Protein AF-0000000084336382 (afdb_homodimer)

Structure (mmCIF, N/CA/C/O backbone):
data_AF-0000000084336382-model_v1
#
loop_
_entity.id
_entity.type
_entity.pdbx_description
1 polymer 'Prolyl tripeptidyl peptidase'
#
loop_
_atom_site.group_PDB
_atom_site.id
_atom_site.type_symbol
_atom_site.label_atom_id
_atom_site.label_alt_id
_atom_site.label_comp_id
_atom_site.label_asym_id
_atom_site.label_entity_id
_atom_site.label_seq_id
_atom_site.pdbx_PDB_ins_code
_atom_site.Cartn_x
_atom_site.Cartn_y
_atom_site.Cartn_z
_atom_site.occupancy
_atom_site.B_iso_or_equiv
_atom_site.auth_seq_id
_atom_site.auth_comp_id
_atom_site.auth_asym_id
_atom_site.auth_atom_id
_atom_site.pdbx_PDB_model_num
ATOM 1 N N . MET A 1 1 ? 78.5 -21.266 10.352 1 24.25 1 MET A N 1
ATOM 2 C CA . MET A 1 1 ? 78.375 -20.828 8.969 1 24.25 1 MET A CA 1
ATOM 3 C C . MET A 1 1 ? 76.938 -20.438 8.664 1 24.25 1 MET A C 1
ATOM 5 O O . MET A 1 1 ? 76.562 -20.203 7.508 1 24.25 1 MET A O 1
ATOM 9 N N . MET A 1 2 ? 76 -20.578 9.617 1 27.03 2 MET A N 1
ATOM 10 C CA . MET A 1 2 ? 74.562 -20.797 9.703 1 27.03 2 MET A CA 1
ATOM 11 C C . MET A 1 2 ? 73.812 -19.516 9.383 1 27.03 2 MET A C 1
ATOM 13 O O . MET A 1 2 ? 72.562 -19.531 9.266 1 27.03 2 MET A O 1
ATOM 17 N N . ASN A 1 3 ? 74.438 -18.344 9.5 1 27.47 3 ASN A N 1
ATOM 18 C CA . ASN A 1 3 ? 73.75 -17.078 9.828 1 27.47 3 ASN A CA 1
ATOM 19 C C . ASN A 1 3 ? 73.188 -16.422 8.578 1 27.47 3 ASN A C 1
ATOM 21 O O . ASN A 1 3 ? 72.812 -15.234 8.609 1 27.47 3 ASN A O 1
ATOM 25 N N . LYS A 1 4 ? 73.562 -16.891 7.391 1 28.77 4 LYS A N 1
ATOM 26 C CA . LYS A 1 4 ? 73.562 -16.062 6.191 1 28.77 4 LYS A CA 1
ATOM 27 C C . LYS A 1 4 ? 72.125 -15.812 5.742 1 28.77 4 LYS A C 1
ATOM 29 O O . LYS A 1 4 ? 71.812 -14.766 5.176 1 28.77 4 LYS A O 1
ATOM 34 N N . PHE A 1 5 ? 71.25 -16.859 5.688 1 30.48 5 PHE A N 1
ATOM 35 C CA . PHE A 1 5 ? 70.25 -16.969 4.613 1 30.48 5 PHE A CA 1
ATOM 36 C C . PHE A 1 5 ? 69.062 -16.109 4.922 1 30.48 5 PHE A C 1
ATOM 38 O O . PHE A 1 5 ? 68.062 -16.141 4.18 1 30.48 5 PHE A O 1
ATOM 45 N N . ILE A 1 6 ? 69 -15.445 6.133 1 30.64 6 ILE A N 1
ATOM 46 C CA . ILE A 1 6 ? 67.688 -15.07 6.574 1 30.64 6 ILE A CA 1
ATOM 47 C C . ILE A 1 6 ? 67.188 -13.828 5.809 1 30.64 6 ILE A C 1
ATOM 49 O O . ILE A 1 6 ? 66 -13.461 5.875 1 30.64 6 ILE A O 1
ATOM 53 N N . LEU A 1 7 ? 68.125 -13.062 5.227 1 30.33 7 LEU A N 1
ATOM 54 C CA . LEU A 1 7 ? 67.75 -11.656 5.043 1 30.33 7 LEU A CA 1
ATOM 55 C C . LEU A 1 7 ? 66.875 -11.484 3.84 1 30.33 7 LEU A C 1
ATOM 57 O O . LEU A 1 7 ? 66.25 -10.422 3.666 1 30.33 7 LEU A O 1
ATOM 61 N N . THR A 1 8 ? 67 -12.297 2.814 1 29.67 8 THR A N 1
ATOM 62 C CA . THR A 1 8 ? 66.562 -11.883 1.494 1 29.67 8 THR A CA 1
ATOM 63 C C . THR A 1 8 ? 65 -11.93 1.414 1 29.67 8 THR A C 1
ATOM 65 O O . THR A 1 8 ? 64.438 -11.562 0.394 1 29.67 8 THR A O 1
ATOM 68 N N . ALA A 1 9 ? 64.375 -12.609 2.369 1 30.58 9 ALA A N 1
ATOM 69 C CA . ALA A 1 9 ? 63 -13.031 2.08 1 30.58 9 ALA A CA 1
ATOM 70 C C . ALA A 1 9 ? 62.031 -11.859 2.201 1 30.58 9 ALA A C 1
ATOM 72 O O . ALA A 1 9 ? 60.812 -12.016 1.976 1 30.58 9 ALA A O 1
ATOM 73 N N . LEU A 1 10 ? 62.469 -10.805 2.859 1 26.42 10 LEU A N 1
ATOM 74 C CA . LEU A 1 10 ? 61.438 -9.914 3.361 1 26.42 10 LEU A CA 1
ATOM 75 C C . LEU A 1 10 ? 60.844 -9.094 2.227 1 26.42 10 LEU A C 1
ATOM 77 O O . LEU A 1 10 ? 59.812 -8.43 2.41 1 26.42 10 LEU A O 1
ATOM 81 N N . ALA A 1 11 ? 61.594 -8.82 1.19 1 27.69 11 ALA A N 1
ATOM 82 C CA . ALA A 1 11 ? 61.219 -7.648 0.402 1 27.69 11 ALA A CA 1
ATOM 83 C C . ALA A 1 11 ? 59.938 -7.918 -0.397 1 27.69 11 ALA A C 1
ATOM 85 O O . ALA A 1 11 ? 59.281 -6.988 -0.884 1 27.69 11 ALA A O 1
ATOM 86 N N . SER A 1 12 ? 59.812 -9.164 -0.788 1 28.7 12 SER A N 1
ATOM 87 C CA . SER A 1 12 ? 58.906 -9.312 -1.925 1 28.7 12 SER A CA 1
ATOM 88 C C . SER A 1 12 ? 57.469 -9.117 -1.507 1 28.7 12 SER A C 1
ATOM 90 O O . SER A 1 12 ? 56.562 -9.375 -2.291 1 28.7 12 SER A O 1
ATOM 92 N N . ALA A 1 13 ? 57.156 -8.969 -0.191 1 27.33 13 ALA A N 1
ATOM 93 C CA . ALA A 1 13 ? 55.75 -9.047 0.188 1 27.33 13 ALA A CA 1
ATOM 94 C C . ALA A 1 13 ? 55 -7.816 -0.279 1 27.33 13 ALA A C 1
ATOM 96 O O . ALA A 1 13 ? 53.781 -7.707 -0.058 1 27.33 13 ALA A O 1
ATOM 97 N N . ALA A 1 14 ? 55.75 -6.703 -0.452 1 26.91 14 ALA A N 1
ATOM 98 C CA . ALA A 1 14 ? 54.938 -5.504 -0.393 1 26.91 14 ALA A CA 1
ATOM 99 C C . ALA A 1 14 ? 53.938 -5.461 -1.559 1 26.91 14 ALA A C 1
ATOM 101 O O . ALA A 1 14 ? 52.938 -4.77 -1.494 1 26.91 14 ALA A O 1
ATOM 102 N N . VAL A 1 15 ? 54.5 -5.895 -2.73 1 30.23 15 VAL A N 1
ATOM 103 C CA . VAL A 1 15 ? 53.781 -5.348 -3.895 1 30.23 15 VAL A CA 1
ATOM 104 C C . VAL A 1 15 ? 52.438 -6.023 -4.043 1 30.23 15 VAL A C 1
ATOM 106 O O . VAL A 1 15 ? 51.75 -5.848 -5.062 1 30.23 15 VAL A O 1
ATOM 109 N N . LEU A 1 16 ? 52.125 -6.984 -3.256 1 30.06 16 LEU A N 1
ATOM 110 C CA . LEU A 1 16 ? 50.844 -7.438 -3.736 1 30.06 16 LEU A CA 1
ATOM 111 C C . LEU A 1 16 ? 49.75 -6.391 -3.471 1 30.06 16 LEU A C 1
ATOM 113 O O . LEU A 1 16 ? 49.219 -6.32 -2.367 1 30.06 16 LEU A O 1
ATOM 117 N N . ALA A 1 17 ? 50.156 -5.051 -3.602 1 27.67 17 ALA A N 1
ATOM 118 C CA . ALA A 1 17 ? 49.125 -4.004 -3.51 1 27.67 17 ALA A CA 1
ATOM 119 C C . ALA A 1 17 ? 47.812 -4.453 -4.145 1 27.67 17 ALA A C 1
ATOM 121 O O . ALA A 1 17 ? 47.812 -5.309 -5.039 1 27.67 17 ALA A O 1
ATOM 122 N N . ALA A 1 18 ? 46.75 -4.031 -3.533 1 28.62 18 ALA A N 1
ATOM 123 C CA . ALA A 1 18 ? 45.312 -3.955 -3.777 1 28.62 18 ALA A CA 1
ATOM 124 C C . ALA A 1 18 ? 45.031 -3.492 -5.203 1 28.62 18 ALA A C 1
ATOM 126 O O . ALA A 1 18 ? 45.094 -2.299 -5.504 1 28.62 18 ALA A O 1
ATOM 127 N N . GLN A 1 19 ? 45.594 -4.062 -6.156 1 28.14 19 GLN A N 1
ATOM 128 C CA . GLN A 1 19 ? 44.812 -3.672 -7.328 1 28.14 19 GLN A CA 1
ATOM 129 C C . GLN A 1 19 ? 43.312 -3.744 -7.051 1 28.14 19 GLN A C 1
ATOM 131 O O . GLN A 1 19 ? 42.75 -4.832 -6.988 1 28.14 19 GLN A O 1
ATOM 136 N N . ALA A 1 20 ? 42.906 -2.951 -6.098 1 32.44 20 ALA A N 1
ATOM 137 C CA . ALA A 1 20 ? 41.469 -2.643 -6.148 1 32.44 20 ALA A CA 1
ATOM 138 C C . ALA A 1 20 ? 40.969 -2.646 -7.586 1 32.44 20 ALA A C 1
ATOM 140 O O . ALA A 1 20 ? 41.406 -1.853 -8.414 1 32.44 20 ALA A O 1
ATOM 141 N N . GLN A 1 21 ? 40.719 -3.811 -8.188 1 33 21 GLN A N 1
ATOM 142 C CA . GLN A 1 21 ? 40.031 -3.914 -9.469 1 33 21 GLN A CA 1
ATOM 143 C C . GLN A 1 21 ? 39.094 -2.727 -9.68 1 33 21 GLN A C 1
ATOM 145 O O . GLN A 1 21 ? 38.188 -2.471 -8.859 1 33 21 GLN A O 1
ATOM 150 N N . GLN A 1 22 ? 39.469 -1.69 -10.156 1 36.66 22 GLN A N 1
ATOM 151 C CA . GLN A 1 22 ? 38.594 -0.635 -10.664 1 36.66 22 GLN A CA 1
ATOM 152 C C . GLN A 1 22 ? 37.281 -1.212 -11.211 1 36.66 22 GLN A C 1
ATOM 154 O O . GLN A 1 22 ? 37.281 -1.863 -12.258 1 36.66 22 GLN A O 1
ATOM 159 N N . SER A 1 23 ? 36.469 -1.861 -10.562 1 48.56 23 SER A N 1
ATOM 160 C CA . SER A 1 23 ? 35.156 -2.422 -10.891 1 48.56 23 SER A CA 1
ATOM 161 C C . SER A 1 23 ? 34.406 -1.53 -11.875 1 48.56 23 SER A C 1
ATOM 163 O O . SER A 1 23 ? 33.969 -0.441 -11.516 1 48.56 23 SER A O 1
ATOM 165 N N . GLY A 1 24 ? 34.844 -1.376 -13.016 1 59.56 24 GLY A N 1
ATOM 166 C CA . GLY A 1 24 ? 34.281 -0.585 -14.086 1 59.56 24 GLY A CA 1
ATOM 167 C C . GLY A 1 24 ? 32.75 -0.75 -14.211 1 59.56 24 GLY A C 1
ATOM 168 O O . GLY A 1 24 ? 32.188 -1.698 -13.664 1 59.56 24 GLY A O 1
ATOM 169 N N . ALA A 1 25 ? 31.938 0.381 -14.531 1 73.38 25 ALA A N 1
ATOM 170 C CA . ALA A 1 25 ? 30.5 0.475 -14.781 1 73.38 25 ALA A CA 1
ATOM 171 C C . ALA A 1 25 ? 30.078 -0.458 -15.914 1 73.38 25 ALA A C 1
ATOM 173 O O . ALA A 1 25 ? 30.828 -0.655 -16.875 1 73.38 25 ALA A O 1
ATOM 174 N N . LEU A 1 26 ? 29.047 -1.386 -15.594 1 87.31 26 LEU A N 1
ATOM 175 C CA . LEU A 1 26 ? 28.438 -2.082 -16.719 1 87.31 26 LEU A CA 1
ATOM 176 C C . LEU A 1 26 ? 27.734 -1.097 -17.656 1 87.31 26 LEU A C 1
ATOM 178 O O . LEU A 1 26 ? 27.094 -0.148 -17.203 1 87.31 26 LEU A O 1
ATOM 182 N N . SER A 1 27 ? 27.922 -1.257 -18.906 1 92.25 27 SER A N 1
ATOM 183 C CA . SER A 1 27 ? 27.375 -0.366 -19.922 1 92.25 27 SER A CA 1
ATOM 184 C C . SER A 1 27 ? 26.016 -0.86 -20.422 1 92.25 27 SER A C 1
ATOM 186 O O . SER A 1 27 ? 25.562 -1.941 -20.031 1 92.25 27 SER A O 1
ATOM 188 N N . THR A 1 28 ? 25.391 -0.08 -21.234 1 95.81 28 THR A N 1
ATOM 189 C CA . THR A 1 28 ? 24.141 -0.46 -21.891 1 95.81 28 THR A CA 1
ATOM 190 C C . THR A 1 28 ? 24.375 -1.644 -22.828 1 95.81 28 THR A C 1
ATOM 192 O O . THR A 1 28 ? 23.484 -2.469 -23.031 1 95.81 28 THR A O 1
ATOM 195 N N . SER A 1 29 ? 25.562 -1.8 -23.375 1 96.38 29 SER A N 1
ATOM 196 C CA . SER A 1 29 ? 25.891 -2.924 -24.25 1 96.38 29 SER A CA 1
ATOM 197 C C . SER A 1 29 ? 25.922 -4.234 -23.469 1 96.38 29 SER A C 1
ATOM 199 O O . SER A 1 29 ? 25.562 -5.289 -23.984 1 96.38 29 SER A O 1
ATOM 201 N N . ASP A 1 30 ? 26.438 -4.141 -22.266 1 96.62 30 ASP A N 1
ATOM 202 C CA . ASP A 1 30 ? 26.438 -5.324 -21.406 1 96.62 30 ASP A CA 1
ATOM 203 C C . ASP A 1 30 ? 25.016 -5.785 -21.109 1 96.62 30 ASP A C 1
ATOM 205 O O . ASP A 1 30 ? 24.719 -6.984 -21.156 1 96.62 30 ASP A O 1
ATOM 209 N N . TYR A 1 31 ? 24.141 -4.805 -20.844 1 97.94 31 TYR A N 1
ATOM 210 C CA . TYR A 1 31 ? 22.734 -5.129 -20.578 1 97.94 31 TYR A CA 1
ATOM 211 C C . TYR A 1 31 ? 22.047 -5.664 -21.812 1 97.94 31 TYR A C 1
ATOM 213 O O . TYR A 1 31 ? 21.203 -6.562 -21.734 1 97.94 31 TYR A O 1
ATOM 221 N N . ALA A 1 32 ? 22.406 -5.102 -22.953 1 97.56 32 ALA A N 1
ATOM 222 C CA . ALA A 1 32 ? 21.844 -5.598 -24.203 1 97.56 32 ALA A CA 1
ATOM 223 C C . ALA A 1 32 ? 22.281 -7.039 -24.453 1 97.56 32 ALA A C 1
ATOM 225 O O . ALA A 1 32 ? 21.5 -7.84 -24.984 1 97.56 32 ALA A O 1
ATOM 226 N N . ARG A 1 33 ? 23.484 -7.383 -24.156 1 97.12 33 ARG A N 1
ATOM 227 C CA . ARG A 1 33 ? 23.953 -8.758 -24.281 1 97.12 33 ARG A CA 1
ATOM 228 C C . ARG A 1 33 ? 23.172 -9.688 -23.359 1 97.12 33 ARG A C 1
ATOM 230 O O . ARG A 1 33 ? 22.781 -10.781 -23.766 1 97.12 33 ARG A O 1
ATOM 237 N N . ALA A 1 34 ? 22.953 -9.25 -22.141 1 98.19 34 ALA A N 1
ATOM 238 C CA . ALA A 1 34 ? 22.125 -10.023 -21.203 1 98.19 34 ALA A CA 1
ATOM 239 C C . ALA A 1 34 ? 20.719 -10.219 -21.766 1 98.19 34 ALA A C 1
ATOM 241 O O . ALA A 1 34 ? 20.188 -11.328 -21.734 1 98.19 34 ALA A O 1
ATOM 242 N N . GLU A 1 35 ? 20.109 -9.141 -22.234 1 98.25 35 GLU A N 1
ATOM 243 C CA . GLU A 1 35 ? 18.75 -9.188 -22.781 1 98.25 35 GLU A CA 1
ATOM 244 C C . GLU A 1 35 ? 18.656 -10.156 -23.953 1 98.25 35 GLU A C 1
ATOM 246 O O . GLU A 1 35 ? 17.625 -10.789 -24.172 1 98.25 35 GLU A O 1
ATOM 251 N N . SER A 1 36 ? 19.766 -10.328 -24.703 1 97.88 36 SER A N 1
ATOM 252 C CA . SER A 1 36 ? 19.781 -11.219 -25.859 1 97.88 36 SER A CA 1
ATOM 253 C C . SER A 1 36 ? 19.547 -12.664 -25.438 1 97.88 36 SER A C 1
ATOM 255 O O . SER A 1 36 ? 19.234 -13.516 -26.281 1 97.88 36 SER A O 1
ATOM 257 N N . MET A 1 37 ? 19.609 -12.977 -24.156 1 98.25 37 MET A N 1
ATOM 258 C CA . MET A 1 37 ? 19.469 -14.344 -23.656 1 98.25 37 MET A CA 1
ATOM 259 C C . MET A 1 37 ? 18.047 -14.586 -23.141 1 98.25 37 MET A C 1
ATOM 261 O O . MET A 1 37 ? 17.75 -15.664 -22.625 1 98.25 37 MET A O 1
ATOM 265 N N . LEU A 1 38 ? 17.203 -13.594 -23.25 1 98.25 38 LEU A N 1
ATOM 266 C CA . LEU A 1 38 ? 15.805 -13.766 -22.859 1 98.25 38 LEU A CA 1
ATOM 267 C C . LEU A 1 38 ? 15.016 -14.5 -23.938 1 98.25 38 LEU A C 1
ATOM 269 O O . LEU A 1 38 ? 15.375 -14.453 -25.109 1 98.25 38 LEU A O 1
ATOM 273 N N . THR A 1 39 ? 13.898 -15.102 -23.5 1 97.44 39 THR A N 1
ATOM 274 C CA . THR A 1 39 ? 13.117 -16.031 -24.328 1 97.44 39 THR A CA 1
ATOM 275 C C . THR A 1 39 ? 12.711 -15.367 -25.641 1 97.44 39 THR A C 1
ATOM 277 O O . THR A 1 39 ? 12.742 -16 -26.688 1 97.44 39 THR A O 1
ATOM 280 N N . TYR A 1 40 ? 12.367 -14.031 -25.672 1 96.19 40 TYR A N 1
ATOM 281 C CA . TYR A 1 40 ? 11.844 -13.398 -26.891 1 96.19 40 TYR A CA 1
ATOM 282 C C . TYR A 1 40 ? 12.961 -13.141 -27.891 1 96.19 40 TYR A C 1
ATOM 284 O O . TYR A 1 40 ? 12.703 -12.812 -29.047 1 96.19 40 TYR A O 1
ATOM 292 N N . ASN A 1 41 ? 14.203 -13.344 -27.469 1 97.5 41 ASN A N 1
ATOM 293 C CA . ASN A 1 41 ? 15.336 -13.227 -28.391 1 97.5 41 ASN A CA 1
ATOM 294 C C . ASN A 1 41 ? 15.898 -14.602 -28.75 1 97.5 41 ASN A C 1
ATOM 296 O O . ASN A 1 41 ? 16.422 -14.781 -29.844 1 97.5 41 ASN A O 1
ATOM 300 N N . THR A 1 42 ? 15.75 -15.625 -27.891 1 97.94 42 THR A N 1
ATOM 301 C CA . THR A 1 42 ? 16.359 -16.922 -28.109 1 97.94 42 THR A CA 1
ATOM 302 C C . THR A 1 42 ? 15.383 -17.859 -28.812 1 97.94 42 THR A C 1
ATOM 304 O O . THR A 1 42 ? 15.781 -18.609 -29.719 1 97.94 42 THR A O 1
ATOM 307 N N . GLU A 1 43 ? 14.148 -17.859 -28.422 1 96.38 43 GLU A N 1
ATOM 308 C CA . GLU A 1 43 ? 13.156 -18.797 -28.938 1 96.38 43 GLU A CA 1
ATOM 309 C C . GLU A 1 43 ? 13 -18.672 -30.453 1 96.38 43 GLU A C 1
ATOM 311 O O . GLU A 1 43 ? 12.82 -19.672 -31.141 1 96.38 43 GLU A O 1
ATOM 316 N N . PRO A 1 44 ? 13.102 -17.406 -31.047 1 96.19 44 PRO A N 1
ATOM 317 C CA . PRO A 1 44 ? 12.984 -17.281 -32.5 1 96.19 44 PRO A CA 1
ATOM 318 C C . PRO A 1 44 ? 14.117 -17.984 -33.25 1 96.19 44 PRO A C 1
ATOM 320 O O . PRO A 1 44 ? 14.047 -18.156 -34.469 1 96.19 44 PRO A O 1
ATOM 323 N N . LEU A 1 45 ? 15.109 -18.422 -32.531 1 97.75 45 LEU A N 1
ATOM 324 C CA . LEU A 1 45 ? 16.266 -19.047 -33.156 1 97.75 45 LEU A CA 1
ATOM 325 C C . LEU A 1 45 ? 16.219 -20.562 -33 1 97.75 45 LEU A C 1
ATOM 327 O O . LEU A 1 45 ? 17.141 -21.266 -33.406 1 97.75 45 LEU A O 1
ATOM 331 N N . VAL A 1 46 ? 15.148 -21.109 -32.406 1 97.81 46 VAL A N 1
ATOM 332 C CA . VAL A 1 46 ? 14.891 -22.531 -32.281 1 97.81 46 VAL A CA 1
ATOM 333 C C . VAL A 1 46 ? 13.922 -22.984 -33.375 1 97.81 46 VAL A C 1
ATOM 335 O O . VAL A 1 46 ? 12.805 -22.469 -33.469 1 97.81 46 VAL A O 1
ATOM 338 N N . ASP A 1 47 ? 14.32 -23.938 -34.188 1 97.75 47 ASP A N 1
ATOM 339 C CA . ASP A 1 47 ? 13.508 -24.422 -35.312 1 97.75 47 ASP A CA 1
ATOM 340 C C . ASP A 1 47 ? 12.977 -25.828 -35.031 1 97.75 47 ASP A C 1
ATOM 342 O O . ASP A 1 47 ? 13.586 -26.594 -34.281 1 97.75 47 ASP A O 1
ATOM 346 N N . HIS A 1 48 ? 11.828 -26.141 -35.625 1 97 48 HIS A N 1
ATOM 347 C CA . HIS A 1 48 ? 11.219 -27.453 -35.531 1 97 48 HIS A CA 1
ATOM 348 C C . HIS A 1 48 ? 10.898 -27.812 -34.094 1 97 48 HIS A C 1
ATOM 350 O O . HIS A 1 48 ? 11.219 -28.922 -33.625 1 97 48 HIS A O 1
ATOM 356 N N . GLY A 1 49 ? 10.336 -26.828 -33.438 1 90.44 49 GLY A N 1
ATOM 357 C CA . GLY A 1 49 ? 10.055 -26.922 -32.031 1 90.44 49 GLY A CA 1
ATOM 358 C C . GLY A 1 49 ? 8.898 -27.844 -31.703 1 90.44 49 GLY A C 1
ATOM 359 O O . GLY A 1 49 ? 8.781 -28.922 -32.281 1 90.44 49 GLY A O 1
ATOM 360 N N . ALA A 1 50 ? 8.023 -27.406 -30.812 1 84.12 50 ALA A N 1
ATOM 361 C CA . ALA A 1 50 ? 6.988 -28.266 -30.219 1 84.12 50 ALA A CA 1
ATOM 362 C C . ALA A 1 50 ? 5.918 -28.609 -31.25 1 84.12 50 ALA A C 1
ATOM 364 O O . ALA A 1 50 ? 5.598 -27.797 -32.125 1 84.12 50 ALA A O 1
ATOM 365 N N . VAL A 1 51 ? 5.508 -29.812 -31.219 1 93.56 51 VAL A N 1
ATOM 366 C CA . VAL A 1 51 ? 4.398 -30.312 -32.031 1 93.56 51 VAL A CA 1
ATOM 367 C C . VAL A 1 51 ? 3.104 -30.25 -31.219 1 93.56 51 VAL A C 1
ATOM 369 O O . VAL A 1 51 ? 2.932 -31 -30.25 1 93.56 51 VAL A O 1
ATOM 372 N N . LYS A 1 52 ? 2.283 -29.375 -31.578 1 94.88 52 LYS A N 1
ATOM 373 C CA . LYS A 1 52 ? 0.944 -29.297 -31 1 94.88 52 LYS A CA 1
ATOM 374 C C . LYS A 1 52 ? -0.1 -29.859 -31.969 1 94.88 52 LYS A C 1
ATOM 376 O O . LYS A 1 52 ? -0.538 -29.172 -32.906 1 94.88 52 LYS A O 1
ATOM 381 N N . PRO A 1 53 ? -0.557 -31.016 -31.656 1 96.75 53 PRO A N 1
ATOM 382 C CA . PRO A 1 53 ? -1.476 -31.656 -32.594 1 96.75 53 PRO A CA 1
ATOM 383 C C . PRO A 1 53 ? -2.863 -31.031 -32.594 1 96.75 53 PRO A C 1
ATOM 385 O O . PRO A 1 53 ? -3.414 -30.734 -31.531 1 96.75 53 PRO A O 1
ATOM 388 N N . ASN A 1 54 ? -3.359 -30.766 -33.781 1 96 54 ASN A N 1
ATOM 389 C CA . ASN A 1 54 ? -4.77 -30.484 -34.062 1 96 54 ASN A CA 1
ATOM 390 C C . ASN A 1 54 ? -5.48 -31.688 -34.656 1 96 54 ASN A C 1
ATOM 392 O O . ASN A 1 54 ? -5.363 -31.938 -35.875 1 96 54 ASN A O 1
ATOM 396 N N . TRP A 1 55 ? -6.242 -32.312 -33.812 1 95.31 55 TRP A N 1
ATOM 397 C CA . TRP A 1 55 ? -6.738 -33.625 -34.156 1 95.31 55 TRP A CA 1
ATOM 398 C C . TRP A 1 55 ? -7.867 -33.562 -35.188 1 95.31 55 TRP A C 1
ATOM 400 O O . TRP A 1 55 ? -8.68 -32.625 -35.156 1 95.31 55 TRP A O 1
ATOM 410 N N . LEU A 1 56 ? -7.875 -34.531 -36 1 93.44 56 LEU A N 1
ATOM 411 C CA . LEU A 1 56 ? -8.891 -34.781 -37.031 1 93.44 56 LEU A CA 1
ATOM 412 C C . LEU A 1 56 ? -9.484 -36.188 -36.875 1 93.44 56 LEU A C 1
ATOM 414 O O . LEU A 1 56 ? -8.969 -37 -36.094 1 93.44 56 LEU A O 1
ATOM 418 N N . PRO A 1 57 ? -10.578 -36.406 -37.594 1 90.5 57 PRO A N 1
ATOM 419 C CA . PRO A 1 57 ? -11.141 -37.75 -37.5 1 90.5 57 PRO A CA 1
ATOM 420 C C . PRO A 1 57 ? -10.125 -38.844 -37.844 1 90.5 57 PRO A C 1
ATOM 422 O O . PRO A 1 57 ? -9.289 -38.656 -38.75 1 90.5 57 PRO A O 1
ATOM 425 N N . GLY A 1 58 ? -10.234 -39.875 -37.125 1 91.88 58 GLY A N 1
ATOM 426 C CA . GLY A 1 58 ? -9.383 -41.031 -37.375 1 91.88 58 GLY A CA 1
ATOM 427 C C . GLY A 1 58 ? -7.988 -40.875 -36.781 1 91.88 58 GLY A C 1
ATOM 428 O O . GLY A 1 58 ? -7.016 -41.406 -37.344 1 91.88 58 GLY A O 1
ATOM 429 N N . ASP A 1 59 ? -7.766 -40.156 -35.781 1 95.56 59 ASP A N 1
ATOM 430 C CA . ASP A 1 59 ? -6.516 -39.906 -35.094 1 95.56 59 ASP A CA 1
ATOM 431 C C . ASP A 1 59 ? -5.512 -39.156 -35.969 1 95.56 59 ASP A C 1
ATOM 433 O O . ASP A 1 59 ? -4.32 -39.125 -35.656 1 95.56 59 ASP A O 1
ATOM 437 N N . GLN A 1 60 ? -6.02 -38.688 -37.094 1 95.56 60 GLN A N 1
ATOM 438 C CA . GLN A 1 60 ? -5.164 -37.812 -37.875 1 95.56 60 GLN A CA 1
ATOM 439 C C . GLN A 1 60 ? -4.992 -36.438 -37.188 1 95.56 60 GLN A C 1
ATOM 441 O O . GLN A 1 60 ? -5.738 -36.125 -36.281 1 95.56 60 GLN A O 1
ATOM 446 N N . PHE A 1 61 ? -3.951 -35.75 -37.562 1 96.81 61 PHE A N 1
ATOM 447 C CA . PHE A 1 61 ? -3.779 -34.438 -37 1 96.81 61 PHE A CA 1
ATOM 448 C C . PHE A 1 61 ? -2.881 -33.562 -37.875 1 96.81 61 PHE A C 1
ATOM 450 O O . PHE A 1 61 ? -2.193 -34.094 -38.75 1 96.81 61 PHE A O 1
ATOM 457 N N . TRP A 1 62 ? -2.994 -32.312 -37.75 1 96.81 62 TRP A N 1
ATOM 458 C CA . TRP A 1 62 ? -2.039 -31.375 -38.344 1 96.81 62 TRP A CA 1
ATOM 459 C C . TRP A 1 62 ? -1.361 -30.531 -37.281 1 96.81 62 TRP A C 1
ATOM 461 O O . TRP A 1 62 ? -1.848 -30.453 -36.125 1 96.81 62 TRP A O 1
ATOM 471 N N . TYR A 1 63 ? -0.2 -30.047 -37.5 1 96.94 63 TYR A N 1
ATOM 472 C CA . TYR A 1 63 ? 0.506 -29.109 -36.656 1 96.94 63 TYR A CA 1
ATOM 473 C C . TYR A 1 63 ? 1.326 -28.125 -37.469 1 96.94 63 TYR A C 1
ATOM 475 O O . TYR A 1 63 ? 1.556 -28.344 -38.656 1 96.94 63 TYR A O 1
ATOM 483 N N . ARG A 1 64 ? 1.583 -27 -36.844 1 96.12 64 ARG A N 1
ATOM 484 C CA . ARG A 1 64 ? 2.443 -25.969 -37.438 1 96.12 64 ARG A CA 1
ATOM 485 C C . ARG A 1 64 ? 3.84 -26.016 -36.844 1 96.12 64 ARG A C 1
ATOM 487 O O . ARG A 1 64 ? 3.988 -26.141 -35.625 1 96.12 64 ARG A O 1
ATOM 494 N N . THR A 1 65 ? 4.859 -26.078 -37.656 1 96.5 65 THR A N 1
ATOM 495 C CA . THR A 1 65 ? 6.238 -26.031 -37.156 1 96.5 65 THR A CA 1
ATOM 496 C C . THR A 1 65 ? 6.965 -24.812 -37.719 1 96.5 65 THR A C 1
ATOM 498 O O . THR A 1 65 ? 6.664 -24.375 -38.844 1 96.5 65 THR A O 1
ATOM 501 N N . LEU A 1 66 ? 7.816 -24.234 -36.969 1 96.62 66 LEU A N 1
ATOM 502 C CA . LEU A 1 66 ? 8.578 -23.062 -37.375 1 96.62 66 LEU A CA 1
ATOM 503 C C . LEU A 1 66 ? 9.938 -23.469 -37.938 1 96.62 66 LEU A C 1
ATOM 505 O O . LEU A 1 66 ? 10.578 -24.391 -37.438 1 96.62 66 LEU A O 1
ATOM 509 N N . THR A 1 67 ? 10.344 -22.922 -39.031 1 96.38 67 THR A N 1
ATOM 510 C CA . THR A 1 67 ? 11.609 -23.141 -39.719 1 96.38 67 THR A CA 1
ATOM 511 C C . THR A 1 67 ? 12.383 -21.828 -39.875 1 96.38 67 THR A C 1
ATOM 513 O O . THR A 1 67 ? 11.852 -20.75 -39.594 1 96.38 67 THR A O 1
ATOM 516 N N . PRO A 1 68 ? 13.633 -21.922 -40.312 1 95.69 68 PRO A N 1
ATOM 517 C CA . PRO A 1 68 ? 14.383 -20.672 -40.5 1 95.69 68 PRO A CA 1
ATOM 518 C C . PRO A 1 68 ? 13.695 -19.703 -41.469 1 95.69 68 PRO A C 1
ATOM 520 O O . PRO A 1 68 ? 13.875 -18.5 -41.375 1 95.69 68 PRO A O 1
ATOM 523 N N . GLN A 1 69 ? 12.859 -20.219 -42.406 1 94.81 69 GLN A N 1
ATOM 524 C CA . GLN A 1 69 ? 12.234 -19.391 -43.438 1 94.81 69 GLN A CA 1
ATOM 525 C C . GLN A 1 69 ? 10.867 -18.891 -43 1 94.81 69 GLN A C 1
ATOM 527 O O . GLN A 1 69 ? 10.312 -17.969 -43.594 1 94.81 69 GLN A O 1
ATOM 532 N N . GLY A 1 70 ? 10.328 -19.516 -42 1 95.12 70 GLY A N 1
ATOM 533 C CA . GLY A 1 70 ? 8.992 -19.156 -41.562 1 95.12 70 GLY A CA 1
ATOM 534 C C . GLY A 1 70 ? 8.281 -20.312 -40.844 1 95.12 70 GLY A C 1
ATOM 535 O O . GLY A 1 70 ? 8.703 -20.734 -39.781 1 95.12 70 GLY A O 1
ATOM 536 N N . SER A 1 71 ? 7.176 -20.75 -41.562 1 94.94 71 SER A N 1
ATOM 537 C CA . SER A 1 71 ? 6.445 -21.859 -40.938 1 94.94 71 SER A CA 1
ATOM 538 C C . SER A 1 71 ? 5.957 -22.859 -42 1 94.94 71 SER A C 1
ATOM 540 O O . SER A 1 71 ? 5.879 -22.531 -43.188 1 94.94 71 SER A O 1
ATOM 542 N N . GLU A 1 72 ? 5.746 -24.047 -41.531 1 96.12 72 GLU A N 1
ATOM 543 C CA . GLU A 1 72 ? 5.164 -25.125 -42.312 1 96.12 72 GLU A CA 1
ATOM 544 C C . GLU A 1 72 ? 3.971 -25.75 -41.594 1 96.12 72 GLU A C 1
ATOM 546 O O . GLU A 1 72 ? 3.979 -25.891 -40.375 1 96.12 72 GLU A O 1
ATOM 551 N N . PHE A 1 73 ? 2.994 -26.094 -42.406 1 97.06 73 PHE A N 1
ATOM 552 C CA . PHE A 1 73 ? 1.847 -26.828 -41.906 1 97.06 73 PHE A CA 1
ATOM 553 C C . PHE A 1 73 ? 1.897 -28.281 -42.375 1 97.06 73 PHE A C 1
ATOM 555 O O . PHE A 1 73 ? 1.946 -28.562 -43.562 1 97.06 73 PHE A O 1
ATOM 562 N N . ILE A 1 74 ? 1.901 -29.125 -41.375 1 97.12 74 ILE A N 1
ATOM 563 C CA . ILE A 1 74 ? 2.105 -30.547 -41.656 1 97.12 74 ILE A CA 1
ATOM 564 C C . ILE A 1 74 ? 0.856 -31.328 -41.25 1 97.12 74 ILE A C 1
ATOM 566 O O . ILE A 1 74 ? 0.249 -31.078 -40.219 1 97.12 74 ILE A O 1
ATOM 570 N N . ARG A 1 75 ? 0.457 -32.25 -42.094 1 96.31 75 ARG A N 1
ATOM 571 C CA . ARG A 1 75 ? -0.627 -33.156 -41.781 1 96.31 75 ARG A CA 1
ATOM 572 C C . ARG A 1 75 ? -0.104 -34.594 -41.656 1 96.31 75 ARG A C 1
ATOM 574 O O . ARG A 1 75 ? 0.676 -35.062 -42.5 1 96.31 75 ARG A O 1
ATOM 581 N N . ILE A 1 76 ? -0.527 -35.281 -40.625 1 97.12 76 ILE A N 1
ATOM 582 C CA . ILE A 1 76 ? -0.051 -36.625 -40.312 1 97.12 76 ILE A CA 1
ATOM 583 C C . ILE A 1 76 ? -1.222 -37.594 -40.344 1 97.12 76 ILE A C 1
ATOM 585 O O . ILE A 1 76 ? -2.291 -37.312 -39.812 1 97.12 76 ILE A O 1
ATOM 589 N N . ASN A 1 77 ? -1.006 -38.688 -41 1 95.5 77 ASN A N 1
ATOM 590 C CA . ASN A 1 77 ? -1.869 -39.875 -40.906 1 95.5 77 ASN A CA 1
ATOM 591 C C . ASN A 1 77 ? -1.165 -41.031 -40.188 1 95.5 77 ASN A C 1
ATOM 593 O O . ASN A 1 77 ? -0.308 -41.688 -40.781 1 95.5 77 ASN A O 1
ATOM 597 N N . PRO A 1 78 ? -1.504 -41.281 -39.031 1 95.5 78 PRO A N 1
ATOM 598 C CA . PRO A 1 78 ? -0.771 -42.281 -38.25 1 95.5 78 PRO A CA 1
ATOM 599 C C . PRO A 1 78 ? -0.953 -43.688 -38.781 1 95.5 78 PRO A C 1
ATOM 601 O O . PRO A 1 78 ? -0.085 -44.531 -38.594 1 95.5 78 PRO A O 1
ATOM 604 N N . ALA A 1 79 ? -1.981 -44 -39.469 1 92.81 79 ALA A N 1
ATOM 605 C CA . ALA A 1 79 ? -2.268 -45.344 -39.969 1 92.81 79 ALA A CA 1
ATOM 606 C C . ALA A 1 79 ? -1.223 -45.781 -41 1 92.81 79 ALA A C 1
ATOM 608 O O . ALA A 1 79 ? -0.833 -46.938 -41.031 1 92.81 79 ALA A O 1
ATOM 609 N N . ASN A 1 80 ? -0.762 -44.844 -41.75 1 89.19 80 ASN A N 1
ATOM 610 C CA . ASN A 1 80 ? 0.242 -45.219 -42.75 1 89.19 80 ASN A CA 1
ATOM 611 C C . ASN A 1 80 ? 1.551 -44.469 -42.531 1 89.19 80 ASN A C 1
ATOM 613 O O . ASN A 1 80 ? 2.494 -44.625 -43.312 1 89.19 80 ASN A O 1
ATOM 617 N N . GLY A 1 81 ? 1.612 -43.719 -41.5 1 87.19 81 GLY A N 1
ATOM 618 C CA . GLY A 1 81 ? 2.838 -43.062 -41.062 1 87.19 81 GLY A CA 1
ATOM 619 C C . GLY A 1 81 ? 3.24 -41.938 -42 1 87.19 81 GLY A C 1
ATOM 620 O O . GLY A 1 81 ? 4.402 -41.531 -42 1 87.19 81 GLY A O 1
ATOM 621 N N . THR A 1 82 ? 2.316 -41.406 -42.719 1 89.94 82 THR A N 1
ATOM 622 C CA . THR A 1 82 ? 2.678 -40.406 -43.719 1 89.94 82 THR A CA 1
ATOM 623 C C . THR A 1 82 ? 2.754 -39.031 -43.094 1 89.94 82 THR A C 1
ATOM 625 O O . THR A 1 82 ? 1.962 -38.688 -42.188 1 89.94 82 THR A O 1
ATOM 628 N N . ARG A 1 83 ? 3.676 -38.312 -43.438 1 92 83 ARG A N 1
ATOM 629 C CA . ARG A 1 83 ? 3.918 -36.906 -43.125 1 92 83 ARG A CA 1
ATOM 630 C C . ARG A 1 83 ? 3.855 -36.062 -44.375 1 92 83 ARG A C 1
ATOM 632 O O . ARG A 1 83 ? 4.75 -36.125 -45.219 1 92 83 ARG A O 1
ATOM 639 N N . ASN A 1 84 ? 2.783 -35.344 -44.531 1 94.56 84 ASN A N 1
ATOM 640 C CA . ASN A 1 84 ? 2.58 -34.531 -45.719 1 94.56 84 ASN A CA 1
ATOM 641 C C . ASN A 1 84 ? 2.299 -33.062 -45.375 1 94.56 84 ASN A C 1
ATOM 643 O O . ASN A 1 84 ? 1.956 -32.75 -44.25 1 94.56 84 ASN A O 1
ATOM 647 N N . ALA A 1 85 ? 2.518 -32.25 -46.406 1 96.56 85 ALA A N 1
ATOM 648 C CA . ALA A 1 85 ? 2.045 -30.891 -46.25 1 96.56 85 ALA A CA 1
ATOM 649 C C . ALA A 1 85 ? 0.533 -30.844 -46.062 1 96.56 85 ALA A C 1
ATOM 651 O O . ALA A 1 85 ? -0.205 -31.594 -46.688 1 96.56 85 ALA A O 1
ATOM 652 N N . ALA A 1 86 ? 0.04 -30.078 -45.125 1 97.06 86 ALA A N 1
ATOM 653 C CA . ALA A 1 86 ? -1.397 -29.953 -44.906 1 97.06 86 ALA A CA 1
ATOM 654 C C . ALA A 1 86 ? -2.102 -29.375 -46.125 1 97.06 86 ALA A C 1
ATOM 656 O O . ALA A 1 86 ? -3.268 -29.688 -46.406 1 97.06 86 ALA A O 1
ATOM 657 N N . PHE A 1 87 ? -1.416 -28.5 -46.812 1 97.31 87 PHE A N 1
ATOM 658 C CA . PHE A 1 87 ? -1.823 -27.875 -48.062 1 97.31 87 PHE A CA 1
ATOM 659 C C . PHE A 1 87 ? -0.615 -27.312 -48.812 1 97.31 87 PHE A C 1
ATOM 661 O O . PHE A 1 87 ? 0.488 -27.266 -48.25 1 97.31 87 PHE A O 1
ATOM 668 N N . ASP A 1 88 ? -0.83 -27 -50.062 1 97.62 88 ASP A N 1
ATOM 669 C CA . ASP A 1 88 ? 0.237 -26.359 -50.812 1 97.62 88 ASP A CA 1
ATOM 670 C C . ASP A 1 88 ? 0.364 -24.875 -50.438 1 97.62 88 ASP A C 1
ATOM 672 O O . ASP A 1 88 ? -0.405 -24.047 -50.938 1 97.62 88 ASP A O 1
ATOM 676 N N . GLN A 1 89 ? 1.342 -24.562 -49.719 1 97.25 89 GLN A N 1
ATOM 677 C CA . GLN A 1 89 ? 1.476 -23.219 -49.156 1 97.25 89 GLN A CA 1
ATOM 678 C C . GLN A 1 89 ? 1.726 -22.203 -50.281 1 97.25 89 GLN A C 1
ATOM 680 O O . GLN A 1 89 ? 1.306 -21.047 -50.156 1 97.25 89 GLN A O 1
ATOM 685 N N . GLN A 1 90 ? 2.475 -22.641 -51.281 1 97.44 90 GLN A N 1
ATOM 686 C CA . GLN A 1 90 ? 2.754 -21.734 -52.406 1 97.44 90 GLN A CA 1
ATOM 687 C C . GLN A 1 90 ? 1.474 -21.375 -53.156 1 97.44 90 GLN A C 1
ATOM 689 O O . GLN A 1 90 ? 1.234 -20.203 -53.438 1 97.44 90 GLN A O 1
ATOM 694 N N . LYS A 1 91 ? 0.681 -22.375 -53.469 1 97.81 91 LYS A N 1
ATOM 695 C CA . LYS A 1 91 ? -0.58 -22.141 -54.156 1 97.81 91 LYS A CA 1
ATOM 696 C C . LYS A 1 91 ? -1.52 -21.281 -53.312 1 97.81 91 LYS A C 1
ATOM 698 O O . LYS A 1 91 ? -2.174 -20.375 -53.844 1 97.81 91 LYS A O 1
ATOM 703 N N . LEU A 1 92 ? -1.54 -21.594 -52.094 1 97.81 92 LEU A N 1
ATOM 704 C CA . LEU A 1 92 ? -2.432 -20.828 -51.219 1 97.81 92 LEU A CA 1
ATOM 705 C C . LEU A 1 92 ? -1.972 -19.391 -51.125 1 97.81 92 LEU A C 1
ATOM 707 O O . LEU A 1 92 ? -2.789 -18.469 -51.156 1 97.81 92 LEU A O 1
ATOM 711 N N . ALA A 1 93 ? -0.664 -19.141 -50.875 1 96.88 93 ALA A N 1
ATOM 712 C CA . ALA A 1 93 ? -0.131 -17.797 -50.781 1 96.88 93 ALA A CA 1
ATOM 713 C C . ALA A 1 93 ? -0.468 -16.969 -52.031 1 96.88 93 ALA A C 1
ATOM 715 O O . ALA A 1 93 ? -0.853 -15.805 -51.906 1 96.88 93 ALA A O 1
ATOM 716 N N . SER A 1 94 ? -0.29 -17.578 -53.188 1 97.25 94 SER A N 1
ATOM 717 C CA . SER A 1 94 ? -0.58 -16.922 -54.469 1 97.25 94 SER A CA 1
ATOM 718 C C . SER A 1 94 ? -2.062 -16.578 -54.562 1 97.25 94 SER A C 1
ATOM 720 O O . SER A 1 94 ? -2.42 -15.461 -54.969 1 97.25 94 SER A O 1
ATOM 722 N N . ALA A 1 95 ? -2.883 -17.547 -54.25 1 97.44 95 ALA A N 1
ATOM 723 C CA . ALA A 1 95 ? -4.328 -17.344 -54.344 1 97.44 95 ALA A CA 1
ATOM 724 C C . ALA A 1 95 ? -4.801 -16.266 -53.375 1 97.44 95 ALA A C 1
ATOM 726 O O . ALA A 1 95 ? -5.617 -15.414 -53.75 1 97.44 95 ALA A O 1
ATOM 727 N N . LEU A 1 96 ? -4.348 -16.359 -52.156 1 96.06 96 LEU A N 1
ATOM 728 C CA . LEU A 1 96 ? -4.73 -15.375 -51.125 1 96.06 96 LEU A CA 1
ATOM 729 C C . LEU A 1 96 ? -4.254 -13.977 -51.5 1 96.06 96 LEU A C 1
ATOM 731 O O . LEU A 1 96 ? -4.961 -12.992 -51.281 1 96.06 96 LEU A O 1
ATOM 735 N N . SER A 1 97 ? -3.033 -13.914 -52.062 1 96 97 SER A N 1
ATOM 736 C CA . SER A 1 97 ? -2.506 -12.633 -52.531 1 96 97 SER A CA 1
ATOM 737 C C . SER A 1 97 ? -3.395 -12.039 -53.594 1 96 97 SER A C 1
ATOM 739 O O . SER A 1 97 ? -3.676 -10.836 -53.594 1 96 97 SER A O 1
ATOM 741 N N . ALA A 1 98 ? -3.777 -12.766 -54.5 1 95.69 98 ALA A N 1
ATOM 742 C CA . ALA A 1 98 ? -4.59 -12.328 -55.625 1 95.69 98 ALA A CA 1
ATOM 743 C C . ALA A 1 98 ? -5.93 -11.773 -55.156 1 95.69 98 ALA A C 1
ATOM 745 O O . ALA A 1 98 ? -6.383 -10.727 -55.625 1 95.69 98 ALA A O 1
ATOM 746 N N . VAL A 1 99 ? -6.539 -12.469 -54.25 1 94.88 99 VAL A N 1
ATOM 747 C CA . VAL A 1 99 ? -7.895 -12.094 -53.875 1 94.88 99 VAL A CA 1
ATOM 748 C C . VAL A 1 99 ? -7.852 -10.961 -52.844 1 94.88 99 VAL A C 1
ATOM 750 O O . VAL A 1 99 ? -8.797 -10.172 -52.75 1 94.88 99 VAL A O 1
ATOM 753 N N . SER A 1 100 ? -6.852 -10.93 -52.031 1 91.5 100 SER A N 1
ATOM 754 C CA . SER A 1 100 ? -6.797 -9.93 -50.969 1 91.5 100 SER A CA 1
ATOM 755 C C . SER A 1 100 ? -6.156 -8.641 -51.469 1 91.5 100 SER A C 1
ATOM 757 O O . SER A 1 100 ? -6.336 -7.582 -50.844 1 91.5 100 SER A O 1
ATOM 759 N N . GLY A 1 101 ? -5.301 -8.688 -52.469 1 91.88 101 GLY A N 1
ATOM 760 C CA . GLY A 1 101 ? -4.562 -7.535 -52.969 1 91.88 101 GLY A CA 1
ATOM 761 C C . GLY A 1 101 ? -3.27 -7.289 -52.219 1 91.88 101 GLY A C 1
ATOM 762 O O . GLY A 1 101 ? -2.561 -6.32 -52.5 1 91.88 101 GLY A O 1
ATOM 763 N N . LYS A 1 102 ? -2.967 -8.086 -51.25 1 92.44 102 LYS A N 1
ATOM 764 C CA . LYS A 1 102 ? -1.717 -8.023 -50.5 1 92.44 102 LYS A CA 1
ATOM 765 C C . LYS A 1 102 ? -0.783 -9.164 -50.906 1 92.44 102 LYS A C 1
ATOM 767 O O . LYS A 1 102 ? -1.238 -10.25 -51.25 1 92.44 102 LYS A O 1
ATOM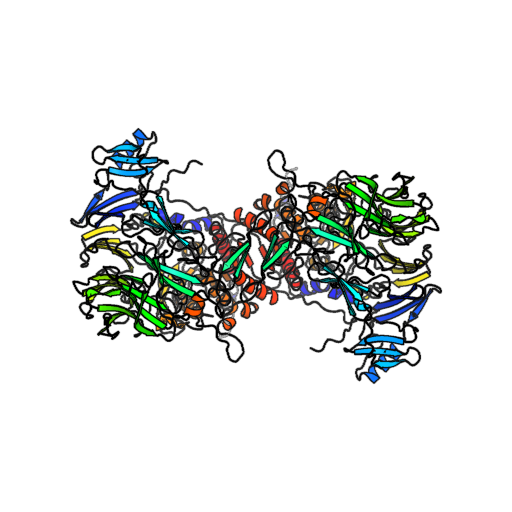 772 N N . LYS A 1 103 ? 0.419 -8.938 -50.875 1 93.81 103 LYS A N 1
ATOM 773 C CA . LYS A 1 103 ? 1.396 -9.961 -51.219 1 93.81 103 LYS A CA 1
ATOM 774 C C . LYS A 1 103 ? 1.751 -10.82 -50 1 93.81 103 LYS A C 1
ATOM 776 O O . LYS A 1 103 ? 2.178 -10.305 -48.969 1 93.81 103 LYS A O 1
ATOM 781 N N . TYR A 1 104 ? 1.517 -12.102 -50.094 1 94.06 104 TYR A N 1
ATOM 782 C CA . TYR A 1 104 ? 1.871 -13.055 -49.062 1 94.06 104 TYR A CA 1
ATOM 783 C C . TYR A 1 104 ? 2.883 -14.07 -49.562 1 94.06 104 TYR A C 1
ATOM 785 O O . TYR A 1 104 ? 2.834 -14.469 -50.75 1 94.06 104 TYR A O 1
ATOM 793 N N . GLU A 1 105 ? 3.814 -14.461 -48.656 1 94.81 105 GLU A N 1
ATOM 794 C CA . GLU A 1 105 ? 4.812 -15.484 -49 1 94.81 105 GLU A CA 1
ATOM 795 C C . GLU A 1 105 ? 4.418 -16.844 -48.406 1 94.81 105 GLU A C 1
ATOM 797 O O . GLU A 1 105 ? 3.887 -16.922 -47.312 1 94.81 105 GLU A O 1
ATOM 802 N N . ALA A 1 106 ? 4.801 -17.906 -49.156 1 95.94 106 ALA A N 1
ATOM 803 C CA . ALA A 1 106 ? 4.41 -19.266 -48.812 1 95.94 106 ALA A CA 1
ATOM 804 C C . ALA A 1 106 ? 4.918 -19.641 -47.406 1 95.94 106 ALA A C 1
ATOM 806 O O . ALA A 1 106 ? 4.234 -20.328 -46.656 1 95.94 106 ALA A O 1
ATOM 807 N N . SER A 1 107 ? 6.102 -19.156 -47.031 1 95.44 107 SER A N 1
ATOM 808 C CA . SER A 1 107 ? 6.711 -19.547 -45.781 1 95.44 107 SER A CA 1
ATOM 809 C C . SER A 1 107 ? 6.262 -18.625 -44.656 1 95.44 107 SER A C 1
ATOM 811 O O . SER A 1 107 ? 6.512 -18.906 -43.469 1 95.44 107 SER A O 1
ATOM 813 N N . MET A 1 108 ? 5.547 -17.547 -44.938 1 94.81 108 MET A N 1
ATOM 814 C CA . MET A 1 108 ? 5.141 -16.547 -43.969 1 94.81 108 MET A CA 1
ATOM 815 C C . MET A 1 108 ? 3.654 -16.234 -44.094 1 94.81 108 MET A C 1
ATOM 817 O O . MET A 1 108 ? 3.264 -15.078 -44.188 1 94.81 108 MET A O 1
ATOM 821 N N . LEU A 1 109 ? 2.912 -17.266 -44.125 1 94.81 109 LEU A N 1
ATOM 822 C CA . LEU A 1 109 ? 1.468 -17.078 -44.219 1 94.81 109 LEU A CA 1
ATOM 823 C C . LEU A 1 109 ? 0.945 -16.328 -43 1 94.81 109 LEU A C 1
ATOM 825 O O . LEU A 1 109 ? 1.438 -16.531 -41.875 1 94.81 109 LEU A O 1
ATOM 829 N N . PRO A 1 110 ? -0.056 -15.477 -43.156 1 93.88 110 PRO A N 1
ATOM 830 C CA . PRO A 1 110 ? -0.495 -14.562 -42.094 1 93.88 110 PRO A CA 1
ATOM 831 C C . PRO A 1 110 ? -1.478 -15.211 -41.125 1 93.88 110 PRO A C 1
ATOM 833 O O . PRO A 1 110 ? -2.449 -14.578 -40.688 1 93.88 110 PRO A O 1
ATOM 836 N N . PHE A 1 111 ? -1.462 -16.5 -40.812 1 93.12 111 PHE A N 1
ATOM 837 C CA . PHE A 1 111 ? -2.287 -17.219 -39.844 1 93.12 111 PHE A CA 1
ATOM 838 C C . PHE A 1 111 ? -1.521 -18.375 -39.25 1 93.12 111 PHE A C 1
ATOM 840 O O . PHE A 1 111 ? -0.569 -18.891 -39.844 1 93.12 111 PHE A O 1
ATOM 847 N N . GLN A 1 112 ? -1.971 -18.797 -38.031 1 93.88 112 GLN A N 1
ATOM 848 C CA . GLN A 1 112 ? -1.272 -19.859 -37.312 1 93.88 112 GLN A CA 1
ATOM 849 C C . GLN A 1 112 ? -2.15 -21.109 -37.188 1 93.88 112 GLN A C 1
ATOM 851 O O . GLN A 1 112 ? -1.657 -22.188 -36.875 1 93.88 112 GLN A O 1
ATOM 856 N N . THR A 1 113 ? -3.367 -20.875 -37.438 1 94.12 113 THR A N 1
ATOM 857 C CA . THR A 1 113 ? -4.316 -21.969 -37.25 1 94.12 113 THR A CA 1
ATOM 858 C C . THR A 1 113 ? -5.195 -22.141 -38.5 1 94.12 113 THR A C 1
ATOM 860 O O . THR A 1 113 ? -5.48 -21.172 -39.188 1 94.12 113 THR A O 1
ATOM 863 N N . ILE A 1 114 ? -5.559 -23.344 -38.75 1 95.19 114 ILE A N 1
ATOM 864 C CA . ILE A 1 114 ? -6.504 -23.672 -39.812 1 95.19 114 ILE A CA 1
ATOM 865 C C . ILE A 1 114 ? -7.562 -24.641 -39.281 1 95.19 114 ILE A C 1
ATOM 867 O O . ILE A 1 114 ? -7.355 -25.297 -38.281 1 95.19 114 ILE A O 1
ATOM 871 N N . SER A 1 115 ? -8.648 -24.656 -39.969 1 94.12 115 SER A N 1
ATOM 872 C CA . SER A 1 115 ? -9.695 -25.641 -39.75 1 94.12 115 SER A CA 1
ATOM 873 C C . SER A 1 115 ? -10.133 -26.312 -41.031 1 94.12 115 SER A C 1
ATOM 875 O O . SER A 1 115 ? -10.43 -25.625 -42.031 1 94.12 115 SER A O 1
ATOM 877 N N . TYR A 1 116 ? -10.148 -27.578 -41.031 1 94.19 116 TYR A N 1
ATOM 878 C CA . TYR A 1 116 ? -10.68 -28.297 -42.188 1 94.19 116 TYR A CA 1
ATOM 879 C C . TYR A 1 116 ? -12.203 -28.266 -42.219 1 94.19 116 TYR A C 1
ATOM 881 O O . TYR A 1 116 ? -12.836 -28.359 -41.156 1 94.19 116 TYR A O 1
ATOM 889 N N . THR A 1 117 ? -12.672 -28.156 -43.406 1 91.25 117 THR A N 1
ATOM 890 C CA . THR A 1 117 ? -14.102 -28.359 -43.531 1 91.25 117 THR A CA 1
ATOM 891 C C . THR A 1 117 ? -14.469 -29.828 -43.281 1 91.25 117 THR A C 1
ATOM 893 O O . THR A 1 117 ? -13.602 -30.703 -43.312 1 91.25 117 THR A O 1
ATOM 896 N N . ALA A 1 118 ? -15.719 -30.125 -43.062 1 86.38 118 ALA A N 1
ATOM 897 C CA . ALA A 1 118 ? -16.188 -31.453 -42.688 1 86.38 118 ALA A CA 1
ATOM 898 C C . ALA A 1 118 ? -15.82 -32.5 -43.719 1 86.38 118 ALA A C 1
ATOM 900 O O . ALA A 1 118 ? -15.539 -33.656 -43.375 1 86.38 118 ALA A O 1
ATOM 901 N N . ASP A 1 119 ? -15.797 -32.031 -44.938 1 89.25 119 ASP A N 1
ATOM 902 C CA . ASP A 1 119 ? -15.5 -33 -46 1 89.25 119 ASP A CA 1
ATOM 903 C C . ASP A 1 119 ? -14 -33.062 -46.281 1 89.25 119 ASP A C 1
ATOM 905 O O . ASP A 1 119 ? -13.555 -33.875 -47.094 1 89.25 119 ASP A O 1
ATOM 909 N N . GLY A 1 120 ? -13.227 -32.25 -45.594 1 90.44 120 GLY A N 1
ATOM 910 C CA . GLY A 1 120 ? -11.773 -32.281 -45.719 1 90.44 120 GLY A CA 1
ATOM 911 C C . GLY A 1 120 ? -11.266 -31.688 -47 1 90.44 120 GLY A C 1
ATOM 912 O O . GLY A 1 120 ? -10.07 -31.766 -47.312 1 90.44 120 GLY A O 1
ATOM 913 N N . LYS A 1 121 ? -12.148 -31.016 -47.75 1 94.12 121 LYS A N 1
ATOM 914 C CA . LYS A 1 121 ? -11.781 -30.578 -49.094 1 94.12 121 LYS A CA 1
ATOM 915 C C . LYS A 1 121 ? -11.336 -29.125 -49.094 1 94.12 121 LYS A C 1
ATOM 917 O O . LYS A 1 121 ? -10.812 -28.625 -50.094 1 94.12 121 LYS A O 1
ATOM 922 N N . ALA A 1 122 ? -11.594 -28.562 -47.969 1 95.94 122 ALA A N 1
ATOM 923 C CA . ALA A 1 122 ? -11.172 -27.172 -47.844 1 95.94 122 ALA A CA 1
ATOM 924 C C . ALA A 1 122 ? -10.656 -26.875 -46.469 1 95.94 122 ALA A C 1
ATOM 926 O O . ALA A 1 122 ? -10.898 -27.625 -45.5 1 95.94 122 ALA A O 1
ATOM 927 N N . ILE A 1 123 ? -9.914 -25.781 -46.375 1 96.88 123 ILE A N 1
ATOM 928 C CA . ILE A 1 123 ? -9.477 -25.281 -45.062 1 96.88 123 ILE A CA 1
ATOM 929 C C . ILE A 1 123 ? -9.969 -23.844 -44.875 1 96.88 123 ILE A C 1
ATOM 931 O O . ILE A 1 123 ? -10.133 -23.094 -45.844 1 96.88 123 ILE A O 1
ATOM 935 N N . VAL A 1 124 ? -10.219 -23.516 -43.656 1 95.44 124 VAL A N 1
ATOM 936 C CA . VAL A 1 124 ? -10.648 -22.172 -43.25 1 95.44 124 VAL A CA 1
ATOM 937 C C . VAL A 1 124 ? -9.602 -21.562 -42.312 1 95.44 124 VAL A C 1
ATOM 939 O O . VAL A 1 124 ? -9.031 -22.234 -41.469 1 95.44 124 VAL A O 1
ATOM 942 N N . PHE A 1 125 ? -9.266 -20.359 -42.531 1 94.31 125 PHE A N 1
ATOM 943 C CA . PHE A 1 125 ? -8.305 -19.656 -41.719 1 94.31 125 PHE A CA 1
ATOM 944 C C . PHE A 1 125 ? -8.641 -18.172 -41.625 1 94.31 125 PHE A C 1
ATOM 946 O O . PHE A 1 125 ? -9.422 -17.672 -42.438 1 94.31 125 PHE A O 1
ATOM 953 N N . LYS A 1 126 ? -8.141 -17.469 -40.656 1 92.75 126 LYS A N 1
ATOM 954 C CA . LYS A 1 126 ? -8.352 -16.031 -40.5 1 92.75 126 LYS A CA 1
ATOM 955 C C . LYS A 1 126 ? -7.098 -15.242 -40.875 1 92.75 126 LYS A C 1
ATOM 957 O O . LYS A 1 126 ? -5.992 -15.578 -40.469 1 92.75 126 LYS A O 1
ATOM 962 N N . ALA A 1 127 ? -7.246 -14.289 -41.625 1 90.62 127 ALA A N 1
ATOM 963 C CA . ALA A 1 127 ? -6.172 -13.398 -42.062 1 90.62 127 ALA A CA 1
ATOM 964 C C . ALA A 1 127 ? -6.715 -12.016 -42.406 1 90.62 127 ALA A C 1
ATOM 966 O O . ALA A 1 127 ? -7.789 -11.898 -43 1 90.62 127 ALA A O 1
ATOM 967 N N . ALA A 1 128 ? -5.93 -11.07 -41.938 1 85.44 128 ALA A N 1
ATOM 968 C CA . ALA A 1 128 ? -6.266 -9.68 -42.25 1 85.44 128 ALA A CA 1
ATOM 969 C C . ALA A 1 128 ? -7.691 -9.359 -41.812 1 85.44 128 ALA A C 1
ATOM 971 O O . ALA A 1 128 ? -8.453 -8.742 -42.562 1 85.44 128 ALA A O 1
ATOM 972 N N . GLY A 1 129 ? -8.125 -9.867 -40.812 1 83.44 129 GLY A N 1
ATOM 973 C CA . GLY A 1 129 ? -9.398 -9.523 -40.188 1 83.44 129 GLY A CA 1
ATOM 974 C C . GLY A 1 129 ? -10.578 -10.242 -40.812 1 83.44 129 GLY A C 1
ATOM 975 O O . GLY A 1 129 ? -11.727 -9.992 -40.469 1 83.44 129 GLY A O 1
ATOM 976 N N . LYS A 1 130 ? -10.297 -11.109 -41.75 1 89.12 130 LYS A N 1
ATOM 977 C CA . LYS A 1 130 ? -11.367 -11.852 -42.438 1 89.12 130 LYS A CA 1
ATOM 978 C C . LYS A 1 130 ? -11.156 -13.359 -42.281 1 89.12 130 LYS A C 1
ATOM 980 O O . LYS A 1 130 ? -10.031 -13.812 -42.062 1 89.12 130 LYS A O 1
ATOM 985 N N . GLN A 1 131 ? -12.25 -14.07 -42.406 1 93.31 131 GLN A N 1
ATOM 986 C CA . GLN A 1 131 ? -12.188 -15.523 -42.5 1 93.31 131 GLN A CA 1
ATOM 987 C C . GLN A 1 131 ? -12.203 -15.969 -43.969 1 93.31 131 GLN A C 1
ATOM 989 O O . GLN A 1 131 ? -13.055 -15.539 -44.75 1 93.31 131 GLN A O 1
ATOM 994 N N . TRP A 1 132 ? -11.305 -16.781 -44.344 1 95.31 132 TRP A N 1
ATOM 995 C CA . TRP A 1 132 ? -11.148 -17.234 -45.719 1 95.31 132 TRP A CA 1
ATOM 996 C C . TRP A 1 132 ? -11.344 -18.75 -45.812 1 95.31 132 TRP A C 1
ATOM 998 O O . TRP A 1 132 ? -11.078 -19.484 -44.844 1 95.31 132 TRP A O 1
ATOM 1008 N N . LYS A 1 133 ? -11.836 -19.203 -46.875 1 96.31 133 LYS A N 1
ATOM 1009 C CA . LYS A 1 133 ? -11.93 -20.625 -47.219 1 96.31 133 LYS A CA 1
ATOM 1010 C C . LYS A 1 133 ? -11.117 -20.922 -48.469 1 96.31 133 LYS A C 1
ATOM 1012 O O . LYS A 1 133 ? -11.234 -20.234 -49.5 1 96.31 133 LYS A O 1
ATOM 1017 N N . CYS A 1 134 ? -10.312 -21.875 -48.406 1 97.5 134 CYS A N 1
ATOM 1018 C CA . CYS A 1 134 ? -9.484 -22.297 -49.531 1 97.5 134 CYS A CA 1
ATOM 1019 C C . CYS A 1 134 ? -9.828 -23.719 -49.938 1 97.5 134 CYS A C 1
ATOM 1021 O O . CYS A 1 134 ? -9.648 -24.656 -49.188 1 97.5 134 CYS A O 1
ATOM 1023 N N . ASP A 1 135 ? -10.227 -23.844 -51.188 1 97.25 135 ASP A N 1
ATOM 1024 C CA . ASP A 1 135 ? -10.422 -25.188 -51.719 1 97.25 135 ASP A CA 1
ATOM 1025 C C . ASP A 1 135 ? -9.078 -25.875 -51.969 1 97.25 135 ASP A C 1
ATOM 1027 O O . ASP A 1 135 ? -8.164 -25.281 -52.562 1 97.25 135 ASP A O 1
ATOM 1031 N N . LEU A 1 136 ? -8.953 -27.125 -51.625 1 96.75 136 LEU A N 1
ATOM 1032 C CA . LEU A 1 136 ? -7.645 -27.766 -51.625 1 96.75 136 LEU A CA 1
ATOM 1033 C C . LEU A 1 136 ? -7.379 -28.453 -52.969 1 96.75 136 LEU A C 1
ATOM 1035 O O . LEU A 1 136 ? -6.262 -28.906 -53.219 1 96.75 136 LEU A O 1
ATOM 1039 N N . HIS A 1 137 ? -8.352 -28.516 -53.75 1 96 137 HIS A N 1
ATOM 1040 C CA . HIS A 1 137 ? -8.156 -29.047 -55.094 1 96 137 HIS A CA 1
ATOM 1041 C C . HIS A 1 137 ? -7.836 -27.938 -56.094 1 96 137 HIS A C 1
ATOM 1043 O O . HIS A 1 137 ? -6.824 -27.984 -56.812 1 96 137 HIS A O 1
ATOM 1049 N N . SER A 1 138 ? -8.641 -26.906 -56.094 1 96.62 138 SER A N 1
ATOM 1050 C CA . SER A 1 138 ? -8.477 -25.828 -57.062 1 96.62 138 SER A CA 1
ATOM 1051 C C . SER A 1 138 ? -7.645 -24.688 -56.469 1 96.62 138 SER A C 1
ATOM 1053 O O . SER A 1 138 ? -7.141 -23.844 -57.219 1 96.62 138 SER A O 1
ATOM 1055 N N . TYR A 1 139 ? -7.668 -24.625 -55.094 1 97.25 139 TYR A N 1
ATOM 1056 C CA . TYR A 1 139 ? -7.02 -23.578 -54.344 1 97.25 139 TYR A CA 1
ATOM 1057 C C . TYR A 1 139 ? -7.676 -22.219 -54.594 1 97.25 139 TYR A C 1
ATOM 1059 O O . TYR A 1 139 ? -7.016 -21.188 -54.531 1 97.25 139 TYR A O 1
ATOM 1067 N N . GLN A 1 140 ? -8.883 -22.297 -54.969 1 96.31 140 GLN A N 1
ATOM 1068 C CA . GLN A 1 140 ? -9.672 -21.062 -54.969 1 96.31 140 GLN A CA 1
ATOM 1069 C C . GLN A 1 140 ? -9.953 -20.578 -53.562 1 96.31 140 GLN A C 1
ATOM 1071 O O . GLN A 1 140 ? -10.336 -21.375 -52.688 1 96.31 140 GLN A O 1
ATOM 1076 N N . VAL A 1 141 ? -9.625 -19.391 -53.344 1 97 141 VAL A N 1
ATOM 1077 C CA . VAL A 1 141 ? -9.812 -18.797 -52.031 1 97 141 VAL A CA 1
ATOM 1078 C C . VAL A 1 141 ? -10.969 -17.797 -52.062 1 97 141 VAL A C 1
ATOM 1080 O O . VAL A 1 141 ? -11.055 -16.984 -53 1 97 141 VAL A O 1
ATOM 1083 N N . SER A 1 142 ? -11.875 -17.922 -51.156 1 95.38 142 SER A N 1
ATOM 1084 C CA . SER A 1 142 ? -13.016 -17 -51.062 1 95.38 142 SER A CA 1
ATOM 1085 C C . SER A 1 142 ? -13.281 -16.609 -49.625 1 95.38 142 SER A C 1
ATOM 1087 O O . SER A 1 142 ? -12.836 -17.281 -48.688 1 95.38 142 SER A O 1
ATOM 1089 N N . ILE A 1 143 ? -13.977 -15.523 -49.469 1 93.19 143 ILE A N 1
ATOM 1090 C CA . ILE A 1 143 ? -14.375 -15.086 -48.125 1 93.19 143 ILE A CA 1
ATOM 1091 C C . ILE A 1 143 ? -15.406 -16.062 -47.562 1 93.19 143 ILE A C 1
ATOM 1093 O O . ILE A 1 143 ? -16.312 -16.5 -48.281 1 93.19 143 ILE A O 1
ATOM 1097 N N . ASN A 1 144 ? -15.109 -16.453 -46.406 1 88.38 144 ASN A N 1
ATOM 1098 C CA . ASN A 1 144 ? -16.016 -17.344 -45.719 1 88.38 144 ASN A CA 1
ATOM 1099 C C . ASN A 1 144 ? -16.859 -16.594 -44.688 1 88.38 144 ASN A C 1
ATOM 1101 O O . ASN A 1 144 ? -16.375 -16.25 -43.594 1 88.38 144 ASN A O 1
ATOM 1105 N N . ASP A 1 145 ? -18.203 -16.25 -44.969 1 76.44 145 ASP A N 1
ATOM 1106 C CA . ASP A 1 145 ? -19.109 -15.5 -44.125 1 76.44 145 ASP A CA 1
ATOM 1107 C C . ASP A 1 145 ? -19.781 -16.422 -43.094 1 76.44 145 ASP A C 1
ATOM 1109 O O . ASP A 1 145 ? -20.625 -15.969 -42.312 1 76.44 145 ASP A O 1
ATOM 1113 N N . SER A 1 146 ? -19.547 -17.609 -43.312 1 63.72 146 SER A N 1
ATOM 1114 C CA . SER A 1 146 ? -20.234 -18.484 -42.344 1 63.72 146 SER A CA 1
ATOM 1115 C C . SER A 1 146 ? -19.75 -18.234 -40.938 1 63.72 146 SER A C 1
ATOM 1117 O O . SER A 1 146 ? -18.578 -17.922 -40.719 1 63.72 146 SER A O 1
ATOM 1119 N N . LYS A 1 147 ? -20.641 -17.859 -40.125 1 53.44 147 LYS A N 1
ATOM 1120 C CA . LYS A 1 147 ? -20.359 -17.734 -38.719 1 53.44 147 LYS A CA 1
ATOM 1121 C C . LYS A 1 147 ? -19.656 -18.984 -38.156 1 53.44 147 LYS A C 1
ATOM 1123 O O . LYS A 1 147 ? -20.312 -20 -37.906 1 53.44 147 LYS A O 1
ATOM 1128 N N . THR A 1 148 ? -18.719 -19.453 -38.906 1 47.31 148 THR A N 1
ATOM 1129 C CA . THR A 1 148 ? -18.078 -20.609 -38.281 1 47.31 148 THR A CA 1
ATOM 1130 C C . THR A 1 148 ? -17.844 -20.359 -36.812 1 47.31 148 THR A C 1
ATOM 1132 O O . THR A 1 148 ? -17.312 -19.312 -36.406 1 47.31 148 THR A O 1
ATOM 1135 N N . THR A 1 149 ? -18.703 -20.938 -36.094 1 42.78 149 THR A N 1
ATOM 1136 C CA . THR A 1 149 ? -18.438 -20.938 -34.688 1 42.78 149 THR A CA 1
ATOM 1137 C C . THR A 1 149 ? -16.969 -21.281 -34.406 1 42.78 149 THR A C 1
ATOM 1139 O O . THR A 1 149 ? -16.469 -22.297 -34.875 1 42.78 149 THR A O 1
ATOM 1142 N N . ASN A 1 150 ? -16.234 -20.469 -34.531 1 40.53 150 ASN A N 1
ATOM 1143 C CA . ASN A 1 150 ? -14.836 -20.703 -34.156 1 40.53 150 ASN A CA 1
ATOM 1144 C C . ASN A 1 150 ? -14.719 -21.75 -33.062 1 40.53 150 ASN A C 1
ATOM 1146 O O . ASN A 1 150 ? -15.164 -21.5 -31.922 1 40.53 150 ASN A O 1
ATOM 1150 N N . ALA A 1 151 ? -14.625 -22.953 -33.375 1 38.25 151 ALA A N 1
ATOM 1151 C CA . ALA A 1 151 ? -14.25 -23.984 -32.438 1 38.25 151 ALA A CA 1
ATOM 1152 C C . ALA A 1 151 ? -13.141 -23.5 -31.5 1 38.25 151 ALA A C 1
ATOM 1154 O O . ALA A 1 151 ? -12.781 -24.188 -30.547 1 38.25 151 ALA A O 1
ATOM 1155 N N . ASP A 1 152 ? -12.461 -22.641 -32.094 1 37.47 152 ASP A N 1
ATOM 1156 C CA . ASP A 1 152 ? -11.305 -22.25 -31.312 1 37.47 152 ASP A CA 1
ATOM 1157 C C . ASP A 1 152 ? -11.734 -21.578 -30.016 1 37.47 152 ASP A C 1
ATOM 1159 O O . ASP A 1 152 ? -10.898 -21.234 -29.172 1 37.47 152 ASP A O 1
ATOM 1163 N N . SER A 1 153 ? -12.93 -21.188 -30.109 1 35.34 153 SER A N 1
ATOM 1164 C CA . SER A 1 153 ? -13.32 -20.5 -28.875 1 35.34 153 SER A CA 1
ATOM 1165 C C . SER A 1 153 ? -13.414 -21.484 -27.719 1 35.34 153 SER A C 1
ATOM 1167 O O . SER A 1 153 ? -13.664 -21.094 -26.578 1 35.34 153 SER A O 1
ATOM 1169 N N . ASP A 1 154 ? -13.32 -22.844 -28.172 1 34.66 154 ASP A N 1
ATOM 1170 C CA . ASP A 1 154 ? -13.531 -23.812 -27.094 1 34.66 154 ASP A CA 1
ATOM 1171 C C . ASP A 1 154 ? -12.203 -24.25 -26.484 1 34.66 154 ASP A C 1
ATOM 1173 O O . ASP A 1 154 ? -12.102 -25.344 -25.906 1 34.66 154 ASP A O 1
ATOM 1177 N N . ARG A 1 155 ? -11.203 -23.828 -26.953 1 35 155 ARG A N 1
ATOM 1178 C CA . ARG A 1 155 ? -10.055 -24.266 -26.172 1 35 155 ARG A CA 1
ATOM 1179 C C . ARG A 1 155 ? -10.195 -23.859 -24.719 1 35 155 ARG A C 1
ATOM 1181 O O . ARG A 1 155 ? -10.555 -22.703 -24.422 1 35 155 ARG A O 1
ATOM 1188 N N . PRO A 1 156 ? -10.164 -24.859 -24 1 38.31 156 PRO A N 1
ATOM 1189 C CA . PRO A 1 156 ? -10.094 -24.5 -22.578 1 38.31 156 PRO A CA 1
ATOM 1190 C C . PRO A 1 156 ? -8.984 -23.484 -22.281 1 38.31 156 PRO A C 1
ATOM 1192 O O . PRO A 1 156 ? -7.801 -23.844 -22.297 1 38.31 156 PRO A O 1
ATOM 1195 N N . GLY A 1 157 ? -8.617 -22.703 -23.188 1 32.78 157 GLY A N 1
ATOM 1196 C CA . GLY A 1 157 ? -7.633 -21.812 -22.609 1 32.78 157 GLY A CA 1
ATOM 1197 C C . GLY A 1 157 ? -8.125 -21.078 -21.375 1 32.78 157 GLY A C 1
ATOM 1198 O O . GLY A 1 157 ? -9.32 -21.109 -21.078 1 32.78 157 GLY A O 1
ATOM 1199 N N . ARG A 1 158 ? -7.113 -20.484 -20.797 1 40.38 158 ARG A N 1
ATOM 1200 C CA . ARG A 1 158 ? -7.402 -19.734 -19.578 1 40.38 158 ARG A CA 1
ATOM 1201 C C . ARG A 1 158 ? -8.539 -18.734 -19.812 1 40.38 158 ARG A C 1
ATOM 1203 O O . ARG A 1 158 ? -8.75 -17.828 -19 1 40.38 158 ARG A O 1
ATOM 1210 N N . GLY A 1 159 ? -8.836 -18.578 -21.094 1 42.44 159 GLY A N 1
ATOM 1211 C CA . GLY A 1 159 ? -9.883 -17.562 -21.109 1 42.44 159 GLY A CA 1
ATOM 1212 C C . GLY A 1 159 ? -11.18 -18.031 -20.469 1 42.44 159 GLY A C 1
ATOM 1213 O O . GLY A 1 159 ? -11.477 -19.234 -20.469 1 42.44 159 GLY A O 1
ATOM 1214 N N . LYS A 1 160 ? -11.617 -17.266 -19.562 1 53.03 160 LYS A N 1
ATOM 1215 C CA . LYS A 1 160 ? -12.805 -17.25 -18.719 1 53.03 160 LYS A CA 1
ATOM 1216 C C . LYS A 1 160 ? -14.07 -17.469 -19.547 1 53.03 160 LYS A C 1
ATOM 1218 O O . LYS A 1 160 ? -14.727 -16.5 -19.953 1 53.03 160 LYS A O 1
ATOM 1223 N N . ASN A 1 161 ? -13.93 -18.594 -20.266 1 63.31 161 ASN A N 1
ATOM 1224 C CA . ASN A 1 161 ? -15.273 -18.875 -20.781 1 63.31 161 ASN A CA 1
ATOM 1225 C C . ASN A 1 161 ? -16.25 -19.125 -19.641 1 63.31 161 ASN A C 1
ATOM 1227 O O . ASN A 1 161 ? -16.094 -20.094 -18.891 1 63.31 161 ASN A O 1
ATOM 1231 N N . PRO A 1 162 ? -16.984 -18.375 -19.453 1 79.69 162 PRO A N 1
ATOM 1232 C CA . PRO A 1 162 ? -17.938 -18.5 -18.344 1 79.69 162 PRO A CA 1
ATOM 1233 C C . PRO A 1 162 ? -18.875 -19.688 -18.5 1 79.69 162 PRO A C 1
ATOM 1235 O O . PRO A 1 162 ? -19.531 -20.094 -17.547 1 79.69 162 PRO A O 1
ATOM 1238 N N . GLU A 1 163 ? -18.641 -20.453 -19.75 1 91.12 163 GLU A N 1
ATOM 1239 C CA . GLU A 1 163 ? -19.609 -21.531 -19.953 1 91.12 163 GLU A CA 1
ATOM 1240 C C . GLU A 1 163 ? -18.906 -22.891 -20.047 1 91.12 163 GLU A C 1
ATOM 1242 O O . GLU A 1 163 ? -17.781 -22.984 -20.562 1 91.12 163 GLU A O 1
ATOM 1247 N N . ALA A 1 164 ? -19.453 -23.953 -19.609 1 94.31 164 ALA A N 1
ATOM 1248 C CA . ALA A 1 164 ? -19 -25.328 -19.734 1 94.31 164 ALA A CA 1
ATOM 1249 C C . ALA A 1 164 ? -19.875 -26.094 -20.719 1 94.31 164 ALA A C 1
ATOM 1251 O O . ALA A 1 164 ? -21.062 -26.297 -20.484 1 94.31 164 ALA A O 1
ATOM 1252 N N . LEU A 1 165 ? -19.312 -26.578 -21.781 1 94.56 165 LEU A N 1
ATOM 1253 C CA . LEU A 1 165 ? -20.047 -27.266 -22.844 1 94.56 165 LEU A CA 1
ATOM 1254 C C . LEU A 1 165 ? -20.328 -28.719 -22.453 1 94.56 165 LEU A C 1
ATOM 1256 O O . LEU A 1 165 ? -19.484 -29.375 -21.844 1 94.56 165 LEU A O 1
ATOM 1260 N N . SER A 1 166 ? -21.531 -29.188 -22.938 1 96.44 166 SER A N 1
ATOM 1261 C CA . SER A 1 166 ? -21.844 -30.594 -22.75 1 96.44 166 SER A CA 1
ATOM 1262 C C . SER A 1 166 ? -21.016 -31.484 -23.688 1 96.44 166 SER A C 1
ATOM 1264 O O . SER A 1 166 ? -20.5 -31.016 -24.703 1 96.44 166 SER A O 1
ATOM 1266 N N . PRO A 1 167 ? -20.906 -32.781 -23.328 1 94.44 167 PRO A N 1
ATOM 1267 C CA . PRO A 1 167 ? -20.109 -33.688 -24.156 1 94.44 167 PRO A CA 1
ATOM 1268 C C . PRO A 1 167 ? -20.562 -33.75 -25.609 1 94.44 167 PRO A C 1
ATOM 1270 O O . PRO A 1 167 ? -19.75 -33.875 -26.516 1 94.44 167 PRO A O 1
ATOM 1273 N N . ASP A 1 168 ? -21.859 -33.594 -25.859 1 93.75 168 ASP A N 1
ATOM 1274 C CA . ASP A 1 168 ? -22.375 -33.656 -27.219 1 93.75 168 ASP A CA 1
ATOM 1275 C C . ASP A 1 168 ? -22.297 -32.312 -27.922 1 93.75 168 ASP A C 1
ATOM 1277 O O . ASP A 1 168 ? -22.672 -32.188 -29.078 1 93.75 168 ASP A O 1
ATOM 1281 N N . GLY A 1 169 ? -21.922 -31.281 -27.188 1 93.31 169 GLY A N 1
ATOM 1282 C CA . GLY A 1 169 ? -21.688 -29.969 -27.766 1 93.31 169 GLY A CA 1
ATOM 1283 C C . GLY A 1 169 ? -22.969 -29.188 -27.984 1 93.31 169 GLY A C 1
ATOM 1284 O O . GLY A 1 169 ? -22.953 -28.078 -28.516 1 93.31 169 GLY A O 1
ATOM 1285 N N . LYS A 1 170 ? -24.031 -29.609 -27.453 1 95.19 170 LYS A N 1
ATOM 1286 C CA . LYS A 1 170 ? -25.328 -29 -27.781 1 95.19 170 LYS A CA 1
ATOM 1287 C C . LYS A 1 170 ? -25.766 -28.016 -26.719 1 95.19 170 LYS A C 1
ATOM 1289 O O . LYS A 1 170 ? -26.609 -27.141 -26.969 1 95.19 170 LYS A O 1
ATOM 1294 N N . ARG A 1 171 ? -25.234 -28.188 -25.594 1 96.44 171 ARG A N 1
ATOM 1295 C CA . ARG A 1 171 ? -25.625 -27.328 -24.484 1 96.44 171 ARG A CA 1
ATOM 1296 C C . ARG A 1 171 ? -24.406 -26.781 -23.734 1 96.44 171 ARG A C 1
ATOM 1298 O O . ARG A 1 171 ? -23.359 -27.438 -23.703 1 96.44 171 ARG A O 1
ATOM 1305 N N . ALA A 1 172 ? -24.594 -25.578 -23.188 1 96.69 172 ALA A N 1
ATOM 1306 C CA . ALA A 1 172 ? -23.578 -24.953 -22.359 1 96.69 172 ALA A CA 1
ATOM 1307 C C . ALA A 1 172 ? -24.172 -24.484 -21.031 1 96.69 172 ALA A C 1
ATOM 1309 O O . ALA A 1 172 ? -25.266 -23.922 -21 1 96.69 172 ALA A O 1
ATOM 1310 N N . VAL A 1 173 ? -23.547 -24.766 -19.984 1 97.19 173 VAL A N 1
ATOM 1311 C CA . VAL A 1 173 ? -24.016 -24.328 -18.656 1 97.19 173 VAL A CA 1
ATOM 1312 C C . VAL A 1 173 ? -23.203 -23.125 -18.203 1 97.19 173 VAL A C 1
ATOM 1314 O O . VAL A 1 173 ? -22 -23.047 -18.453 1 97.19 173 VAL A O 1
ATOM 1317 N N . PHE A 1 174 ? -23.797 -22.125 -17.562 1 97.06 174 PHE A N 1
ATOM 1318 C CA . PHE A 1 174 ? -23.141 -20.906 -17.078 1 97.06 174 PHE A CA 1
ATOM 1319 C C . PHE A 1 174 ? -23.797 -20.406 -15.805 1 97.06 174 PHE A C 1
ATOM 1321 O O . PHE A 1 174 ? -24.906 -20.828 -15.461 1 97.06 174 PHE A O 1
ATOM 1328 N N . ILE A 1 175 ? -23.156 -19.516 -15.078 1 97.25 175 ILE A N 1
ATOM 1329 C CA . ILE A 1 175 ? -23.641 -18.938 -13.836 1 97.25 175 ILE A CA 1
ATOM 1330 C C . ILE A 1 175 ? -24.281 -17.578 -14.117 1 97.25 175 ILE A C 1
ATOM 1332 O O . ILE A 1 175 ? -23.734 -16.766 -14.859 1 97.25 175 ILE A O 1
ATOM 1336 N N . LYS A 1 176 ? -25.344 -17.281 -13.68 1 96.88 176 LYS A N 1
ATOM 1337 C CA . LYS A 1 176 ? -26 -15.984 -13.672 1 96.88 176 LYS A CA 1
ATOM 1338 C C . LYS A 1 176 ? -26.688 -15.719 -12.344 1 96.88 176 LYS A C 1
ATOM 1340 O O . LYS A 1 176 ? -27.578 -16.484 -11.938 1 96.88 176 LYS A O 1
ATOM 1345 N N . GLU A 1 177 ? -26.25 -14.695 -11.625 1 96.44 177 GLU A N 1
ATOM 1346 C CA . GLU A 1 177 ? -26.812 -14.305 -10.336 1 96.44 177 GLU A CA 1
ATOM 1347 C C . GLU A 1 177 ? -26.781 -15.461 -9.344 1 96.44 177 GLU A C 1
ATOM 1349 O O . GLU A 1 177 ? -27.797 -15.797 -8.734 1 96.44 177 GLU A O 1
ATOM 1354 N N . TYR A 1 178 ? -25.734 -16.125 -9.297 1 97 178 TYR A N 1
ATOM 1355 C CA . TYR A 1 178 ? -25.391 -17.172 -8.336 1 97 178 TYR A CA 1
ATOM 1356 C C . TYR A 1 178 ? -26.188 -18.438 -8.602 1 97 178 TYR A C 1
ATOM 1358 O O . TYR A 1 178 ? -26.25 -19.328 -7.754 1 97 178 TYR A O 1
ATOM 1366 N N . ASN A 1 179 ? -26.828 -18.578 -9.812 1 98.31 179 ASN A N 1
ATOM 1367 C CA . ASN A 1 179 ? -27.578 -19.75 -10.242 1 98.31 179 ASN A CA 1
ATOM 1368 C C . ASN A 1 179 ? -27.031 -20.312 -11.555 1 98.31 179 ASN A C 1
ATOM 1370 O O . ASN A 1 179 ? -26.266 -19.641 -12.25 1 98.31 179 ASN A O 1
ATOM 1374 N N . LEU A 1 180 ? -27.422 -21.578 -11.82 1 98.12 180 LEU A N 1
ATOM 1375 C CA . LEU A 1 180 ? -26.984 -22.219 -13.047 1 98.12 180 LEU A CA 1
ATOM 1376 C C . LEU A 1 180 ? -28.047 -22.141 -14.125 1 98.12 180 LEU A C 1
ATOM 1378 O O . LEU A 1 180 ? -29.25 -22.281 -13.836 1 98.12 180 LEU A O 1
ATOM 1382 N N . TRP A 1 181 ? -27.547 -21.844 -15.25 1 97.94 181 TRP A N 1
ATOM 1383 C CA . TRP A 1 181 ? -28.359 -21.781 -16.469 1 97.94 181 TRP A CA 1
ATOM 1384 C C . TRP A 1 181 ? -27.766 -22.641 -17.562 1 97.94 181 TRP A C 1
ATOM 1386 O O . TRP A 1 181 ? -26.562 -22.953 -17.547 1 97.94 181 TRP A O 1
ATOM 1396 N N . ILE A 1 182 ? -28.578 -23.125 -18.453 1 97.06 182 ILE A N 1
ATOM 1397 C CA . ILE A 1 182 ? -28.109 -23.812 -19.656 1 97.06 182 ILE A CA 1
ATOM 1398 C C . ILE A 1 182 ? -28.516 -23.016 -20.891 1 97.06 182 ILE A C 1
ATOM 1400 O O . ILE A 1 182 ? -29.594 -22.438 -20.938 1 97.06 182 ILE A O 1
ATOM 1404 N N . ARG A 1 183 ? -27.641 -22.906 -21.781 1 96.56 183 ARG A N 1
ATOM 1405 C CA . ARG A 1 183 ? -27.891 -22.328 -23.094 1 96.56 183 ARG A CA 1
ATOM 1406 C C . ARG A 1 183 ? -27.781 -23.375 -24.203 1 96.56 183 ARG A C 1
ATOM 1408 O O . ARG A 1 183 ? -26.812 -24.125 -24.25 1 96.56 183 ARG A O 1
ATOM 1415 N N . GLU A 1 184 ? -28.781 -23.5 -24.953 1 95.88 184 GLU A N 1
ATOM 1416 C CA . GLU A 1 184 ? -28.672 -24.312 -26.156 1 95.88 184 GLU A CA 1
ATOM 1417 C C . GLU A 1 184 ? -27.75 -23.641 -27.188 1 95.88 184 GLU A C 1
ATOM 1419 O O . GLU A 1 184 ? -28 -22.516 -27.609 1 95.88 184 GLU A O 1
ATOM 1424 N N . VAL A 1 185 ? -26.844 -24.375 -27.625 1 94.25 185 VAL A N 1
ATOM 1425 C CA . VAL A 1 185 ? -25.797 -23.797 -28.469 1 94.25 185 VAL A CA 1
ATOM 1426 C C . VAL A 1 185 ? -26.391 -23.359 -29.812 1 94.25 185 VAL A C 1
ATOM 1428 O O . VAL A 1 185 ? -26.078 -22.281 -30.312 1 94.25 185 VAL A O 1
ATOM 1431 N N . ALA A 1 186 ? -27.25 -24.125 -30.312 1 92.06 186 ALA A N 1
ATOM 1432 C CA . ALA A 1 186 ? -27.797 -23.891 -31.641 1 92.06 186 ALA A CA 1
ATOM 1433 C C . ALA A 1 186 ? -28.75 -22.688 -31.641 1 92.06 186 ALA A C 1
ATOM 1435 O O . ALA A 1 186 ? -28.734 -21.875 -32.562 1 92.06 186 ALA A O 1
ATOM 1436 N N . THR A 1 187 ? -29.562 -22.516 -30.625 1 94.56 187 THR A N 1
ATOM 1437 C CA . THR A 1 187 ? -30.641 -21.547 -30.656 1 94.56 187 THR A CA 1
ATOM 1438 C C . THR A 1 187 ? -30.344 -20.375 -29.734 1 94.56 187 THR A C 1
ATOM 1440 O O . THR A 1 187 ? -30.953 -19.297 -29.859 1 94.56 187 THR A O 1
ATOM 1443 N N . GLY A 1 188 ? -29.562 -20.672 -28.766 1 93.75 188 GLY A N 1
ATOM 1444 C CA . GLY A 1 188 ? -29.281 -19.641 -27.781 1 93.75 188 GLY A CA 1
ATOM 1445 C C . GLY A 1 188 ? -30.297 -19.594 -26.656 1 93.75 188 GLY A C 1
ATOM 1446 O O . GLY A 1 188 ? -30.156 -18.828 -25.703 1 93.75 188 GLY A O 1
ATOM 1447 N N . LYS A 1 189 ? -31.281 -20.406 -26.781 1 96.69 189 LYS A N 1
ATOM 1448 C CA . LYS A 1 189 ? -32.312 -20.438 -25.75 1 96.69 189 LYS A CA 1
ATOM 1449 C C . LYS A 1 189 ? -31.719 -20.766 -24.375 1 96.69 189 LYS A C 1
ATOM 1451 O O . LYS A 1 189 ? -30.891 -21.688 -24.25 1 96.69 189 LYS A O 1
ATOM 1456 N N . GLN A 1 190 ? -32.094 -20 -23.406 1 96.81 190 GLN A N 1
ATOM 1457 C CA . GLN A 1 190 ? -31.578 -20.188 -22.062 1 96.81 190 GLN A CA 1
ATOM 1458 C C . GLN A 1 190 ? -32.656 -20.75 -21.125 1 96.81 190 GLN A C 1
ATOM 1460 O O . GLN A 1 190 ? -33.812 -20.359 -21.219 1 96.81 190 GLN A O 1
ATOM 1465 N N . THR A 1 191 ? -32.312 -21.641 -20.359 1 97.06 191 THR A N 1
ATOM 1466 C CA . THR A 1 191 ? -33.156 -22.25 -19.344 1 97.06 191 THR A CA 1
ATOM 1467 C C . THR A 1 191 ? -32.469 -22.234 -17.969 1 97.06 191 THR A C 1
ATOM 1469 O O . THR A 1 191 ? -31.312 -22.609 -17.844 1 97.06 191 THR A O 1
ATOM 1472 N N . GLN A 1 192 ? -33.25 -21.781 -16.938 1 97.69 192 GLN A N 1
ATOM 1473 C CA . GLN A 1 192 ? -32.719 -21.75 -15.586 1 97.69 192 GLN A CA 1
ATOM 1474 C C . GLN A 1 192 ? -32.781 -23.125 -14.93 1 97.69 192 GLN A C 1
ATOM 1476 O O . GLN A 1 192 ? -33.812 -23.766 -14.953 1 97.69 192 GLN A O 1
ATOM 1481 N N . LEU A 1 193 ? -31.672 -23.562 -14.344 1 98.31 193 LEU A N 1
ATOM 1482 C CA . LEU A 1 193 ? -31.594 -24.875 -13.727 1 98.31 193 LEU A CA 1
ATOM 1483 C C . LEU A 1 193 ? -31.828 -24.781 -12.219 1 98.31 193 LEU A C 1
ATOM 1485 O O . LEU A 1 193 ? -32.375 -25.703 -11.617 1 98.31 193 LEU A O 1
ATOM 1489 N N . THR A 1 194 ? -31.266 -23.75 -11.57 1 98.38 194 THR A N 1
ATOM 1490 C CA . THR A 1 194 ? -31.406 -23.547 -10.133 1 98.38 194 THR A CA 1
ATOM 1491 C C . THR A 1 194 ? -31.953 -22.156 -9.828 1 98.38 194 THR A C 1
ATOM 1493 O O . THR A 1 194 ? -31.781 -21.234 -10.633 1 98.38 194 THR A O 1
ATOM 1496 N N . THR A 1 195 ? -32.562 -21.906 -8.594 1 97.69 195 THR A N 1
ATOM 1497 C CA . THR A 1 195 ? -33.25 -20.641 -8.359 1 97.69 195 THR A CA 1
ATOM 1498 C C . THR A 1 195 ? -32.938 -20.125 -6.953 1 97.69 195 THR A C 1
ATOM 1500 O O . THR A 1 195 ? -33.312 -19 -6.609 1 97.69 195 THR A O 1
ATOM 1503 N N . ASP A 1 196 ? -32.281 -20.906 -6.18 1 98.06 196 ASP A N 1
ATOM 1504 C CA . ASP A 1 196 ? -32.125 -20.516 -4.781 1 98.06 196 ASP A CA 1
ATOM 1505 C C . ASP A 1 196 ? -30.703 -20.062 -4.48 1 98.06 196 ASP A C 1
ATOM 1507 O O . ASP A 1 196 ? -30.328 -19.906 -3.316 1 98.06 196 ASP A O 1
ATOM 1511 N N . GLY A 1 197 ? -29.891 -19.938 -5.488 1 98.12 197 GLY A N 1
ATOM 1512 C CA . GLY A 1 197 ? -28.562 -19.375 -5.281 1 98.12 197 GLY A CA 1
ATOM 1513 C C . GLY A 1 197 ? -28.594 -17.906 -4.895 1 98.12 197 GLY A C 1
ATOM 1514 O O . GLY A 1 197 ? -29.359 -17.125 -5.461 1 98.12 197 GLY A O 1
ATOM 1515 N N . ILE A 1 198 ? -27.844 -17.516 -3.873 1 97.81 198 ILE A N 1
ATOM 1516 C CA . ILE A 1 198 ? -27.672 -16.125 -3.463 1 97.81 198 ILE A CA 1
ATOM 1517 C C . ILE A 1 198 ? -26.188 -15.812 -3.283 1 97.81 198 ILE A C 1
ATOM 1519 O O . ILE A 1 198 ? -25.344 -16.703 -3.354 1 97.81 198 ILE A O 1
ATOM 1523 N N . LYS A 1 199 ? -25.844 -14.508 -3.061 1 96.19 199 LYS A N 1
ATOM 1524 C CA . LYS A 1 199 ? -24.453 -14.078 -2.877 1 96.19 199 LYS A CA 1
ATOM 1525 C C . LYS A 1 199 ? -23.781 -14.875 -1.763 1 96.19 199 LYS A C 1
ATOM 1527 O O . LYS A 1 199 ? -24.344 -15.023 -0.671 1 96.19 199 LYS A O 1
ATOM 1532 N N . ASN A 1 200 ? -22.625 -15.422 -2.008 1 96.75 200 ASN A N 1
ATOM 1533 C CA . ASN A 1 200 ? -21.781 -16.188 -1.089 1 96.75 200 ASN A CA 1
ATOM 1534 C C . ASN A 1 200 ? -22.438 -17.516 -0.719 1 96.75 200 ASN A C 1
ATOM 1536 O O . ASN A 1 200 ? -22.047 -18.156 0.267 1 96.75 200 ASN A O 1
ATOM 1540 N N . PHE A 1 201 ? -23.484 -17.875 -1.426 1 98.12 201 PHE A N 1
ATOM 1541 C CA . PHE A 1 201 ? -24.172 -19.156 -1.312 1 98.12 201 PHE A CA 1
ATOM 1542 C C . PHE A 1 201 ? -24.766 -19.578 -2.648 1 98.12 201 PHE A C 1
ATOM 1544 O O . PHE A 1 201 ? -25.969 -19.828 -2.736 1 98.12 201 PHE A O 1
ATOM 1551 N N . GLY A 1 202 ? -23.891 -19.594 -3.639 1 97.94 202 GLY A N 1
ATOM 1552 C CA . GLY A 1 202 ? -24.281 -19.875 -5.012 1 97.94 202 GLY A CA 1
ATOM 1553 C C . GLY A 1 202 ? -23.75 -21.203 -5.52 1 97.94 202 GLY A C 1
ATOM 1554 O O . GLY A 1 202 ? -23.125 -21.953 -4.77 1 97.94 202 GLY A O 1
ATOM 1555 N N . TYR A 1 203 ? -24.062 -21.453 -6.801 1 98 203 TYR A N 1
ATOM 1556 C CA . TYR A 1 203 ? -23.734 -22.75 -7.387 1 98 203 TYR A CA 1
ATOM 1557 C C . TYR A 1 203 ? -22.453 -22.672 -8.195 1 98 203 TYR A C 1
ATOM 1559 O O . TYR A 1 203 ? -22.141 -21.641 -8.805 1 98 203 TYR A O 1
ATOM 1567 N N . ALA A 1 204 ? -21.625 -23.672 -8.188 1 97.31 204 ALA A N 1
ATOM 1568 C CA . ALA A 1 204 ? -20.625 -24.094 -9.164 1 97.31 204 ALA A CA 1
ATOM 1569 C C . ALA A 1 204 ? -19.453 -23.109 -9.211 1 97.31 204 ALA A C 1
ATOM 1571 O O . ALA A 1 204 ? -18.703 -23.078 -10.188 1 97.31 204 ALA A O 1
ATOM 1572 N N . THR A 1 205 ? -19.344 -22.281 -8.211 1 94.62 205 THR A N 1
ATOM 1573 C CA . THR A 1 205 ? -18.281 -21.297 -8.234 1 94.62 205 THR A CA 1
ATOM 1574 C C . THR A 1 205 ? -16.969 -21.891 -7.734 1 94.62 205 THR A C 1
ATOM 1576 O O . THR A 1 205 ? -16.969 -22.734 -6.824 1 94.62 205 THR A O 1
ATOM 1579 N N . ASP A 1 206 ? -15.859 -21.375 -8.305 1 91 206 ASP A N 1
ATOM 1580 C CA . ASP A 1 206 ? -14.547 -21.797 -7.809 1 91 206 ASP A CA 1
ATOM 1581 C C . ASP A 1 206 ? -13.969 -20.75 -6.848 1 91 206 ASP A C 1
ATOM 1583 O O . ASP A 1 206 ? -12.812 -20.859 -6.438 1 91 206 ASP A O 1
ATOM 1587 N N . ASN A 1 207 ? -14.805 -19.812 -6.496 1 89.06 207 ASN A N 1
ATOM 1588 C CA . ASN A 1 207 ? -14.352 -18.75 -5.602 1 89.06 207 ASN A CA 1
ATOM 1589 C C . ASN A 1 207 ? -14.141 -19.266 -4.18 1 89.06 207 ASN A C 1
ATOM 1591 O O . ASN A 1 207 ? -15.109 -19.484 -3.445 1 89.06 207 ASN A O 1
ATOM 1595 N N . ALA A 1 208 ? -12.867 -19.359 -3.693 1 89.44 208 ALA A N 1
ATOM 1596 C CA . ALA A 1 208 ? -12.523 -19.766 -2.332 1 89.44 208 ALA A CA 1
ATOM 1597 C C . ALA A 1 208 ? -11.102 -19.359 -1.978 1 89.44 208 ALA A C 1
ATOM 1599 O O . ALA A 1 208 ? -10.281 -20.203 -1.589 1 89.44 208 ALA A O 1
ATOM 1600 N N . GLY A 1 209 ? -10.875 -18.109 -2.004 1 88.5 209 GLY A N 1
ATOM 1601 C CA . GLY A 1 209 ? -9.539 -17.656 -1.665 1 88.5 209 GLY A CA 1
ATOM 1602 C C . GLY A 1 209 ? -8.805 -17.031 -2.842 1 88.5 209 GLY A C 1
ATOM 1603 O O . GLY A 1 209 ? -9.281 -16.078 -3.443 1 88.5 209 GLY A O 1
ATOM 1604 N N . TRP A 1 210 ? -7.652 -17.641 -3.26 1 86 210 TRP A N 1
ATOM 1605 C CA . TRP A 1 210 ? -6.699 -17.047 -4.191 1 86 210 TRP A CA 1
ATOM 1606 C C . TRP A 1 210 ? -7.203 -17.156 -5.629 1 86 210 TRP A C 1
ATOM 1608 O O . TRP A 1 210 ? -6.707 -16.469 -6.52 1 86 210 TRP A O 1
ATOM 1618 N N . GLN A 1 211 ? -8.148 -17.984 -5.879 1 84.94 211 GLN A N 1
ATOM 1619 C CA . GLN A 1 211 ? -8.672 -18.188 -7.223 1 84.94 211 GLN A CA 1
ATOM 1620 C C . GLN A 1 211 ? -10.156 -17.828 -7.293 1 84.94 211 GLN A C 1
ATOM 1622 O O . GLN A 1 211 ? -10.914 -18.125 -6.363 1 84.94 211 GLN A O 1
ATOM 1627 N N . SER A 1 212 ? -10.555 -17.172 -8.367 1 86.69 212 SER A N 1
ATOM 1628 C CA . SER A 1 212 ? -11.961 -16.938 -8.656 1 86.69 212 SER A CA 1
ATOM 1629 C C . SER A 1 212 ? -12.188 -16.672 -10.141 1 86.69 212 SER A C 1
ATOM 1631 O O . SER A 1 212 ? -11.32 -16.094 -10.812 1 86.69 212 SER A O 1
ATOM 1633 N N . SER A 1 213 ? -13.227 -17.203 -10.617 1 89.25 213 SER A N 1
ATOM 1634 C CA . SER A 1 213 ? -13.625 -16.922 -11.992 1 89.25 213 SER A CA 1
ATOM 1635 C C . SER A 1 213 ? -15.141 -16.891 -12.141 1 89.25 213 SER A C 1
ATOM 1637 O O . SER A 1 213 ? -15.867 -17.109 -11.164 1 89.25 213 SER A O 1
ATOM 1639 N N . ASP A 1 214 ? -15.57 -16.656 -13.383 1 90.38 214 ASP A N 1
ATOM 1640 C CA . ASP A 1 214 ? -16.984 -16.703 -13.703 1 90.38 214 ASP A CA 1
ATOM 1641 C C . ASP A 1 214 ? -17.375 -18.047 -14.32 1 90.38 214 ASP A C 1
ATOM 1643 O O . ASP A 1 214 ? -18.516 -18.25 -14.734 1 90.38 214 ASP A O 1
ATOM 1647 N N . ALA A 1 215 ? -16.438 -18.922 -14.312 1 93.06 215 ALA A N 1
ATOM 1648 C CA . ALA A 1 215 ? -16.688 -20.219 -14.93 1 93.06 215 ALA A CA 1
ATOM 1649 C C . ALA A 1 215 ? -17.609 -21.078 -14.055 1 93.06 215 ALA A C 1
ATOM 1651 O O . ALA A 1 215 ? -17.5 -21.062 -12.828 1 93.06 215 ALA A O 1
ATOM 1652 N N . ALA A 1 216 ? -18.453 -21.766 -14.758 1 96.19 216 ALA A N 1
ATOM 1653 C CA . ALA A 1 216 ? -19.25 -22.766 -14.055 1 96.19 216 ALA A CA 1
ATOM 1654 C C . ALA A 1 216 ? -18.438 -24.047 -13.828 1 96.19 216 ALA A C 1
ATOM 1656 O O . ALA A 1 216 ? -18.094 -24.75 -14.781 1 96.19 216 ALA A O 1
ATOM 1657 N N . ILE A 1 217 ? -18.188 -24.344 -12.602 1 96.19 217 ILE A N 1
ATOM 1658 C CA . ILE A 1 217 ? -17.406 -25.531 -12.258 1 96.19 217 ILE A CA 1
ATOM 1659 C C . ILE A 1 217 ? -18.328 -26.75 -12.172 1 96.19 217 ILE A C 1
ATOM 1661 O O . ILE A 1 217 ? -18.984 -26.953 -11.156 1 96.19 217 ILE A O 1
ATOM 1665 N N . VAL A 1 218 ? -18.297 -27.578 -13.242 1 97.31 218 VAL A N 1
ATOM 1666 C CA . VAL A 1 218 ? -19.219 -28.703 -13.336 1 97.31 218 VAL A CA 1
ATOM 1667 C C . VAL A 1 218 ? -18.516 -29.891 -13.977 1 97.31 218 VAL A C 1
ATOM 1669 O O . VAL A 1 218 ? -17.406 -29.766 -14.508 1 97.31 218 VAL A O 1
ATOM 1672 N N . ARG A 1 219 ? -19.078 -31.094 -13.789 1 97.12 219 ARG A N 1
ATOM 1673 C CA . ARG A 1 219 ? -18.766 -32.281 -14.547 1 97.12 219 ARG A CA 1
ATOM 1674 C C . ARG A 1 219 ? -20.016 -32.875 -15.195 1 97.12 219 ARG A C 1
ATOM 1676 O O . ARG A 1 219 ? -20.906 -33.375 -14.508 1 97.12 219 ARG A O 1
ATOM 1683 N N . TRP A 1 220 ? -20.062 -32.812 -16.531 1 97.25 220 TRP A N 1
ATOM 1684 C CA . TRP A 1 220 ? -21.188 -33.375 -17.281 1 97.25 220 TRP A CA 1
ATOM 1685 C C . TRP A 1 220 ? -21.203 -34.875 -17.219 1 97.25 220 TRP A C 1
ATOM 1687 O O . TRP A 1 220 ? -20.156 -35.531 -17.25 1 97.25 220 TRP A O 1
ATOM 1697 N N . SER A 1 221 ? -22.438 -35.438 -17.188 1 97.69 221 SER A N 1
ATOM 1698 C CA . SER A 1 221 ? -22.562 -36.844 -17.422 1 97.69 221 SER A CA 1
ATOM 1699 C C . SER A 1 221 ? -22.25 -37.219 -18.875 1 97.69 221 SER A C 1
ATOM 1701 O O . SER A 1 221 ? -22.375 -36.344 -19.766 1 97.69 221 SER A O 1
ATOM 1703 N N . PRO A 1 222 ? -21.812 -38.438 -19.094 1 95.94 222 PRO A N 1
ATOM 1704 C CA . PRO A 1 222 ? -21.422 -38.812 -20.453 1 95.94 222 PRO A CA 1
ATOM 1705 C C . PRO A 1 222 ? -22.562 -38.688 -21.453 1 95.94 222 PRO A C 1
ATOM 1707 O O . PRO A 1 222 ? -22.312 -38.438 -22.641 1 95.94 222 PRO A O 1
ATOM 1710 N N . ASP A 1 223 ? -23.828 -38.75 -21.031 1 96.31 223 ASP A N 1
ATOM 1711 C CA . ASP A 1 223 ? -24.984 -38.688 -21.922 1 96.31 223 ASP A CA 1
ATOM 1712 C C . ASP A 1 223 ? -25.484 -37.25 -22.062 1 96.31 223 ASP A C 1
ATOM 1714 O O . ASP A 1 223 ? -26.5 -37 -22.719 1 96.31 223 ASP A O 1
ATOM 1718 N N . SER A 1 224 ? -24.891 -36.312 -21.375 1 97.19 224 SER A N 1
ATOM 1719 C CA . SER A 1 224 ? -25.172 -34.875 -21.469 1 97.19 224 SER A CA 1
ATOM 1720 C C . SER A 1 224 ? -26.516 -34.531 -20.844 1 97.19 224 SER A C 1
ATOM 1722 O O . SER A 1 224 ? -27.109 -33.5 -21.141 1 97.19 224 SER A O 1
ATOM 1724 N N . LYS A 1 225 ? -26.938 -35.375 -19.938 1 97.25 225 LYS A N 1
ATOM 1725 C CA . LYS A 1 225 ? -28.266 -35.188 -19.391 1 97.25 225 LYS A CA 1
ATOM 1726 C C . LYS A 1 225 ? -28.203 -34.688 -17.938 1 97.25 225 LYS A C 1
ATOM 1728 O O . LYS A 1 225 ? -29.188 -34.219 -17.391 1 97.25 225 LYS A O 1
ATOM 1733 N N . LYS A 1 226 ? -27.062 -34.906 -17.391 1 98 226 LYS A N 1
ATOM 1734 C CA . LYS A 1 226 ? -26.875 -34.5 -15.992 1 98 226 LYS A CA 1
ATOM 1735 C C . LYS A 1 226 ? -25.578 -33.719 -15.82 1 98 226 LYS A C 1
ATOM 1737 O O . LYS A 1 226 ? -24.672 -33.812 -16.656 1 98 226 LYS A O 1
ATOM 1742 N N . ILE A 1 227 ? -25.594 -32.938 -14.727 1 97.75 227 ILE A N 1
ATOM 1743 C CA . ILE A 1 227 ? -24.406 -32.219 -14.312 1 97.75 227 ILE A CA 1
ATOM 1744 C C . ILE A 1 227 ? -24.109 -32.469 -12.836 1 97.75 227 ILE A C 1
ATOM 1746 O O . ILE A 1 227 ? -25.016 -32.438 -12 1 97.75 227 ILE A O 1
ATOM 1750 N N . ALA A 1 228 ? -22.875 -32.844 -12.547 1 98.38 228 ALA A N 1
ATOM 1751 C CA . ALA A 1 228 ? -22.406 -32.875 -11.164 1 98.38 228 ALA A CA 1
ATOM 1752 C C . ALA A 1 228 ? -21.766 -31.531 -10.773 1 98.38 228 ALA A C 1
ATOM 1754 O O . ALA A 1 228 ? -20.938 -31 -11.516 1 98.38 228 ALA A O 1
ATOM 1755 N N . THR A 1 229 ? -22.219 -30.969 -9.68 1 98.44 229 THR A N 1
ATOM 1756 C CA . THR A 1 229 ? -21.656 -29.719 -9.172 1 98.44 229 THR A CA 1
ATOM 1757 C C . THR A 1 229 ? -21.938 -29.578 -7.68 1 98.44 229 THR A C 1
ATOM 1759 O O . THR A 1 229 ? -22 -30.578 -6.953 1 98.44 229 THR A O 1
ATOM 1762 N N . PHE A 1 230 ? -22.016 -28.25 -7.223 1 98.44 230 PHE A N 1
ATOM 1763 C CA . PHE A 1 230 ? -22.188 -28 -5.793 1 98.44 230 PHE A CA 1
ATOM 1764 C C . PHE A 1 230 ? -22.75 -26.609 -5.543 1 98.44 230 PHE A C 1
ATOM 1766 O O . PHE A 1 230 ? -22.719 -25.75 -6.434 1 98.44 230 PHE A O 1
ATOM 1773 N N . LYS A 1 231 ? -23.328 -26.5 -4.438 1 98.31 231 LYS A N 1
ATOM 1774 C CA . LYS A 1 231 ? -23.625 -25.203 -3.855 1 98.31 231 LYS A CA 1
ATOM 1775 C C . LYS A 1 231 ? -22.625 -24.844 -2.76 1 98.31 231 LYS A C 1
ATOM 1777 O O . LYS A 1 231 ? -22.422 -25.609 -1.819 1 98.31 231 LYS A O 1
ATOM 1782 N N . GLN A 1 232 ? -22.031 -23.703 -2.881 1 97.75 232 GLN A N 1
ATOM 1783 C CA . GLN A 1 232 ? -20.938 -23.344 -1.973 1 97.75 232 GLN A CA 1
ATOM 1784 C C . GLN A 1 232 ? -21.406 -22.328 -0.934 1 97.75 232 GLN A C 1
ATOM 1786 O O . GLN A 1 232 ? -22.062 -21.328 -1.275 1 97.75 232 GLN A O 1
ATOM 1791 N N . ASP A 1 233 ? -21.094 -22.562 0.308 1 97.88 233 ASP A N 1
ATOM 1792 C CA . ASP A 1 233 ? -21.438 -21.656 1.407 1 97.88 233 ASP A CA 1
ATOM 1793 C C . ASP A 1 233 ? -20.203 -20.906 1.904 1 97.88 233 ASP A C 1
ATOM 1795 O O . ASP A 1 233 ? -19.328 -21.484 2.525 1 97.88 233 ASP A O 1
ATOM 1799 N N . GLU A 1 234 ? -20.188 -19.656 1.625 1 96.88 234 GLU A N 1
ATOM 1800 C CA . GLU A 1 234 ? -19.125 -18.766 2.096 1 96.88 234 GLU A CA 1
ATOM 1801 C C . GLU A 1 234 ? -19.703 -17.609 2.896 1 96.88 234 GLU A C 1
ATOM 1803 O O . GLU A 1 234 ? -19.016 -16.594 3.107 1 96.88 234 GLU A O 1
ATOM 1808 N N . ARG A 1 235 ? -20.906 -17.641 3.344 1 96.19 235 ARG A N 1
ATOM 1809 C CA . ARG A 1 235 ? -21.625 -16.5 3.934 1 96.19 235 ARG A CA 1
ATOM 1810 C C . ARG A 1 235 ? -20.922 -16.016 5.195 1 96.19 235 ARG A C 1
ATOM 1812 O O . ARG A 1 235 ? -20.922 -14.82 5.492 1 96.19 235 ARG A O 1
ATOM 1819 N N . ASN A 1 236 ? -20.203 -16.922 5.891 1 97.06 236 ASN A N 1
ATOM 1820 C CA . ASN A 1 236 ? -19.578 -16.562 7.156 1 97.06 236 ASN A CA 1
ATOM 1821 C C . ASN A 1 236 ? -18.047 -16.594 7.062 1 97.06 236 ASN A C 1
ATOM 1823 O O . ASN A 1 236 ? -17.359 -16.594 8.086 1 97.06 236 ASN A O 1
ATOM 1827 N N . VAL A 1 237 ? -17.516 -16.75 5.871 1 97.31 237 VAL A N 1
ATOM 1828 C CA . VAL A 1 237 ? -16.062 -16.719 5.645 1 97.31 237 VAL A CA 1
ATOM 1829 C C . VAL A 1 237 ? -15.57 -15.273 5.715 1 97.31 237 VAL A C 1
ATOM 1831 O O . VAL A 1 237 ? -16.266 -14.352 5.285 1 97.31 237 VAL A O 1
ATOM 1834 N N . GLY A 1 238 ? -14.391 -15.047 6.266 1 96.94 238 GLY A N 1
ATOM 1835 C CA . GLY A 1 238 ? -13.82 -13.711 6.406 1 96.94 238 GLY A CA 1
ATOM 1836 C C . GLY A 1 238 ? -13.5 -13.055 5.078 1 96.94 238 GLY A C 1
ATOM 1837 O O . GLY A 1 238 ? -13.242 -13.742 4.086 1 96.94 238 GLY A O 1
ATOM 1838 N N . ASP A 1 239 ? -13.484 -11.68 5.074 1 96.69 239 ASP A N 1
ATOM 1839 C CA . ASP A 1 239 ? -13.211 -10.898 3.873 1 96.69 239 ASP A CA 1
ATOM 1840 C C . ASP A 1 239 ? -11.758 -10.438 3.842 1 96.69 239 ASP A C 1
ATOM 1842 O O . ASP A 1 239 ? -11.109 -10.336 4.887 1 96.69 239 ASP A O 1
ATOM 1846 N N . MET A 1 240 ? -11.242 -10.273 2.686 1 97.06 240 MET A N 1
ATOM 1847 C CA . MET A 1 240 ? -10.062 -9.477 2.377 1 97.06 240 MET A CA 1
ATOM 1848 C C . MET A 1 240 ? -10.422 -8.297 1.474 1 97.06 240 MET A C 1
ATOM 1850 O O . MET A 1 240 ? -11.508 -8.266 0.896 1 97.06 240 MET A O 1
ATOM 1854 N N . TYR A 1 241 ? -9.516 -7.289 1.386 1 97.56 241 TYR A N 1
ATOM 1855 C CA . TYR A 1 241 ? -9.844 -6.059 0.675 1 97.56 241 TYR A CA 1
ATOM 1856 C C . TYR A 1 241 ? -8.672 -5.598 -0.187 1 97.56 241 TYR A C 1
ATOM 1858 O O . TYR A 1 241 ? -7.516 -5.684 0.227 1 97.56 241 TYR A O 1
ATOM 1866 N N . LEU A 1 242 ? -8.938 -5.191 -1.393 1 97.44 242 LEU A N 1
ATOM 1867 C CA . LEU A 1 242 ? -8.031 -4.48 -2.287 1 97.44 242 LEU A CA 1
ATOM 1868 C C . LEU A 1 242 ? -8.648 -3.17 -2.762 1 97.44 242 LEU A C 1
ATOM 1870 O O . LEU A 1 242 ? -9.852 -3.1 -3.004 1 97.44 242 LEU A O 1
ATOM 1874 N N . VAL A 1 243 ? -7.859 -2.121 -2.797 1 98 243 VAL A N 1
ATOM 1875 C CA . VAL A 1 243 ? -8.312 -0.799 -3.219 1 98 243 VAL A CA 1
ATOM 1876 C C . VAL A 1 243 ? -7.547 -0.363 -4.465 1 98 243 VAL A C 1
ATOM 1878 O O . VAL A 1 243 ? -6.312 -0.385 -4.48 1 98 243 VAL A O 1
ATOM 1881 N N . THR A 1 244 ? -8.234 0.041 -5.539 1 98.12 244 THR A N 1
ATOM 1882 C CA . THR A 1 244 ? -7.574 0.434 -6.781 1 98.12 244 THR A CA 1
ATOM 1883 C C . THR A 1 244 ? -6.867 1.777 -6.613 1 98.12 244 THR A C 1
ATOM 1885 O O . THR A 1 244 ? -7.18 2.539 -5.695 1 98.12 244 THR A O 1
ATOM 1888 N N . THR A 1 245 ? -5.891 2.045 -7.379 1 98.5 245 THR A N 1
ATOM 1889 C CA . THR A 1 245 ? -5.234 3.342 -7.52 1 98.5 245 THR A CA 1
ATOM 1890 C C . THR A 1 245 ? -5.656 4.023 -8.82 1 98.5 245 THR A C 1
ATOM 1892 O O . THR A 1 245 ? -5.371 3.523 -9.906 1 98.5 245 THR A O 1
ATOM 1895 N N . ASN A 1 246 ? -6.34 5.031 -8.75 1 98.38 246 ASN A N 1
ATOM 1896 C CA . ASN A 1 246 ? -6.816 5.801 -9.891 1 98.38 246 ASN A CA 1
ATOM 1897 C C . ASN A 1 246 ? -7.172 7.23 -9.492 1 98.38 246 ASN A C 1
ATOM 1899 O O . ASN A 1 246 ? -7.203 7.559 -8.305 1 98.38 246 ASN A O 1
ATOM 1903 N N . VAL A 1 247 ? -7.27 8.102 -10.43 1 98 247 VAL A N 1
ATOM 1904 C CA . VAL A 1 247 ? -7.75 9.453 -10.172 1 98 247 VAL A CA 1
ATOM 1905 C C . VAL A 1 247 ? -9.227 9.414 -9.773 1 98 247 VAL A C 1
ATOM 1907 O O . VAL A 1 247 ? -10.023 8.727 -10.406 1 98 247 VAL A O 1
ATOM 1910 N N . GLY A 1 248 ? -9.57 10.125 -8.742 1 97.69 248 GLY A N 1
ATOM 1911 C CA . GLY A 1 248 ? -10.938 10.102 -8.234 1 97.69 248 GLY A CA 1
ATOM 1912 C C . GLY A 1 248 ? -11.148 9.047 -7.16 1 97.69 248 GLY A C 1
ATOM 1913 O O . GLY A 1 248 ? -10.188 8.539 -6.578 1 97.69 248 GLY A O 1
ATOM 1914 N N . HIS A 1 249 ? -12.406 8.758 -6.816 1 97.75 249 HIS A N 1
ATOM 1915 C CA . HIS A 1 249 ? -12.734 7.762 -5.801 1 97.75 249 HIS A CA 1
ATOM 1916 C C . HIS A 1 249 ? -12.312 6.363 -6.246 1 97.75 249 HIS A C 1
ATOM 1918 O O . HIS A 1 249 ? -12.617 5.945 -7.363 1 97.75 249 HIS A O 1
ATOM 1924 N N . PRO A 1 250 ? -11.609 5.621 -5.449 1 97.94 250 PRO A N 1
ATOM 1925 C CA . PRO A 1 250 ? -11.164 4.277 -5.824 1 97.94 250 PRO A CA 1
ATOM 1926 C C . PRO A 1 250 ? -12.297 3.252 -5.785 1 97.94 250 PRO A C 1
ATOM 1928 O O . PRO A 1 250 ? -13.367 3.531 -5.246 1 97.94 250 PRO A O 1
ATOM 1931 N N . THR A 1 251 ? -12.023 2.158 -6.406 1 97.75 251 THR A N 1
ATOM 1932 C CA . THR A 1 251 ? -12.914 1.007 -6.328 1 97.75 251 THR A CA 1
ATOM 1933 C C . THR A 1 251 ? -12.438 0.023 -5.266 1 97.75 251 THR A C 1
ATOM 1935 O O . THR A 1 251 ? -11.242 -0.288 -5.188 1 97.75 251 THR A O 1
ATOM 1938 N N . LEU A 1 252 ? -13.383 -0.359 -4.391 1 97.69 252 LEU A N 1
ATOM 1939 C CA . LEU A 1 252 ? -13.109 -1.377 -3.383 1 97.69 252 LEU A CA 1
ATOM 1940 C C . LEU A 1 252 ? -13.398 -2.771 -3.928 1 97.69 252 LEU A C 1
ATOM 1942 O O . LEU A 1 252 ? -14.5 -3.029 -4.43 1 97.69 252 LEU A O 1
ATOM 1946 N N . LYS A 1 253 ? -12.383 -3.615 -3.896 1 95.88 253 LYS A N 1
ATOM 1947 C CA . LYS A 1 253 ? -12.578 -5.039 -4.164 1 95.88 253 LYS A CA 1
ATOM 1948 C C . LYS A 1 253 ? -12.555 -5.848 -2.869 1 95.88 253 LYS A C 1
ATOM 1950 O O . LYS A 1 253 ? -11.523 -5.93 -2.197 1 95.88 253 LYS A O 1
ATOM 1955 N N . ALA A 1 254 ? -13.68 -6.359 -2.514 1 95.12 254 ALA A N 1
ATOM 1956 C CA . ALA A 1 254 ? -13.805 -7.266 -1.373 1 95.12 254 ALA A CA 1
ATOM 1957 C C . ALA A 1 254 ? -14.086 -8.695 -1.832 1 95.12 254 ALA A C 1
ATOM 1959 O O . ALA A 1 254 ? -14.852 -8.906 -2.775 1 95.12 254 ALA A O 1
ATOM 1960 N N . TRP A 1 255 ? -13.414 -9.641 -1.277 1 93.5 255 TRP A N 1
ATOM 1961 C CA . TRP A 1 255 ? -13.68 -11.031 -1.648 1 93.5 255 TRP A CA 1
ATOM 1962 C C . TRP A 1 255 ? -13.477 -11.961 -0.458 1 93.5 255 TRP A C 1
ATOM 1964 O O . TRP A 1 255 ? -12.82 -11.594 0.52 1 93.5 255 TRP A O 1
ATOM 1974 N N . LYS A 1 256 ? -14.188 -13.117 -0.474 1 95.88 256 LYS A N 1
ATOM 1975 C CA . LYS A 1 256 ? -14.07 -14.117 0.582 1 95.88 256 LYS A CA 1
ATOM 1976 C C . LYS A 1 256 ? -12.734 -14.852 0.51 1 95.88 256 LYS A C 1
ATOM 1978 O O . LYS A 1 256 ? -12.336 -15.32 -0.557 1 95.88 256 LYS A O 1
ATOM 1983 N N . TYR A 1 257 ? -12.031 -14.891 1.586 1 96.5 257 TYR A N 1
ATOM 1984 C CA . TYR A 1 257 ? -10.695 -15.461 1.659 1 96.5 257 TYR A CA 1
ATOM 1985 C C . TYR A 1 257 ? -10.469 -16.156 2.996 1 96.5 257 TYR A C 1
ATOM 1987 O O . TYR A 1 257 ? -10.023 -15.531 3.961 1 96.5 257 TYR A O 1
ATOM 1995 N N . PRO A 1 258 ? -10.75 -17.5 3.076 1 96.75 258 PRO A N 1
ATOM 1996 C CA . PRO A 1 258 ? -10.523 -18.203 4.344 1 96.75 258 PRO A CA 1
ATOM 1997 C C . PRO A 1 258 ? -9.039 -18.328 4.691 1 96.75 258 PRO A C 1
ATOM 1999 O O . PRO A 1 258 ? -8.211 -18.531 3.807 1 96.75 258 PRO A O 1
ATOM 2002 N N . LEU A 1 259 ? -8.742 -18.156 5.957 1 97.62 259 LEU A N 1
ATOM 2003 C CA . LEU A 1 259 ? -7.379 -18.219 6.469 1 97.62 259 LEU A CA 1
ATOM 2004 C C . LEU A 1 259 ? -7.203 -19.438 7.387 1 97.62 259 LEU A C 1
ATOM 2006 O O . LEU A 1 259 ? -8.172 -19.906 7.977 1 97.62 259 LEU A O 1
ATOM 2010 N N . PRO A 1 260 ? -5.918 -19.938 7.441 1 97 260 PRO A N 1
ATOM 2011 C CA . PRO A 1 260 ? -5.68 -20.984 8.43 1 97 260 PRO A CA 1
ATOM 2012 C C . PRO A 1 260 ? -6.133 -20.609 9.836 1 97 260 PRO A C 1
ATOM 2014 O O . PRO A 1 260 ? -5.852 -19.484 10.289 1 97 260 PRO A O 1
ATOM 2017 N N . GLY A 1 261 ? -6.852 -21.516 10.469 1 95.88 261 GLY A N 1
ATOM 2018 C CA . GLY A 1 261 ? -7.301 -21.266 11.828 1 95.88 261 GLY A CA 1
ATOM 2019 C C . GLY A 1 261 ? -8.711 -20.688 11.891 1 95.88 261 GLY A C 1
ATOM 2020 O O . GLY A 1 261 ? -9.344 -20.719 12.953 1 95.88 261 GLY A O 1
ATOM 2021 N N . ASP A 1 262 ? -9.242 -20.141 10.789 1 96.94 262 ASP A N 1
ATOM 2022 C CA . ASP A 1 262 ? -10.617 -19.656 10.781 1 96.94 262 ASP A CA 1
ATOM 2023 C C . ASP A 1 262 ? -11.594 -20.75 11.203 1 96.94 262 ASP A C 1
ATOM 2025 O O . ASP A 1 262 ? -11.461 -21.906 10.766 1 96.94 262 ASP A O 1
ATOM 2029 N N . GLU A 1 263 ? -12.586 -20.422 11.977 1 96 263 GLU A N 1
ATOM 2030 C CA . GLU A 1 263 ? -13.609 -21.375 12.367 1 96 263 GLU A CA 1
ATOM 2031 C C . GLU A 1 263 ? -14.523 -21.719 11.195 1 96 263 GLU A C 1
ATOM 2033 O O . GLU A 1 263 ? -14.883 -22.891 11.008 1 96 263 GLU A O 1
ATOM 2038 N N . GLN A 1 264 ? -14.852 -20.703 10.461 1 96 264 GLN A N 1
ATOM 2039 C CA . GLN A 1 264 ? -15.719 -20.906 9.305 1 96 264 GLN A CA 1
ATOM 2040 C C . GLN A 1 264 ? -14.93 -20.797 8 1 96 264 GLN A C 1
ATOM 2042 O O . GLN A 1 264 ? -14.344 -19.75 7.711 1 96 264 GLN A O 1
ATOM 2047 N N . ILE A 1 265 ? -14.883 -21.891 7.242 1 97.06 265 ILE A N 1
ATOM 2048 C CA . ILE A 1 265 ? -14.273 -21.922 5.922 1 97.06 265 ILE A CA 1
ATOM 2049 C C . ILE A 1 265 ? -15.328 -22.25 4.867 1 97.06 265 ILE A C 1
ATOM 2051 O O . ILE A 1 265 ? -16.484 -22.531 5.203 1 97.06 265 ILE A O 1
ATOM 2055 N N . ALA A 1 266 ? -14.984 -22.188 3.627 1 96.69 266 ALA A N 1
ATOM 2056 C CA . ALA A 1 266 ? -15.914 -22.531 2.549 1 96.69 266 ALA A CA 1
ATOM 2057 C C . ALA A 1 266 ? -16.297 -24 2.598 1 96.69 266 ALA A C 1
ATOM 2059 O O . ALA A 1 266 ? -15.43 -24.859 2.779 1 96.69 266 ALA A O 1
ATOM 2060 N N . THR A 1 267 ? -17.562 -24.281 2.475 1 97.81 267 THR A N 1
ATOM 2061 C CA . THR A 1 267 ? -18.062 -25.656 2.391 1 97.81 267 THR A CA 1
ATOM 2062 C C . THR A 1 267 ? -18.953 -25.828 1.167 1 97.81 267 THR A C 1
ATOM 2064 O O . THR A 1 267 ? -19.422 -24.844 0.588 1 97.81 267 THR A O 1
ATOM 2067 N N . ILE A 1 268 ? -19.141 -27.062 0.774 1 97.94 268 ILE A N 1
ATOM 2068 C CA . ILE A 1 268 ? -19.922 -27.297 -0.433 1 97.94 268 ILE A CA 1
ATOM 2069 C C . ILE A 1 268 ? -20.969 -28.375 -0.17 1 97.94 268 ILE A C 1
ATOM 2071 O O . ILE A 1 268 ? -20.688 -29.375 0.515 1 97.94 268 ILE A O 1
ATOM 2075 N N . LYS A 1 269 ? -22.156 -28.125 -0.636 1 98.44 269 LYS A N 1
ATOM 2076 C CA . LYS A 1 269 ? -23.188 -29.156 -0.779 1 98.44 269 LYS A CA 1
ATOM 2077 C C . LYS A 1 269 ? -23.203 -29.734 -2.191 1 98.44 269 LYS A C 1
ATOM 2079 O O . LYS A 1 269 ? -23.578 -29.047 -3.145 1 98.44 269 LYS A O 1
ATOM 2084 N N . ARG A 1 270 ? -22.812 -30.984 -2.297 1 98.44 270 ARG A N 1
ATOM 2085 C CA . ARG A 1 270 ? -22.703 -31.609 -3.611 1 98.44 270 ARG A CA 1
ATOM 2086 C C . ARG A 1 270 ? -24.094 -31.938 -4.164 1 98.44 270 ARG A C 1
ATOM 2088 O O . ARG A 1 270 ? -24.953 -32.438 -3.434 1 98.44 270 ARG A O 1
ATOM 2095 N N . VAL A 1 271 ? -24.25 -31.672 -5.473 1 98.69 271 VAL A N 1
ATOM 2096 C CA . VAL A 1 271 ? -25.547 -31.922 -6.098 1 98.69 271 VAL A CA 1
ATOM 2097 C C . VAL A 1 271 ? -25.344 -32.5 -7.496 1 98.69 271 VAL A C 1
ATOM 2099 O O . VAL A 1 271 ? -24.297 -32.312 -8.102 1 98.69 271 VAL A O 1
ATOM 2102 N N . ILE A 1 272 ? -26.297 -33.219 -7.91 1 98.69 272 ILE A N 1
ATOM 2103 C CA . ILE A 1 272 ? -26.484 -33.594 -9.305 1 98.69 272 ILE A CA 1
ATOM 2104 C C . ILE A 1 272 ? -27.734 -32.875 -9.859 1 98.69 272 ILE A C 1
ATOM 2106 O O . ILE A 1 272 ? -28.75 -32.812 -9.18 1 98.69 272 ILE A O 1
ATOM 2110 N N . ILE A 1 273 ? -27.641 -32.344 -11.055 1 98.5 273 ILE A N 1
ATOM 2111 C CA . ILE A 1 273 ? -28.766 -31.625 -11.633 1 98.5 273 ILE A CA 1
ATOM 2112 C C . ILE A 1 273 ? -29.172 -32.281 -12.945 1 98.5 273 ILE A C 1
ATOM 2114 O O . ILE A 1 273 ? -28.359 -32.469 -13.852 1 98.5 273 ILE A O 1
ATOM 2118 N N . ASN A 1 274 ? -30.453 -32.594 -13.008 1 97.56 274 ASN A N 1
ATOM 2119 C CA . ASN A 1 274 ? -31.016 -32.969 -14.297 1 97.56 274 ASN A CA 1
ATOM 2120 C C . ASN A 1 274 ? -31.219 -31.766 -15.211 1 97.56 274 ASN A C 1
ATOM 2122 O O . ASN A 1 274 ? -31.75 -30.734 -14.781 1 97.56 274 ASN A O 1
ATOM 2126 N N . VAL A 1 275 ? -30.859 -31.922 -16.406 1 96.25 275 VAL A N 1
ATOM 2127 C CA . VAL A 1 275 ? -30.844 -30.75 -17.266 1 96.25 275 VAL A CA 1
ATOM 2128 C C . VAL A 1 275 ? -32.125 -30.719 -18.109 1 96.25 275 VAL A C 1
ATOM 2130 O O . VAL A 1 275 ? -32.656 -29.641 -18.422 1 96.25 275 VAL A O 1
ATOM 2133 N N . ASP A 1 276 ? -32.688 -31.828 -18.516 1 93.69 276 ASP A N 1
ATOM 2134 C CA . ASP A 1 276 ? -33.875 -31.875 -19.359 1 93.69 276 ASP A CA 1
ATOM 2135 C C . ASP A 1 276 ? -35.125 -31.406 -18.578 1 93.69 276 ASP A C 1
ATOM 2137 O O . ASP A 1 276 ? -35.906 -30.609 -19.094 1 93.69 276 ASP A O 1
ATOM 2141 N N . GLU A 1 277 ? -35.281 -31.938 -17.453 1 94.31 277 GLU A N 1
ATOM 2142 C CA . GLU A 1 277 ? -36.25 -31.469 -16.438 1 94.31 277 GLU A CA 1
ATOM 2143 C C . GLU A 1 277 ? -35.5 -31 -15.188 1 94.31 277 GLU A C 1
ATOM 2145 O O . GLU A 1 277 ? -35.281 -31.781 -14.273 1 94.31 277 GLU A O 1
ATOM 2150 N N . PRO A 1 278 ? -35.312 -29.781 -15.273 1 96 278 PRO A N 1
ATOM 2151 C CA . PRO A 1 278 ? -34.469 -29.25 -14.211 1 96 278 PRO A CA 1
ATOM 2152 C C . PRO A 1 278 ? -34.875 -29.719 -12.82 1 96 278 PRO A C 1
ATOM 2154 O O . PRO A 1 278 ? -36.031 -29.5 -12.422 1 96 278 PRO A O 1
ATOM 2157 N N . LYS A 1 279 ? -34.062 -30.391 -12.203 1 97.06 279 LYS A N 1
ATOM 2158 C CA . LYS A 1 279 ? -34.219 -30.906 -10.844 1 97.06 279 LYS A CA 1
ATOM 2159 C C . LYS A 1 279 ? -32.875 -31.031 -10.133 1 97.06 279 LYS A C 1
ATOM 2161 O O . LYS A 1 279 ? -31.953 -31.656 -10.664 1 97.06 279 LYS A O 1
ATOM 2166 N N . VAL A 1 280 ? -32.812 -30.438 -9.008 1 98.31 280 VAL A N 1
ATOM 2167 C CA . VAL A 1 280 ? -31.609 -30.531 -8.203 1 98.31 280 VAL A CA 1
ATOM 2168 C C . VAL A 1 280 ? -31.703 -31.75 -7.27 1 98.31 280 VAL A C 1
ATOM 2170 O O . VAL A 1 280 ? -32.625 -31.859 -6.473 1 98.31 280 VAL A O 1
ATOM 2173 N N . ILE A 1 281 ? -30.766 -32.625 -7.363 1 98.25 281 ILE A N 1
ATOM 2174 C CA . ILE A 1 281 ? -30.641 -33.812 -6.504 1 98.25 281 ILE A CA 1
ATOM 2175 C C . ILE A 1 281 ? -29.469 -33.594 -5.539 1 98.25 281 ILE A C 1
ATOM 2177 O O . ILE A 1 281 ? -28.312 -33.719 -5.934 1 98.25 281 ILE A O 1
ATOM 2181 N N . GLU A 1 282 ? -29.75 -33.375 -4.305 1 98.12 282 GLU A N 1
ATOM 2182 C CA . GLU A 1 282 ? -28.703 -33.219 -3.303 1 98.12 282 GLU A CA 1
ATOM 2183 C C . GLU A 1 282 ? -28.141 -34.562 -2.848 1 98.12 282 GLU A C 1
ATOM 2185 O O . GLU A 1 282 ? -28.906 -35.469 -2.574 1 98.12 282 GLU A O 1
ATOM 2190 N N . LEU A 1 283 ? -26.859 -34.656 -2.877 1 98.75 283 LEU A N 1
ATOM 2191 C CA . LEU A 1 283 ? -26.266 -35.844 -2.312 1 98.75 283 LEU A CA 1
ATOM 2192 C C . LEU A 1 283 ? -26.516 -35.938 -0.809 1 98.75 283 LEU A C 1
ATOM 2194 O O . LEU A 1 283 ? -26.422 -34.906 -0.112 1 98.75 283 LEU A O 1
ATOM 2198 N N . GLN A 1 284 ? -26.797 -37.094 -0.297 1 98.44 284 GLN A N 1
ATOM 2199 C CA . GLN A 1 284 ? -27.203 -37.281 1.095 1 98.44 284 GLN A CA 1
ATOM 2200 C C . GLN A 1 284 ? -25.984 -37.5 1.991 1 98.44 284 GLN A C 1
ATOM 2202 O O . GLN A 1 284 ? -25.828 -38.562 2.592 1 98.44 284 GLN A O 1
ATOM 2207 N N . ILE A 1 285 ? -25.234 -36.531 2.209 1 98.12 285 ILE A N 1
ATOM 2208 C CA . ILE A 1 285 ? -24.078 -36.438 3.1 1 98.12 285 ILE A CA 1
ATOM 2209 C C . ILE A 1 285 ? -23.984 -35.031 3.678 1 98.12 285 ILE A C 1
ATOM 2211 O O . ILE A 1 285 ? -24.562 -34.094 3.135 1 98.12 285 ILE A O 1
ATOM 2215 N N . PRO A 1 286 ? -23.281 -34.875 4.824 1 97.31 286 PRO A N 1
ATOM 2216 C CA . PRO A 1 286 ? -23 -33.531 5.289 1 97.31 286 PRO A CA 1
ATOM 2217 C C . PRO A 1 286 ? -22.172 -32.719 4.289 1 97.31 286 PRO A C 1
ATOM 2219 O O . PRO A 1 286 ? -21.531 -33.281 3.406 1 97.31 286 PRO A O 1
ATOM 2222 N N . ALA A 1 287 ? -22.25 -31.391 4.398 1 98.06 287 ALA A N 1
ATOM 2223 C CA . ALA A 1 287 ? -21.422 -30.531 3.549 1 98.06 287 ALA A CA 1
ATOM 2224 C C . ALA A 1 287 ? -19.953 -30.844 3.699 1 98.06 287 ALA A C 1
ATOM 2226 O O . ALA A 1 287 ? -19.469 -31.109 4.809 1 98.06 287 ALA A O 1
ATOM 2227 N N . ASP A 1 288 ? -19.234 -30.938 2.592 1 97.56 288 ASP A N 1
ATOM 2228 C CA . ASP A 1 288 ? -17.781 -31.125 2.566 1 97.56 288 ASP A CA 1
ATOM 2229 C C . ASP A 1 288 ? -17.047 -29.797 2.654 1 97.56 288 ASP A C 1
ATOM 2231 O O . ASP A 1 288 ? -17.578 -28.766 2.234 1 97.56 288 ASP A O 1
ATOM 2235 N N . PRO A 1 289 ? -15.805 -29.797 3.268 1 96.75 289 PRO A N 1
ATOM 2236 C CA . PRO A 1 289 ? -14.953 -28.641 2.99 1 96.75 289 PRO A CA 1
ATOM 2237 C C . PRO A 1 289 ? -14.68 -28.453 1.5 1 96.75 289 PRO A C 1
ATOM 2239 O O . PRO A 1 289 ? -14.695 -29.422 0.736 1 96.75 289 PRO A O 1
ATOM 2242 N N . HIS A 1 290 ? -14.594 -27.203 1.014 1 95.94 290 HIS A N 1
ATOM 2243 C CA . HIS A 1 290 ? -14.164 -26.906 -0.35 1 95.94 290 HIS A CA 1
ATOM 2244 C C . HIS A 1 290 ? -12.727 -27.359 -0.589 1 95.94 290 HIS A C 1
ATOM 2246 O O . HIS A 1 290 ? -11.812 -26.516 -0.632 1 95.94 290 HIS A O 1
ATOM 2252 N N . ARG A 1 291 ? -12.492 -28.672 -0.731 1 95.5 291 ARG A N 1
ATOM 2253 C CA . ARG A 1 291 ? -11.195 -29.312 -0.873 1 95.5 291 ARG A CA 1
ATOM 2254 C C . ARG A 1 291 ? -11.211 -30.344 -1.999 1 95.5 291 ARG A C 1
ATOM 2256 O O . ARG A 1 291 ? -12.258 -30.891 -2.332 1 95.5 291 ARG A O 1
ATOM 2263 N N . SER A 1 292 ? -10.078 -30.516 -2.605 1 94.19 292 SER A N 1
ATOM 2264 C CA . SER A 1 292 ? -9.867 -31.531 -3.631 1 94.19 292 SER A CA 1
ATOM 2265 C C . SER A 1 292 ? -8.586 -32.312 -3.379 1 94.19 292 SER A C 1
ATOM 2267 O O . SER A 1 292 ? -7.68 -31.844 -2.697 1 94.19 292 SER A O 1
ATOM 2269 N N . THR A 1 293 ? -8.539 -33.531 -3.93 1 94.19 293 THR A N 1
ATOM 2270 C CA . THR A 1 293 ? -7.352 -34.344 -3.807 1 94.19 293 THR A CA 1
ATOM 2271 C C . THR A 1 293 ? -6.211 -33.812 -4.664 1 94.19 293 THR A C 1
ATOM 2273 O O . THR A 1 293 ? -5.047 -34.156 -4.457 1 94.19 293 THR A O 1
ATOM 2276 N N . LEU A 1 294 ? -6.43 -32.969 -5.641 1 87.5 294 LEU A N 1
ATOM 2277 C CA . LEU A 1 294 ? -5.453 -32.594 -6.664 1 87.5 294 LEU A CA 1
ATOM 2278 C C . LEU A 1 294 ? -4.863 -31.219 -6.387 1 87.5 294 LEU A C 1
ATOM 2280 O O . LEU A 1 294 ? -3.715 -30.953 -6.746 1 87.5 294 LEU A O 1
ATOM 2284 N N . SER A 1 295 ? -5.652 -30.312 -5.883 1 81.81 295 SER A N 1
ATOM 2285 C CA . SER A 1 295 ? -5.219 -28.922 -5.785 1 81.81 295 SER A CA 1
ATOM 2286 C C . SER A 1 295 ? -5.766 -28.266 -4.523 1 81.81 295 SER A C 1
ATOM 2288 O O . SER A 1 295 ? -6.512 -28.875 -3.764 1 81.81 295 SER A O 1
ATOM 2290 N N . ASP A 1 296 ? -5.25 -27.047 -4.375 1 83.88 296 ASP A N 1
ATOM 2291 C CA . ASP A 1 296 ? -5.75 -26.266 -3.258 1 83.88 296 ASP A CA 1
ATOM 2292 C C . ASP A 1 296 ? -7.004 -25.484 -3.65 1 83.88 296 ASP A C 1
ATOM 2294 O O . ASP A 1 296 ? -7.168 -24.328 -3.279 1 83.88 296 ASP A O 1
ATOM 2298 N N . ASP A 1 297 ? -7.762 -26.172 -4.59 1 88.25 297 ASP A N 1
ATOM 2299 C CA . ASP A 1 297 ? -9.086 -25.719 -5 1 88.25 297 ASP A CA 1
ATOM 2300 C C . ASP A 1 297 ? -9.945 -26.891 -5.469 1 88.25 297 ASP A C 1
ATOM 2302 O O . ASP A 1 297 ? -9.43 -28 -5.695 1 88.25 297 ASP A O 1
ATOM 2306 N N . ILE A 1 298 ? -11.211 -26.641 -5.625 1 92.06 298 ILE A N 1
ATOM 2307 C CA . ILE A 1 298 ? -12.164 -27.703 -5.93 1 92.06 298 ILE A CA 1
ATOM 2308 C C . ILE A 1 298 ? -12.086 -28.062 -7.414 1 92.06 298 ILE A C 1
ATOM 2310 O O . ILE A 1 298 ? -12.609 -29.094 -7.84 1 92.06 298 ILE A O 1
ATOM 2314 N N . SER A 1 299 ? -11.43 -27.141 -8.125 1 90.38 299 SER A N 1
ATOM 2315 C CA . SER A 1 299 ? -11.367 -27.312 -9.578 1 90.38 299 SER A CA 1
ATOM 2316 C C . SER A 1 299 ? -9.945 -27.156 -10.094 1 90.38 299 SER A C 1
ATOM 2318 O O . SER A 1 299 ? -9.102 -26.531 -9.438 1 90.38 299 SER A O 1
ATOM 2320 N N . SER A 1 300 ? -9.648 -27.797 -11.102 1 83.31 300 SER A N 1
ATOM 2321 C CA . SER A 1 300 ? -8.445 -27.609 -11.898 1 83.31 300 SER A CA 1
ATOM 2322 C C . SER A 1 300 ? -8.781 -27.375 -13.367 1 83.31 300 SER A C 1
ATOM 2324 O O . SER A 1 300 ? -9.484 -28.172 -13.984 1 83.31 300 SER A O 1
ATOM 2326 N N . GLY A 1 301 ? -8.367 -26.281 -13.93 1 76.25 301 GLY A N 1
ATOM 2327 C CA . GLY A 1 301 ? -8.617 -25.969 -15.32 1 76.25 301 GLY A CA 1
ATOM 2328 C C . GLY A 1 301 ? -10.078 -25.688 -15.617 1 76.25 301 GLY A C 1
ATOM 2329 O O . GLY A 1 301 ? -10.562 -25.969 -16.719 1 76.25 301 GLY A O 1
ATOM 2330 N N . GLY A 1 302 ? -10.828 -25.406 -14.578 1 83.25 302 GLY A N 1
ATOM 2331 C CA . GLY A 1 302 ? -12.227 -25.062 -14.781 1 83.25 302 GLY A CA 1
ATOM 2332 C C . GLY A 1 302 ? -13.148 -26.266 -14.688 1 83.25 302 GLY A C 1
ATOM 2333 O O . GLY A 1 302 ? -14.352 -26.156 -14.93 1 83.25 302 GLY A O 1
ATOM 2334 N N . ILE A 1 303 ? -12.57 -27.359 -14.336 1 88.25 303 ILE A N 1
ATOM 2335 C CA . ILE A 1 303 ? -13.359 -28.578 -14.25 1 88.25 303 ILE A CA 1
ATOM 2336 C C . ILE A 1 303 ? -13.406 -29.062 -12.797 1 88.25 303 ILE A C 1
ATOM 2338 O O . ILE A 1 303 ? -12.398 -29.031 -12.094 1 88.25 303 ILE A O 1
ATOM 2342 N N . LEU A 1 304 ? -14.562 -29.531 -12.445 1 94.31 304 LEU A N 1
ATOM 2343 C CA . LEU A 1 304 ? -14.734 -30.047 -11.094 1 94.31 304 LEU A CA 1
ATOM 2344 C C . LEU A 1 304 ? -13.906 -31.312 -10.875 1 94.31 304 LEU A C 1
ATOM 2346 O O . LEU A 1 304 ? -14.016 -32.281 -11.641 1 94.31 304 LEU A O 1
ATOM 2350 N N . ASN A 1 305 ? -13.156 -31.328 -9.836 1 92.88 305 ASN A N 1
ATOM 2351 C CA . ASN A 1 305 ? -12.281 -32.469 -9.531 1 92.88 305 ASN A CA 1
ATOM 2352 C C . ASN A 1 305 ? -13.023 -33.562 -8.766 1 92.88 305 ASN A C 1
ATOM 2354 O O . ASN A 1 305 ? -14.094 -33.312 -8.203 1 92.88 305 ASN A O 1
ATOM 2358 N N . ASP A 1 306 ? -12.445 -34.75 -8.773 1 95.62 306 ASP A N 1
ATOM 2359 C CA . ASP A 1 306 ? -12.781 -35.875 -7.914 1 95.62 306 ASP A CA 1
ATOM 2360 C C . ASP A 1 306 ? -14.188 -36.375 -8.203 1 95.62 306 ASP A C 1
ATOM 2362 O O . ASP A 1 306 ? -14.984 -36.594 -7.281 1 95.62 306 ASP A O 1
ATOM 2366 N N . ILE A 1 307 ? -14.484 -36.438 -9.461 1 95.75 307 ILE A N 1
ATOM 2367 C CA . ILE A 1 307 ? -15.742 -37 -9.953 1 95.75 307 ILE A CA 1
ATOM 2368 C C . ILE A 1 307 ? -15.445 -38 -11.062 1 95.75 307 ILE A C 1
ATOM 2370 O O . ILE A 1 307 ? -14.602 -37.75 -11.922 1 95.75 307 ILE A O 1
ATOM 2374 N N . ASP A 1 308 ? -16.109 -39.125 -11.031 1 96 308 ASP A N 1
ATOM 2375 C CA . ASP A 1 308 ? -16.078 -40.094 -12.117 1 96 308 ASP A CA 1
ATOM 2376 C C . ASP A 1 308 ? -17.438 -40.75 -12.32 1 96 308 ASP A C 1
ATOM 2378 O O . ASP A 1 308 ? -17.938 -41.469 -11.438 1 96 308 ASP A O 1
ATOM 2382 N N . TRP A 1 309 ? -18.062 -40.562 -13.484 1 97.19 309 TRP A N 1
ATOM 2383 C CA . TRP A 1 309 ? -19.375 -41.125 -13.836 1 97.19 309 TRP A CA 1
ATOM 2384 C C . TRP A 1 309 ? -19.219 -42.562 -14.359 1 97.19 309 TRP A C 1
ATOM 2386 O O . TRP A 1 309 ? -18.266 -42.875 -15.078 1 97.19 309 TRP A O 1
ATOM 2396 N N . ASN A 1 310 ? -20.172 -43.375 -14 1 95.75 310 ASN A N 1
ATOM 2397 C CA . ASN A 1 310 ? -20.25 -44.625 -14.773 1 95.75 310 ASN A CA 1
ATOM 2398 C C . ASN A 1 310 ? -20.844 -44.375 -16.156 1 95.75 310 ASN A C 1
ATOM 2400 O O . ASN A 1 310 ? -21.422 -43.312 -16.406 1 95.75 310 ASN A O 1
ATOM 2404 N N . ALA A 1 311 ? -20.781 -45.281 -17.047 1 92.31 311 ALA A N 1
ATOM 2405 C CA . ALA A 1 311 ? -21.062 -45.125 -18.469 1 92.31 311 ALA A CA 1
ATOM 2406 C C . ALA A 1 311 ? -22.516 -44.719 -18.703 1 92.31 311 ALA A C 1
ATOM 2408 O O . ALA A 1 311 ? -22.797 -43.906 -19.594 1 92.31 311 ALA A O 1
ATOM 2409 N N . ASP A 1 312 ? -23.469 -45.219 -17.891 1 93.5 312 ASP A N 1
ATOM 2410 C CA . ASP A 1 312 ? -24.875 -44.938 -18.156 1 93.5 312 ASP A CA 1
ATOM 2411 C C . ASP A 1 312 ? -25.391 -43.812 -17.25 1 93.5 312 ASP A C 1
ATOM 2413 O O . ASP A 1 312 ? -26.609 -43.562 -17.188 1 93.5 312 ASP A O 1
ATOM 2417 N N . ALA A 1 313 ? -24.516 -43.25 -16.453 1 96.56 313 ALA A N 1
ATOM 2418 C CA . ALA A 1 313 ? -24.766 -42.031 -15.656 1 96.56 313 ALA A CA 1
ATOM 2419 C C . ALA A 1 313 ? -25.797 -42.312 -14.555 1 96.56 313 ALA A C 1
ATOM 2421 O O . ALA A 1 313 ? -26.531 -41.406 -14.148 1 96.56 313 ALA A O 1
ATOM 2422 N N . THR A 1 314 ? -25.859 -43.531 -14.148 1 96.75 314 THR A N 1
ATOM 2423 C CA . THR A 1 314 ? -26.766 -43.875 -13.055 1 96.75 314 THR A CA 1
ATOM 2424 C C . THR A 1 314 ? -26.062 -43.719 -11.711 1 96.75 314 THR A C 1
ATOM 2426 O O . THR A 1 314 ? -26.703 -43.562 -10.68 1 96.75 314 THR A O 1
ATOM 2429 N N . GLN A 1 315 ? -24.734 -43.844 -11.773 1 97.62 315 GLN A N 1
ATOM 2430 C CA . GLN A 1 315 ? -23.906 -43.688 -10.586 1 97.62 315 GLN A CA 1
ATOM 2431 C C . GLN A 1 315 ? -22.766 -42.719 -10.836 1 97.62 315 GLN A C 1
ATOM 2433 O O . GLN A 1 315 ? -22.312 -42.594 -11.977 1 97.62 315 GLN A O 1
ATOM 2438 N N . MET A 1 316 ? -22.375 -42.094 -9.82 1 98.06 316 MET A N 1
ATOM 2439 C CA . MET A 1 316 ? -21.234 -41.156 -9.836 1 98.06 316 MET A CA 1
ATOM 2440 C C . MET A 1 316 ? -20.312 -41.406 -8.656 1 98.06 316 MET A C 1
ATOM 2442 O O . MET A 1 316 ? -20.734 -41.312 -7.5 1 98.06 316 MET A O 1
ATOM 2446 N N . ALA A 1 317 ? -19.156 -41.812 -8.938 1 98.31 317 ALA A N 1
ATOM 2447 C CA . ALA A 1 317 ? -18.141 -41.906 -7.879 1 98.31 317 ALA A CA 1
ATOM 2448 C C . ALA A 1 317 ? -17.547 -40.531 -7.586 1 98.31 317 ALA A C 1
ATOM 2450 O O . ALA A 1 317 ? -17.406 -39.688 -8.492 1 98.31 317 ALA A O 1
ATOM 2451 N N . PHE A 1 318 ? -17.266 -40.25 -6.355 1 98.12 318 PHE A N 1
ATOM 2452 C CA . PHE A 1 318 ? -16.625 -39 -5.957 1 98.12 318 PHE A CA 1
ATOM 2453 C C . PHE A 1 318 ? -15.82 -39.188 -4.672 1 98.12 318 PHE A C 1
ATOM 2455 O O . PHE A 1 318 ? -15.891 -40.25 -4.043 1 98.12 318 PHE A O 1
ATOM 2462 N N . VAL A 1 319 ? -14.953 -38.219 -4.32 1 97.69 319 VAL A N 1
ATOM 2463 C CA . VAL A 1 319 ? -14.102 -38.312 -3.135 1 97.69 319 VAL A CA 1
ATOM 2464 C C . VAL A 1 319 ? -14.359 -37.094 -2.24 1 97.69 319 VAL A C 1
ATOM 2466 O O . VAL A 1 319 ? -14.391 -35.938 -2.717 1 97.69 319 VAL A O 1
ATOM 2469 N N . SER A 1 320 ? -14.672 -37.344 -0.979 1 97.81 320 SER A N 1
ATOM 2470 C CA . SER A 1 320 ? -14.695 -36.312 0.046 1 97.81 320 SER A CA 1
ATOM 2471 C C . SER A 1 320 ? -13.336 -36.156 0.727 1 97.81 320 SER A C 1
ATOM 2473 O O . SER A 1 320 ? -12.773 -37.156 1.193 1 97.81 320 SER A O 1
ATOM 2475 N N . THR A 1 321 ? -12.828 -34.969 0.735 1 97.12 321 THR A N 1
ATOM 2476 C CA . THR A 1 321 ? -11.539 -34.688 1.354 1 97.12 321 THR A CA 1
ATOM 2477 C C . THR A 1 321 ? -11.719 -33.875 2.645 1 97.12 321 THR A C 1
ATOM 2479 O O . THR A 1 321 ? -12.469 -32.906 2.68 1 97.12 321 THR A O 1
ATOM 2482 N N . SER A 1 322 ? -11.031 -34.312 3.705 1 97.31 322 SER A N 1
ATOM 2483 C CA . SER A 1 322 ? -11.102 -33.594 4.969 1 97.31 322 SER A CA 1
ATOM 2484 C C . SER A 1 322 ? -10.406 -32.25 4.867 1 97.31 322 SER A C 1
ATOM 2486 O O . SER A 1 322 ? -9.617 -32 3.949 1 97.31 322 SER A O 1
ATOM 2488 N N . ARG A 1 323 ? -10.703 -31.391 5.773 1 96.69 323 ARG A N 1
ATOM 2489 C CA . ARG A 1 323 ? -10.141 -30.047 5.801 1 96.69 323 ARG A CA 1
ATOM 2490 C C . ARG A 1 323 ? -8.617 -30.094 5.742 1 96.69 323 ARG A C 1
ATOM 2492 O O . ARG A 1 323 ? -7.992 -29.297 5.035 1 96.69 323 ARG A O 1
ATOM 2499 N N . ASP A 1 324 ? -8 -31 6.5 1 96.44 324 ASP A N 1
ATOM 2500 C CA . ASP A 1 324 ? -6.551 -31.047 6.648 1 96.44 324 ASP A CA 1
ATOM 2501 C C . ASP A 1 324 ? -5.922 -31.953 5.59 1 96.44 324 ASP A C 1
ATOM 2503 O O . ASP A 1 324 ? -4.715 -32.188 5.609 1 96.44 324 ASP A O 1
ATOM 2507 N N . HIS A 1 325 ? -6.715 -32.594 4.707 1 96.75 325 HIS A N 1
ATOM 2508 C CA . HIS A 1 325 ? -6.289 -33.438 3.602 1 96.75 325 HIS A CA 1
ATOM 2509 C C . HIS A 1 325 ? -5.676 -34.719 4.113 1 96.75 325 HIS A C 1
ATOM 2511 O O . HIS A 1 325 ? -4.793 -35.312 3.469 1 96.75 325 HIS A O 1
ATOM 2517 N N . LYS A 1 326 ? -6.133 -35.219 5.277 1 97.38 326 LYS A N 1
ATOM 2518 C CA . LYS A 1 326 ? -5.551 -36.406 5.848 1 97.38 326 LYS A CA 1
ATOM 2519 C C . LYS A 1 326 ? -6.492 -37.625 5.68 1 97.38 326 LYS A C 1
ATOM 2521 O O . LYS A 1 326 ? -6.098 -38.75 5.898 1 97.38 326 LYS A O 1
ATOM 2526 N N . GLN A 1 327 ? -7.695 -37.281 5.293 1 97.62 327 GLN A N 1
ATOM 2527 C CA . GLN A 1 327 ? -8.711 -38.312 5.125 1 97.62 327 GLN A CA 1
ATOM 2528 C C . GLN A 1 327 ? -9.453 -38.156 3.801 1 97.62 327 GLN A C 1
ATOM 2530 O O . GLN A 1 327 ? -10.031 -37.094 3.531 1 97.62 327 GLN A O 1
ATOM 2535 N N . GLU A 1 328 ? -9.398 -39.188 2.992 1 97.75 328 GLU A N 1
ATOM 2536 C CA . GLU A 1 328 ? -10.125 -39.25 1.729 1 97.75 328 GLU A CA 1
ATOM 2537 C C . GLU A 1 328 ? -11.18 -40.344 1.749 1 97.75 328 GLU A C 1
ATOM 2539 O O . GLU A 1 328 ? -10.852 -41.531 1.842 1 97.75 328 GLU A O 1
ATOM 2544 N N . LYS A 1 329 ? -12.453 -39.969 1.655 1 98.31 329 LYS A N 1
ATOM 2545 C CA . LYS A 1 329 ? -13.539 -40.938 1.585 1 98.31 329 LYS A CA 1
ATOM 2546 C C . LYS A 1 329 ? -13.984 -41.188 0.144 1 98.31 329 LYS A C 1
ATOM 2548 O O . LYS A 1 329 ? -14.461 -40.25 -0.512 1 98.31 329 LYS A O 1
ATOM 2553 N N . VAL A 1 330 ? -13.812 -42.375 -0.316 1 98.44 330 VAL A N 1
ATOM 2554 C CA . VAL A 1 330 ? -14.258 -42.75 -1.653 1 98.44 330 VAL A CA 1
ATOM 2555 C C . VAL A 1 330 ? -15.711 -43.219 -1.601 1 98.44 330 VAL A C 1
ATOM 2557 O O . VAL A 1 330 ? -16.047 -44.125 -0.847 1 98.44 330 VAL A O 1
ATOM 2560 N N . ARG A 1 331 ? -16.5 -42.562 -2.479 1 98.69 331 ARG A N 1
ATOM 2561 C CA . ARG A 1 331 ? -17.953 -42.75 -2.363 1 98.69 331 ARG A CA 1
ATOM 2562 C C . ARG A 1 331 ? -18.594 -42.906 -3.736 1 98.69 331 ARG A C 1
ATOM 2564 O O . ARG A 1 331 ? -18 -42.531 -4.754 1 98.69 331 ARG A O 1
ATOM 2571 N N . ILE A 1 332 ? -19.781 -43.531 -3.723 1 98.62 332 ILE A N 1
ATOM 2572 C CA . ILE A 1 332 ? -20.609 -43.656 -4.918 1 98.62 332 ILE A CA 1
ATOM 2573 C C . ILE A 1 332 ? -22 -43.094 -4.637 1 98.62 332 ILE A C 1
ATOM 2575 O O . ILE A 1 332 ? -22.625 -43.438 -3.633 1 98.62 332 ILE A O 1
ATOM 2579 N N . ALA A 1 333 ? -22.422 -42.281 -5.488 1 98.69 333 ALA A N 1
ATOM 2580 C CA . ALA A 1 333 ? -23.766 -41.688 -5.371 1 98.69 333 ALA A CA 1
ATOM 2581 C C . ALA A 1 333 ? -24.703 -42.25 -6.422 1 98.69 333 ALA A C 1
ATOM 2583 O O . ALA A 1 333 ? -24.312 -42.469 -7.57 1 98.69 333 ALA A O 1
ATOM 2584 N N . ASP A 1 334 ? -25.938 -42.469 -5.941 1 98.31 334 ASP A N 1
ATOM 2585 C CA . ASP A 1 334 ? -27.016 -42.75 -6.879 1 98.31 334 ASP A CA 1
ATOM 2586 C C . ASP A 1 334 ? -27.484 -41.438 -7.555 1 98.31 334 ASP A C 1
ATOM 2588 O O . ASP A 1 334 ? -27.859 -40.5 -6.879 1 98.31 334 ASP A O 1
ATOM 2592 N N . ALA A 1 335 ? -27.531 -41.406 -8.852 1 98.06 335 ALA A N 1
ATOM 2593 C CA . ALA A 1 335 ? -27.734 -40.156 -9.586 1 98.06 335 ALA A CA 1
ATOM 2594 C C . ALA A 1 335 ? -29.219 -39.812 -9.648 1 98.06 335 ALA A C 1
ATOM 2596 O O . ALA A 1 335 ? -29.578 -38.719 -10.094 1 98.06 335 ALA A O 1
ATOM 2597 N N . VAL A 1 336 ? -30.047 -40.656 -9.133 1 96.19 336 VAL A N 1
ATOM 2598 C CA . VAL A 1 336 ? -31.484 -40.406 -9.164 1 96.19 336 VAL A CA 1
ATOM 2599 C C . VAL A 1 336 ? -31.953 -39.969 -7.781 1 96.19 336 VAL A C 1
ATOM 2601 O O . VAL A 1 336 ? -32.781 -39.031 -7.66 1 96.19 336 VAL A O 1
ATOM 2604 N N . THR A 1 337 ? -31.406 -40.562 -6.754 1 97.5 337 THR A N 1
ATOM 2605 C CA . THR A 1 337 ? -31.938 -40.312 -5.418 1 97.5 337 THR A CA 1
ATOM 2606 C C . THR A 1 337 ? -31 -39.406 -4.613 1 97.5 337 THR A C 1
ATOM 2608 O O . THR A 1 337 ? -31.422 -38.812 -3.625 1 97.5 337 THR A O 1
ATOM 2611 N N . GLY A 1 338 ? -29.781 -39.5 -4.996 1 98.25 338 GLY A N 1
ATOM 2612 C CA . GLY A 1 338 ? -28.797 -38.781 -4.199 1 98.25 338 GLY A CA 1
ATOM 2613 C C . GLY A 1 338 ? -28.25 -39.594 -3.053 1 98.25 338 GLY A C 1
ATOM 2614 O O . GLY A 1 338 ? -27.375 -39.125 -2.309 1 98.25 338 GLY A O 1
ATOM 2615 N N . ALA A 1 339 ? -28.672 -40.844 -2.918 1 98.56 339 ALA A N 1
ATOM 2616 C CA . ALA A 1 339 ? -28.141 -41.719 -1.873 1 98.56 339 ALA A CA 1
ATOM 2617 C C . ALA A 1 339 ? -26.656 -41.969 -2.08 1 98.56 339 ALA A C 1
ATOM 2619 O O . ALA A 1 339 ? -26.203 -42.188 -3.213 1 98.56 339 ALA A O 1
ATOM 2620 N N . VAL A 1 340 ? -25.922 -41.938 -1.016 1 98.69 340 VAL A N 1
ATOM 2621 C CA . VAL A 1 340 ? -24.469 -42.094 -1.103 1 98.69 340 VAL A CA 1
ATOM 2622 C C . VAL A 1 340 ? -24.016 -43.281 -0.284 1 98.69 340 VAL A C 1
ATOM 2624 O O . VAL A 1 340 ? -24.469 -43.5 0.845 1 98.69 340 VAL A O 1
ATOM 2627 N N . ARG A 1 341 ? -23.203 -44.062 -0.852 1 98 341 ARG A N 1
ATOM 2628 C CA . ARG A 1 341 ? -22.531 -45.188 -0.17 1 98 341 ARG A CA 1
ATOM 2629 C C . ARG A 1 341 ? -21.031 -44.906 -0.067 1 98 341 ARG A C 1
ATOM 2631 O O . ARG A 1 341 ? -20.375 -44.594 -1.066 1 98 341 ARG A O 1
ATOM 2638 N N . GLU A 1 342 ? -20.516 -45.062 1.104 1 97.81 342 GLU A N 1
ATOM 2639 C CA . GLU A 1 342 ? -19.062 -45 1.291 1 97.81 342 GLU A CA 1
ATOM 2640 C C . GLU A 1 342 ? -18.422 -46.344 0.953 1 97.81 342 GLU A C 1
ATOM 2642 O O . GLU A 1 342 ? -18.859 -47.375 1.441 1 97.81 342 GLU A O 1
ATOM 2647 N N . VAL A 1 343 ? -17.484 -46.344 0.143 1 98.44 343 VAL A N 1
ATOM 2648 C CA . VAL A 1 343 ? -16.859 -47.562 -0.325 1 98.44 343 VAL A CA 1
ATOM 2649 C C . VAL A 1 343 ? -15.648 -47.906 0.554 1 98.44 343 VAL A C 1
ATOM 2651 O O . VAL A 1 343 ? -15.594 -48.969 1.158 1 98.44 343 VAL A O 1
ATOM 2654 N N . PHE A 1 344 ? -14.664 -47.031 0.619 1 98.12 344 PHE A N 1
ATOM 2655 C CA . PHE A 1 344 ? -13.516 -47.156 1.51 1 98.12 344 PHE A CA 1
ATOM 2656 C C . PHE A 1 344 ? -12.938 -45.781 1.826 1 98.12 344 PHE A C 1
ATOM 2658 O O . PHE A 1 344 ? -13.406 -44.781 1.305 1 98.12 344 PHE A O 1
ATOM 2665 N N . GLU A 1 345 ? -11.93 -45.781 2.686 1 97.31 345 GLU A N 1
ATOM 2666 C CA . GLU A 1 345 ? -11.281 -44.562 3.129 1 97.31 345 GLU A CA 1
ATOM 2667 C C . GLU A 1 345 ? -9.758 -44.688 3.107 1 97.31 345 GLU A C 1
ATOM 2669 O O . GLU A 1 345 ? -9.227 -45.781 3.346 1 97.31 345 GLU A O 1
ATOM 2674 N N . GLU A 1 346 ? -9.094 -43.656 2.656 1 96.94 346 GLU A N 1
ATOM 2675 C CA . GLU A 1 346 ? -7.645 -43.5 2.748 1 96.94 346 GLU A CA 1
ATOM 2676 C C . GLU A 1 346 ? -7.254 -42.438 3.773 1 96.94 346 GLU A C 1
ATOM 2678 O O . GLU A 1 346 ? -7.781 -41.344 3.75 1 96.94 346 GLU A O 1
ATOM 2683 N N . THR A 1 347 ? -6.406 -42.781 4.707 1 97.25 347 THR A N 1
ATOM 2684 C CA . THR A 1 347 ? -5.902 -41.844 5.699 1 97.25 347 THR A CA 1
ATOM 2685 C C . THR A 1 347 ? -4.383 -41.75 5.621 1 97.25 347 THR A C 1
ATOM 2687 O O . THR A 1 347 ? -3.705 -42.719 5.273 1 97.25 347 THR A O 1
ATOM 2690 N N . THR A 1 348 ? -3.863 -40.625 5.824 1 96.62 348 THR A N 1
ATOM 2691 C CA . THR A 1 348 ? -2.432 -40.344 5.867 1 96.62 348 THR A CA 1
ATOM 2692 C C . THR A 1 348 ? -2.088 -39.438 7.047 1 96.62 348 THR A C 1
ATOM 2694 O O . THR A 1 348 ? -2.918 -38.656 7.488 1 96.62 348 THR A O 1
ATOM 2697 N N . PRO A 1 349 ? -0.886 -39.594 7.625 1 95.81 349 PRO A N 1
ATOM 2698 C CA . PRO A 1 349 ? -0.497 -38.75 8.766 1 95.81 349 PRO A CA 1
ATOM 2699 C C . PRO A 1 349 ? -0.231 -37.312 8.375 1 95.81 349 PRO A C 1
ATOM 2701 O O . PRO A 1 349 ? -0.275 -36.406 9.227 1 95.81 349 PRO A O 1
ATOM 2704 N N . THR A 1 350 ? 0.092 -37.031 7.148 1 95.62 350 THR A N 1
ATOM 2705 C CA . THR A 1 350 ? 0.448 -35.688 6.715 1 95.62 350 THR A CA 1
ATOM 2706 C C . THR A 1 350 ? -0.583 -35.156 5.727 1 95.62 350 THR A C 1
ATOM 2708 O O . THR A 1 350 ? -1.656 -34.688 6.129 1 95.62 350 THR A O 1
ATOM 2711 N N . GLN A 1 351 ? -0.318 -35.25 4.379 1 94.44 351 GLN A N 1
ATOM 2712 C CA . GLN A 1 351 ? -1.273 -34.781 3.381 1 94.44 351 GLN A CA 1
ATOM 2713 C C . GLN A 1 351 ? -1.403 -35.781 2.23 1 94.44 351 GLN A C 1
ATOM 2715 O O . GLN A 1 351 ? -0.418 -36.406 1.825 1 94.44 351 GLN A O 1
ATOM 2720 N N . PHE A 1 352 ? -2.574 -35.875 1.737 1 94.62 352 PHE A N 1
ATOM 2721 C CA . PHE A 1 352 ? -2.855 -36.719 0.594 1 94.62 352 PHE A CA 1
ATOM 2722 C C . PHE A 1 352 ? -2.934 -35.906 -0.691 1 94.62 352 PHE A C 1
ATOM 2724 O O . PHE A 1 352 ? -3.521 -34.812 -0.71 1 94.62 352 PHE A O 1
ATOM 2731 N N . GLU A 1 353 ? -2.283 -36.406 -1.742 1 89.12 353 GLU A N 1
ATOM 2732 C CA . GLU A 1 353 ? -2.369 -35.875 -3.102 1 89.12 353 GLU A CA 1
ATOM 2733 C C . GLU A 1 353 ? -2.564 -37 -4.117 1 89.12 353 GLU A C 1
ATOM 2735 O O . GLU A 1 353 ? -1.813 -38 -4.125 1 89.12 353 GLU A O 1
ATOM 2740 N N . SER A 1 354 ? -3.6 -36.906 -4.867 1 87.25 354 SER A N 1
ATOM 2741 C CA . SER A 1 354 ? -3.928 -38 -5.789 1 87.25 354 SER A CA 1
ATOM 2742 C C . SER A 1 354 ? -3.043 -37.969 -7.027 1 87.25 354 SER A C 1
ATOM 2744 O O . SER A 1 354 ? -3.385 -38.531 -8.062 1 87.25 354 SER A O 1
ATOM 2746 N N . GLY A 1 355 ? -1.949 -37.344 -6.988 1 78.81 355 GLY A N 1
ATOM 2747 C CA . GLY A 1 355 ? -1.047 -37.219 -8.125 1 78.81 355 GLY A CA 1
ATOM 2748 C C . GLY A 1 355 ? -0.843 -35.781 -8.594 1 78.81 355 GLY A C 1
ATOM 2749 O O . GLY A 1 355 ? -1.02 -34.844 -7.816 1 78.81 355 GLY A O 1
ATOM 2750 N N . GLN A 1 356 ? -0.276 -35.688 -9.836 1 76.31 356 GLN A N 1
ATOM 2751 C CA . GLN A 1 356 ? 0.056 -34.375 -10.359 1 76.31 356 GLN A CA 1
ATOM 2752 C C . GLN A 1 356 ? -0.718 -34.094 -11.641 1 76.31 356 GLN A C 1
ATOM 2754 O O . GLN A 1 356 ? -0.621 -34.844 -12.617 1 76.31 356 GLN A O 1
ATOM 2759 N N . GLY A 1 357 ? -1.567 -33.094 -11.617 1 71.38 357 GLY A N 1
ATOM 2760 C CA . GLY A 1 357 ? -2.195 -32.562 -12.82 1 71.38 357 GLY A CA 1
ATOM 2761 C C . GLY A 1 357 ? -3.516 -33.219 -13.141 1 71.38 357 GLY A C 1
ATOM 2762 O O . GLY A 1 357 ? -4.305 -32.719 -13.93 1 71.38 357 GLY A O 1
ATOM 2763 N N . ALA A 1 358 ? -3.779 -34.438 -12.633 1 80.69 358 ALA A N 1
ATOM 2764 C CA . ALA A 1 358 ? -5.035 -35.156 -12.828 1 80.69 358 ALA A CA 1
ATOM 2765 C C . ALA A 1 358 ? -5.34 -36.062 -11.641 1 80.69 358 ALA A C 1
ATOM 2767 O O . ALA A 1 358 ? -4.438 -36.438 -10.883 1 80.69 358 ALA A O 1
ATOM 2768 N N . ILE A 1 359 ? -6.613 -36.438 -11.555 1 87.81 359 ILE A N 1
ATOM 2769 C CA . ILE A 1 359 ? -6.949 -37.438 -10.578 1 87.81 359 ILE A CA 1
ATOM 2770 C C . ILE A 1 359 ? -6.477 -38.812 -11.07 1 87.81 359 ILE A C 1
ATOM 2772 O O . ILE A 1 359 ? -6.582 -39.125 -12.258 1 87.81 359 ILE A O 1
ATOM 2776 N N . ASN A 1 360 ? -5.816 -39.531 -10.211 1 94.69 360 ASN A N 1
ATOM 2777 C CA . ASN A 1 360 ? -5.258 -40.812 -10.586 1 94.69 360 ASN A CA 1
ATOM 2778 C C . ASN A 1 360 ? -6.07 -41.969 -10 1 94.69 360 ASN A C 1
ATOM 2780 O O . ASN A 1 360 ? -5.5 -42.906 -9.43 1 94.69 360 ASN A O 1
ATOM 2784 N N . TRP A 1 361 ? -7.383 -41.875 -10.047 1 96.19 361 TRP A N 1
ATOM 2785 C CA . TRP A 1 361 ? -8.297 -42.969 -9.68 1 96.19 361 TRP A CA 1
ATOM 2786 C C . TRP A 1 361 ? -9.445 -43.062 -10.672 1 96.19 361 TRP A C 1
ATOM 2788 O O . TRP A 1 361 ? -9.734 -42.094 -11.398 1 96.19 361 TRP A O 1
ATOM 2798 N N . ARG A 1 362 ? -10.016 -44.25 -10.742 1 96.81 362 ARG A N 1
ATOM 2799 C CA . ARG A 1 362 ? -11.109 -44.531 -11.664 1 96.81 362 ARG A CA 1
ATOM 2800 C C . ARG A 1 362 ? -12.102 -45.531 -11.062 1 96.81 362 ARG A C 1
ATOM 2802 O O . ARG A 1 362 ? -11.703 -46.438 -10.352 1 96.81 362 ARG A O 1
ATOM 2809 N N . TYR A 1 363 ? -13.438 -45.312 -11.32 1 97.12 363 TYR A N 1
ATOM 2810 C CA . TYR A 1 363 ? -14.492 -46.25 -10.992 1 97.12 363 TYR A CA 1
ATOM 2811 C C . TYR A 1 363 ? -14.828 -47.156 -12.188 1 97.12 363 TYR A C 1
ATOM 2813 O O . TYR A 1 363 ? -15.242 -46.656 -13.234 1 97.12 363 TYR A O 1
ATOM 2821 N N . LEU A 1 364 ? -14.633 -48.375 -11.992 1 97.44 364 LEU A N 1
ATOM 2822 C CA . LEU A 1 364 ? -14.961 -49.375 -13.008 1 97.44 364 LEU A CA 1
ATOM 2823 C C . LEU A 1 364 ? -16.266 -50.062 -12.672 1 97.44 364 LEU A C 1
ATOM 2825 O O . LEU A 1 364 ? -16.234 -51.156 -12.086 1 97.44 364 LEU A O 1
ATOM 2829 N N . ASN A 1 365 ? -17.297 -49.594 -13.125 1 95.69 365 ASN A N 1
ATOM 2830 C CA . ASN A 1 365 ? -18.625 -50.062 -12.727 1 95.69 365 ASN A CA 1
ATOM 2831 C C . ASN A 1 365 ? -18.891 -51.469 -13.25 1 95.69 365 ASN A C 1
ATOM 2833 O O . ASN A 1 365 ? -19.547 -52.25 -12.57 1 95.69 365 ASN A O 1
ATOM 2837 N N . LYS A 1 366 ? -18.453 -51.781 -14.422 1 94.81 366 LYS A N 1
ATOM 2838 C CA . LYS A 1 366 ? -18.734 -53.062 -15.047 1 94.81 366 LYS A CA 1
ATOM 2839 C C . LYS A 1 366 ? -18.188 -54.219 -14.203 1 94.81 366 LYS A C 1
ATOM 2841 O O . LYS A 1 366 ? -18.812 -55.281 -14.117 1 94.81 366 LYS A O 1
ATOM 2846 N N . THR A 1 367 ? -17.078 -53.969 -13.641 1 96.5 367 THR A N 1
ATOM 2847 C CA . THR A 1 367 ? -16.453 -55.031 -12.859 1 96.5 367 THR A CA 1
ATOM 2848 C C . THR A 1 367 ? -16.516 -54.719 -11.367 1 96.5 367 THR A C 1
ATOM 2850 O O . THR A 1 367 ? -15.969 -55.438 -10.547 1 96.5 367 THR A O 1
ATOM 2853 N N . ASN A 1 368 ? -17.188 -53.688 -11.008 1 96.88 368 ASN A N 1
ATOM 2854 C CA . ASN A 1 368 ? -17.328 -53.25 -9.625 1 96.88 368 ASN A CA 1
ATOM 2855 C C . ASN A 1 368 ? -15.961 -53.125 -8.945 1 96.88 368 ASN A C 1
ATOM 2857 O O . ASN A 1 368 ? -15.734 -53.719 -7.895 1 96.88 368 ASN A O 1
ATOM 2861 N N . GLU A 1 369 ? -15.141 -52.312 -9.555 1 98.25 369 GLU A N 1
ATOM 2862 C CA . GLU A 1 369 ? -13.789 -52.125 -9.039 1 98.25 369 GLU A CA 1
ATOM 2863 C C . GLU A 1 369 ? -13.422 -50.625 -9.039 1 98.25 369 GLU A C 1
ATOM 2865 O O . GLU A 1 369 ? -14.062 -49.812 -9.711 1 98.25 369 GLU A O 1
ATOM 2870 N N . PHE A 1 370 ? -12.461 -50.312 -8.164 1 97.94 370 PHE A N 1
ATOM 2871 C CA . PHE A 1 370 ? -11.805 -49.031 -8.203 1 97.94 370 PHE A CA 1
ATOM 2872 C C . PHE A 1 370 ? -10.312 -49.156 -8.477 1 97.94 370 PHE A C 1
ATOM 2874 O O . PHE A 1 370 ? -9.664 -50.062 -7.918 1 97.94 370 PHE A O 1
ATOM 2881 N N . ILE A 1 371 ? -9.758 -48.375 -9.422 1 98.06 371 ILE A N 1
ATOM 2882 C CA . ILE A 1 371 ? -8.344 -48.062 -9.406 1 98.06 371 ILE A CA 1
ATOM 2883 C C . ILE A 1 371 ? -8.102 -46.844 -8.492 1 98.06 371 ILE A C 1
ATOM 2885 O O . ILE A 1 371 ? -8.727 -45.812 -8.656 1 98.06 371 ILE A O 1
ATOM 2889 N N . TRP A 1 372 ? -7.219 -47.031 -7.5 1 97.75 372 TRP A N 1
ATOM 2890 C CA . TRP A 1 372 ? -7 -45.969 -6.504 1 97.75 372 TRP A CA 1
ATOM 2891 C C . TRP A 1 372 ? -5.52 -45.625 -6.387 1 97.75 372 TRP A C 1
ATOM 2893 O O . TRP A 1 372 ? -4.668 -46.531 -6.41 1 97.75 372 TRP A O 1
ATOM 2903 N N . TYR A 1 373 ? -5.207 -44.406 -6.328 1 97.12 373 TYR A N 1
ATOM 2904 C CA . TYR A 1 373 ? -3.854 -43.906 -6.109 1 97.12 373 TYR A CA 1
ATOM 2905 C C . TYR A 1 373 ? -3.543 -43.812 -4.621 1 97.12 373 TYR A C 1
ATOM 2907 O O . TYR A 1 373 ? -4.336 -43.25 -3.85 1 97.12 373 TYR A O 1
ATOM 2915 N N . SER A 1 374 ? -2.373 -44.25 -4.18 1 96.88 374 SER A N 1
ATOM 2916 C CA . SER A 1 374 ? -1.961 -44.188 -2.783 1 96.88 374 SER A CA 1
ATOM 2917 C C . SER A 1 374 ? -0.446 -44.062 -2.66 1 96.88 374 SER A C 1
ATOM 2919 O O . SER A 1 374 ? 0.295 -44.594 -3.488 1 96.88 374 SER A O 1
ATOM 2921 N N . GLU A 1 375 ? -0.049 -43.344 -1.659 1 96.06 375 GLU A N 1
ATOM 2922 C CA . GLU A 1 375 ? 1.37 -43.188 -1.35 1 96.06 375 GLU A CA 1
ATOM 2923 C C . GLU A 1 375 ? 1.747 -43.969 -0.101 1 96.06 375 GLU A C 1
ATOM 2925 O O . GLU A 1 375 ? 2.766 -43.688 0.534 1 96.06 375 GLU A O 1
ATOM 2930 N N . ARG A 1 376 ? 0.958 -44.938 0.249 1 96.31 376 ARG A N 1
ATOM 2931 C CA . ARG A 1 376 ? 1.037 -45.625 1.54 1 96.31 376 ARG A CA 1
ATOM 2932 C C . ARG A 1 376 ? 2.336 -46.406 1.665 1 96.31 376 ARG A C 1
ATOM 2934 O O . ARG A 1 376 ? 2.799 -46.688 2.773 1 96.31 376 ARG A O 1
ATOM 2941 N N . ASP A 1 377 ? 2.988 -46.781 0.546 1 96.19 377 ASP A N 1
ATOM 2942 C CA . ASP A 1 377 ? 4.266 -47.469 0.618 1 96.19 377 ASP A CA 1
ATOM 2943 C C . ASP A 1 377 ? 5.426 -46.531 0.294 1 96.19 377 ASP A C 1
ATOM 2945 O O . ASP A 1 377 ? 6.445 -46.969 -0.254 1 96.19 377 ASP A O 1
ATOM 2949 N N . ASN A 1 378 ? 5.258 -45.25 0.43 1 96.75 378 ASN A N 1
ATOM 2950 C CA . ASN A 1 378 ? 6.234 -44.156 0.352 1 96.75 378 ASN A CA 1
ATOM 2951 C C . ASN A 1 378 ? 6.34 -43.594 -1.064 1 96.75 378 ASN A C 1
ATOM 2953 O O . ASN A 1 378 ? 7.035 -42.625 -1.295 1 96.75 378 ASN A O 1
ATOM 2957 N N . TRP A 1 379 ? 5.824 -44.281 -2.045 1 96.38 379 TRP A N 1
ATOM 2958 C CA . TRP A 1 379 ? 5.766 -43.781 -3.416 1 96.38 379 TRP A CA 1
ATOM 2959 C C . TRP A 1 379 ? 4.336 -43.812 -3.949 1 96.38 379 TRP A C 1
ATOM 2961 O O . TRP A 1 379 ? 3.506 -44.594 -3.459 1 96.38 379 TRP A O 1
ATOM 2971 N N . GLY A 1 380 ? 3.973 -42.938 -4.902 1 96.19 380 GLY A N 1
ATOM 2972 C CA . GLY A 1 380 ? 2.631 -42.938 -5.465 1 96.19 380 GLY A CA 1
ATOM 2973 C C . GLY A 1 380 ? 2.365 -44.062 -6.422 1 96.19 380 GLY A C 1
ATOM 2974 O O . GLY A 1 380 ? 2.947 -44.125 -7.508 1 96.19 380 GLY A O 1
ATOM 2975 N N . HIS A 1 381 ? 1.49 -44.938 -6.02 1 97.31 381 HIS A N 1
ATOM 2976 C CA . HIS A 1 381 ? 1.208 -46.156 -6.797 1 97.31 381 HIS A CA 1
ATOM 2977 C C . HIS A 1 381 ? -0.293 -46.375 -6.934 1 97.31 381 HIS A C 1
ATOM 2979 O O . HIS A 1 381 ? -1.09 -45.688 -6.273 1 97.31 381 HIS A O 1
ATOM 2985 N N . LEU A 1 382 ? -0.631 -47.281 -7.805 1 98.12 382 LEU A N 1
ATOM 2986 C CA . LEU A 1 382 ? -2.029 -47.625 -8.047 1 98.12 382 LEU A CA 1
ATOM 2987 C C . LEU A 1 382 ? -2.395 -48.938 -7.367 1 98.12 382 LEU A C 1
ATOM 2989 O O . LEU A 1 382 ? -1.584 -49.875 -7.328 1 98.12 382 LEU A O 1
ATOM 2993 N N . TYR A 1 383 ? -3.574 -49 -6.859 1 98.31 383 TYR A N 1
ATOM 2994 C CA . TYR A 1 383 ? -4.168 -50.156 -6.18 1 98.31 383 TYR A CA 1
ATOM 2995 C C . TYR A 1 383 ? -5.531 -50.5 -6.766 1 98.31 383 TYR A C 1
ATOM 2997 O O . TYR A 1 383 ? -6.262 -49.594 -7.207 1 98.31 383 TYR A O 1
ATOM 3005 N N . LEU A 1 384 ? -5.844 -51.75 -6.766 1 98.69 384 LEU A N 1
ATOM 3006 C CA . LEU A 1 384 ? -7.152 -52.219 -7.203 1 98.69 384 LEU A CA 1
ATOM 3007 C C . LEU A 1 384 ? -8.039 -52.562 -6.008 1 98.69 384 LEU A C 1
ATOM 3009 O O . LEU A 1 384 ? -7.637 -53.344 -5.129 1 98.69 384 LEU A O 1
ATOM 3013 N N . TYR A 1 385 ? -9.25 -52 -5.98 1 98.62 385 TYR A N 1
ATOM 3014 C CA . TYR A 1 385 ? -10.211 -52.25 -4.906 1 98.62 385 TYR A CA 1
ATOM 3015 C C . TYR A 1 385 ? -11.492 -52.844 -5.453 1 98.62 385 TYR A C 1
ATOM 3017 O O . TYR A 1 385 ? -11.867 -52.625 -6.605 1 98.62 385 TYR A O 1
ATOM 3025 N N . ASP A 1 386 ? -12.133 -53.625 -4.555 1 98.44 386 ASP A N 1
ATOM 3026 C CA . ASP A 1 386 ? -13.508 -54.031 -4.809 1 98.44 386 ASP A CA 1
ATOM 3027 C C . ASP A 1 386 ? -14.5 -52.938 -4.457 1 98.44 386 ASP A C 1
ATOM 3029 O O . ASP A 1 386 ? -14.547 -52.469 -3.312 1 98.44 386 ASP A O 1
ATOM 3033 N N . ALA A 1 387 ? -15.32 -52.562 -5.43 1 97.88 387 ALA A N 1
ATOM 3034 C CA . ALA A 1 387 ? -16.203 -51.406 -5.227 1 97.88 387 ALA A CA 1
ATOM 3035 C C . ALA A 1 387 ? -17.406 -51.781 -4.375 1 97.88 387 ALA A C 1
ATOM 3037 O O . ALA A 1 387 ? -18.047 -50.938 -3.762 1 97.88 387 ALA A O 1
ATOM 3038 N N . LYS A 1 388 ? -17.75 -53 -4.32 1 96.75 388 LYS A N 1
ATOM 3039 C CA . LYS A 1 388 ? -18.891 -53.438 -3.541 1 96.75 388 LYS A CA 1
ATOM 3040 C C . LYS A 1 388 ? -18.547 -53.562 -2.061 1 96.75 388 LYS A C 1
ATOM 3042 O O . LYS A 1 388 ? -19.312 -53.125 -1.198 1 96.75 388 LYS A O 1
ATOM 3047 N N . THR A 1 389 ? -17.344 -54.094 -1.822 1 97.38 389 THR A N 1
ATOM 3048 C CA . THR A 1 389 ? -17 -54.406 -0.439 1 97.38 389 THR A CA 1
ATOM 3049 C C . THR A 1 389 ? -16.062 -53.344 0.137 1 97.38 389 THR A C 1
ATOM 3051 O O . THR A 1 389 ? -15.914 -53.25 1.355 1 97.38 389 THR A O 1
ATOM 3054 N N . GLY A 1 390 ? -15.367 -52.75 -0.739 1 97.75 390 GLY A N 1
ATOM 3055 C CA . GLY A 1 390 ? -14.383 -51.75 -0.286 1 97.75 390 GLY A CA 1
ATOM 3056 C C . GLY A 1 390 ? -13.047 -52.375 0.075 1 97.75 390 GLY A C 1
ATOM 3057 O O . GLY A 1 390 ? -12.188 -51.719 0.661 1 97.75 390 GLY A O 1
ATOM 3058 N N . LYS A 1 391 ? -12.898 -53.625 -0.291 1 98.12 391 LYS A N 1
ATOM 3059 C CA . LYS A 1 391 ? -11.68 -54.312 0.095 1 98.12 391 LYS A CA 1
ATOM 3060 C C . LYS A 1 391 ? -10.609 -54.188 -0.985 1 98.12 391 LYS A C 1
ATOM 3062 O O . LYS A 1 391 ? -10.922 -54.188 -2.178 1 98.12 391 LYS A O 1
ATOM 3067 N N . LEU A 1 392 ? -9.398 -54.188 -0.54 1 98.38 392 LEU A N 1
ATOM 3068 C CA . LEU A 1 392 ? -8.258 -54.188 -1.449 1 98.38 392 LEU A CA 1
ATOM 3069 C C . LEU A 1 392 ? -8.109 -55.562 -2.141 1 98.38 392 LEU A C 1
ATOM 3071 O O . LEU A 1 392 ? -8.086 -56.594 -1.48 1 98.38 392 LEU A O 1
ATOM 3075 N N . LYS A 1 393 ? -8.102 -55.531 -3.42 1 98.38 393 LYS A N 1
ATOM 3076 C CA . LYS A 1 393 ? -7.852 -56.75 -4.184 1 98.38 393 LYS A CA 1
ATOM 3077 C C . LYS A 1 393 ? -6.355 -56.969 -4.363 1 98.38 393 LYS A C 1
ATOM 3079 O O . LYS A 1 393 ? -5.852 -58.062 -4.043 1 98.38 393 LYS A O 1
ATOM 3084 N N . ASN A 1 394 ? -5.578 -56 -4.895 1 97.94 394 ASN A N 1
ATOM 3085 C CA . ASN A 1 394 ? -4.125 -56.094 -5.016 1 97.94 394 ASN A CA 1
ATOM 3086 C C . ASN A 1 394 ? -3.5 -54.719 -5.293 1 97.94 394 ASN A C 1
ATOM 3088 O O . ASN A 1 394 ? -4.195 -53.781 -5.68 1 97.94 394 ASN A O 1
ATOM 3092 N N . GLN A 1 395 ? -2.221 -54.625 -4.992 1 98.25 395 GLN A N 1
ATOM 3093 C CA . GLN A 1 395 ? -1.416 -53.531 -5.465 1 98.25 395 GLN A CA 1
ATOM 3094 C C . GLN A 1 395 ? -1.003 -53.719 -6.922 1 98.25 395 GLN A C 1
ATOM 3096 O O . GLN A 1 395 ? -0.481 -54.781 -7.289 1 98.25 395 GLN A O 1
ATOM 3101 N N . ILE A 1 396 ? -1.24 -52.719 -7.707 1 98.69 396 ILE A N 1
ATOM 3102 C CA . ILE A 1 396 ? -0.977 -52.875 -9.133 1 98.69 396 ILE A CA 1
ATOM 3103 C C . ILE A 1 396 ? 0.474 -52.5 -9.43 1 98.69 396 ILE A C 1
ATOM 3105 O O . ILE A 1 396 ? 1.217 -53.281 -10.023 1 98.69 396 ILE A O 1
ATOM 3109 N N . THR A 1 397 ? 0.877 -51.281 -9.055 1 98.12 397 THR A N 1
ATOM 3110 C CA . THR A 1 397 ? 2.252 -50.844 -9.273 1 98.12 397 THR A CA 1
ATOM 3111 C C . THR A 1 397 ? 3.021 -50.812 -7.953 1 98.12 397 THR A C 1
ATOM 3113 O O . THR A 1 397 ? 2.43 -50.656 -6.887 1 98.12 397 THR A O 1
ATOM 3116 N N . LYS A 1 398 ? 4.34 -50.938 -8.016 1 97.38 398 LYS A N 1
ATOM 3117 C CA . LYS A 1 398 ? 5.227 -50.969 -6.855 1 97.38 398 LYS A CA 1
ATOM 3118 C C . LYS A 1 398 ? 6.66 -50.625 -7.258 1 97.38 398 LYS A C 1
ATOM 3120 O O . LYS A 1 398 ? 7.035 -50.781 -8.422 1 97.38 398 LYS A O 1
ATOM 3125 N N . GLY A 1 399 ? 7.449 -50.188 -6.297 1 96.81 399 GLY A N 1
ATOM 3126 C CA . GLY A 1 399 ? 8.852 -49.844 -6.523 1 96.81 399 GLY A CA 1
ATOM 3127 C C . GLY A 1 399 ? 9.211 -48.438 -6.09 1 96.81 399 GLY A C 1
ATOM 3128 O O . GLY A 1 399 ? 8.367 -47.719 -5.555 1 96.81 399 GLY A O 1
ATOM 3129 N N . ASP A 1 400 ? 10.492 -48.094 -6.305 1 96.69 400 ASP A N 1
ATOM 3130 C CA . ASP A 1 400 ? 10.992 -46.781 -5.91 1 96.69 400 ASP A CA 1
ATOM 3131 C C . ASP A 1 400 ? 10.805 -45.75 -7.035 1 96.69 400 ASP A C 1
ATOM 3133 O O . ASP A 1 400 ? 11.781 -45.156 -7.5 1 96.69 400 ASP A O 1
ATOM 3137 N N . TRP A 1 401 ? 9.711 -45.656 -7.449 1 96.62 401 TRP A N 1
ATOM 3138 C CA . TRP A 1 401 ? 9.211 -44.719 -8.461 1 96.62 401 TRP A CA 1
ATOM 3139 C C . TRP A 1 401 ? 7.734 -44.438 -8.242 1 96.62 401 TRP A C 1
ATOM 3141 O O . TRP A 1 401 ? 7.102 -45 -7.348 1 96.62 401 TRP A O 1
ATOM 3151 N N . MET A 1 402 ? 7.16 -43.5 -8.984 1 96.06 402 MET A N 1
ATOM 3152 C CA . MET A 1 402 ? 5.777 -43.094 -8.719 1 96.06 402 MET A CA 1
ATOM 3153 C C . MET A 1 402 ? 5.023 -42.844 -10.016 1 96.06 402 MET A C 1
ATOM 3155 O O . MET A 1 402 ? 5.637 -42.562 -11.047 1 96.06 402 MET A O 1
ATOM 3159 N N . ILE A 1 403 ? 3.693 -42.906 -9.898 1 95.88 403 ILE A N 1
ATOM 3160 C CA . ILE A 1 403 ? 2.777 -42.469 -10.953 1 95.88 403 ILE A CA 1
ATOM 3161 C C . ILE A 1 403 ? 2.479 -41 -10.812 1 95.88 403 ILE A C 1
ATOM 3163 O O . ILE A 1 403 ? 2.139 -40.531 -9.727 1 95.88 403 ILE A O 1
ATOM 3167 N N . THR A 1 404 ? 2.646 -40.281 -11.93 1 94.5 404 THR A N 1
ATOM 3168 C CA . THR A 1 404 ? 2.266 -38.875 -11.891 1 94.5 404 THR A CA 1
ATOM 3169 C C . THR A 1 404 ? 0.875 -38.688 -12.484 1 94.5 404 THR A C 1
ATOM 3171 O O . THR A 1 404 ? 0.076 -37.906 -11.961 1 94.5 404 THR A O 1
ATOM 3174 N N . LYS A 1 405 ? 0.552 -39.375 -13.547 1 95.56 405 LYS A N 1
ATOM 3175 C CA . LYS A 1 405 ? -0.735 -39.25 -14.227 1 95.56 405 LYS A CA 1
ATOM 3176 C C . LYS A 1 405 ? -1.188 -40.594 -14.805 1 95.56 405 LYS A C 1
ATOM 3178 O O . LYS A 1 405 ? -0.446 -41.219 -15.555 1 95.56 405 LYS A O 1
ATOM 3183 N N . LEU A 1 406 ? -2.381 -41 -14.438 1 96.31 406 LEU A N 1
ATOM 3184 C CA . LEU A 1 406 ? -3.045 -42.094 -15.117 1 96.31 406 LEU A CA 1
ATOM 3185 C C . LEU A 1 406 ? -3.727 -41.625 -16.391 1 96.31 406 LEU A C 1
ATOM 3187 O O . LEU A 1 406 ? -4.738 -40.938 -16.344 1 96.31 406 LEU A O 1
ATOM 3191 N N . LEU A 1 407 ? -3.25 -42.031 -17.547 1 95.5 407 LEU A N 1
ATOM 3192 C CA . LEU A 1 407 ? -3.68 -41.469 -18.812 1 95.5 407 LEU A CA 1
ATOM 3193 C C . LEU A 1 407 ? -4.816 -42.281 -19.422 1 95.5 407 LEU A C 1
ATOM 3195 O O . LEU A 1 407 ? -5.691 -41.719 -20.094 1 95.5 407 LEU A O 1
ATOM 3199 N N . LYS A 1 408 ? -4.723 -43.625 -19.234 1 96.12 408 LYS A N 1
ATOM 3200 C CA . LYS A 1 408 ? -5.684 -44.469 -19.922 1 96.12 408 LYS A CA 1
ATOM 3201 C C . LYS A 1 408 ? -5.898 -45.781 -19.141 1 96.12 408 LYS A C 1
ATOM 3203 O O . LYS A 1 408 ? -4.941 -46.375 -18.625 1 96.12 408 LYS A O 1
ATOM 3208 N N . VAL A 1 409 ? -7.152 -46.188 -19.031 1 96.56 409 VAL A N 1
ATOM 3209 C CA . VAL A 1 409 ? -7.555 -47.469 -18.484 1 96.56 409 VAL A CA 1
ATOM 3210 C C . VAL A 1 409 ? -8.211 -48.312 -19.578 1 96.56 409 VAL A C 1
ATOM 3212 O O . VAL A 1 409 ? -9.273 -47.969 -20.094 1 96.56 409 VAL A O 1
ATOM 3215 N N . ASP A 1 410 ? -7.547 -49.375 -19.953 1 96.56 410 ASP A N 1
ATOM 3216 C CA . ASP A 1 410 ? -8.133 -50.344 -20.875 1 96.56 410 ASP A CA 1
ATOM 3217 C C . ASP A 1 410 ? -8.836 -51.469 -20.125 1 96.56 410 ASP A C 1
ATOM 3219 O O . ASP A 1 410 ? -8.219 -52.469 -19.781 1 96.56 410 ASP A O 1
ATOM 3223 N N . GLU A 1 411 ? -10.102 -51.375 -20 1 96.25 411 GLU A N 1
ATOM 3224 C CA . GLU A 1 411 ? -10.867 -52.312 -19.188 1 96.25 411 GLU A CA 1
ATOM 3225 C C . GLU A 1 411 ? -10.922 -53.688 -19.859 1 96.25 411 GLU A C 1
ATOM 3227 O O . GLU A 1 411 ? -10.945 -54.719 -19.188 1 96.25 411 GLU A O 1
ATOM 3232 N N . LYS A 1 412 ? -10.977 -53.688 -21.141 1 95.38 412 LYS A N 1
ATOM 3233 C CA . LYS A 1 412 ? -11.062 -54.938 -21.875 1 95.38 412 LYS A CA 1
ATOM 3234 C C . LYS A 1 412 ? -9.781 -55.75 -21.703 1 95.38 412 LYS A C 1
ATOM 3236 O O . LYS A 1 412 ? -9.836 -56.938 -21.406 1 95.38 412 LYS A O 1
ATOM 3241 N N . LYS A 1 413 ? -8.695 -55.062 -21.875 1 96.06 413 LYS A N 1
ATOM 3242 C CA . LYS A 1 413 ? -7.406 -55.75 -21.766 1 96.06 413 LYS A CA 1
ATOM 3243 C C . LYS A 1 413 ? -6.926 -55.781 -20.312 1 96.06 413 LYS A C 1
ATOM 3245 O O . LYS A 1 413 ? -5.973 -56.5 -19.984 1 96.06 413 LYS A O 1
ATOM 3250 N N . ARG A 1 414 ? -7.586 -55 -19.469 1 98 414 ARG A N 1
ATOM 3251 C CA . ARG A 1 414 ? -7.227 -54.812 -18.062 1 98 414 ARG A CA 1
ATOM 3252 C C . ARG A 1 414 ? -5.789 -54.312 -17.922 1 98 414 ARG A C 1
ATOM 3254 O O . ARG A 1 414 ? -4.996 -54.906 -17.188 1 98 414 ARG A O 1
ATOM 3261 N N . GLU A 1 415 ? -5.504 -53.281 -18.672 1 98.12 415 GLU A N 1
ATOM 3262 C CA . GLU A 1 415 ? -4.195 -52.625 -18.672 1 98.12 415 GLU A CA 1
ATOM 3263 C C . GLU A 1 415 ? -4.32 -51.125 -18.344 1 98.12 415 GLU A C 1
ATOM 3265 O O . GLU A 1 415 ? -5.32 -50.5 -18.672 1 98.12 415 GLU A O 1
ATOM 3270 N N . LEU A 1 416 ? -3.328 -50.688 -17.672 1 98.25 416 LEU A N 1
ATOM 3271 C CA . LEU A 1 416 ? -3.234 -49.281 -17.328 1 98.25 416 LEU A CA 1
ATOM 3272 C C . LEU A 1 416 ? -2.076 -48.594 -18.062 1 98.25 416 LEU A C 1
ATOM 3274 O O . LEU A 1 416 ? -1.008 -49.188 -18.219 1 98.25 416 LEU A O 1
ATOM 3278 N N . TYR A 1 417 ? -2.229 -47.406 -18.609 1 97.94 417 TYR A N 1
ATOM 3279 C CA . TYR A 1 417 ? -1.2 -46.562 -19.188 1 97.94 417 TYR A CA 1
ATOM 3280 C C . TYR A 1 417 ? -0.996 -45.312 -18.359 1 97.94 417 TYR A C 1
ATOM 3282 O O . TYR A 1 417 ? -1.946 -44.562 -18.094 1 97.94 417 TYR A O 1
ATOM 3290 N N . PHE A 1 418 ? 0.193 -45.094 -17.906 1 97.06 418 PHE A N 1
ATOM 3291 C CA . PHE A 1 418 ? 0.427 -44 -16.969 1 97.06 418 PHE A CA 1
ATOM 3292 C C . PHE A 1 418 ? 1.816 -43.406 -17.156 1 97.06 418 PHE A C 1
ATOM 3294 O O . PHE A 1 418 ? 2.686 -44.031 -17.766 1 97.06 418 PHE A O 1
ATOM 3301 N N . LEU A 1 419 ? 1.974 -42.156 -16.75 1 96.94 419 LEU A N 1
ATOM 3302 C CA . LEU A 1 419 ? 3.277 -41.5 -16.656 1 96.94 419 LEU A CA 1
ATOM 3303 C C . LEU A 1 419 ? 3.945 -41.812 -15.32 1 96.94 419 LEU A C 1
ATOM 3305 O O . LEU A 1 419 ? 3.281 -41.812 -14.281 1 96.94 419 LEU A O 1
ATOM 3309 N N . ALA A 1 420 ? 5.23 -42.062 -15.367 1 96.44 420 ALA A N 1
ATOM 3310 C CA . ALA A 1 420 ? 5.984 -42.438 -14.172 1 96.44 420 ALA A CA 1
ATOM 3311 C C . ALA A 1 420 ? 7.258 -41.625 -14.055 1 96.44 420 ALA A C 1
ATOM 3313 O O . ALA A 1 420 ? 7.918 -41.312 -15.055 1 96.44 420 ALA A O 1
ATOM 3314 N N . ASP A 1 421 ? 7.598 -41.219 -12.875 1 95.5 421 ASP A N 1
ATOM 3315 C CA . ASP A 1 421 ? 8.859 -40.594 -12.523 1 95.5 421 ASP A CA 1
ATOM 3316 C C . ASP A 1 421 ? 9.648 -41.438 -11.539 1 95.5 421 ASP A C 1
ATOM 3318 O O . ASP A 1 421 ? 9.094 -42.312 -10.883 1 95.5 421 ASP A O 1
ATOM 3322 N N . GLY A 1 422 ? 10.93 -41.219 -11.469 1 93.88 422 GLY A N 1
ATOM 3323 C CA . GLY A 1 422 ? 11.773 -41.906 -10.492 1 93.88 422 GLY A CA 1
ATOM 3324 C C . GLY A 1 422 ? 12.453 -43.125 -11.047 1 93.88 422 GLY A C 1
ATOM 3325 O O . GLY A 1 422 ? 13.242 -43.781 -10.359 1 93.88 422 GLY A O 1
ATOM 3326 N N . ARG A 1 423 ? 12.203 -43.438 -12.289 1 93 423 ARG A N 1
ATOM 3327 C CA . ARG A 1 423 ? 12.688 -44.688 -12.836 1 93 423 ARG A CA 1
ATOM 3328 C C . ARG A 1 423 ? 14.062 -44.531 -13.484 1 93 423 ARG A C 1
ATOM 3330 O O . ARG A 1 423 ? 14.844 -45.469 -13.562 1 93 423 ARG A O 1
ATOM 3337 N N . GLU A 1 424 ? 14.273 -43.344 -13.898 1 90.44 424 GLU A N 1
ATOM 3338 C CA . GLU A 1 424 ? 15.562 -43.062 -14.531 1 90.44 424 GLU A CA 1
ATOM 3339 C C . GLU A 1 424 ? 16.641 -42.781 -13.492 1 90.44 424 GLU A C 1
ATOM 3341 O O . GLU A 1 424 ? 16.516 -41.812 -12.711 1 90.44 424 GLU A O 1
ATOM 3346 N N . ALA A 1 425 ? 17.719 -43.469 -13.523 1 86.81 425 ALA A N 1
ATOM 3347 C CA . ALA A 1 425 ? 18.781 -43.312 -12.539 1 86.81 425 ALA A CA 1
ATOM 3348 C C . ALA A 1 425 ? 19.484 -41.969 -12.672 1 86.81 425 ALA A C 1
ATOM 3350 O O . ALA A 1 425 ? 19.969 -41.406 -11.68 1 86.81 425 ALA A O 1
ATOM 3351 N N . SER A 1 426 ? 19.531 -41.469 -13.828 1 90.75 426 SER A N 1
ATOM 3352 C CA . SER A 1 426 ? 20.266 -40.219 -14.086 1 90.75 426 SER A CA 1
ATOM 3353 C C . SER A 1 426 ? 19.547 -39.031 -13.484 1 90.75 426 SER A C 1
ATOM 3355 O O . SER A 1 426 ? 20.172 -38.031 -13.086 1 90.75 426 SER A O 1
ATOM 3357 N N . ASN A 1 427 ? 18.281 -39.062 -13.453 1 95.31 427 ASN A N 1
ATOM 3358 C CA . ASN A 1 427 ? 17.453 -37.969 -12.922 1 95.31 427 ASN A CA 1
ATOM 3359 C C . ASN A 1 427 ? 16.047 -38.469 -12.578 1 95.31 427 ASN A C 1
ATOM 3361 O O . ASN A 1 427 ? 15.273 -38.812 -13.469 1 95.31 427 ASN A O 1
ATOM 3365 N N . PRO A 1 428 ? 15.758 -38.469 -11.328 1 95.5 428 PRO A N 1
ATOM 3366 C CA . PRO A 1 428 ? 14.477 -39.031 -10.914 1 95.5 428 PRO A CA 1
ATOM 3367 C C . PRO A 1 428 ? 13.281 -38.188 -11.398 1 95.5 428 PRO A C 1
ATOM 3369 O O . PRO A 1 428 ? 12.141 -38.625 -11.297 1 95.5 428 PRO A O 1
ATOM 3372 N N . TYR A 1 429 ? 13.516 -37 -11.922 1 96.19 429 TYR A N 1
ATOM 3373 C CA . TYR A 1 429 ? 12.43 -36.125 -12.344 1 96.19 429 TYR A CA 1
ATOM 3374 C C . TYR A 1 429 ? 12.047 -36.375 -13.797 1 96.19 429 TYR A C 1
ATOM 3376 O O . TYR A 1 429 ? 11.086 -35.812 -14.297 1 96.19 429 TYR A O 1
ATOM 3384 N N . PHE A 1 430 ? 12.75 -37.219 -14.523 1 97.31 430 PHE A N 1
ATOM 3385 C CA . PHE A 1 430 ? 12.414 -37.531 -15.906 1 97.31 430 PHE A CA 1
ATOM 3386 C C . PHE A 1 430 ? 11.195 -38.438 -15.961 1 97.31 430 PHE A C 1
ATOM 3388 O O . PHE A 1 430 ? 11.133 -39.469 -15.258 1 97.31 430 PHE A O 1
ATOM 3395 N N . THR A 1 431 ? 10.273 -38.094 -16.812 1 97.06 431 THR A N 1
ATOM 3396 C CA . THR A 1 431 ? 9.016 -38.812 -16.953 1 97.06 431 THR A CA 1
ATOM 3397 C C . THR A 1 431 ? 9.109 -39.844 -18.094 1 97.06 431 THR A C 1
ATOM 3399 O O . THR A 1 431 ? 9.75 -39.594 -19.109 1 97.06 431 THR A O 1
ATOM 3402 N N . GLN A 1 432 ? 8.453 -41 -17.906 1 97.31 432 GLN A N 1
ATOM 3403 C CA . GLN A 1 432 ? 8.289 -42.031 -18.922 1 97.31 432 GLN A CA 1
ATOM 3404 C C . GLN A 1 432 ? 6.832 -42.469 -19.016 1 97.31 432 GLN A C 1
ATOM 3406 O O . GLN A 1 432 ? 6.078 -42.344 -18.047 1 97.31 432 GLN A O 1
ATOM 3411 N N . LEU A 1 433 ? 6.465 -42.875 -20.203 1 98.31 433 LEU A N 1
ATOM 3412 C CA . LEU A 1 433 ? 5.188 -43.562 -20.344 1 98.31 433 LEU A CA 1
ATOM 3413 C C . LEU A 1 433 ? 5.344 -45.062 -20.125 1 98.31 433 LEU A C 1
ATOM 3415 O O . LEU A 1 433 ? 6.207 -45.688 -20.734 1 98.31 433 LEU A O 1
ATOM 3419 N N . CYS A 1 434 ? 4.445 -45.625 -19.266 1 98.19 434 CYS A N 1
ATOM 3420 C CA . CYS A 1 434 ? 4.488 -47.031 -18.953 1 98.19 434 CYS A CA 1
ATOM 3421 C C . CYS A 1 434 ? 3.109 -47.688 -19.078 1 98.19 434 CYS A C 1
ATOM 3423 O O . CYS A 1 434 ? 2.1 -46.969 -19.125 1 98.19 434 CYS A O 1
ATOM 3425 N N . LYS A 1 435 ? 3.137 -48.969 -19.219 1 98.25 435 LYS A N 1
ATOM 3426 C CA . LYS A 1 435 ? 1.935 -49.781 -19.234 1 98.25 435 LYS A CA 1
ATOM 3427 C C . LYS A 1 435 ? 2.076 -50.969 -18.266 1 98.25 435 LYS A C 1
ATOM 3429 O O . LYS A 1 435 ? 3.174 -51.5 -18.094 1 98.25 435 LYS A O 1
ATOM 3434 N N . ILE A 1 436 ? 0.924 -51.375 -17.672 1 98.62 436 ILE A N 1
ATOM 3435 C CA . ILE A 1 436 ? 0.954 -52.531 -16.766 1 98.62 436 ILE A CA 1
ATOM 3436 C C . ILE A 1 436 ? -0.424 -53.156 -16.703 1 98.62 436 ILE A C 1
ATOM 3438 O O . ILE A 1 436 ? -1.435 -52.531 -17.016 1 98.62 436 ILE A O 1
ATOM 3442 N N . GLY A 1 437 ? -0.444 -54.469 -16.375 1 98.56 437 GLY A N 1
ATOM 3443 C CA . GLY A 1 437 ? -1.712 -55.125 -16.141 1 98.56 437 GLY A CA 1
ATOM 3444 C C . GLY A 1 437 ? -2.316 -54.812 -14.781 1 98.56 437 GLY A C 1
ATOM 3445 O O . GLY A 1 437 ? -1.594 -54.5 -13.828 1 98.56 437 GLY A O 1
ATOM 3446 N N . PHE A 1 438 ? -3.686 -55.031 -14.641 1 98.5 438 PHE A N 1
ATOM 3447 C CA . PHE A 1 438 ? -4.391 -54.812 -13.391 1 98.5 438 PHE A CA 1
ATOM 3448 C C . PHE A 1 438 ? -3.807 -55.688 -12.273 1 98.5 438 PHE A C 1
ATOM 3450 O O . PHE A 1 438 ? -3.922 -55.344 -11.094 1 98.5 438 PHE A O 1
ATOM 3457 N N . ASP A 1 439 ? -3.211 -56.781 -12.664 1 97.75 439 ASP A N 1
ATOM 3458 C CA . ASP A 1 439 ? -2.688 -57.75 -11.711 1 97.75 439 ASP A CA 1
ATOM 3459 C C . ASP A 1 439 ? -1.273 -57.375 -11.266 1 97.75 439 ASP A C 1
ATOM 3461 O O . ASP A 1 439 ? -0.67 -58.062 -10.453 1 97.75 439 ASP A O 1
ATOM 3465 N N . GLY A 1 440 ? -0.762 -56.312 -11.875 1 98 440 GLY A N 1
ATOM 3466 C CA . GLY A 1 440 ? 0.557 -55.844 -11.5 1 98 440 GLY A CA 1
ATOM 3467 C C . GLY A 1 440 ? 1.678 -56.469 -12.297 1 98 440 GLY A C 1
ATOM 3468 O O . GLY A 1 440 ? 2.852 -56.344 -11.953 1 98 440 GLY A O 1
ATOM 3469 N N . LYS A 1 441 ? 1.316 -57.156 -13.336 1 97.75 441 LYS A N 1
ATOM 3470 C CA . LYS A 1 441 ? 2.322 -57.844 -14.125 1 97.75 441 LYS A CA 1
ATOM 3471 C C . LYS A 1 441 ? 2.559 -57.156 -15.461 1 97.75 441 LYS A C 1
ATOM 3473 O O . LYS A 1 441 ? 1.771 -56.281 -15.867 1 97.75 441 LYS A O 1
ATOM 3478 N N . HIS A 1 442 ? 3.693 -57.406 -16.062 1 97.31 442 HIS A N 1
ATOM 3479 C CA . HIS A 1 442 ? 4.082 -56.969 -17.406 1 97.31 442 HIS A CA 1
ATOM 3480 C C . HIS A 1 442 ? 4.246 -55.469 -17.484 1 97.31 442 HIS A C 1
ATOM 3482 O O . HIS A 1 442 ? 3.705 -54.844 -18.391 1 97.31 442 HIS A O 1
ATOM 3488 N N . LEU A 1 443 ? 4.859 -54.938 -16.453 1 97.81 443 LEU A N 1
ATOM 3489 C CA . LEU A 1 443 ? 5.242 -53.531 -16.562 1 97.81 443 LEU A CA 1
ATOM 3490 C C . LEU A 1 443 ? 6.117 -53.281 -17.781 1 97.81 443 LEU A C 1
ATOM 3492 O O . LEU A 1 443 ? 7.141 -53.969 -17.969 1 97.81 443 LEU A O 1
ATOM 3496 N N . THR A 1 444 ? 5.711 -52.375 -18.688 1 97.75 444 THR A N 1
ATOM 3497 C CA . THR A 1 444 ? 6.422 -52.094 -19.938 1 97.75 444 THR A CA 1
ATOM 3498 C C . THR A 1 444 ? 6.645 -50.594 -20.094 1 97.75 444 THR A C 1
ATOM 3500 O O . THR A 1 444 ? 5.719 -49.812 -19.922 1 97.75 444 THR A O 1
ATOM 3503 N N . VAL A 1 445 ? 7.883 -50.25 -20.359 1 97.25 445 VAL A N 1
ATOM 3504 C CA . VAL A 1 445 ? 8.195 -48.844 -20.703 1 97.25 445 VAL A CA 1
ATOM 3505 C C . VAL A 1 445 ? 7.945 -48.625 -22.188 1 97.25 445 VAL A C 1
ATOM 3507 O O . VAL A 1 445 ? 8.523 -49.312 -23.031 1 97.25 445 VAL A O 1
ATOM 3510 N N . LEU A 1 446 ? 7.125 -47.625 -22.5 1 98.25 446 LEU A N 1
ATOM 3511 C CA . LEU A 1 446 ? 6.703 -47.375 -23.875 1 98.25 446 LEU A CA 1
ATOM 3512 C C . LEU A 1 446 ? 7.531 -46.281 -24.516 1 98.25 446 LEU A C 1
ATOM 3514 O O . LEU A 1 446 ? 7.469 -46.094 -25.734 1 98.25 446 LEU A O 1
ATOM 3518 N N . THR A 1 447 ? 8.273 -45.562 -23.719 1 97.62 447 THR A N 1
ATOM 3519 C CA . THR A 1 447 ? 9.172 -44.5 -24.172 1 97.62 447 THR A CA 1
ATOM 3520 C C . THR A 1 447 ? 10.609 -44.812 -23.766 1 97.62 447 THR A C 1
ATOM 3522 O O . THR A 1 447 ? 11.102 -44.25 -22.781 1 97.62 447 THR A O 1
ATOM 3525 N N . PRO A 1 448 ? 11.32 -45.5 -24.453 1 92.69 448 PRO A N 1
ATOM 3526 C CA . PRO A 1 448 ? 12.586 -46.094 -23.984 1 92.69 448 PRO A CA 1
ATOM 3527 C C . PRO A 1 448 ? 13.75 -45.094 -24.078 1 92.69 448 PRO A C 1
ATOM 3529 O O . PRO A 1 448 ? 14.805 -45.312 -23.5 1 92.69 448 PRO A O 1
ATOM 3532 N N . GLU A 1 449 ? 13.641 -44.031 -24.922 1 94.44 449 GLU A N 1
ATOM 3533 C CA . GLU A 1 449 ? 14.773 -43.125 -25.125 1 94.44 449 GLU A CA 1
ATOM 3534 C C . GLU A 1 449 ? 15.141 -42.406 -23.828 1 94.44 449 GLU A C 1
ATOM 3536 O O . GLU A 1 449 ? 14.289 -42.156 -22.984 1 94.44 449 GLU A O 1
ATOM 3541 N N . ASP A 1 450 ? 16.344 -42.031 -23.75 1 93.12 450 ASP A N 1
ATOM 3542 C CA . ASP A 1 450 ? 16.844 -41.312 -22.594 1 93.12 450 ASP A CA 1
ATOM 3543 C C . ASP A 1 450 ? 16.297 -39.875 -22.578 1 93.12 450 ASP A C 1
ATOM 3545 O O . ASP A 1 450 ? 16.234 -39.219 -23.625 1 93.12 450 ASP A O 1
ATOM 3549 N N . GLY A 1 451 ? 15.883 -39.438 -21.344 1 96.19 451 GLY A N 1
ATOM 3550 C CA . GLY A 1 451 ? 15.43 -38.062 -21.219 1 96.19 451 GLY A CA 1
ATOM 3551 C C . GLY A 1 451 ? 14.047 -37.938 -20.594 1 96.19 451 GLY A C 1
ATOM 3552 O O . GLY A 1 451 ? 13.5 -38.938 -20.094 1 96.19 451 GLY A O 1
ATOM 3553 N N . ASN A 1 452 ? 13.586 -36.688 -20.5 1 97.75 452 ASN A N 1
ATOM 3554 C CA . ASN A 1 452 ? 12.258 -36.375 -20 1 97.75 452 ASN A CA 1
ATOM 3555 C C . ASN A 1 452 ? 11.211 -36.438 -21.109 1 97.75 452 ASN A C 1
ATOM 3557 O O . ASN A 1 452 ? 11.32 -35.719 -22.109 1 97.75 452 ASN A O 1
ATOM 3561 N N . HIS A 1 453 ? 10.234 -37.25 -20.938 1 97.88 453 HIS A N 1
ATOM 3562 C CA . HIS A 1 453 ? 9.242 -37.469 -21.984 1 97.88 453 HIS A CA 1
ATOM 3563 C C . HIS A 1 453 ? 7.961 -36.688 -21.703 1 97.88 453 HIS A C 1
ATOM 3565 O O . HIS A 1 453 ? 7.488 -36.688 -20.562 1 97.88 453 HIS A O 1
ATOM 3571 N N . GLN A 1 454 ? 7.43 -36 -22.641 1 97.12 454 GLN A N 1
ATOM 3572 C CA . GLN A 1 454 ? 6.102 -35.375 -22.672 1 97.12 454 GLN A CA 1
ATOM 3573 C C . GLN A 1 454 ? 5.199 -36.094 -23.672 1 97.12 454 GLN A C 1
ATOM 3575 O O . GLN A 1 454 ? 5.5 -36.156 -24.875 1 97.12 454 GLN A O 1
ATOM 3580 N N . VAL A 1 455 ? 4.066 -36.562 -23.125 1 97.19 455 VAL A N 1
ATOM 3581 C CA . VAL A 1 455 ? 3.266 -37.5 -23.922 1 97.19 455 VAL A CA 1
ATOM 3582 C C . VAL A 1 455 ? 1.857 -36.938 -24.109 1 97.19 455 VAL A C 1
ATOM 3584 O O . VAL A 1 455 ? 1.273 -36.375 -23.172 1 97.19 455 VAL A O 1
ATOM 3587 N N . THR A 1 456 ? 1.385 -37.031 -25.344 1 96.31 456 THR A N 1
ATOM 3588 C CA . THR A 1 456 ? -0.004 -36.75 -25.656 1 96.31 456 THR A CA 1
ATOM 3589 C C . THR A 1 456 ? -0.671 -37.906 -26.359 1 96.31 456 THR A C 1
ATOM 3591 O O . THR A 1 456 ? -0.227 -38.344 -27.438 1 96.31 456 THR A O 1
ATOM 3594 N N . LEU A 1 457 ? -1.777 -38.438 -25.797 1 96.81 457 LEU A N 1
ATOM 3595 C CA . LEU A 1 457 ? -2.516 -39.531 -26.406 1 96.81 457 LEU A CA 1
ATOM 3596 C C . LEU A 1 457 ? -3.428 -39 -27.516 1 96.81 457 LEU A C 1
ATOM 3598 O O . LEU A 1 457 ? -3.98 -37.906 -27.422 1 96.81 457 LEU A O 1
ATOM 3602 N N . SER A 1 458 ? -3.527 -39.875 -28.531 1 96.88 458 SER A N 1
ATOM 3603 C CA . SER A 1 458 ? -4.512 -39.562 -29.562 1 96.88 458 SER A CA 1
ATOM 3604 C C . SER A 1 458 ? -5.934 -39.719 -29.031 1 96.88 458 SER A C 1
ATOM 3606 O O . SER A 1 458 ? -6.168 -40.5 -28.094 1 96.88 458 SER A O 1
ATOM 3608 N N . PRO A 1 459 ? -6.867 -39.094 -29.641 1 93.88 459 PRO A N 1
ATOM 3609 C CA . PRO A 1 459 ? -8.25 -39.188 -29.172 1 93.88 459 PRO A CA 1
ATOM 3610 C C . PRO A 1 459 ? -8.758 -40.625 -29.188 1 93.88 459 PRO A C 1
ATOM 3612 O O . PRO A 1 459 ? -9.492 -41.031 -28.281 1 93.88 459 PRO A O 1
ATOM 3615 N N . GLY A 1 460 ? -8.344 -41.375 -30.109 1 93.38 460 GLY A N 1
ATOM 3616 C CA . GLY A 1 460 ? -8.781 -42.75 -30.188 1 93.38 460 GLY A CA 1
ATOM 3617 C C . GLY A 1 460 ? -8.016 -43.656 -29.266 1 93.38 460 GLY A C 1
ATOM 3618 O O . GLY A 1 460 ? -8.406 -44.812 -29.062 1 93.38 460 GLY A O 1
ATOM 3619 N N . GLY A 1 461 ? -6.977 -43.25 -28.75 1 95.38 461 GLY A N 1
ATOM 3620 C CA . GLY A 1 461 ? -6.184 -44 -27.797 1 95.38 461 GLY A CA 1
ATOM 3621 C C . GLY A 1 461 ? -5.262 -45.031 -28.469 1 95.38 461 GLY A C 1
ATOM 3622 O O . GLY A 1 461 ? -4.652 -45.844 -27.797 1 95.38 461 GLY A O 1
ATOM 3623 N N . ASN A 1 462 ? -5.113 -44.875 -29.766 1 95.62 462 ASN A N 1
ATOM 3624 C CA . ASN A 1 462 ? -4.344 -45.875 -30.5 1 95.62 462 ASN A CA 1
ATOM 3625 C C . ASN A 1 462 ? -2.904 -45.406 -30.719 1 95.62 462 ASN A C 1
ATOM 3627 O O . ASN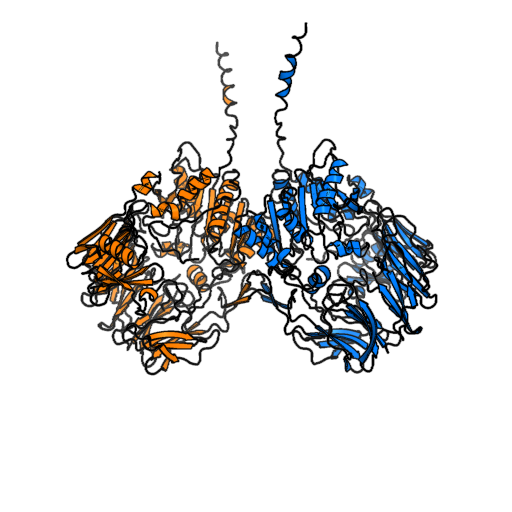 A 1 462 ? -2.041 -46.219 -31.062 1 95.62 462 ASN A O 1
ATOM 3631 N N . TYR A 1 463 ? -2.658 -44.156 -30.594 1 97.5 463 TYR A N 1
ATOM 3632 C CA . TYR A 1 463 ? -1.348 -43.562 -30.828 1 97.5 463 TYR A CA 1
ATOM 3633 C C . TYR A 1 463 ? -0.999 -42.562 -29.734 1 97.5 463 TYR A C 1
ATOM 3635 O O . TYR A 1 463 ? -1.863 -42.156 -28.953 1 97.5 463 TYR A O 1
ATOM 3643 N N . PHE A 1 464 ? 0.238 -42.25 -29.641 1 97.81 464 PHE A N 1
ATOM 3644 C CA . PHE A 1 464 ? 0.634 -41.125 -28.797 1 97.81 464 PHE A CA 1
ATOM 3645 C C . PHE A 1 464 ? 1.825 -40.406 -29.406 1 97.81 464 PHE A C 1
ATOM 3647 O O . PHE A 1 464 ? 2.639 -41 -30.109 1 97.81 464 PHE A O 1
ATOM 3654 N N . ILE A 1 465 ? 1.859 -39.062 -29.203 1 97.75 465 ILE A N 1
ATOM 3655 C CA . ILE A 1 465 ? 2.992 -38.219 -29.547 1 97.75 465 ILE A CA 1
ATOM 3656 C C . ILE A 1 465 ? 3.92 -38.094 -28.344 1 97.75 465 ILE A C 1
ATOM 3658 O O . ILE A 1 465 ? 3.467 -37.812 -27.234 1 97.75 465 ILE A O 1
ATOM 3662 N N . ASP A 1 466 ? 5.203 -38.406 -28.547 1 98.06 466 ASP A N 1
ATOM 3663 C CA . ASP A 1 466 ? 6.223 -38.344 -27.5 1 98.06 466 ASP A CA 1
ATOM 3664 C C . ASP A 1 466 ? 7.312 -37.344 -27.844 1 98.06 466 ASP A C 1
ATOM 3666 O O . ASP A 1 466 ? 7.953 -37.438 -28.891 1 98.06 466 ASP A O 1
ATOM 3670 N N . SER A 1 467 ? 7.434 -36.344 -27.062 1 98 467 SER A N 1
ATOM 3671 C CA . SER A 1 467 ? 8.562 -35.438 -27.156 1 98 467 SER A CA 1
ATOM 3672 C C . SER A 1 467 ? 9.555 -35.656 -26.016 1 98 467 SER A C 1
ATOM 3674 O O . SER A 1 467 ? 9.203 -35.469 -24.844 1 98 467 SER A O 1
ATOM 3676 N N . TYR A 1 468 ? 10.797 -36.031 -26.281 1 97.81 468 TYR A N 1
ATOM 3677 C CA . TYR A 1 468 ? 11.773 -36.281 -25.219 1 97.81 468 TYR A CA 1
ATOM 3678 C C . TYR A 1 468 ? 12.984 -35.375 -25.375 1 97.81 468 TYR A C 1
ATOM 3680 O O . TYR A 1 468 ? 13.398 -35.062 -26.484 1 97.81 468 TYR A O 1
ATOM 3688 N N . ALA A 1 469 ? 13.438 -34.938 -24.297 1 97.94 469 ALA A N 1
ATOM 3689 C CA . ALA A 1 469 ? 14.531 -33.969 -24.203 1 97.94 469 ALA A CA 1
ATOM 3690 C C . ALA A 1 469 ? 15.188 -34 -22.828 1 97.94 469 ALA A C 1
ATOM 3692 O O . ALA A 1 469 ? 14.781 -34.781 -21.953 1 97.94 469 ALA A O 1
ATOM 3693 N N . LYS A 1 470 ? 16.297 -33.375 -22.609 1 97.62 470 LYS A N 1
ATOM 3694 C CA . LYS A 1 470 ? 16.922 -33.031 -21.344 1 97.62 470 LYS A CA 1
ATOM 3695 C C . LYS A 1 470 ? 17.109 -31.5 -21.25 1 97.62 470 LYS A C 1
ATOM 3697 O O . LYS A 1 470 ? 16.969 -30.797 -22.25 1 97.62 470 LYS A O 1
ATOM 3702 N N . PRO A 1 471 ? 17.391 -31.016 -20.047 1 97.56 471 PRO A N 1
ATOM 3703 C CA . PRO A 1 471 ? 17.531 -29.562 -19.938 1 97.56 471 PRO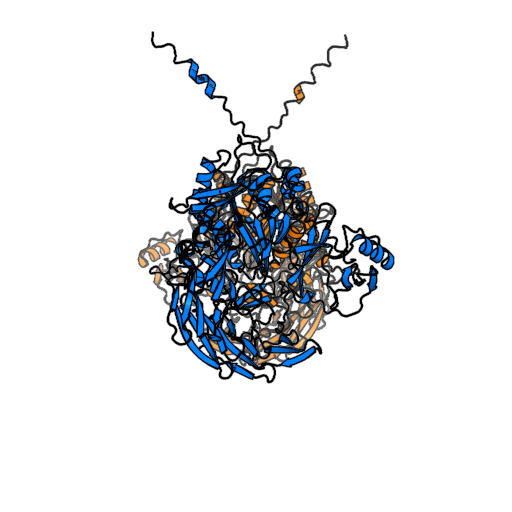 A CA 1
ATOM 3704 C C . PRO A 1 471 ? 18.562 -29 -20.906 1 97.56 471 PRO A C 1
ATOM 3706 O O . PRO A 1 471 ? 18.438 -27.875 -21.375 1 97.56 471 PRO A O 1
ATOM 3709 N N . ASP A 1 472 ? 19.594 -29.766 -21.281 1 97.69 472 ASP A N 1
ATOM 3710 C CA . ASP A 1 472 ? 20.703 -29.297 -22.109 1 97.69 472 ASP A CA 1
ATOM 3711 C C . ASP A 1 472 ? 20.656 -29.953 -23.484 1 97.69 472 ASP A C 1
ATOM 3713 O O . ASP A 1 472 ? 21.547 -29.734 -24.312 1 97.69 472 ASP A O 1
ATOM 3717 N N . VAL A 1 473 ? 19.656 -30.812 -23.75 1 97.62 473 VAL A N 1
ATOM 3718 C CA . VAL A 1 473 ? 19.531 -31.531 -25.016 1 97.62 473 VAL A CA 1
ATOM 3719 C C . VAL A 1 473 ? 18.188 -31.219 -25.656 1 97.62 473 VAL A C 1
ATOM 3721 O O . VAL A 1 473 ? 17.141 -31.5 -25.078 1 97.62 473 VAL A O 1
ATOM 3724 N N . PRO A 1 474 ? 18.156 -30.625 -26.875 1 98 474 PRO A N 1
ATOM 3725 C CA . PRO A 1 474 ? 16.891 -30.297 -27.547 1 98 474 PRO A CA 1
ATOM 3726 C C . PRO A 1 474 ? 16 -31.5 -27.781 1 98 474 PRO A C 1
ATOM 3728 O O . PRO A 1 474 ? 16.484 -32.625 -27.828 1 98 474 PRO A O 1
ATOM 3731 N N . ALA A 1 475 ? 14.789 -31.281 -28.109 1 98.06 475 ALA A N 1
ATOM 3732 C CA . ALA A 1 475 ? 13.758 -32.312 -28.141 1 98.06 475 ALA A CA 1
ATOM 3733 C C . ALA A 1 475 ? 13.727 -33.031 -29.484 1 98.06 475 ALA A C 1
ATOM 3735 O O . ALA A 1 475 ? 14.039 -32.438 -30.516 1 98.06 475 ALA A O 1
ATOM 3736 N N . VAL A 1 476 ? 13.414 -34.25 -29.469 1 98.19 476 VAL A N 1
ATOM 3737 C CA . VAL A 1 476 ? 12.938 -35.031 -30.594 1 98.19 476 VAL A CA 1
ATOM 3738 C C . VAL A 1 476 ? 11.484 -35.438 -30.375 1 98.19 476 VAL A C 1
ATOM 3740 O O . VAL A 1 476 ? 11.141 -35.938 -29.297 1 98.19 476 VAL A O 1
ATOM 3743 N N . THR A 1 477 ? 10.641 -35.156 -31.312 1 97.94 477 THR A N 1
ATOM 3744 C CA . THR A 1 477 ? 9.234 -35.531 -31.203 1 97.94 477 THR A CA 1
ATOM 3745 C C . THR A 1 477 ? 8.891 -36.656 -32.188 1 97.94 477 THR A C 1
ATOM 3747 O O . THR A 1 477 ? 9.164 -36.562 -33.375 1 97.94 477 THR A O 1
ATOM 3750 N N . VAL A 1 478 ? 8.289 -37.719 -31.672 1 97.38 478 VAL A N 1
ATOM 3751 C CA . VAL A 1 478 ? 7.977 -38.875 -32.469 1 97.38 478 VAL A CA 1
ATOM 3752 C C . VAL A 1 478 ? 6.512 -39.25 -32.281 1 97.38 478 VAL A C 1
ATOM 3754 O O . VAL A 1 478 ? 5.871 -38.844 -31.328 1 97.38 478 VAL A O 1
ATOM 3757 N N . LEU A 1 479 ? 6.016 -39.938 -33.25 1 97.56 479 LEU A N 1
ATOM 3758 C CA . LEU A 1 479 ? 4.719 -40.594 -33.188 1 97.56 479 LEU A CA 1
ATOM 3759 C C . LEU A 1 479 ? 4.879 -42.094 -33 1 97.56 479 LEU A C 1
ATOM 3761 O O . LEU A 1 479 ? 5.652 -42.75 -33.688 1 97.56 479 LEU A O 1
ATOM 3765 N N . ARG A 1 480 ? 4.176 -42.625 -32.031 1 97.94 480 ARG A N 1
ATOM 3766 C CA . ARG A 1 480 ? 4.23 -44.031 -31.703 1 97.94 480 ARG A CA 1
ATOM 3767 C C . ARG A 1 480 ? 2.832 -44.625 -31.656 1 97.94 480 ARG A C 1
ATOM 3769 O O . ARG A 1 480 ? 1.851 -43.938 -31.422 1 97.94 480 ARG A O 1
ATOM 3776 N N . GLY A 1 481 ? 2.809 -45.938 -31.938 1 97.06 481 GLY A N 1
ATOM 3777 C CA . GLY A 1 481 ? 1.611 -46.688 -31.578 1 97.06 481 GLY A CA 1
ATOM 3778 C C . GLY A 1 481 ? 1.459 -46.875 -30.078 1 97.06 481 GLY A C 1
ATOM 3779 O O . GLY A 1 481 ? 2.426 -46.719 -29.328 1 97.06 481 GLY A O 1
ATOM 3780 N N . ILE A 1 482 ? 0.231 -47.25 -29.625 1 96.94 482 ILE A N 1
ATOM 3781 C CA . ILE A 1 482 ? -0.042 -47.375 -28.203 1 96.94 482 ILE A CA 1
ATOM 3782 C C . ILE A 1 482 ? 0.776 -48.5 -27.609 1 96.94 482 ILE A C 1
ATOM 3784 O O . ILE A 1 482 ? 0.943 -48.594 -26.391 1 96.94 482 ILE A O 1
ATOM 3788 N N . ASP A 1 483 ? 1.361 -49.344 -28.438 1 94.88 483 ASP A N 1
ATOM 3789 C CA . ASP A 1 483 ? 2.217 -50.438 -28.016 1 94.88 483 ASP A CA 1
ATOM 3790 C C . ASP A 1 483 ? 3.668 -50 -27.875 1 94.88 483 ASP A C 1
ATOM 3792 O O . ASP A 1 483 ? 4.535 -50.781 -27.484 1 94.88 483 ASP A O 1
ATOM 3796 N N . GLY A 1 484 ? 3.961 -48.781 -28.25 1 96.44 484 GLY A N 1
ATOM 3797 C CA . GLY A 1 484 ? 5.305 -48.25 -28.094 1 96.44 484 GLY A CA 1
ATOM 3798 C C . GLY A 1 484 ? 6.098 -48.25 -29.391 1 96.44 484 GLY A C 1
ATOM 3799 O O . GLY A 1 484 ? 7.18 -47.688 -29.469 1 96.44 484 GLY A O 1
ATOM 3800 N N . LYS A 1 485 ? 5.566 -48.844 -30.391 1 96.44 485 LYS A N 1
ATOM 3801 C CA . LYS A 1 485 ? 6.293 -48.938 -31.641 1 96.44 485 LYS A CA 1
ATOM 3802 C C . LYS A 1 485 ? 6.406 -47.594 -32.344 1 96.44 485 LYS A C 1
ATOM 3804 O O . LYS A 1 485 ? 5.418 -46.844 -32.438 1 96.44 485 LYS A O 1
ATOM 3809 N N . LEU A 1 486 ? 7.605 -47.281 -32.812 1 96.5 486 LEU A N 1
ATOM 3810 C CA . LEU A 1 486 ? 7.848 -46.031 -33.531 1 96.5 486 LEU A CA 1
ATOM 3811 C C . LEU A 1 486 ? 7.18 -46.031 -34.906 1 96.5 486 LEU A C 1
ATOM 3813 O O . LEU A 1 486 ? 7.379 -46.969 -35.688 1 96.5 486 LEU A O 1
ATOM 3817 N N . ILE A 1 487 ? 6.422 -45.062 -35.188 1 96.81 487 ILE A N 1
ATOM 3818 C CA . ILE A 1 487 ? 5.762 -44.969 -36.469 1 96.81 487 ILE A CA 1
ATOM 3819 C C . ILE A 1 487 ? 6.508 -43.938 -37.344 1 96.81 487 ILE A C 1
ATOM 3821 O O . ILE A 1 487 ? 6.805 -44.219 -38.5 1 96.81 487 ILE A O 1
ATOM 3825 N N . SER A 1 488 ? 6.812 -42.781 -36.719 1 94.81 488 SER A N 1
ATOM 3826 C CA . SER A 1 488 ? 7.492 -41.719 -37.5 1 94.81 488 SER A CA 1
ATOM 3827 C C . SER A 1 488 ? 8.156 -40.719 -36.562 1 94.81 488 SER A C 1
ATOM 3829 O O . SER A 1 488 ? 7.688 -40.469 -35.469 1 94.81 488 SER A O 1
ATOM 3831 N N . THR A 1 489 ? 9.305 -40.25 -37.031 1 95.62 489 THR A N 1
ATOM 3832 C CA . THR A 1 489 ? 9.867 -39.031 -36.406 1 95.62 489 THR A CA 1
ATOM 3833 C C . THR A 1 489 ? 9.203 -37.781 -36.969 1 95.62 489 THR A C 1
ATOM 3835 O O . THR A 1 489 ? 9.281 -37.5 -38.156 1 95.62 489 THR A O 1
ATOM 3838 N N . LEU A 1 490 ? 8.562 -37.031 -36.094 1 96.94 490 LEU A N 1
ATOM 3839 C CA . LEU A 1 490 ? 7.832 -35.844 -36.531 1 96.94 490 LEU A CA 1
ATOM 3840 C C . LEU A 1 490 ? 8.773 -34.656 -36.688 1 96.94 490 LEU A C 1
ATOM 3842 O O . LEU A 1 490 ? 8.797 -34 -37.75 1 96.94 490 LEU A O 1
ATOM 3846 N N . GLU A 1 491 ? 9.414 -34.312 -35.656 1 97.06 491 GLU A N 1
ATOM 3847 C CA . GLU A 1 491 ? 10.344 -33.188 -35.688 1 97.06 491 GLU A CA 1
ATOM 3848 C C . GLU A 1 491 ? 11.578 -33.469 -34.844 1 97.06 491 GLU A C 1
ATOM 3850 O O . GLU A 1 491 ? 11.5 -34.188 -33.844 1 97.06 491 GLU A O 1
ATOM 3855 N N . LYS A 1 492 ? 12.742 -32.969 -35.219 1 97.62 492 LYS A N 1
ATOM 3856 C CA . LYS A 1 492 ? 13.953 -32.812 -34.438 1 97.62 492 LYS A CA 1
ATOM 3857 C C . LYS A 1 492 ? 14.32 -31.359 -34.25 1 97.62 492 LYS A C 1
ATOM 3859 O O . LYS A 1 492 ? 14.688 -30.672 -35.188 1 97.62 492 LYS A O 1
ATOM 3864 N N . GLN A 1 493 ? 14.141 -30.938 -33.031 1 97.88 493 GLN A N 1
ATOM 3865 C CA . GLN A 1 493 ? 14.422 -29.531 -32.719 1 97.88 493 GLN A CA 1
ATOM 3866 C C . GLN A 1 493 ? 15.828 -29.156 -33.125 1 97.88 493 GLN A C 1
ATOM 3868 O O . GLN A 1 493 ? 16.797 -29.859 -32.844 1 97.88 493 GLN A O 1
ATOM 3873 N N . ASP A 1 494 ? 15.992 -28.078 -33.906 1 98.25 494 ASP A N 1
ATOM 3874 C CA . ASP A 1 494 ? 17.266 -27.578 -34.438 1 98.25 494 ASP A CA 1
ATOM 3875 C C . ASP A 1 494 ? 17.625 -26.25 -33.781 1 98.25 494 ASP A C 1
ATOM 3877 O O . ASP A 1 494 ? 16.938 -25.25 -33.969 1 98.25 494 ASP A O 1
ATOM 3881 N N . ILE A 1 495 ? 18.734 -26.266 -33.062 1 98.31 495 ILE A N 1
ATOM 3882 C CA . ILE A 1 495 ? 19.141 -25.062 -32.344 1 98.31 495 ILE A CA 1
ATOM 3883 C C . ILE A 1 495 ? 20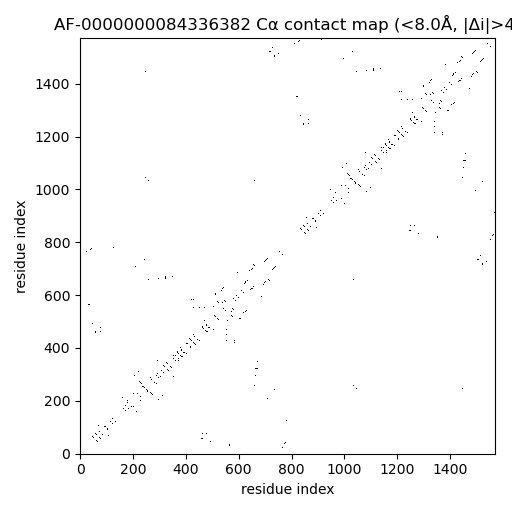.422 -24.5 -32.969 1 98.31 495 ILE A C 1
ATOM 3885 O O . ILE A 1 495 ? 21.203 -23.812 -32.281 1 98.31 495 ILE A O 1
ATOM 3889 N N . SER A 1 496 ? 20.75 -24.812 -34.219 1 98.12 496 SER A N 1
ATOM 3890 C CA . SER A 1 496 ? 21.984 -24.375 -34.875 1 98.12 496 SER A CA 1
ATOM 3891 C C . SER A 1 496 ? 22.094 -22.859 -34.906 1 98.12 496 SER A C 1
ATOM 3893 O O . SER A 1 496 ? 23.156 -22.297 -34.688 1 98.12 496 SER A O 1
ATOM 3895 N N . ARG A 1 497 ? 20.969 -22.156 -35.25 1 98 497 ARG A N 1
ATOM 3896 C CA . ARG A 1 497 ? 20.969 -20.703 -35.281 1 98 497 ARG A CA 1
ATOM 3897 C C . ARG A 1 497 ? 21.203 -20.109 -33.906 1 98 497 ARG A C 1
ATOM 3899 O O . ARG A 1 497 ? 21.891 -19.094 -33.75 1 98 497 ARG A O 1
ATOM 3906 N N . LEU A 1 498 ? 20.609 -20.75 -32.906 1 98.12 498 LEU A N 1
ATOM 3907 C CA . LEU A 1 498 ? 20.781 -20.312 -31.547 1 98.12 498 LEU A CA 1
ATOM 3908 C C . LEU A 1 498 ? 22.234 -20.469 -31.109 1 98.12 498 LEU A C 1
ATOM 3910 O O . LEU A 1 498 ? 22.828 -19.547 -30.562 1 98.12 498 LEU A O 1
ATOM 3914 N N . VAL A 1 499 ? 22.875 -21.625 -31.391 1 98 499 VAL A N 1
ATOM 3915 C CA . VAL A 1 499 ? 24.25 -21.922 -31 1 98 499 VAL A CA 1
ATOM 3916 C C . VAL A 1 499 ? 25.203 -20.984 -31.719 1 98 499 VAL A C 1
ATOM 3918 O O . VAL A 1 499 ? 26.219 -20.578 -31.172 1 98 499 VAL A O 1
ATOM 3921 N N . ALA A 1 500 ? 24.859 -20.562 -32.906 1 97.81 500 ALA A N 1
ATOM 3922 C CA . ALA A 1 500 ? 25.688 -19.672 -33.719 1 97.81 500 ALA A CA 1
ATOM 3923 C C . ALA A 1 500 ? 25.828 -18.297 -33.062 1 97.81 500 ALA A C 1
ATOM 3925 O O . ALA A 1 500 ? 26.781 -17.562 -33.344 1 97.81 500 ALA A O 1
ATOM 3926 N N . THR A 1 501 ? 24.969 -17.984 -32.156 1 97.06 501 THR A N 1
ATOM 3927 C CA . THR A 1 501 ? 25.031 -16.688 -31.5 1 97.06 501 THR A CA 1
ATOM 3928 C C . THR A 1 501 ? 26 -16.734 -30.312 1 97.06 501 THR A C 1
ATOM 3930 O O . THR A 1 501 ? 26.281 -15.703 -29.703 1 97.06 501 THR A O 1
ATOM 3933 N N . GLY A 1 502 ? 26.406 -17.875 -29.969 1 96.06 502 GLY A N 1
ATOM 3934 C CA . GLY A 1 502 ? 27.25 -18.047 -28.781 1 96.06 502 GLY A CA 1
ATOM 3935 C C . GLY A 1 502 ? 26.516 -18.641 -27.609 1 96.06 502 GLY A C 1
ATOM 3936 O O . GLY A 1 502 ? 27.094 -18.812 -26.531 1 96.06 502 GLY A O 1
ATOM 3937 N N . TRP A 1 503 ? 25.266 -18.922 -27.781 1 97.06 503 TRP A N 1
ATOM 3938 C CA . TRP A 1 503 ? 24.438 -19.547 -26.75 1 97.06 503 TRP A CA 1
ATOM 3939 C C . TRP A 1 503 ? 25.047 -20.859 -26.297 1 97.06 503 TRP A C 1
ATOM 3941 O O . TRP A 1 503 ? 25.609 -21.609 -27.094 1 97.06 503 TRP A O 1
ATOM 3951 N N . LYS A 1 504 ? 24.969 -21.172 -25 1 97.12 504 LYS A N 1
ATOM 3952 C CA . LYS A 1 504 ? 25.375 -22.438 -24.422 1 97.12 504 LYS A CA 1
ATOM 3953 C C . LYS A 1 504 ? 24.266 -23.047 -23.578 1 97.12 504 LYS A C 1
ATOM 3955 O O . LYS A 1 504 ? 23.484 -22.328 -22.953 1 97.12 504 LYS A O 1
ATOM 3960 N N . PRO A 1 505 ? 24.156 -24.344 -23.609 1 97.19 505 PRO A N 1
ATOM 3961 C CA . PRO A 1 505 ? 23.141 -24.984 -22.766 1 97.19 505 PRO A CA 1
ATOM 3962 C C . PRO A 1 505 ? 23.438 -24.844 -21.266 1 97.19 505 PRO A C 1
ATOM 3964 O O . PRO A 1 505 ? 24.578 -24.578 -20.891 1 97.19 505 PRO A O 1
ATOM 3967 N N . VAL A 1 506 ? 22.484 -25.047 -20.453 1 97.88 506 VAL A N 1
ATOM 3968 C CA . VAL A 1 506 ? 22.625 -25.078 -19.016 1 97.88 506 VAL A CA 1
ATOM 3969 C C . VAL A 1 506 ? 23.516 -26.25 -18.594 1 97.88 506 VAL A C 1
ATOM 3971 O O . VAL A 1 506 ? 23.766 -27.156 -19.391 1 97.88 506 VAL A O 1
ATOM 3974 N N . ILE A 1 507 ? 24 -26.188 -17.391 1 98.12 507 ILE A N 1
ATOM 3975 C CA . ILE A 1 507 ? 24.828 -27.266 -16.828 1 98.12 507 ILE A CA 1
ATOM 3976 C C . ILE A 1 507 ? 24.031 -28.031 -15.773 1 98.12 507 ILE A C 1
ATOM 3978 O O . ILE A 1 507 ? 23.906 -27.562 -14.633 1 98.12 507 ILE A O 1
ATOM 3982 N N . PRO A 1 508 ? 23.484 -29.203 -16.141 1 98.06 508 PRO A N 1
ATOM 3983 C CA . PRO A 1 508 ? 22.844 -30.016 -15.094 1 98.06 508 PRO A CA 1
ATOM 3984 C C . PRO A 1 508 ? 23.828 -30.516 -14.055 1 98.06 508 PRO A C 1
ATOM 3986 O O . PRO A 1 508 ? 24.984 -30.812 -14.391 1 98.06 508 PRO A O 1
ATOM 3989 N N . PHE A 1 509 ? 23.422 -30.578 -12.812 1 98.06 509 PHE A N 1
ATOM 3990 C CA . PHE A 1 509 ? 24.312 -31.078 -11.758 1 98.06 509 PHE A CA 1
ATOM 3991 C C . PHE A 1 509 ? 23.516 -31.844 -10.711 1 98.06 509 PHE A C 1
ATOM 3993 O O . PHE A 1 509 ? 22.281 -31.812 -10.703 1 98.06 509 PHE A O 1
ATOM 4000 N N . SER A 1 510 ? 24.141 -32.594 -9.922 1 97.75 510 SER A N 1
ATOM 4001 C CA . SER A 1 510 ? 23.625 -33.25 -8.727 1 97.75 510 SER A CA 1
ATOM 4002 C C . SER A 1 510 ? 24.516 -33 -7.52 1 97.75 510 SER A C 1
ATOM 4004 O O . SER A 1 510 ? 25.75 -32.969 -7.645 1 97.75 510 SER A O 1
ATOM 4006 N N . VAL A 1 511 ? 23.922 -32.75 -6.402 1 98.12 511 VAL A N 1
ATOM 4007 C CA . VAL A 1 511 ? 24.609 -32.531 -5.137 1 98.12 511 VAL A CA 1
ATOM 4008 C C . VAL A 1 511 ? 23.891 -33.281 -4.02 1 98.12 511 VAL A C 1
ATOM 4010 O O . VAL A 1 511 ? 22.812 -33.844 -4.234 1 98.12 511 VAL A O 1
ATOM 4013 N N . LYS A 1 512 ? 24.531 -33.312 -2.83 1 97.81 512 LYS A N 1
ATOM 4014 C CA . LYS A 1 512 ? 23.891 -33.844 -1.646 1 97.81 512 LYS A CA 1
ATOM 4015 C C . LYS A 1 512 ? 23.172 -32.781 -0.854 1 97.81 512 LYS A C 1
ATOM 4017 O O . LYS A 1 512 ? 23.641 -31.641 -0.777 1 97.81 512 LYS A O 1
ATOM 4022 N N . ALA A 1 513 ? 22.016 -33.156 -0.311 1 97.12 513 ALA A N 1
ATOM 4023 C CA . ALA A 1 513 ? 21.328 -32.281 0.628 1 97.12 513 ALA A CA 1
ATOM 4024 C C . ALA A 1 513 ? 22.172 -32.031 1.878 1 97.12 513 ALA A C 1
ATOM 4026 O O . ALA A 1 513 ? 23.25 -32.656 2.033 1 97.12 513 ALA A O 1
ATOM 4027 N N . HIS A 1 514 ? 21.688 -31.125 2.725 1 96.56 514 HIS A N 1
ATOM 4028 C CA . HIS A 1 514 ? 22.422 -30.781 3.938 1 96.56 514 HIS A CA 1
ATOM 4029 C C . HIS A 1 514 ? 22.562 -32 4.855 1 96.56 514 HIS A C 1
ATOM 4031 O O . HIS A 1 514 ? 23.438 -32.031 5.727 1 96.56 514 HIS A O 1
ATOM 4037 N N . ASP A 1 515 ? 21.734 -33.031 4.656 1 95.25 515 ASP A N 1
ATOM 4038 C CA . ASP A 1 515 ? 21.812 -34.25 5.473 1 95.25 515 ASP A CA 1
ATOM 4039 C C . ASP A 1 515 ? 22.984 -35.125 5.035 1 95.25 515 ASP A C 1
ATOM 4041 O O . ASP A 1 515 ? 23.297 -36.125 5.691 1 95.25 515 ASP A O 1
ATOM 4045 N N . GLY A 1 516 ? 23.578 -34.844 3.932 1 96.25 516 GLY A N 1
ATOM 4046 C CA . GLY A 1 516 ? 24.75 -35.562 3.439 1 96.25 516 GLY A CA 1
ATOM 4047 C C . GLY A 1 516 ? 24.406 -36.844 2.74 1 96.25 516 GLY A C 1
ATOM 4048 O O . GLY A 1 516 ? 25.281 -37.562 2.27 1 96.25 516 GLY A O 1
ATOM 4049 N N . LYS A 1 517 ? 23.156 -37.156 2.539 1 95.75 517 LYS A N 1
ATOM 4050 C CA . LYS A 1 517 ? 22.75 -38.438 2.018 1 95.75 517 LYS A CA 1
ATOM 4051 C C . LYS A 1 517 ? 21.828 -38.312 0.806 1 95.75 517 LYS A C 1
ATOM 4053 O O . LYS A 1 517 ? 22 -39 -0.199 1 95.75 517 LYS A O 1
ATOM 4058 N N . THR A 1 518 ? 20.875 -37.406 0.857 1 95.75 518 THR A N 1
ATOM 4059 C CA . THR A 1 518 ? 19.844 -37.25 -0.16 1 95.75 518 THR A CA 1
ATOM 4060 C C . THR A 1 518 ? 20.406 -36.594 -1.408 1 95.75 518 THR A C 1
ATOM 4062 O O . THR A 1 518 ? 21.016 -35.5 -1.32 1 95.75 518 THR A O 1
ATOM 4065 N N . ASP A 1 519 ? 20.203 -37.188 -2.561 1 96.38 519 ASP A N 1
ATOM 4066 C CA . ASP A 1 519 ? 20.625 -36.594 -3.822 1 96.38 519 ASP A CA 1
ATOM 4067 C C . ASP A 1 519 ? 19.672 -35.469 -4.258 1 96.38 519 ASP A C 1
ATOM 4069 O O . ASP A 1 519 ? 18.453 -35.656 -4.23 1 96.38 519 ASP A O 1
ATOM 4073 N N . LEU A 1 520 ? 20.25 -34.406 -4.59 1 97.06 520 LEU A N 1
ATOM 4074 C CA . LEU A 1 520 ? 19.484 -33.281 -5.168 1 97.06 520 LEU A CA 1
ATOM 4075 C C . LEU A 1 520 ? 19.969 -32.969 -6.582 1 97.06 520 LEU A C 1
ATOM 4077 O O . LEU A 1 520 ? 21.094 -33.344 -6.953 1 97.06 520 LEU A O 1
ATOM 4081 N N . TYR A 1 521 ? 19.125 -32.375 -7.367 1 97.44 521 TYR A N 1
ATOM 4082 C CA . TYR A 1 521 ? 19.406 -32.094 -8.766 1 97.44 521 TYR A CA 1
ATOM 4083 C C . TYR A 1 521 ? 19.109 -30.641 -9.094 1 97.44 521 TYR A C 1
ATOM 4085 O O . TYR A 1 521 ? 18.25 -30.016 -8.469 1 97.44 521 TYR A O 1
ATOM 4093 N N . GLY A 1 522 ? 19.844 -30.078 -9.992 1 97.81 522 GLY A N 1
ATOM 4094 C CA . GLY A 1 522 ? 19.641 -28.703 -10.406 1 97.81 522 GLY A CA 1
ATOM 4095 C C . GLY A 1 522 ? 20.328 -28.375 -11.719 1 97.81 522 GLY A C 1
ATOM 4096 O O . GLY A 1 522 ? 20.812 -29.266 -12.422 1 97.81 522 GLY A O 1
ATOM 4097 N N . ILE A 1 523 ? 20.25 -27.125 -12.086 1 98.5 523 ILE A N 1
ATOM 4098 C CA . ILE A 1 523 ? 20.906 -26.594 -13.273 1 98.5 523 ILE A CA 1
ATOM 4099 C C . ILE A 1 523 ? 21.656 -25.312 -12.938 1 98.5 523 ILE A C 1
ATOM 4101 O O . ILE A 1 523 ? 21.234 -24.562 -12.039 1 98.5 523 ILE A O 1
ATOM 4105 N N . MET A 1 524 ? 22.688 -25.062 -13.602 1 98.75 524 MET A N 1
ATOM 4106 C CA . MET A 1 524 ? 23.547 -23.906 -13.367 1 98.75 524 MET A CA 1
ATOM 4107 C C . MET A 1 524 ? 23.75 -23.109 -14.656 1 98.75 524 MET A C 1
ATOM 4109 O O . MET A 1 524 ? 23.844 -23.688 -15.734 1 98.75 524 MET A O 1
ATOM 4113 N N . PHE A 1 525 ? 23.75 -21.828 -14.602 1 98.75 525 PHE A N 1
ATOM 4114 C CA . PHE A 1 525 ? 24 -20.891 -15.695 1 98.75 525 PHE A CA 1
ATOM 4115 C C . PHE A 1 525 ? 25.297 -20.141 -15.469 1 98.75 525 PHE A C 1
ATOM 4117 O O . PHE A 1 525 ? 25.562 -19.625 -14.375 1 98.75 525 PHE A O 1
ATOM 4124 N N . THR A 1 526 ? 26.141 -20.109 -16.469 1 98.5 526 THR A N 1
ATOM 4125 C CA . THR A 1 526 ? 27.406 -19.375 -16.422 1 98.5 526 THR A CA 1
ATOM 4126 C C . THR A 1 526 ? 27.516 -18.391 -17.578 1 98.5 526 THR A C 1
ATOM 4128 O O . THR A 1 526 ? 26.797 -18.5 -18.562 1 98.5 526 THR A O 1
ATOM 4131 N N . PRO A 1 527 ? 28.312 -17.359 -17.375 1 97.5 527 PRO A N 1
ATOM 4132 C CA . PRO A 1 527 ? 28.531 -16.5 -18.531 1 97.5 527 PRO A CA 1
ATOM 4133 C C . PRO A 1 527 ? 28.984 -17.281 -19.766 1 97.5 527 PRO A C 1
ATOM 4135 O O . PRO A 1 527 ? 29.766 -18.219 -19.656 1 97.5 527 PRO A O 1
ATOM 4138 N N . THR A 1 528 ? 28.5 -16.859 -20.938 1 96.38 528 THR A N 1
ATOM 4139 C CA . THR A 1 528 ? 28.875 -17.547 -22.172 1 96.38 528 THR A CA 1
ATOM 4140 C C . THR A 1 528 ? 30.375 -17.359 -22.453 1 96.38 528 THR A C 1
ATOM 4142 O O . THR A 1 528 ? 30.984 -18.188 -23.141 1 96.38 528 THR A O 1
ATOM 4145 N N . HIS A 1 529 ? 30.953 -16.266 -21.906 1 94.88 529 HIS A N 1
ATOM 4146 C CA . HIS A 1 529 ? 32.375 -16.016 -22.031 1 94.88 529 HIS A CA 1
ATOM 4147 C C . HIS A 1 529 ? 33.094 -16.172 -20.688 1 94.88 529 HIS A C 1
ATOM 4149 O O . HIS A 1 529 ? 33.938 -15.359 -20.328 1 94.88 529 HIS A O 1
ATOM 4155 N N . LEU A 1 530 ? 32.781 -17.172 -19.969 1 96.44 530 LEU A N 1
ATOM 4156 C CA . LEU A 1 530 ? 33.312 -17.438 -18.641 1 96.44 530 LEU A CA 1
ATOM 4157 C C . LEU A 1 530 ? 34.844 -17.547 -18.688 1 96.44 530 LEU A C 1
ATOM 4159 O O . LEU A 1 530 ? 35.375 -18.219 -19.578 1 96.44 530 LEU A O 1
ATOM 4163 N N . ASP A 1 531 ? 35.531 -16.812 -17.828 1 96.56 531 ASP A N 1
ATOM 4164 C CA . ASP A 1 531 ? 36.938 -16.953 -17.531 1 96.56 531 ASP A CA 1
ATOM 4165 C C . ASP A 1 531 ? 37.156 -17.75 -16.234 1 96.56 531 ASP A C 1
ATOM 4167 O O . ASP A 1 531 ? 36.875 -17.234 -15.148 1 96.56 531 ASP A O 1
ATOM 4171 N N . PRO A 1 532 ? 37.625 -18.938 -16.344 1 95.25 532 PRO A N 1
ATOM 4172 C CA . PRO A 1 532 ? 37.719 -19.781 -15.148 1 95.25 532 PRO A CA 1
ATOM 4173 C C . PRO A 1 532 ? 38.688 -19.234 -14.117 1 95.25 532 PRO A C 1
ATOM 4175 O O . PRO A 1 532 ? 38.719 -19.703 -12.977 1 95.25 532 PRO A O 1
ATOM 4178 N N . ASN A 1 533 ? 39.438 -18.172 -14.484 1 95.62 533 ASN A N 1
ATOM 4179 C CA . ASN A 1 533 ? 40.438 -17.594 -13.578 1 95.62 533 ASN A CA 1
ATOM 4180 C C . ASN A 1 533 ? 39.844 -16.406 -12.812 1 95.62 533 ASN A C 1
ATOM 4182 O O . ASN A 1 533 ? 40.5 -15.844 -11.945 1 95.62 533 ASN A O 1
ATOM 4186 N N . LYS A 1 534 ? 38.656 -16.109 -13.117 1 95.44 534 LYS A N 1
ATOM 4187 C CA . LYS A 1 534 ? 37.969 -15.031 -12.398 1 95.44 534 LYS A CA 1
ATOM 4188 C C . LYS A 1 534 ? 37 -15.602 -11.383 1 95.44 534 LYS A C 1
ATOM 4190 O O . LYS A 1 534 ? 36.75 -16.812 -11.359 1 95.44 534 LYS A O 1
ATOM 4195 N N . LYS A 1 535 ? 36.594 -14.734 -10.477 1 97.06 535 LYS A N 1
ATOM 4196 C CA . LYS A 1 535 ? 35.594 -15.086 -9.492 1 97.06 535 LYS A CA 1
ATOM 4197 C C . LYS A 1 535 ? 34.25 -14.414 -9.82 1 97.06 535 LYS A C 1
ATOM 4199 O O . LYS A 1 535 ? 34.219 -13.219 -10.117 1 97.06 535 LYS A O 1
ATOM 4204 N N . TYR A 1 536 ? 33.281 -15.18 -9.781 1 98.19 536 TYR A N 1
ATOM 4205 C CA . TYR A 1 536 ? 31.938 -14.688 -10.102 1 98.19 536 TYR A CA 1
ATOM 4206 C C . TYR A 1 536 ? 31 -14.828 -8.906 1 98.19 536 TYR A C 1
ATOM 4208 O O . TYR A 1 536 ? 30.828 -15.922 -8.367 1 98.19 536 TYR A O 1
ATOM 4216 N N . PRO A 1 537 ? 30.344 -13.68 -8.422 1 98.69 537 PRO A N 1
ATOM 4217 C CA . PRO A 1 537 ? 29.297 -13.844 -7.402 1 98.69 537 PRO A CA 1
ATOM 4218 C C . PRO A 1 537 ? 28.219 -14.828 -7.824 1 98.69 537 PRO A C 1
ATOM 4220 O O . PRO A 1 537 ? 28.031 -15.078 -9.016 1 98.69 537 PRO A O 1
ATOM 4223 N N . VAL A 1 538 ? 27.531 -15.398 -6.82 1 98.88 538 VAL A N 1
ATOM 4224 C CA . VAL A 1 538 ? 26.531 -16.438 -7.082 1 98.88 538 VAL A CA 1
ATOM 4225 C C . VAL A 1 538 ? 25.141 -15.891 -6.801 1 98.88 538 VAL A C 1
ATOM 4227 O O . VAL A 1 538 ? 24.922 -15.188 -5.809 1 98.88 538 VAL A O 1
ATOM 4230 N N . ILE A 1 539 ? 24.203 -16.109 -7.676 1 98.94 539 ILE A N 1
ATOM 4231 C CA . ILE A 1 539 ? 22.797 -15.828 -7.438 1 98.94 539 ILE A CA 1
ATOM 4232 C C . ILE A 1 539 ? 22.016 -17.141 -7.348 1 98.94 539 ILE A C 1
ATOM 4234 O O . ILE A 1 539 ? 22.078 -17.969 -8.258 1 98.94 539 ILE A O 1
ATOM 4238 N N . ASP A 1 540 ? 21.328 -17.312 -6.25 1 98.81 540 ASP A N 1
ATOM 4239 C CA . ASP A 1 540 ? 20.438 -18.453 -6.02 1 98.81 540 ASP A CA 1
ATOM 4240 C C . ASP A 1 540 ? 19 -18.094 -6.383 1 98.81 540 ASP A C 1
ATOM 4242 O O . ASP A 1 540 ? 18.375 -17.266 -5.723 1 98.81 540 ASP A O 1
ATOM 4246 N N . TYR A 1 541 ? 18.5 -18.703 -7.473 1 98.56 541 TYR A N 1
ATOM 4247 C CA . TYR A 1 541 ? 17.062 -18.625 -7.707 1 98.56 541 TYR A CA 1
ATOM 4248 C C . TYR A 1 541 ? 16.328 -19.734 -6.953 1 98.56 541 TYR A C 1
ATOM 4250 O O . TYR A 1 541 ? 16.688 -20.906 -7.051 1 98.56 541 TYR A O 1
ATOM 4258 N N . ILE A 1 542 ? 15.148 -19.328 -6.309 1 97.88 542 ILE A N 1
ATOM 4259 C CA . ILE A 1 542 ? 14.547 -20.328 -5.438 1 97.88 542 ILE A CA 1
ATOM 4260 C C . ILE A 1 542 ? 13.031 -20.266 -5.531 1 97.88 542 ILE A C 1
ATOM 4262 O O . ILE A 1 542 ? 12.453 -19.172 -5.527 1 97.88 542 ILE A O 1
ATOM 4266 N N . TYR A 1 543 ? 12.375 -21.328 -5.676 1 95.31 543 TYR A N 1
ATOM 4267 C CA . TYR A 1 543 ? 10.953 -21.562 -5.445 1 95.31 543 TYR A CA 1
ATOM 4268 C C . TYR A 1 543 ? 10.719 -22.859 -4.703 1 95.31 543 TYR A C 1
ATOM 4270 O O . TYR A 1 543 ? 10.625 -23.922 -5.32 1 95.31 543 TYR A O 1
ATOM 4278 N N . PRO A 1 544 ? 10.562 -22.859 -3.363 1 88.56 544 PRO A N 1
ATOM 4279 C CA . PRO A 1 544 ? 10.531 -24.078 -2.553 1 88.56 544 PRO A CA 1
ATOM 4280 C C . PRO A 1 544 ? 9.109 -24.594 -2.326 1 88.56 544 PRO A C 1
ATOM 4282 O O . PRO A 1 544 ? 8.875 -25.359 -1.382 1 88.56 544 PRO A O 1
ATOM 4285 N N . GLY A 1 545 ? 8.156 -24.312 -3.031 1 81.81 545 GLY A N 1
ATOM 4286 C CA . GLY A 1 545 ? 6.801 -24.719 -2.672 1 81.81 545 GLY A CA 1
ATOM 4287 C C . GLY A 1 545 ? 6.57 -26.219 -2.814 1 81.81 545 GLY A C 1
ATOM 4288 O O . GLY A 1 545 ? 7.059 -26.844 -3.76 1 81.81 545 GLY A O 1
ATOM 4289 N N . PRO A 1 546 ? 5.875 -26.812 -1.865 1 89.88 546 PRO A N 1
ATOM 4290 C CA . PRO A 1 546 ? 5.578 -28.25 -1.932 1 89.88 546 PRO A CA 1
ATOM 4291 C C . PRO A 1 546 ? 4.758 -28.625 -3.164 1 89.88 546 PRO A C 1
ATOM 4293 O O . PRO A 1 546 ? 4.613 -29.812 -3.477 1 89.88 546 PRO A O 1
ATOM 4296 N N . GLN A 1 547 ? 4.238 -27.625 -3.844 1 88.06 547 GLN A N 1
ATOM 4297 C CA . GLN A 1 547 ? 3.465 -27.891 -5.047 1 88.06 547 GLN A CA 1
ATOM 4298 C C . GLN A 1 547 ? 4.336 -27.797 -6.297 1 88.06 547 GLN A C 1
ATOM 4300 O O . GLN A 1 547 ? 3.91 -28.172 -7.391 1 88.06 547 GLN A O 1
ATOM 4305 N N . GLY A 1 548 ? 5.516 -27.234 -6.113 1 85.31 548 GLY A N 1
ATOM 4306 C CA . GLY A 1 548 ? 6.426 -27.062 -7.234 1 85.31 548 GLY A CA 1
ATOM 4307 C C . GLY A 1 548 ? 7.852 -26.781 -6.809 1 85.31 548 GLY A C 1
ATOM 4308 O O . GLY A 1 548 ? 8.109 -26.484 -5.641 1 85.31 548 GLY A O 1
ATOM 4309 N N . GLY A 1 549 ? 8.727 -26.984 -7.773 1 88.94 549 GLY A N 1
ATOM 4310 C CA . GLY A 1 549 ? 10.133 -26.766 -7.48 1 88.94 549 GLY A CA 1
ATOM 4311 C C . GLY A 1 549 ? 10.734 -25.625 -8.289 1 88.94 549 GLY A C 1
ATOM 4312 O O . GLY A 1 549 ? 10.031 -24.969 -9.062 1 88.94 549 GLY A O 1
ATOM 4313 N N . SER A 1 550 ? 11.977 -25.312 -8.055 1 93.62 550 SER A N 1
ATOM 4314 C CA . SER A 1 550 ? 12.688 -24.172 -8.617 1 93.62 550 SER A CA 1
ATOM 4315 C C . SER A 1 550 ? 12.953 -24.359 -10.109 1 93.62 550 SER A C 1
ATOM 4317 O O . SER A 1 550 ? 12.969 -23.375 -10.867 1 93.62 550 SER A O 1
ATOM 4319 N N . VAL A 1 551 ? 13.094 -25.594 -10.531 1 95.69 551 VAL A N 1
ATOM 4320 C CA . VAL A 1 551 ? 13.602 -25.844 -11.875 1 95.69 551 VAL A CA 1
ATOM 4321 C C . VAL A 1 551 ? 12.453 -25.75 -12.883 1 95.69 551 VAL A C 1
ATOM 4323 O O . VAL A 1 551 ? 12.648 -25.328 -14.023 1 95.69 551 VAL A O 1
ATOM 4326 N N . GLY A 1 552 ? 11.25 -26.156 -12.477 1 92.62 552 GLY A N 1
ATOM 4327 C CA . GLY A 1 552 ? 10.148 -26.25 -13.422 1 92.62 552 GLY A CA 1
ATOM 4328 C C . GLY A 1 552 ? 10.266 -27.438 -14.352 1 92.62 552 GLY A C 1
ATOM 4329 O O . GLY A 1 552 ? 10.438 -28.578 -13.898 1 92.62 552 GLY A O 1
ATOM 4330 N N . SER A 1 553 ? 10.281 -27.188 -15.633 1 94.44 553 SER A N 1
ATOM 4331 C CA . SER A 1 553 ? 10.391 -28.281 -16.594 1 94.44 553 SER A CA 1
ATOM 4332 C C . SER A 1 553 ? 11.828 -28.766 -16.719 1 94.44 553 SER A C 1
ATOM 4334 O O . SER A 1 553 ? 12.766 -27.969 -16.734 1 94.44 553 SER A O 1
ATOM 4336 N N . TRP A 1 554 ? 11.961 -30.078 -16.781 1 96.56 554 TRP A N 1
ATOM 4337 C CA . TRP A 1 554 ? 13.273 -30.672 -16.953 1 96.56 554 TRP A CA 1
ATOM 4338 C C . TRP A 1 554 ? 13.586 -30.938 -18.422 1 96.56 554 TRP A C 1
ATOM 4340 O O . TRP A 1 554 ? 14.531 -31.656 -18.75 1 96.56 554 TRP A O 1
ATOM 4350 N N . SER A 1 555 ? 12.688 -30.438 -19.312 1 97.44 555 SER A N 1
ATOM 4351 C CA . SER A 1 555 ? 12.93 -30.5 -20.75 1 97.44 555 SER A CA 1
ATOM 4352 C C . SER A 1 555 ? 13.766 -29.312 -21.219 1 97.44 555 SER A C 1
ATOM 4354 O O . SER A 1 555 ? 14.102 -28.422 -20.422 1 97.44 555 SER A O 1
ATOM 4356 N N . PHE A 1 556 ? 14.102 -29.359 -22.469 1 97.56 556 PHE A N 1
ATOM 4357 C CA . PHE A 1 556 ? 14.93 -28.312 -23.062 1 97.56 556 PHE A CA 1
ATOM 4358 C C . PHE A 1 556 ? 14.18 -26.984 -23.109 1 97.56 556 PHE A C 1
ATOM 4360 O O . PHE A 1 556 ? 12.977 -26.953 -23.406 1 97.56 556 PHE A O 1
ATOM 4367 N N . ALA A 1 557 ? 14.805 -25.906 -22.797 1 97.38 557 ALA A N 1
ATOM 4368 C CA . ALA A 1 557 ? 14.336 -24.547 -23.016 1 97.38 557 ALA A CA 1
ATOM 4369 C C . ALA A 1 557 ? 15.492 -23.641 -23.422 1 97.38 557 ALA A C 1
ATOM 4371 O O . ALA A 1 557 ? 16.609 -23.75 -22.906 1 97.38 557 ALA A O 1
ATOM 4372 N N . SER A 1 558 ? 15.258 -22.781 -24.375 1 97.56 558 SER A N 1
ATOM 4373 C CA . SER A 1 558 ? 16.297 -21.875 -24.859 1 97.56 558 SER A CA 1
ATOM 4374 C C . SER A 1 558 ? 16.625 -20.828 -23.812 1 97.56 558 SER A C 1
ATOM 4376 O O . SER A 1 558 ? 17.719 -20.25 -23.828 1 97.56 558 SER A O 1
ATOM 4378 N N . ALA A 1 559 ? 15.68 -20.562 -23.016 1 97.25 559 ALA A N 1
ATOM 4379 C CA . ALA A 1 559 ? 15.836 -19.625 -21.906 1 97.25 559 ALA A CA 1
ATOM 4380 C C . ALA A 1 559 ? 14.961 -20.016 -20.719 1 97.25 559 ALA A C 1
ATOM 4382 O O . ALA A 1 559 ? 13.906 -20.625 -20.906 1 97.25 559 ALA A O 1
ATOM 4383 N N . ARG A 1 560 ? 15.383 -19.75 -19.547 1 97.06 560 ARG A N 1
ATOM 4384 C CA . ARG A 1 560 ? 14.656 -19.984 -18.297 1 97.06 560 ARG A CA 1
ATOM 4385 C C . ARG A 1 560 ? 14.625 -18.719 -17.453 1 97.06 560 ARG A C 1
ATOM 4387 O O . ARG A 1 560 ? 15.492 -18.5 -16.609 1 97.06 560 ARG A O 1
ATOM 4394 N N . GLY A 1 561 ? 13.508 -17.969 -17.562 1 96.69 561 GLY A N 1
ATOM 4395 C CA . GLY A 1 561 ? 13.477 -16.656 -16.938 1 96.69 561 GLY A CA 1
ATOM 4396 C C . GLY A 1 561 ? 14.617 -15.758 -17.359 1 96.69 561 GLY A C 1
ATOM 4397 O O . GLY A 1 561 ? 14.891 -15.617 -18.562 1 96.69 561 GLY A O 1
ATOM 4398 N N . ASP A 1 562 ? 15.164 -15.055 -16.391 1 98.44 562 ASP A N 1
ATOM 4399 C CA . ASP A 1 562 ? 16.312 -14.203 -16.703 1 98.44 562 ASP A CA 1
ATOM 4400 C C . ASP A 1 562 ? 17.594 -14.766 -16.109 1 98.44 562 ASP A C 1
ATOM 4402 O O . ASP A 1 562 ? 18.516 -14.008 -15.805 1 98.44 562 ASP A O 1
ATOM 4406 N N . ASN A 1 563 ? 17.625 -16.094 -15.852 1 98.75 563 ASN A N 1
ATOM 4407 C CA . ASN A 1 563 ? 18.781 -16.719 -15.219 1 98.75 563 ASN A CA 1
ATOM 4408 C C . ASN A 1 563 ? 20.031 -16.547 -16.062 1 98.75 563 ASN A C 1
ATOM 4410 O O . ASN A 1 563 ? 21.078 -16.125 -15.547 1 98.75 563 ASN A O 1
ATOM 4414 N N . GLN A 1 564 ? 19.953 -16.875 -17.344 1 98.62 564 GLN A N 1
ATOM 4415 C CA . GLN A 1 564 ? 21.125 -16.719 -18.203 1 98.62 564 GLN A CA 1
ATOM 4416 C C . GLN A 1 564 ? 21.484 -15.258 -18.391 1 98.62 564 GLN A C 1
ATOM 4418 O O . GLN A 1 564 ? 22.656 -14.906 -18.5 1 98.62 564 GLN A O 1
ATOM 4423 N N . ALA A 1 565 ? 20.453 -14.391 -18.453 1 98.62 565 ALA A N 1
ATOM 4424 C CA . ALA A 1 565 ? 20.719 -12.961 -18.531 1 98.62 565 ALA A CA 1
ATOM 4425 C C . ALA A 1 565 ? 21.547 -12.484 -17.344 1 98.62 565 ALA A C 1
ATOM 4427 O O . ALA A 1 565 ? 22.531 -11.766 -17.516 1 98.62 565 ALA A O 1
ATOM 4428 N N . LEU A 1 566 ? 21.188 -12.883 -16.156 1 98.75 566 LEU A N 1
ATOM 4429 C CA . LEU A 1 566 ? 21.953 -12.555 -14.969 1 98.75 566 LEU A CA 1
ATOM 4430 C C . LEU A 1 566 ? 23.375 -13.094 -15.062 1 98.75 566 LEU A C 1
ATOM 4432 O O . LEU A 1 566 ? 24.328 -12.414 -14.68 1 98.75 566 LEU A O 1
ATOM 4436 N N . ALA A 1 567 ? 23.5 -14.297 -15.57 1 98.69 567 ALA A N 1
ATOM 4437 C CA . ALA A 1 567 ? 24.828 -14.875 -15.75 1 98.69 567 ALA A CA 1
ATOM 4438 C C . ALA A 1 567 ? 25.672 -14.016 -16.688 1 98.69 567 ALA A C 1
ATOM 4440 O O . ALA A 1 567 ? 26.859 -13.781 -16.422 1 98.69 567 ALA A O 1
ATOM 4441 N N . GLU A 1 568 ? 25.078 -13.523 -17.75 1 98 568 GLU A N 1
ATOM 4442 C CA . GLU A 1 568 ? 25.781 -12.703 -18.734 1 98 568 GLU A CA 1
ATOM 4443 C C . GLU A 1 568 ? 26.266 -11.391 -18.109 1 98 568 GLU A C 1
ATOM 4445 O O . GLU A 1 568 ? 27.219 -10.773 -18.594 1 98 568 GLU A O 1
ATOM 4450 N N . LEU A 1 569 ? 25.609 -10.977 -17.062 1 98.06 569 LEU A N 1
ATOM 4451 C CA . LEU A 1 569 ? 25.984 -9.742 -16.375 1 98.06 569 LEU A CA 1
ATOM 4452 C C . LEU A 1 569 ? 27.156 -9.984 -15.43 1 98.06 569 LEU A C 1
ATOM 4454 O O . LEU A 1 569 ? 27.656 -9.055 -14.805 1 98.06 569 LEU A O 1
ATOM 4458 N N . GLY A 1 570 ? 27.578 -11.211 -15.258 1 97.5 570 GLY A N 1
ATOM 4459 C CA . GLY A 1 570 ? 28.781 -11.484 -14.484 1 97.5 570 GLY A CA 1
ATOM 4460 C C . GLY A 1 570 ? 28.516 -12.312 -13.242 1 97.5 570 GLY A C 1
ATOM 4461 O O . GLY A 1 570 ? 29.25 -12.227 -12.266 1 97.5 570 GLY A O 1
ATOM 4462 N N . PHE A 1 571 ? 27.453 -13.102 -13.289 1 98.62 571 PHE A N 1
ATOM 4463 C CA . PHE A 1 571 ? 27.125 -13.953 -12.148 1 98.62 571 PHE A CA 1
ATOM 4464 C C . PHE A 1 571 ? 27.125 -15.422 -12.555 1 98.62 571 PHE A C 1
ATOM 4466 O O . PHE A 1 571 ? 27.125 -15.742 -13.75 1 98.62 571 PHE A O 1
ATOM 4473 N N . VAL A 1 572 ? 27.188 -16.297 -11.586 1 98.81 572 VAL A N 1
ATOM 4474 C CA . VAL A 1 572 ? 26.781 -17.688 -11.727 1 98.81 572 VAL A CA 1
ATOM 4475 C C . VAL A 1 572 ? 25.406 -17.891 -11.07 1 98.81 572 VAL A C 1
ATOM 4477 O O . VAL A 1 572 ? 25.203 -17.5 -9.922 1 98.81 572 VAL A O 1
ATOM 4480 N N . VAL A 1 573 ? 24.484 -18.391 -11.828 1 98.94 573 VAL A N 1
ATOM 4481 C CA . VAL A 1 573 ? 23.141 -18.594 -11.289 1 98.94 573 VAL A CA 1
ATOM 4482 C C . VAL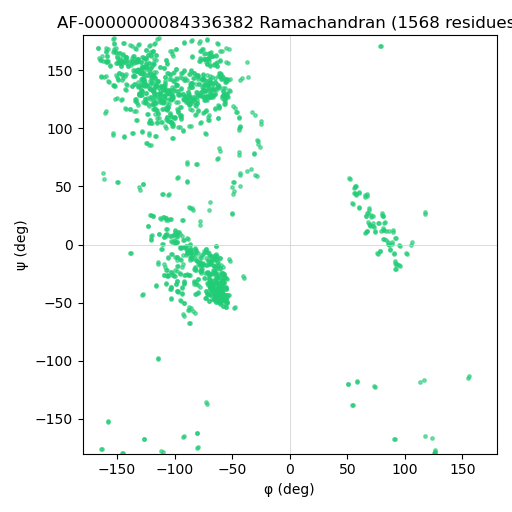 A 1 573 ? 22.906 -20.078 -11.039 1 98.94 573 VAL A C 1
ATOM 4484 O O . VAL A 1 573 ? 23.156 -20.906 -11.906 1 98.94 573 VAL A O 1
ATOM 4487 N N . VAL A 1 574 ? 22.422 -20.391 -9.844 1 98.88 574 VAL A N 1
ATOM 4488 C CA . VAL A 1 574 ? 22.141 -21.766 -9.445 1 98.88 574 VAL A CA 1
ATOM 4489 C C . VAL A 1 574 ? 20.641 -21.922 -9.211 1 98.88 574 VAL A C 1
ATOM 4491 O O . VAL A 1 574 ? 20.016 -21.109 -8.531 1 98.88 574 VAL A O 1
ATOM 4494 N N . VAL A 1 575 ? 20.094 -22.938 -9.82 1 98.62 575 VAL A N 1
ATOM 4495 C CA . VAL A 1 575 ? 18.719 -23.375 -9.586 1 98.62 575 VAL A CA 1
ATOM 4496 C C . VAL A 1 575 ? 18.703 -24.812 -9.07 1 98.62 575 VAL A C 1
ATOM 4498 O O . VAL A 1 575 ? 18.891 -25.75 -9.836 1 98.62 575 VAL A O 1
ATOM 4501 N N . LEU A 1 576 ? 18.469 -24.969 -7.789 1 97.75 576 LEU A N 1
ATOM 4502 C CA . LEU A 1 576 ? 18.516 -26.266 -7.137 1 97.75 576 LEU A CA 1
ATOM 4503 C C . LEU A 1 576 ? 17.109 -26.719 -6.73 1 97.75 576 LEU A C 1
ATOM 4505 O O . LEU A 1 576 ? 16.375 -25.969 -6.086 1 97.75 576 LEU A O 1
ATOM 4509 N N . GLU A 1 577 ? 16.75 -27.891 -7.254 1 95.5 577 GLU A N 1
ATOM 4510 C CA . GLU A 1 577 ? 15.531 -28.531 -6.773 1 95.5 577 GLU A CA 1
ATOM 4511 C C . GLU A 1 577 ? 15.727 -29.109 -5.375 1 95.5 577 GLU A C 1
ATOM 4513 O O . GLU A 1 577 ? 16.141 -30.266 -5.23 1 95.5 577 GLU A O 1
ATOM 4518 N N . GLY A 1 578 ? 15.344 -28.375 -4.359 1 91.19 578 GLY A N 1
ATOM 4519 C CA . GLY A 1 578 ? 15.602 -28.766 -2.98 1 91.19 578 GLY A CA 1
ATOM 4520 C C . GLY A 1 578 ? 14.617 -29.797 -2.457 1 91.19 578 GLY A C 1
ATOM 4521 O O . GLY A 1 578 ? 13.828 -30.359 -3.223 1 91.19 578 GLY A O 1
ATOM 4522 N N . THR A 1 579 ? 14.75 -30.078 -1.254 1 92.94 579 THR A N 1
ATOM 4523 C CA . THR A 1 579 ? 13.898 -31.078 -0.615 1 92.94 579 THR A CA 1
ATOM 4524 C C . THR A 1 579 ? 12.469 -30.562 -0.488 1 92.94 579 THR A C 1
ATOM 4526 O O . THR A 1 579 ? 12.211 -29.359 -0.651 1 92.94 579 THR A O 1
ATOM 4529 N N . SER A 1 580 ? 11.508 -31.469 -0.307 1 92.44 580 SER A N 1
ATOM 4530 C CA . SER A 1 580 ? 10.102 -31.219 -0.013 1 92.44 580 SER A CA 1
ATOM 4531 C C . SER A 1 580 ? 9.352 -30.781 -1.261 1 92.44 580 SER A C 1
ATOM 4533 O O . SER A 1 580 ? 8.406 -29.984 -1.176 1 92.44 580 SER A O 1
ATOM 4535 N N . ASN A 1 581 ? 9.898 -31.047 -2.35 1 89.94 581 ASN A N 1
ATOM 4536 C CA . ASN A 1 581 ? 9.148 -30.812 -3.578 1 89.94 581 ASN A CA 1
ATOM 4537 C C . ASN A 1 581 ? 8.508 -32.094 -4.102 1 89.94 581 ASN A C 1
ATOM 4539 O O . ASN A 1 581 ? 8.812 -33.188 -3.629 1 89.94 581 ASN A O 1
ATOM 4543 N N . PRO A 1 582 ? 7.617 -31.969 -5.066 1 90.75 582 PRO A N 1
ATOM 4544 C CA . PRO A 1 582 ? 6.906 -33.156 -5.543 1 90.75 582 PRO A CA 1
ATOM 4545 C C . PRO A 1 582 ? 7.75 -34 -6.488 1 90.75 582 PRO A C 1
ATOM 4547 O O . PRO A 1 582 ? 8.922 -33.719 -6.727 1 90.75 582 PRO A O 1
ATOM 4550 N N . LEU A 1 583 ? 7.246 -35.188 -6.883 1 93.31 583 LEU A N 1
ATOM 4551 C CA . LEU A 1 583 ? 7.742 -36.094 -7.91 1 93.31 583 LEU A CA 1
ATOM 4552 C C . LEU A 1 583 ? 8.859 -36.969 -7.359 1 93.31 583 LEU A C 1
ATOM 4554 O O . LEU A 1 583 ? 9.719 -37.438 -8.117 1 93.31 583 LEU A O 1
ATOM 4558 N N . ARG A 1 584 ? 8.945 -37.094 -6.125 1 94.38 584 ARG A N 1
ATOM 4559 C CA . ARG A 1 584 ? 9.82 -38 -5.391 1 94.38 584 ARG A CA 1
ATOM 4560 C C . ARG A 1 584 ? 9.016 -38.844 -4.402 1 94.38 584 ARG A C 1
ATOM 4562 O O . ARG A 1 584 ? 7.797 -38.969 -4.527 1 94.38 584 ARG A O 1
ATOM 4569 N N . SER A 1 585 ? 9.688 -39.531 -3.469 1 95.31 585 SER A N 1
ATOM 4570 C CA . SER A 1 585 ? 9 -40.344 -2.459 1 95.31 585 SER A CA 1
ATOM 4571 C C . SER A 1 585 ? 8.148 -39.469 -1.547 1 95.31 585 SER A C 1
ATOM 4573 O O . SER A 1 585 ? 8.352 -38.25 -1.478 1 95.31 585 SER A O 1
ATOM 4575 N N . LYS A 1 586 ? 7.141 -40.062 -0.937 1 95.88 586 LYS A N 1
ATOM 4576 C CA . LYS A 1 586 ? 6.301 -39.375 0.038 1 95.88 586 LYS A CA 1
ATOM 4577 C C . LYS A 1 586 ? 7.137 -38.781 1.161 1 95.88 586 LYS A C 1
ATOM 4579 O O . LYS A 1 586 ? 6.922 -37.625 1.556 1 95.88 586 LYS A O 1
ATOM 4584 N N . SER A 1 587 ? 8.078 -39.531 1.635 1 95.69 587 SER A N 1
ATOM 4585 C CA . SER A 1 587 ? 8.93 -39.031 2.715 1 95.69 587 SER A CA 1
ATOM 4586 C C . SER A 1 587 ? 9.734 -37.812 2.279 1 95.69 587 SER A C 1
ATOM 4588 O O . SER A 1 587 ? 9.953 -36.906 3.066 1 95.69 587 SER A O 1
ATOM 4590 N N . PHE A 1 588 ? 10.297 -37.781 1.061 1 95.31 588 PHE A N 1
ATOM 4591 C CA . PHE A 1 588 ? 11.008 -36.656 0.501 1 95.31 588 PHE A CA 1
ATOM 4592 C C . PHE A 1 588 ? 10.086 -35.438 0.417 1 95.31 588 PHE A C 1
ATOM 4594 O O . PHE A 1 588 ? 10.453 -34.344 0.87 1 95.31 588 PHE A O 1
ATOM 4601 N N . HIS A 1 589 ? 8.891 -35.656 -0.12 1 94.31 589 HIS A N 1
ATOM 4602 C CA . HIS A 1 589 ? 7.914 -34.594 -0.337 1 94.31 589 HIS A CA 1
ATOM 4603 C C . HIS A 1 589 ? 7.457 -33.969 0.986 1 94.31 589 HIS A C 1
ATOM 4605 O O . HIS A 1 589 ? 7.207 -32.781 1.066 1 94.31 589 HIS A O 1
ATOM 4611 N N . ASP A 1 590 ? 7.398 -34.781 2.062 1 94.25 590 ASP A N 1
ATOM 4612 C CA . ASP A 1 590 ? 6.82 -34.375 3.342 1 94.25 590 ASP A CA 1
ATOM 4613 C C . ASP A 1 590 ? 7.906 -33.906 4.309 1 94.25 590 ASP A C 1
ATOM 4615 O O . ASP A 1 590 ? 7.656 -33.75 5.504 1 94.25 590 ASP A O 1
ATOM 4619 N N . MET A 1 591 ? 9.109 -33.719 3.848 1 93.38 591 MET A N 1
ATOM 4620 C CA . MET A 1 591 ? 10.234 -33.406 4.73 1 93.38 591 MET A CA 1
ATOM 4621 C C . MET A 1 591 ? 9.969 -32.125 5.523 1 93.38 591 MET A C 1
ATOM 4623 O O . MET A 1 591 ? 10.383 -32.031 6.68 1 93.38 591 MET A O 1
ATOM 4627 N N . SER A 1 592 ? 9.242 -31.203 4.945 1 93 592 SER A N 1
ATOM 4628 C CA . SER A 1 592 ? 9.008 -29.922 5.625 1 93 592 SER A CA 1
ATOM 4629 C C . SER A 1 592 ? 7.574 -29.828 6.125 1 93 592 SER A C 1
ATOM 4631 O O . SER A 1 592 ? 7.117 -28.734 6.492 1 93 592 SER A O 1
ATOM 4633 N N . TYR A 1 593 ? 6.824 -30.922 6.051 1 94.62 593 TYR A N 1
ATOM 4634 C CA . TYR A 1 593 ? 5.445 -30.891 6.531 1 94.62 593 TYR A CA 1
ATOM 4635 C C . TYR A 1 593 ? 5.387 -30.438 7.984 1 94.62 593 TYR A C 1
ATOM 4637 O O . TYR A 1 593 ? 6.113 -30.953 8.836 1 94.62 593 TYR A O 1
ATOM 4645 N N . GLY A 1 594 ? 4.613 -29.453 8.25 1 92.44 594 GLY A N 1
ATOM 4646 C CA . GLY A 1 594 ? 4.41 -28.969 9.609 1 92.44 594 GLY A CA 1
ATOM 4647 C C . GLY A 1 594 ? 5.348 -27.844 9.984 1 92.44 594 GLY A C 1
ATOM 4648 O O . GLY A 1 594 ? 5.109 -27.141 10.961 1 92.44 594 GLY A O 1
ATOM 4649 N N . ASP A 1 595 ? 6.383 -27.688 9.234 1 92.88 595 ASP A N 1
ATOM 4650 C CA . ASP A 1 595 ? 7.336 -26.609 9.438 1 92.88 595 ASP A CA 1
ATOM 4651 C C . ASP A 1 595 ? 8.047 -26.25 8.133 1 92.88 595 ASP A C 1
ATOM 4653 O O . ASP A 1 595 ? 9.141 -26.75 7.855 1 92.88 595 ASP A O 1
ATOM 4657 N N . MET A 1 596 ? 7.535 -25.297 7.484 1 91.5 596 MET A N 1
ATOM 4658 C CA . MET A 1 596 ? 8.086 -24.906 6.191 1 91.5 596 MET A CA 1
ATOM 4659 C C . MET A 1 596 ? 9 -23.688 6.332 1 91.5 596 MET A C 1
ATOM 4661 O O . MET A 1 596 ? 9.406 -23.109 5.332 1 91.5 596 MET A O 1
ATOM 4665 N N . SER A 1 597 ? 9.391 -23.297 7.582 1 89.19 597 SER A N 1
ATOM 4666 C CA . SER A 1 597 ? 10.078 -22.031 7.863 1 89.19 597 SER A CA 1
ATOM 4667 C C . SER A 1 597 ? 11.383 -21.922 7.078 1 89.19 597 SER A C 1
ATOM 4669 O O . SER A 1 597 ? 11.703 -20.875 6.539 1 89.19 597 SER A O 1
ATOM 4671 N N . GLU A 1 598 ? 12.125 -23 7.039 1 89.19 598 GLU A N 1
ATOM 4672 C CA . GLU A 1 598 ? 13.422 -22.953 6.375 1 89.19 598 GLU A CA 1
ATOM 4673 C C . GLU A 1 598 ? 13.484 -23.969 5.234 1 89.19 598 GLU A C 1
ATOM 4675 O O . GLU A 1 598 ? 14.57 -24.422 4.867 1 89.19 598 GLU A O 1
ATOM 4680 N N . ASN A 1 599 ? 12.32 -24.297 4.699 1 90.06 599 ASN A N 1
ATOM 4681 C CA . ASN A 1 599 ? 12.219 -25.297 3.645 1 90.06 599 ASN A CA 1
ATOM 4682 C C . ASN A 1 599 ? 13.273 -25.078 2.561 1 90.06 599 ASN A C 1
ATOM 4684 O O . ASN A 1 599 ? 13.32 -24.016 1.939 1 90.06 599 ASN A O 1
ATOM 4688 N N . THR A 1 600 ? 14.234 -26.047 2.432 1 93 600 THR A N 1
ATOM 4689 C CA . THR A 1 600 ? 15.242 -26.297 1.409 1 93 600 THR A CA 1
ATOM 4690 C C . THR A 1 600 ? 16.391 -25.312 1.536 1 93 600 THR A C 1
ATOM 4692 O O . THR A 1 600 ? 17.438 -25.469 0.889 1 93 600 THR A O 1
ATOM 4695 N N . ILE A 1 601 ? 16.375 -24.25 2.393 1 97.12 601 ILE A N 1
ATOM 4696 C CA . ILE A 1 601 ? 17.422 -23.219 2.422 1 97.12 601 ILE A CA 1
ATOM 4697 C C . ILE A 1 601 ? 18.75 -23.844 2.85 1 97.12 601 ILE A C 1
ATOM 4699 O O . ILE A 1 601 ? 19.781 -23.609 2.213 1 97.12 601 ILE A O 1
ATOM 4703 N N . PRO A 1 602 ? 18.797 -24.719 3.893 1 97.31 602 PRO A N 1
ATOM 4704 C CA . PRO A 1 602 ? 20.062 -25.375 4.211 1 97.31 602 PRO A CA 1
ATOM 4705 C C . PRO A 1 602 ? 20.609 -26.188 3.041 1 97.31 602 PRO A C 1
ATOM 4707 O O . PRO A 1 602 ? 21.828 -26.25 2.842 1 97.31 602 PRO A O 1
ATOM 4710 N N . ASP A 1 603 ? 19.703 -26.812 2.279 1 97.38 603 ASP A N 1
ATOM 4711 C CA . ASP A 1 603 ? 20.109 -27.562 1.1 1 97.38 603 ASP A CA 1
ATOM 4712 C C . ASP A 1 603 ? 20.688 -26.656 0.029 1 97.38 603 ASP A C 1
ATOM 4714 O O . ASP A 1 603 ? 21.641 -27.016 -0.662 1 97.38 603 ASP A O 1
ATOM 4718 N N . GLN A 1 604 ? 20.062 -25.469 -0.144 1 98.12 604 GLN A N 1
ATOM 4719 C CA . GLN A 1 604 ? 20.609 -24.484 -1.08 1 98.12 604 GLN A CA 1
ATOM 4720 C C . GLN A 1 604 ? 22.031 -24.094 -0.715 1 98.12 604 GLN A C 1
ATOM 4722 O O . GLN A 1 604 ? 22.922 -24.078 -1.576 1 98.12 604 GLN A O 1
ATOM 4727 N N . ILE A 1 605 ? 22.281 -23.781 0.543 1 98.62 605 ILE A N 1
ATOM 4728 C CA . ILE A 1 605 ? 23.578 -23.359 1.047 1 98.62 605 ILE A CA 1
ATOM 4729 C C . ILE A 1 605 ? 24.594 -24.484 0.824 1 98.62 605 ILE A C 1
ATOM 4731 O O . ILE A 1 605 ? 25.656 -24.25 0.228 1 98.62 605 ILE A O 1
ATOM 4735 N N . THR A 1 606 ? 24.234 -25.719 1.227 1 98.38 606 THR A N 1
ATOM 4736 C CA . THR A 1 606 ? 25.141 -26.859 1.104 1 98.38 606 THR A CA 1
ATOM 4737 C C . THR A 1 606 ? 25.406 -27.172 -0.364 1 98.38 606 THR A C 1
ATOM 4739 O O . THR A 1 606 ? 26.547 -27.469 -0.737 1 98.38 606 THR A O 1
ATOM 4742 N N . GLY A 1 607 ? 24.328 -27.141 -1.179 1 98.56 607 GLY A N 1
ATOM 4743 C CA . GLY A 1 607 ? 24.516 -27.359 -2.605 1 98.56 607 GLY A CA 1
ATOM 4744 C C . GLY A 1 607 ? 25.438 -26.359 -3.256 1 98.56 607 GLY A C 1
ATOM 4745 O O . GLY A 1 607 ? 26.328 -26.734 -4.023 1 98.56 607 GLY A O 1
ATOM 4746 N N . ILE A 1 608 ? 25.328 -25.062 -2.938 1 98.81 608 ILE A N 1
ATOM 4747 C CA . ILE A 1 608 ? 26.172 -24 -3.492 1 98.81 608 ILE A CA 1
ATOM 4748 C C . ILE A 1 608 ? 27.609 -24.203 -3.035 1 98.81 608 ILE A C 1
ATOM 4750 O O . ILE A 1 608 ? 28.547 -24.031 -3.82 1 98.81 608 ILE A O 1
ATOM 4754 N N . GLN A 1 609 ? 27.844 -24.625 -1.813 1 98.81 609 GLN A N 1
ATOM 4755 C CA . GLN A 1 609 ? 29.188 -24.891 -1.294 1 98.81 609 GLN A CA 1
ATOM 4756 C C . GLN A 1 609 ? 29.844 -26.047 -2.039 1 98.81 609 GLN A C 1
ATOM 4758 O O . GLN A 1 609 ? 31.031 -25.984 -2.365 1 98.81 609 GLN A O 1
ATOM 4763 N N . GLN A 1 610 ? 29.062 -27.109 -2.285 1 98.81 610 GLN A N 1
ATOM 4764 C CA . GLN A 1 610 ? 29.578 -28.25 -3.033 1 98.81 610 GLN A CA 1
ATOM 4765 C C . GLN A 1 610 ? 29.969 -27.859 -4.453 1 98.81 610 GLN A C 1
ATOM 4767 O O . GLN A 1 610 ? 31.016 -28.25 -4.957 1 98.81 610 GLN A O 1
ATOM 4772 N N . LEU A 1 611 ? 29.125 -27.078 -5.086 1 98.81 611 LEU A N 1
ATOM 4773 C CA . LEU A 1 611 ? 29.391 -26.609 -6.441 1 98.81 611 LEU A CA 1
ATOM 4774 C C . LEU A 1 611 ? 30.641 -25.734 -6.477 1 98.81 611 LEU A C 1
ATOM 4776 O O . LEU A 1 611 ? 31.438 -25.812 -7.414 1 98.81 611 LEU A O 1
ATOM 4780 N N . ALA A 1 612 ? 30.797 -24.906 -5.488 1 98.62 612 ALA A N 1
ATOM 4781 C CA . ALA A 1 612 ? 31.953 -24.016 -5.434 1 98.62 612 ALA A CA 1
ATOM 4782 C C . ALA A 1 612 ? 33.25 -24.797 -5.309 1 98.62 612 ALA A C 1
ATOM 4784 O O . ALA A 1 612 ? 34.281 -24.359 -5.777 1 98.62 612 ALA A O 1
ATOM 4785 N N . LYS A 1 613 ? 33.188 -25.922 -4.648 1 98.19 613 LYS A N 1
ATOM 4786 C CA . LYS A 1 613 ? 34.375 -26.812 -4.578 1 98.19 613 LYS A CA 1
ATOM 4787 C C . LYS A 1 613 ? 34.688 -27.391 -5.949 1 98.19 613 LYS A C 1
ATOM 4789 O O . LYS A 1 613 ? 35.844 -27.562 -6.297 1 98.19 613 LYS A O 1
ATOM 4794 N N . GLN A 1 614 ? 33.656 -27.656 -6.691 1 97.88 614 GLN A N 1
ATOM 4795 C CA . GLN A 1 614 ? 33.812 -28.234 -8.023 1 97.88 614 GLN A CA 1
ATOM 4796 C C . GLN A 1 614 ? 34.188 -27.172 -9.047 1 97.88 614 GLN A C 1
ATOM 4798 O O . GLN A 1 614 ? 34.906 -27.438 -10.008 1 97.88 614 GLN A O 1
ATOM 4803 N N . TYR A 1 615 ? 33.656 -25.969 -8.867 1 98.25 615 TYR A N 1
ATOM 4804 C CA . TYR A 1 615 ? 33.875 -24.844 -9.773 1 98.25 615 TYR A CA 1
ATOM 4805 C C . TYR A 1 615 ? 34.469 -23.672 -9.039 1 98.25 615 TYR A C 1
ATOM 4807 O O . TYR A 1 615 ? 33.781 -22.75 -8.617 1 98.25 615 TYR A O 1
ATOM 4815 N N . PRO A 1 616 ? 35.75 -23.531 -9.078 1 97.38 616 PRO A N 1
ATOM 4816 C CA . PRO A 1 616 ? 36.438 -22.562 -8.227 1 97.38 616 PRO A CA 1
ATOM 4817 C C . PRO A 1 616 ? 36.156 -21.109 -8.625 1 97.38 616 PRO A C 1
ATOM 4819 O O . PRO A 1 616 ? 36.438 -20.188 -7.863 1 97.38 616 PRO A O 1
ATOM 4822 N N . TYR A 1 617 ? 35.594 -20.891 -9.82 1 98.06 617 TYR A N 1
ATOM 4823 C CA . TYR A 1 617 ? 35.25 -19.531 -10.234 1 98.06 617 TYR A CA 1
ATOM 4824 C C . TYR A 1 617 ? 34.031 -19.031 -9.492 1 98.06 617 TYR A C 1
ATOM 4826 O O . TYR A 1 617 ? 33.688 -17.844 -9.57 1 98.06 617 TYR A O 1
ATOM 4834 N N . MET A 1 618 ? 33.344 -19.828 -8.695 1 98.69 618 MET A N 1
ATOM 4835 C CA . MET A 1 618 ? 32.188 -19.406 -7.895 1 98.69 618 MET A CA 1
ATOM 4836 C C . MET A 1 618 ? 32.656 -18.703 -6.617 1 98.69 618 MET A C 1
ATOM 4838 O O . MET A 1 618 ? 33.375 -19.297 -5.812 1 98.69 618 MET A O 1
ATOM 4842 N N . ASP A 1 619 ? 32.25 -17.469 -6.414 1 98.5 619 ASP A N 1
ATOM 4843 C CA . ASP A 1 619 ? 32.594 -16.688 -5.227 1 98.5 619 ASP A CA 1
ATOM 4844 C C . ASP A 1 619 ? 31.469 -16.766 -4.195 1 98.5 619 ASP A C 1
ATOM 4846 O O . ASP A 1 619 ? 30.531 -15.961 -4.234 1 98.5 619 ASP A O 1
ATOM 4850 N N . ILE A 1 620 ? 31.578 -17.562 -3.18 1 98.19 620 ILE A N 1
ATOM 4851 C CA . ILE A 1 620 ? 30.469 -17.766 -2.256 1 98.19 620 ILE A CA 1
ATOM 4852 C C . ILE A 1 620 ? 30.578 -16.781 -1.091 1 98.19 620 ILE A C 1
ATOM 4854 O O . ILE A 1 620 ? 29.828 -16.875 -0.12 1 98.19 620 ILE A O 1
ATOM 4858 N N . SER A 1 621 ? 31.578 -15.859 -1.124 1 98 621 SER A N 1
ATOM 4859 C CA . SER A 1 621 ? 31.562 -14.734 -0.2 1 98 621 SER A CA 1
ATOM 4860 C C . SER A 1 621 ? 30.547 -13.688 -0.625 1 98 621 SER A C 1
ATOM 4862 O O . SER A 1 621 ? 30.172 -12.82 0.167 1 98 621 SER A O 1
ATOM 4864 N N . ARG A 1 622 ? 30.094 -13.719 -1.844 1 98.31 622 ARG A N 1
ATOM 4865 C CA . ARG A 1 622 ? 29.062 -12.859 -2.4 1 98.31 622 ARG A CA 1
ATOM 4866 C C . ARG A 1 622 ? 27.922 -13.68 -2.998 1 98.31 622 ARG A C 1
ATOM 4868 O O . ARG A 1 622 ? 27.891 -13.906 -4.207 1 98.31 622 ARG A O 1
ATOM 4875 N N . VAL A 1 623 ? 26.969 -14.031 -2.195 1 98.88 623 VAL A N 1
ATOM 4876 C CA . VAL A 1 623 ? 25.828 -14.844 -2.641 1 98.88 623 VAL A CA 1
ATOM 4877 C C . VAL A 1 623 ? 24.547 -14.039 -2.52 1 98.88 623 VAL A C 1
ATOM 4879 O O . VAL A 1 623 ? 24.25 -13.469 -1.464 1 98.88 623 VAL A O 1
ATOM 4882 N N . GLY A 1 624 ? 23.891 -13.891 -3.605 1 98.88 624 GLY A N 1
ATOM 4883 C CA . GLY A 1 624 ? 22.547 -13.336 -3.625 1 98.88 624 GLY A CA 1
ATOM 4884 C C . GLY A 1 624 ? 21.453 -14.391 -3.795 1 98.88 624 GLY A C 1
ATOM 4885 O O . GLY A 1 624 ? 21.75 -15.547 -4.094 1 98.88 624 GLY A O 1
ATOM 4886 N N . ILE A 1 625 ? 20.25 -14 -3.555 1 98.88 625 ILE A N 1
ATOM 4887 C CA . ILE A 1 625 ? 19.109 -14.914 -3.672 1 98.88 625 ILE A CA 1
ATOM 4888 C C . ILE A 1 625 ? 17.859 -14.141 -4.086 1 98.88 625 ILE A C 1
ATOM 4890 O O . ILE A 1 625 ? 17.672 -12.992 -3.68 1 98.88 625 ILE A O 1
ATOM 4894 N N . TRP A 1 626 ? 17.031 -14.734 -4.941 1 98.75 626 TRP A N 1
ATOM 4895 C CA . TRP A 1 626 ? 15.734 -14.125 -5.203 1 98.75 626 TRP A CA 1
ATOM 4896 C C . TRP A 1 626 ? 14.703 -15.188 -5.559 1 98.75 626 TRP A C 1
ATOM 4898 O O . TRP A 1 626 ? 15.055 -16.297 -5.965 1 98.75 626 TRP A O 1
ATOM 4908 N N . GLY A 1 627 ? 13.523 -14.883 -5.355 1 98.31 627 GLY A N 1
ATOM 4909 C CA . GLY A 1 627 ? 12.398 -15.719 -5.738 1 98.31 627 GLY A CA 1
ATOM 4910 C C . GLY A 1 627 ? 11.062 -14.992 -5.676 1 98.31 627 GLY A C 1
ATOM 4911 O O . GLY A 1 627 ? 11 -13.852 -5.211 1 98.31 627 GLY A O 1
ATOM 4912 N N . HIS A 1 628 ? 10.039 -15.594 -6.203 1 98 628 HIS A N 1
ATOM 4913 C CA . HIS A 1 628 ? 8.68 -15.07 -6.297 1 98 628 HIS A CA 1
ATOM 4914 C C . HIS A 1 628 ? 7.695 -15.961 -5.543 1 98 628 HIS A C 1
ATOM 4916 O O . HIS A 1 628 ? 7.871 -17.172 -5.48 1 98 628 HIS A O 1
ATOM 4922 N N . SER A 1 629 ? 6.605 -15.352 -4.898 1 97.44 629 SER A N 1
ATOM 4923 C CA . SER A 1 629 ? 5.613 -16.125 -4.148 1 97.44 629 SER A CA 1
ATOM 4924 C C . SER A 1 629 ? 6.266 -16.922 -3.025 1 97.44 629 SER A C 1
ATOM 4926 O O . SER A 1 629 ? 6.996 -16.359 -2.201 1 97.44 629 SER A O 1
ATOM 4928 N N . GLY A 1 630 ? 6.164 -18.297 -3.082 1 96.5 630 GLY A N 1
ATOM 4929 C CA . GLY A 1 630 ? 6.898 -19.109 -2.133 1 96.5 630 GLY A CA 1
ATOM 4930 C C . GLY A 1 630 ? 8.391 -18.859 -2.162 1 96.5 630 GLY A C 1
ATOM 4931 O O . GLY A 1 630 ? 9.07 -18.984 -1.137 1 96.5 630 GLY A O 1
ATOM 4932 N N . GLY A 1 631 ? 8.922 -18.469 -3.299 1 97.62 631 GLY A N 1
ATOM 4933 C CA . GLY A 1 631 ? 10.312 -18.062 -3.416 1 97.62 631 GLY A CA 1
ATOM 4934 C C . GLY A 1 631 ? 10.625 -16.766 -2.717 1 97.62 631 GLY A C 1
ATOM 4935 O O . GLY A 1 631 ? 11.734 -16.562 -2.217 1 97.62 631 GLY A O 1
ATOM 4936 N N . GLY A 1 632 ? 9.609 -15.812 -2.762 1 98.44 632 GLY A N 1
ATOM 4937 C CA . GLY A 1 632 ? 9.75 -14.586 -1.993 1 98.44 632 GLY A CA 1
ATOM 4938 C C . GLY A 1 632 ? 9.828 -14.828 -0.497 1 98.44 632 GLY A C 1
ATOM 4939 O O . GLY A 1 632 ? 10.641 -14.211 0.195 1 98.44 632 GLY A O 1
ATOM 4940 N N . PHE A 1 633 ? 8.945 -15.727 0.034 1 98.25 633 PHE A N 1
ATOM 4941 C CA . PHE A 1 633 ? 9.023 -16.141 1.429 1 98.25 633 PHE A CA 1
ATOM 4942 C C . PHE A 1 633 ? 10.406 -16.672 1.762 1 98.25 633 PHE A C 1
ATOM 4944 O O . PHE A 1 633 ? 11.031 -16.25 2.734 1 98.25 633 PHE A O 1
ATOM 4951 N N . ALA A 1 634 ? 10.891 -17.562 0.928 1 98.06 634 ALA A N 1
ATOM 4952 C CA . ALA A 1 634 ? 12.18 -18.234 1.157 1 98.06 634 ALA A CA 1
ATOM 4953 C C . ALA A 1 634 ? 13.328 -17.234 1.101 1 98.06 634 ALA A C 1
ATOM 4955 O O . ALA A 1 634 ? 14.297 -17.344 1.857 1 98.06 634 ALA A O 1
ATOM 4956 N N . THR A 1 635 ? 13.273 -16.281 0.208 1 98.75 635 THR A N 1
ATOM 4957 C CA . THR A 1 635 ? 14.312 -15.266 0.082 1 98.75 635 THR A CA 1
ATOM 4958 C C . THR A 1 635 ? 14.43 -14.445 1.367 1 98.75 635 THR A C 1
ATOM 4960 O O . THR A 1 635 ? 15.531 -14.273 1.898 1 98.75 635 THR A O 1
ATOM 4963 N N . ALA A 1 636 ? 13.273 -13.969 1.843 1 98.81 636 ALA A N 1
ATOM 4964 C CA . ALA A 1 636 ? 13.289 -13.219 3.098 1 98.81 636 ALA A CA 1
ATOM 4965 C C . ALA A 1 636 ? 13.82 -14.078 4.242 1 98.81 636 ALA A C 1
ATOM 4967 O O . ALA A 1 636 ? 14.633 -13.625 5.047 1 98.81 636 ALA A O 1
ATOM 4968 N N . THR A 1 637 ? 13.359 -15.328 4.305 1 98.5 637 THR A N 1
ATOM 4969 C CA . THR A 1 637 ? 13.844 -16.266 5.316 1 98.5 637 THR A CA 1
ATOM 4970 C C . THR A 1 637 ? 15.359 -16.391 5.258 1 98.5 637 THR A C 1
ATOM 4972 O O . THR A 1 637 ? 16.031 -16.297 6.289 1 98.5 637 THR A O 1
ATOM 4975 N N . ALA A 1 638 ? 15.875 -16.562 4.023 1 98.75 638 ALA A N 1
ATOM 4976 C CA . ALA A 1 638 ? 17.312 -16.688 3.836 1 98.75 638 ALA A CA 1
ATOM 4977 C C . ALA A 1 638 ? 18.047 -15.469 4.375 1 98.75 638 ALA A C 1
ATOM 4979 O O . ALA A 1 638 ? 19.047 -15.602 5.098 1 98.75 638 ALA A O 1
ATOM 4980 N N . MET A 1 639 ? 17.562 -14.297 4.094 1 98.81 639 MET A N 1
ATOM 4981 C CA . MET A 1 639 ? 18.203 -13.039 4.48 1 98.81 639 MET A CA 1
ATOM 4982 C C . MET A 1 639 ? 18.141 -12.836 5.988 1 98.81 639 MET A C 1
ATOM 4984 O O . MET A 1 639 ? 19.031 -12.219 6.578 1 98.81 639 MET A O 1
ATOM 4988 N N . PHE A 1 640 ? 17.078 -13.328 6.648 1 98.75 640 PHE A N 1
ATOM 4989 C CA . PHE A 1 640 ? 16.875 -13.07 8.07 1 98.75 640 PHE A CA 1
ATOM 4990 C C . PHE A 1 640 ? 17.5 -14.172 8.914 1 98.75 640 PHE A C 1
ATOM 4992 O O . PHE A 1 640 ? 18.031 -13.898 10 1 98.75 640 PHE A O 1
ATOM 4999 N N . ARG A 1 641 ? 17.531 -15.406 8.461 1 98.25 641 ARG A N 1
ATOM 5000 C CA . ARG A 1 641 ? 17.953 -16.531 9.289 1 98.25 641 ARG A CA 1
ATOM 5001 C C . ARG A 1 641 ? 19.359 -16.969 8.93 1 98.25 641 ARG A C 1
ATOM 5003 O O . ARG A 1 641 ? 20.031 -17.641 9.719 1 98.25 641 ARG A O 1
ATOM 5010 N N . TYR A 1 642 ? 19.812 -16.672 7.711 1 98.5 642 TYR A N 1
ATOM 5011 C CA . TYR A 1 642 ? 21.156 -17 7.266 1 98.5 642 TYR A CA 1
ATOM 5012 C C . TYR A 1 642 ? 21.875 -15.773 6.707 1 98.5 642 TYR A C 1
ATOM 5014 O O . TYR A 1 642 ? 22.422 -15.82 5.602 1 98.5 642 TYR A O 1
ATOM 5022 N N . PRO A 1 643 ? 21.875 -14.742 7.469 1 98.06 643 PRO A N 1
ATOM 5023 C CA . PRO A 1 643 ? 22.375 -13.461 6.953 1 98.06 643 PRO A CA 1
ATOM 5024 C C . PRO A 1 643 ? 23.875 -13.469 6.703 1 98.06 643 PRO A C 1
ATOM 5026 O O . PRO A 1 643 ? 24.391 -12.586 6.004 1 98.06 643 PRO A O 1
ATOM 5029 N N . ASP A 1 644 ? 24.625 -14.398 7.227 1 98.19 644 ASP A N 1
ATOM 5030 C CA . ASP A 1 644 ? 26.078 -14.438 7.027 1 98.19 644 ASP A CA 1
ATOM 5031 C C . ASP A 1 644 ? 26.422 -15.078 5.688 1 98.19 644 ASP A C 1
ATOM 5033 O O . ASP A 1 644 ? 27.531 -14.875 5.164 1 98.19 644 ASP A O 1
ATOM 5037 N N . PHE A 1 645 ? 25.5 -15.883 5.141 1 98.69 645 PHE A N 1
ATOM 5038 C CA . PHE A 1 645 ? 25.734 -16.531 3.865 1 98.69 645 PHE A CA 1
ATOM 5039 C C . PHE A 1 645 ? 25.156 -15.719 2.715 1 98.69 645 PHE A C 1
ATOM 5041 O O . PHE A 1 645 ? 25.812 -15.531 1.688 1 98.69 645 PHE A O 1
ATOM 5048 N N . PHE A 1 646 ? 23.922 -15.305 2.867 1 98.81 646 PHE A N 1
ATOM 5049 C CA . PHE A 1 646 ? 23.266 -14.523 1.825 1 98.81 646 PHE A CA 1
ATOM 5050 C C . PHE A 1 646 ? 23.438 -13.031 2.076 1 98.81 646 PHE A C 1
ATOM 5052 O O . PHE A 1 646 ? 23.047 -12.523 3.129 1 98.81 646 PHE A O 1
ATOM 5059 N N . LYS A 1 647 ? 23.891 -12.281 1.066 1 98.69 647 LYS A N 1
ATOM 5060 C CA . LYS A 1 647 ? 24.266 -10.883 1.255 1 98.69 647 LYS A CA 1
ATOM 5061 C C . LYS A 1 647 ? 23.234 -9.945 0.632 1 98.69 647 LYS A C 1
ATOM 5063 O O . LYS A 1 647 ? 23.062 -8.812 1.086 1 98.69 647 LYS A O 1
ATOM 5068 N N . VAL A 1 648 ? 22.625 -10.352 -0.46 1 98.88 648 VAL A N 1
ATOM 5069 C CA . VAL A 1 648 ? 21.656 -9.547 -1.185 1 98.88 648 VAL A CA 1
ATOM 5070 C C . VAL A 1 648 ? 20.438 -10.406 -1.539 1 98.88 648 VAL A C 1
ATOM 5072 O O . VAL A 1 648 ? 20.578 -11.508 -2.068 1 98.88 648 VAL A O 1
ATOM 5075 N N . GLY A 1 649 ? 19.25 -9.984 -1.157 1 98.88 649 GLY A N 1
ATOM 5076 C CA . GLY A 1 649 ? 18.031 -10.719 -1.449 1 98.88 649 GLY A CA 1
ATOM 5077 C C . GLY A 1 649 ? 16.969 -9.867 -2.135 1 98.88 649 GLY A C 1
ATOM 5078 O O . GLY A 1 649 ? 16.844 -8.68 -1.848 1 98.88 649 GLY A O 1
ATOM 5079 N N . ILE A 1 650 ? 16.234 -10.414 -3.086 1 98.94 650 ILE A N 1
ATOM 5080 C CA . ILE A 1 650 ? 15.062 -9.812 -3.701 1 98.94 650 ILE A CA 1
ATOM 5081 C C . ILE A 1 650 ? 13.852 -10.719 -3.496 1 98.94 650 ILE A C 1
ATOM 5083 O O . ILE A 1 650 ? 13.758 -11.789 -4.105 1 98.94 650 ILE A O 1
ATOM 5087 N N . SER A 1 651 ? 12.969 -10.328 -2.646 1 98.88 651 SER A N 1
ATOM 5088 C CA . SER A 1 651 ? 11.766 -11.07 -2.281 1 98.88 651 SER A CA 1
ATOM 5089 C C . SER A 1 651 ? 10.547 -10.531 -3.012 1 98.88 651 SER A C 1
ATOM 5091 O O . SER A 1 651 ? 10.062 -9.438 -2.707 1 98.88 651 SER A O 1
ATOM 5093 N N . GLU A 1 652 ? 10.016 -11.305 -3.957 1 98.81 652 GLU A N 1
ATOM 5094 C CA . GLU A 1 652 ? 8.891 -10.844 -4.766 1 98.81 652 GLU A CA 1
ATOM 5095 C C . GLU A 1 652 ? 7.598 -11.547 -4.363 1 98.81 652 GLU A C 1
ATOM 5097 O O . GLU A 1 652 ? 7.504 -12.773 -4.422 1 98.81 652 GLU A O 1
ATOM 5102 N N . SER A 1 653 ? 6.594 -10.836 -3.859 1 98.69 653 SER A N 1
ATOM 5103 C CA . SER A 1 653 ? 5.223 -11.266 -3.586 1 98.69 653 SER A CA 1
ATOM 5104 C C . SER A 1 653 ? 5.195 -12.453 -2.635 1 98.69 653 SER A C 1
ATOM 5106 O O . SER A 1 653 ? 4.453 -13.414 -2.854 1 98.69 653 SER A O 1
ATOM 5108 N N . GLY A 1 654 ? 6 -12.438 -1.591 1 98.19 654 GLY A N 1
ATOM 5109 C CA . GLY A 1 654 ? 6.133 -13.57 -0.695 1 98.19 654 GLY A CA 1
ATOM 5110 C C . GLY A 1 654 ? 4.961 -13.727 0.251 1 98.19 654 GLY A C 1
ATOM 5111 O O . GLY A 1 654 ? 4.398 -12.734 0.723 1 98.19 654 GLY A O 1
ATOM 5112 N N . ASN A 1 655 ? 4.539 -14.961 0.542 1 97.56 655 ASN A N 1
ATOM 5113 C CA . ASN A 1 655 ? 3.578 -15.273 1.594 1 97.56 655 ASN A CA 1
ATOM 5114 C C . ASN A 1 655 ? 4.246 -15.336 2.963 1 97.56 655 ASN A C 1
ATOM 5116 O O . ASN A 1 655 ? 4.254 -16.391 3.607 1 97.56 655 ASN A O 1
ATOM 5120 N N . HIS A 1 656 ? 4.688 -14.219 3.49 1 98.62 656 HIS A N 1
ATOM 5121 C CA . HIS A 1 656 ? 5.637 -14.078 4.586 1 98.62 656 HIS A CA 1
ATOM 5122 C C . HIS A 1 656 ? 5.031 -14.547 5.906 1 98.62 656 HIS A C 1
ATOM 5124 O O . HIS A 1 656 ? 5.758 -14.891 6.84 1 98.62 656 HIS A O 1
ATOM 5130 N N . ASP A 1 657 ? 3.725 -14.516 6.051 1 98.38 657 ASP A N 1
ATOM 5131 C CA . ASP A 1 657 ? 2.959 -15.07 7.164 1 98.38 657 ASP A CA 1
ATOM 5132 C C . ASP A 1 657 ? 1.773 -15.891 6.656 1 98.38 657 ASP A C 1
ATOM 5134 O O . ASP A 1 657 ? 0.751 -15.328 6.254 1 98.38 657 ASP A O 1
ATOM 5138 N N . ASN A 1 658 ? 1.884 -17.172 6.781 1 97.06 658 ASN A N 1
ATOM 5139 C CA . ASN A 1 658 ? 0.876 -18.047 6.199 1 97.06 658 ASN A CA 1
ATOM 5140 C C . ASN A 1 658 ? -0.446 -17.953 6.953 1 97.06 658 ASN A C 1
ATOM 5142 O O . ASN A 1 658 ? -1.46 -18.5 6.504 1 97.06 658 ASN A O 1
ATOM 5146 N N . ARG A 1 659 ? -0.535 -17.234 8.109 1 97.38 659 ARG A N 1
ATOM 5147 C CA . ARG A 1 659 ? -1.803 -16.875 8.742 1 97.38 659 ARG A CA 1
ATOM 5148 C C . ARG A 1 659 ? -2.566 -15.859 7.914 1 97.38 659 ARG A C 1
ATOM 5150 O O . ARG A 1 659 ? -3.758 -15.633 8.133 1 97.38 659 ARG A O 1
ATOM 5157 N N . ASN A 1 660 ? -1.815 -15.195 6.953 1 98 660 ASN A N 1
ATOM 5158 C CA . ASN A 1 660 ? -2.42 -14.242 6.031 1 98 660 ASN A CA 1
ATOM 5159 C C . ASN A 1 660 ? -2.52 -14.812 4.621 1 98 660 ASN A C 1
ATOM 5161 O O . ASN A 1 660 ? -2.676 -14.062 3.652 1 98 660 ASN A O 1
ATOM 5165 N N . TYR A 1 661 ? -2.336 -16.062 4.414 1 96.38 661 TYR A N 1
ATOM 5166 C CA . TYR A 1 661 ? -2.441 -16.75 3.131 1 96.38 661 TYR A CA 1
ATOM 5167 C C . TYR A 1 661 ? -3.529 -17.812 3.168 1 96.38 661 TYR A C 1
ATOM 5169 O O . TYR A 1 661 ? -4.008 -18.188 4.242 1 96.38 661 TYR A O 1
ATOM 5177 N N . GLU A 1 662 ? -3.945 -18.328 2.068 1 94.69 662 GLU A N 1
ATOM 5178 C CA . GLU A 1 662 ? -5.156 -19.141 1.918 1 94.69 662 GLU A CA 1
ATOM 5179 C C . GLU A 1 662 ? -5.098 -20.391 2.787 1 94.69 662 GLU A C 1
ATOM 5181 O O . GLU A 1 662 ? -4.047 -21.031 2.898 1 94.69 662 GLU A O 1
ATOM 5186 N N . ASP A 1 663 ? -6.199 -20.781 3.354 1 96.19 663 ASP A N 1
ATOM 5187 C CA . ASP A 1 663 ? -6.289 -21.875 4.32 1 96.19 663 ASP A CA 1
ATOM 5188 C C . ASP A 1 663 ? -5.992 -23.219 3.666 1 96.19 663 ASP A C 1
ATOM 5190 O O . ASP A 1 663 ? -5.293 -24.062 4.242 1 96.19 663 ASP A O 1
ATOM 5194 N N . ASP A 1 664 ? -6.484 -23.453 2.436 1 95.94 664 ASP A N 1
ATOM 5195 C CA . ASP A 1 664 ? -6.344 -24.766 1.797 1 95.94 664 ASP A CA 1
ATOM 5196 C C . ASP A 1 664 ? -4.871 -25.125 1.616 1 95.94 664 ASP A C 1
ATOM 5198 O O . ASP A 1 664 ? -4.438 -26.203 2.033 1 95.94 664 ASP A O 1
ATOM 5202 N N . TRP A 1 665 ? -4.121 -24.25 1.08 1 94.5 665 TRP A N 1
ATOM 5203 C CA . TRP A 1 665 ? -2.699 -24.484 0.865 1 94.5 665 TRP A CA 1
ATOM 5204 C C . TRP A 1 665 ? -1.97 -24.656 2.193 1 94.5 665 TRP A C 1
ATOM 5206 O O . TRP A 1 665 ? -1.223 -25.625 2.375 1 94.5 665 TRP A O 1
ATOM 5216 N N . GLY A 1 666 ? -2.188 -23.75 3.133 1 94.94 666 GLY A N 1
ATOM 5217 C CA . GLY A 1 666 ? -1.507 -23.797 4.418 1 94.94 666 GLY A CA 1
ATOM 5218 C C . GLY A 1 666 ? -1.831 -25.031 5.223 1 94.94 666 GLY A C 1
ATOM 5219 O O . GLY A 1 666 ? -0.931 -25.703 5.738 1 94.94 666 GLY A O 1
ATOM 5220 N N . GLU A 1 667 ? -3.078 -25.375 5.266 1 96.31 667 GLU A N 1
ATOM 5221 C CA . GLU A 1 667 ? -3.504 -26.484 6.113 1 96.31 667 GLU A CA 1
ATOM 5222 C C . GLU A 1 667 ? -3.152 -27.828 5.484 1 96.31 667 GLU A C 1
ATOM 5224 O O . GLU A 1 667 ? -2.994 -28.828 6.188 1 96.31 667 GLU A O 1
ATOM 5229 N N . ARG A 1 668 ? -2.988 -27.812 4.184 1 94.81 668 ARG A N 1
ATOM 5230 C CA . ARG A 1 668 ? -2.527 -29.016 3.502 1 94.81 668 ARG A CA 1
ATOM 5231 C C . ARG A 1 668 ? -1.059 -29.297 3.807 1 94.81 668 ARG A C 1
ATOM 5233 O O . ARG A 1 668 ? -0.69 -30.422 4.148 1 94.81 668 ARG A O 1
ATOM 5240 N N . TYR A 1 669 ? -0.232 -28.281 3.803 1 93.75 669 TYR A N 1
ATOM 5241 C CA . TYR A 1 669 ? 1.208 -28.516 3.805 1 93.75 669 TYR A CA 1
ATOM 5242 C C . TYR A 1 669 ? 1.812 -28.188 5.164 1 93.75 669 TYR A C 1
ATOM 5244 O O . TYR A 1 669 ? 2.898 -28.672 5.5 1 93.75 669 TYR A O 1
ATOM 5252 N N . ASP A 1 670 ? 1.165 -27.375 5.965 1 94.38 670 ASP A N 1
ATOM 5253 C CA . ASP A 1 670 ? 1.675 -26.984 7.277 1 94.38 670 ASP A CA 1
ATOM 5254 C C . ASP A 1 670 ? 0.814 -27.562 8.398 1 94.38 670 ASP A C 1
ATOM 5256 O O . ASP A 1 670 ? 1.158 -27.453 9.57 1 94.38 670 ASP A O 1
ATOM 5260 N N . GLY A 1 671 ? -0.263 -28.234 8.016 1 95.5 671 GLY A N 1
ATOM 5261 C CA . GLY A 1 671 ? -1.191 -28.75 9.008 1 95.5 671 GLY A CA 1
ATOM 5262 C C . GLY A 1 671 ? -2.117 -27.688 9.57 1 95.5 671 GLY A C 1
ATOM 5263 O O . GLY A 1 671 ? -1.979 -26.5 9.242 1 95.5 671 GLY A O 1
ATOM 5264 N N . LEU A 1 672 ? -3.102 -28.109 10.32 1 96.75 672 LEU A N 1
ATOM 5265 C CA . LEU A 1 672 ? -4.016 -27.172 10.969 1 96.75 672 LEU A CA 1
ATOM 5266 C C . LEU A 1 672 ? -3.268 -26.266 11.93 1 96.75 672 LEU A C 1
ATOM 5268 O O . LEU A 1 672 ? -2.229 -26.641 12.477 1 96.75 672 LEU A O 1
ATOM 5272 N N . LEU A 1 673 ? -3.74 -25.031 12.07 1 96.5 673 LEU A N 1
ATOM 5273 C CA . LEU A 1 673 ? -3.141 -24.094 13.023 1 96.5 673 LEU A CA 1
ATOM 5274 C C . LEU A 1 673 ? -3.318 -24.578 14.453 1 96.5 673 LEU A C 1
ATOM 5276 O O . LEU A 1 673 ? -4.441 -24.859 14.883 1 96.5 673 LEU A O 1
ATOM 5280 N N . VAL A 1 674 ? -2.301 -24.844 15.133 1 94.06 674 VAL A N 1
ATOM 5281 C CA . VAL A 1 674 ? -2.305 -25.297 16.516 1 94.06 674 VAL A CA 1
ATOM 5282 C C . VAL A 1 674 ? -1.415 -24.375 17.359 1 94.06 674 VAL A C 1
ATOM 5284 O O . VAL A 1 674 ? -0.387 -23.891 16.875 1 94.06 674 VAL A O 1
ATOM 5287 N N . LYS A 1 675 ? -1.866 -24.016 18.516 1 90.19 675 LYS A N 1
ATOM 5288 C CA . LYS A 1 675 ? -1.057 -23.219 19.438 1 90.19 675 LYS A CA 1
ATOM 5289 C C . LYS A 1 675 ? -0.182 -24.125 20.312 1 90.19 675 LYS A C 1
ATOM 5291 O O . LYS A 1 675 ? -0.653 -25.125 20.828 1 90.19 675 LYS A O 1
ATOM 5296 N N . ASN A 1 676 ? 1.082 -23.828 20.328 1 86.44 676 ASN A N 1
ATOM 5297 C CA . ASN A 1 676 ? 2.018 -24.547 21.188 1 86.44 676 ASN A CA 1
ATOM 5298 C C . ASN A 1 676 ? 1.843 -24.188 22.656 1 86.44 676 ASN A C 1
ATOM 5300 O O . ASN A 1 676 ? 1.033 -23.312 22.984 1 86.44 676 ASN A O 1
ATOM 5304 N N . ALA A 1 677 ? 2.621 -24.875 23.484 1 87.38 677 ALA A N 1
ATOM 5305 C CA . ALA A 1 677 ? 2.531 -24.672 24.938 1 87.38 677 ALA A CA 1
ATOM 5306 C C . ALA A 1 677 ? 2.912 -23.25 25.312 1 87.38 677 ALA A C 1
ATOM 5308 O O . ALA A 1 677 ? 2.383 -22.703 26.281 1 87.38 677 ALA A O 1
ATOM 5309 N N . ASP A 1 678 ? 3.748 -22.625 24.547 1 89.31 678 ASP A N 1
ATOM 5310 C CA . ASP A 1 678 ? 4.219 -21.281 24.844 1 89.31 678 ASP A CA 1
ATOM 5311 C C . ASP A 1 678 ? 3.275 -20.219 24.281 1 89.31 678 ASP A C 1
ATOM 5313 O O . ASP A 1 678 ? 3.52 -19.016 24.406 1 89.31 678 ASP A O 1
ATOM 5317 N N . GLY A 1 679 ? 2.24 -20.719 23.656 1 89.06 679 GLY A N 1
ATOM 5318 C CA . GLY A 1 679 ? 1.249 -19.797 23.109 1 89.06 679 GLY A CA 1
ATOM 5319 C C . GLY A 1 679 ? 1.532 -19.375 21.688 1 89.06 679 GLY A C 1
ATOM 5320 O O . GLY A 1 679 ? 0.693 -18.75 21.031 1 89.06 679 GLY A O 1
ATOM 5321 N N . ILE A 1 680 ? 2.748 -19.781 21.172 1 91.88 680 ILE A N 1
ATOM 5322 C CA . ILE A 1 680 ? 3.129 -19.469 19.797 1 91.88 680 ILE A CA 1
ATOM 5323 C C . ILE A 1 680 ? 2.648 -20.578 18.859 1 91.88 680 ILE A C 1
ATOM 5325 O O . ILE A 1 680 ? 2.914 -21.75 19.109 1 91.88 680 ILE A O 1
ATOM 5329 N N . SER A 1 681 ? 1.895 -20.219 17.797 1 94.06 681 SER A N 1
ATOM 5330 C CA . SER A 1 681 ? 1.368 -21.25 16.906 1 94.06 681 SER A CA 1
ATOM 5331 C C . SER A 1 681 ? 2.443 -21.766 15.961 1 94.06 681 SER A C 1
ATOM 5333 O O . SER A 1 681 ? 3.492 -21.125 15.805 1 94.06 681 SER A O 1
ATOM 5335 N N . ASN A 1 682 ? 2.186 -22.906 15.281 1 94.19 682 ASN A N 1
ATOM 5336 C CA . ASN A 1 682 ? 3.082 -23.453 14.273 1 94.19 682 ASN A CA 1
ATOM 5337 C C . ASN A 1 682 ? 3.236 -22.516 13.078 1 94.19 682 ASN A C 1
ATOM 5339 O O . ASN A 1 682 ? 4.27 -22.531 12.406 1 94.19 682 ASN A O 1
ATOM 5343 N N . TYR A 1 683 ? 2.256 -21.703 12.852 1 96.44 683 TYR A N 1
ATOM 5344 C CA . TYR A 1 683 ? 2.332 -20.734 11.766 1 96.44 683 TYR A CA 1
ATOM 5345 C C . TYR A 1 683 ? 3.133 -19.5 12.188 1 96.44 683 TYR A C 1
ATOM 5347 O O . TYR A 1 683 ? 3.959 -19 11.422 1 96.44 683 TYR A O 1
ATOM 5355 N N . GLU A 1 684 ? 2.893 -19.016 13.445 1 96.06 684 GLU A N 1
ATOM 5356 C CA . GLU A 1 684 ? 3.576 -17.828 13.945 1 96.06 684 GLU A CA 1
ATOM 5357 C C . GLU A 1 684 ? 5.082 -18.047 14.023 1 96.06 684 GLU A C 1
ATOM 5359 O O . GLU A 1 684 ? 5.867 -17.141 13.727 1 96.06 684 GLU A O 1
ATOM 5364 N N . ALA A 1 685 ? 5.5 -19.203 14.375 1 93.94 685 ALA A N 1
ATOM 5365 C CA . ALA A 1 685 ? 6.914 -19.547 14.516 1 93.94 685 ALA A CA 1
ATOM 5366 C C . ALA A 1 685 ? 7.641 -19.438 13.18 1 93.94 685 ALA A C 1
ATOM 5368 O O . ALA A 1 685 ? 8.859 -19.297 13.141 1 93.94 685 ALA A O 1
ATOM 5369 N N . GLN A 1 686 ? 6.914 -19.484 12.07 1 95.44 686 GLN A N 1
ATOM 5370 C CA . GLN A 1 686 ? 7.496 -19.516 10.734 1 95.44 686 GLN A CA 1
ATOM 5371 C C . GLN A 1 686 ? 7.414 -18.156 10.062 1 95.44 686 GLN A C 1
ATOM 5373 O O . GLN A 1 686 ? 7.977 -17.953 8.984 1 95.44 686 GLN A O 1
ATOM 5378 N N . ALA A 1 687 ? 6.691 -17.203 10.695 1 97.88 687 ALA A N 1
ATOM 5379 C CA . ALA A 1 687 ? 6.402 -15.922 10.078 1 97.88 687 ALA A CA 1
ATOM 5380 C C . ALA A 1 687 ? 7.664 -15.07 9.961 1 97.88 687 ALA A C 1
ATOM 5382 O O . ALA A 1 687 ? 8.352 -14.836 10.961 1 97.88 687 ALA A O 1
ATOM 5383 N N . ASN A 1 688 ? 7.945 -14.492 8.812 1 98.56 688 ASN A N 1
ATOM 5384 C CA . ASN A 1 688 ? 9.211 -13.828 8.508 1 98.56 688 ASN A CA 1
ATOM 5385 C C . ASN A 1 688 ? 9.367 -12.539 9.312 1 98.56 688 ASN A C 1
ATOM 5387 O O . ASN A 1 688 ? 10.477 -12.18 9.711 1 98.56 688 ASN A O 1
ATOM 5391 N N . GLN A 1 689 ? 8.242 -11.789 9.531 1 98.62 689 GLN A N 1
ATOM 5392 C CA . GLN A 1 689 ? 8.336 -10.5 10.211 1 98.62 689 GLN A CA 1
ATOM 5393 C C . GLN A 1 689 ? 8.953 -10.648 11.602 1 98.62 689 GLN A C 1
ATOM 5395 O O . GLN A 1 689 ? 9.57 -9.719 12.117 1 98.62 689 GLN A O 1
ATOM 5400 N N . ASN A 1 690 ? 8.859 -11.852 12.219 1 97.94 690 ASN A N 1
ATOM 5401 C CA . ASN A 1 690 ? 9.383 -12.094 13.555 1 97.94 690 ASN A CA 1
ATOM 5402 C C . ASN A 1 690 ? 10.906 -12.109 13.562 1 97.94 690 ASN A C 1
ATOM 5404 O O . ASN A 1 690 ? 11.531 -12.023 14.625 1 97.94 690 ASN A O 1
ATOM 5408 N N . TYR A 1 691 ? 11.547 -12.188 12.414 1 98.5 691 TYR A N 1
ATOM 5409 C CA . TYR A 1 691 ? 12.992 -12.328 12.312 1 98.5 691 TYR A CA 1
ATOM 5410 C C . TYR A 1 691 ? 13.602 -11.164 11.539 1 98.5 691 TYR A C 1
ATOM 5412 O O . TYR A 1 691 ? 14.805 -11.148 11.273 1 98.5 691 TYR A O 1
ATOM 5420 N N . ALA A 1 692 ? 12.82 -10.18 11.234 1 98.62 692 ALA A N 1
ATOM 5421 C CA . ALA A 1 692 ? 13.234 -9.062 10.391 1 98.62 692 ALA A CA 1
ATOM 5422 C C . ALA A 1 692 ? 14.43 -8.328 11 1 98.62 692 ALA A C 1
ATOM 5424 O O . ALA A 1 692 ? 15.281 -7.816 10.273 1 98.62 692 ALA A O 1
ATOM 5425 N N . LYS A 1 693 ? 14.562 -8.258 12.344 1 98.44 693 LYS A N 1
ATOM 5426 C CA . LYS A 1 693 ? 15.617 -7.535 13.047 1 98.44 693 LYS A CA 1
ATOM 5427 C C . LYS A 1 693 ? 17 -8.117 12.742 1 98.44 693 LYS A C 1
ATOM 5429 O O . LYS A 1 693 ? 18.016 -7.48 12.992 1 98.44 693 LYS A O 1
ATOM 5434 N N . ASN A 1 694 ? 17.062 -9.344 12.156 1 98.69 694 ASN A N 1
ATOM 5435 C CA . ASN A 1 694 ? 18.312 -10.055 11.914 1 98.69 694 ASN A CA 1
ATOM 5436 C C . ASN A 1 694 ? 18.953 -9.633 10.586 1 98.69 694 ASN A C 1
ATOM 5438 O O . ASN A 1 694 ? 20.062 -10.055 10.273 1 98.69 694 ASN A O 1
ATOM 5442 N N . LEU A 1 695 ? 18.281 -8.82 9.812 1 98.69 695 LEU A N 1
ATOM 5443 C CA . LEU A 1 695 ? 18.781 -8.453 8.492 1 98.69 695 LEU A CA 1
ATOM 5444 C C . LEU A 1 695 ? 20.156 -7.797 8.602 1 98.69 695 LEU A C 1
ATOM 5446 O O . LEU A 1 695 ? 20.328 -6.836 9.352 1 98.69 695 LEU A O 1
ATOM 5450 N N . LYS A 1 696 ? 21.156 -8.273 7.855 1 97.69 696 LYS A N 1
ATOM 5451 C CA . LYS A 1 696 ? 22.484 -7.668 7.777 1 97.69 696 LYS A CA 1
ATOM 5452 C C . LYS A 1 696 ? 22.781 -7.164 6.371 1 97.69 696 LYS A C 1
ATOM 5454 O O . LYS A 1 696 ? 23.453 -6.148 6.195 1 97.69 696 LYS A O 1
ATOM 5459 N N . GLY A 1 697 ? 22.266 -7.895 5.355 1 97.44 697 GLY A N 1
ATOM 5460 C CA . GLY A 1 697 ? 22.547 -7.559 3.967 1 97.44 697 GLY A CA 1
ATOM 5461 C C . GLY A 1 697 ? 21.516 -6.645 3.354 1 97.44 697 GLY A C 1
ATOM 5462 O O . GLY A 1 697 ? 20.828 -5.895 4.066 1 97.44 697 GLY A O 1
ATOM 5463 N N . LYS A 1 698 ? 21.531 -6.535 2.041 1 98.31 698 LYS A N 1
ATOM 5464 C CA . LYS A 1 698 ? 20.594 -5.707 1.282 1 98.31 698 LYS A CA 1
ATOM 5465 C C . LYS A 1 698 ? 19.375 -6.512 0.851 1 98.31 698 LYS A C 1
ATOM 5467 O O . LYS A 1 698 ? 19.516 -7.574 0.237 1 98.31 698 LYS A O 1
ATOM 5472 N N . LEU A 1 699 ? 18.203 -6.039 1.194 1 98.88 699 LEU A N 1
ATOM 5473 C CA . LEU A 1 699 ? 16.969 -6.734 0.87 1 98.88 699 LEU A CA 1
ATOM 5474 C C . LEU A 1 699 ? 16 -5.816 0.114 1 98.88 699 LEU A C 1
ATOM 5476 O O . LEU A 1 699 ? 15.734 -4.695 0.554 1 98.88 699 LEU A O 1
ATOM 5480 N N . MET A 1 700 ? 15.555 -6.211 -1.01 1 98.88 700 MET A N 1
ATOM 5481 C CA . MET A 1 700 ? 14.461 -5.562 -1.718 1 98.88 700 MET A CA 1
ATOM 5482 C C . MET A 1 700 ? 13.172 -6.379 -1.595 1 98.88 700 MET A C 1
ATOM 5484 O O . MET A 1 700 ? 13.18 -7.59 -1.823 1 98.88 700 MET A O 1
ATOM 5488 N N . LEU A 1 701 ? 12.148 -5.82 -1.15 1 98.94 701 LEU A N 1
ATOM 5489 C CA . LEU A 1 701 ? 10.797 -6.383 -1.188 1 98.94 701 LEU A CA 1
ATOM 5490 C C . LEU A 1 701 ? 10.008 -5.812 -2.361 1 98.94 701 LEU A C 1
ATOM 5492 O O . LEU A 1 701 ? 10.102 -4.621 -2.66 1 98.94 701 LEU A O 1
ATOM 5496 N N . ALA A 1 702 ? 9.266 -6.625 -3.051 1 98.88 702 ALA A N 1
ATOM 5497 C CA . ALA A 1 702 ? 8.414 -6.176 -4.145 1 98.88 702 ALA A CA 1
ATOM 5498 C C . ALA A 1 702 ? 7.031 -6.828 -4.062 1 98.88 702 ALA A C 1
ATOM 5500 O O . ALA A 1 702 ? 6.914 -7.996 -3.689 1 98.88 702 ALA A O 1
ATOM 5501 N N . HIS A 1 703 ? 6.004 -6.117 -4.438 1 98.88 703 HIS A N 1
ATOM 5502 C CA . HIS A 1 703 ? 4.66 -6.68 -4.348 1 98.88 703 HIS A CA 1
ATOM 5503 C C . HIS A 1 703 ? 3.668 -5.875 -5.18 1 98.88 703 HIS A C 1
ATOM 5505 O O . HIS A 1 703 ? 3.805 -4.66 -5.312 1 98.88 703 HIS A O 1
ATOM 5511 N N . GLY A 1 704 ? 2.68 -6.492 -5.801 1 98.62 704 GLY A N 1
ATOM 5512 C CA . GLY A 1 704 ? 1.53 -5.824 -6.395 1 98.62 704 GLY A CA 1
ATOM 5513 C C . GLY A 1 704 ? 0.415 -5.566 -5.398 1 98.62 704 GLY A C 1
ATOM 5514 O O . GLY A 1 704 ? 0.055 -6.453 -4.617 1 98.62 704 GLY A O 1
ATOM 5515 N N . LEU A 1 705 ? -0.219 -4.398 -5.453 1 98.44 705 LEU A N 1
ATOM 5516 C CA . LEU A 1 705 ? -1.217 -4.043 -4.449 1 98.44 705 LEU A CA 1
ATOM 5517 C C . LEU A 1 705 ? -2.59 -4.586 -4.832 1 98.44 705 LEU A C 1
ATOM 5519 O O . LEU A 1 705 ? -3.521 -4.551 -4.027 1 98.44 705 LEU A O 1
ATOM 5523 N N . MET A 1 706 ? -2.732 -5.133 -6.012 1 97.75 706 MET A N 1
ATOM 5524 C CA . MET A 1 706 ? -3.979 -5.785 -6.406 1 97.75 706 MET A CA 1
ATOM 5525 C C . MET A 1 706 ? -3.812 -7.301 -6.445 1 97.75 706 MET A C 1
ATOM 5527 O O . MET A 1 706 ? -4.496 -7.984 -7.211 1 97.75 706 MET A O 1
ATOM 5531 N N . ASP A 1 707 ? -2.852 -7.824 -5.723 1 97.62 707 ASP A N 1
ATOM 5532 C CA . ASP A 1 707 ? -2.586 -9.258 -5.613 1 97.62 707 ASP A CA 1
ATOM 5533 C C . ASP A 1 707 ? -3.678 -9.953 -4.801 1 97.62 707 ASP A C 1
ATOM 5535 O O . ASP A 1 707 ? -3.732 -9.812 -3.578 1 97.62 707 ASP A O 1
ATOM 5539 N N . ASN A 1 708 ? -4.504 -10.688 -5.465 1 95.19 708 ASN A N 1
ATOM 5540 C CA . ASN A 1 708 ? -5.562 -11.414 -4.773 1 95.19 708 ASN A CA 1
ATOM 5541 C C . ASN A 1 708 ? -5.176 -12.867 -4.527 1 95.19 708 ASN A C 1
ATOM 5543 O O . ASN A 1 708 ? -6.008 -13.672 -4.098 1 95.19 708 ASN A O 1
ATOM 5547 N N . ASN A 1 709 ? -3.916 -13.203 -4.953 1 96.25 709 ASN A N 1
ATOM 5548 C CA . ASN A 1 709 ? -3.361 -14.508 -4.629 1 96.25 709 ASN A CA 1
ATOM 5549 C C . ASN A 1 709 ? -2.668 -14.5 -3.268 1 96.25 709 ASN A C 1
ATOM 5551 O O . ASN A 1 709 ? -3.162 -15.094 -2.309 1 96.25 709 ASN A O 1
ATOM 5555 N N . VAL A 1 710 ? -1.622 -13.812 -3.213 1 97.81 710 VAL A N 1
ATOM 5556 C CA . VAL A 1 710 ? -0.987 -13.5 -1.936 1 97.81 710 VAL A CA 1
ATOM 5557 C C . VAL A 1 710 ? -1.305 -12.062 -1.535 1 97.81 710 VAL A C 1
ATOM 5559 O O . VAL A 1 710 ? -0.714 -11.117 -2.066 1 97.81 710 VAL A O 1
ATOM 5562 N N . PRO A 1 711 ? -2.18 -11.914 -0.571 1 97.62 711 PRO A N 1
ATOM 5563 C CA . PRO A 1 711 ? -2.564 -10.547 -0.214 1 97.62 711 PRO A CA 1
ATOM 5564 C C . PRO A 1 711 ? -1.367 -9.664 0.14 1 97.62 711 PRO A C 1
ATOM 5566 O O . PRO A 1 711 ? -0.431 -10.133 0.796 1 97.62 711 PRO A O 1
ATOM 5569 N N . PRO A 1 712 ? -1.362 -8.367 -0.273 1 98 712 PRO A N 1
ATOM 5570 C CA . PRO A 1 712 ? -0.199 -7.492 -0.119 1 98 712 PRO A CA 1
ATOM 5571 C C . PRO A 1 712 ? 0.204 -7.297 1.341 1 98 712 PRO A C 1
ATOM 5573 O O . PRO A 1 712 ? 1.345 -6.926 1.626 1 98 712 PRO A O 1
ATOM 5576 N N . GLN A 1 713 ? -0.685 -7.551 2.318 1 97.88 713 GLN A N 1
ATOM 5577 C CA . GLN A 1 713 ? -0.386 -7.426 3.74 1 97.88 713 GLN A CA 1
ATOM 5578 C C . GLN A 1 713 ? 0.812 -8.289 4.129 1 97.88 713 GLN A C 1
ATOM 5580 O O . GLN A 1 713 ? 1.544 -7.953 5.062 1 97.88 713 GLN A O 1
ATOM 5585 N N . ASN A 1 714 ? 1.011 -9.367 3.391 1 98.5 714 ASN A N 1
ATOM 5586 C CA . ASN A 1 714 ? 2.154 -10.227 3.682 1 98.5 714 ASN A CA 1
ATOM 5587 C C . ASN A 1 714 ? 3.469 -9.453 3.607 1 98.5 714 ASN A C 1
ATOM 5589 O O . ASN A 1 714 ? 4.223 -9.406 4.578 1 98.5 714 ASN A O 1
ATOM 5593 N N . THR A 1 715 ? 3.709 -8.797 2.555 1 98.88 715 THR A N 1
ATOM 5594 C CA . THR A 1 715 ? 4.926 -8 2.385 1 98.88 715 THR A CA 1
ATOM 5595 C C . THR A 1 715 ? 4.93 -6.809 3.334 1 98.88 715 THR A C 1
ATOM 5597 O O . THR A 1 715 ? 5.973 -6.453 3.889 1 98.88 715 THR A O 1
ATOM 5600 N N . LEU A 1 716 ? 3.789 -6.215 3.574 1 98.88 716 LEU A N 1
ATOM 5601 C CA . LEU A 1 716 ? 3.689 -5.023 4.406 1 98.88 716 LEU A CA 1
ATOM 5602 C C . LEU A 1 716 ? 3.986 -5.352 5.867 1 98.88 716 LEU A C 1
ATOM 5604 O O . LEU A 1 716 ? 4.539 -4.527 6.594 1 98.88 716 LEU A O 1
ATOM 5608 N N . LEU A 1 717 ? 3.635 -6.574 6.344 1 98.81 717 LEU A N 1
ATOM 5609 C CA . LEU A 1 717 ? 3.998 -7.02 7.684 1 98.81 717 LEU A CA 1
ATOM 5610 C C . LEU A 1 717 ? 5.512 -7.027 7.863 1 98.81 717 LEU A C 1
ATOM 5612 O O . LEU A 1 717 ? 6.02 -6.578 8.891 1 98.81 717 LEU A O 1
ATOM 5616 N N . VAL A 1 718 ? 6.219 -7.523 6.855 1 98.94 718 VAL A N 1
ATOM 5617 C CA . VAL A 1 718 ? 7.676 -7.586 6.91 1 98.94 718 VAL A CA 1
ATOM 5618 C C . VAL A 1 718 ? 8.258 -6.176 6.848 1 98.94 718 VAL A C 1
ATOM 5620 O O . VAL A 1 718 ? 9.18 -5.848 7.594 1 98.94 718 VAL A O 1
ATOM 5623 N N . ALA A 1 719 ? 7.746 -5.34 5.977 1 98.88 719 ALA A N 1
ATOM 5624 C CA . ALA A 1 719 ? 8.203 -3.955 5.875 1 98.88 719 ALA A CA 1
ATOM 5625 C C . ALA A 1 719 ? 8.109 -3.242 7.219 1 98.88 719 ALA A C 1
ATOM 5627 O O . ALA A 1 719 ? 9.07 -2.605 7.66 1 98.88 719 ALA A O 1
ATOM 5628 N N . GLU A 1 720 ? 6.984 -3.318 7.852 1 98.69 720 GLU A N 1
ATOM 5629 C CA . GLU A 1 720 ? 6.785 -2.635 9.125 1 98.69 720 GLU A CA 1
ATOM 5630 C C . GLU A 1 720 ? 7.719 -3.189 10.203 1 98.69 720 GLU A C 1
ATOM 5632 O O . GLU A 1 720 ? 8.227 -2.441 11.031 1 98.69 720 GLU A O 1
ATOM 5637 N N . ALA A 1 721 ? 7.891 -4.539 10.227 1 98.88 721 ALA A N 1
ATOM 5638 C CA . ALA A 1 721 ? 8.805 -5.148 11.18 1 98.88 721 ALA A CA 1
ATOM 5639 C C . ALA A 1 721 ? 10.234 -4.633 10.984 1 98.88 721 ALA A C 1
ATOM 5641 O O . ALA A 1 721 ? 10.953 -4.402 11.961 1 98.88 721 ALA A O 1
ATOM 5642 N N . LEU A 1 722 ? 10.656 -4.52 9.734 1 98.88 722 LEU A N 1
ATOM 5643 C CA . LEU A 1 722 ? 11.977 -3.979 9.43 1 98.88 722 LEU A CA 1
ATOM 5644 C C . LEU A 1 722 ? 12.102 -2.539 9.914 1 98.88 722 LEU A C 1
ATOM 5646 O O . LEU A 1 722 ? 13.125 -2.158 10.484 1 98.88 722 LEU A O 1
ATOM 5650 N N . GLU A 1 723 ? 11.055 -1.715 9.703 1 98.69 723 GLU A N 1
ATOM 5651 C CA . GLU A 1 723 ? 11.039 -0.333 10.172 1 98.69 723 GLU A CA 1
ATOM 5652 C C . GLU A 1 723 ? 11.109 -0.268 11.695 1 98.69 723 GLU A C 1
ATOM 5654 O O . GLU A 1 723 ? 11.883 0.52 12.258 1 98.69 723 GLU A O 1
ATOM 5659 N N . LYS A 1 724 ? 10.312 -1.106 12.352 1 98 724 LYS A N 1
ATOM 5660 C CA . LYS A 1 724 ? 10.328 -1.172 13.805 1 98 724 LYS A CA 1
ATOM 5661 C C . LYS A 1 724 ? 11.719 -1.513 14.336 1 98 724 LYS A C 1
ATOM 5663 O O . LYS A 1 724 ? 12.125 -1.017 15.383 1 98 724 LYS A O 1
ATOM 5668 N N . ALA A 1 725 ? 12.453 -2.314 13.555 1 98.5 725 ALA A N 1
ATOM 5669 C CA . ALA A 1 725 ? 13.797 -2.74 13.938 1 98.5 725 ALA A CA 1
ATOM 5670 C C . ALA A 1 725 ? 14.844 -1.745 13.453 1 98.5 725 ALA A C 1
ATOM 5672 O O . ALA A 1 725 ? 16.047 -2.004 13.555 1 98.5 725 ALA A O 1
ATOM 5673 N N . ASN A 1 726 ? 14.461 -0.611 12.867 1 98.19 726 ASN A N 1
ATOM 5674 C CA . ASN A 1 726 ? 15.32 0.445 12.344 1 98.19 726 ASN A CA 1
ATOM 5675 C C . ASN A 1 726 ? 16.234 -0.074 11.242 1 98.19 726 ASN A C 1
ATOM 5677 O O . ASN A 1 726 ? 17.391 0.349 11.133 1 98.19 726 ASN A O 1
ATOM 5681 N N . LYS A 1 727 ? 15.727 -1.111 10.469 1 98.56 727 LYS A N 1
ATOM 5682 C CA . LYS A 1 727 ? 16.5 -1.679 9.375 1 98.56 727 LYS A CA 1
ATOM 5683 C C . LYS A 1 727 ? 16.234 -0.948 8.062 1 98.56 727 LYS A C 1
ATOM 5685 O O . LYS A 1 727 ? 15.086 -0.58 7.781 1 98.56 727 LYS A O 1
ATOM 5690 N N . SER A 1 728 ? 17.281 -0.763 7.266 1 97.56 728 SER A N 1
ATOM 5691 C CA . SER A 1 728 ? 17.125 -0.253 5.91 1 97.56 728 SER A CA 1
ATOM 5692 C C . SER A 1 728 ? 16.812 -1.379 4.926 1 97.56 728 SER A C 1
ATOM 5694 O O . SER A 1 728 ? 17.391 -2.463 5.016 1 97.56 728 SER A O 1
ATOM 5696 N N . PHE A 1 729 ? 15.914 -1.193 4.09 1 98.5 729 PHE A N 1
ATOM 5697 C CA . PHE A 1 729 ? 15.539 -2.098 3.008 1 98.5 729 PHE A CA 1
ATOM 5698 C C . PHE A 1 729 ? 14.969 -1.323 1.826 1 98.5 729 PHE A C 1
ATOM 5700 O O . PHE A 1 729 ? 14.727 -0.118 1.925 1 98.5 729 PHE A O 1
ATOM 5707 N N . ASP A 1 730 ? 14.859 -1.95 0.674 1 98.56 730 ASP A N 1
ATOM 5708 C CA . ASP A 1 730 ? 14.281 -1.349 -0.521 1 98.56 730 ASP A CA 1
ATOM 5709 C C . ASP A 1 730 ? 12.914 -1.954 -0.832 1 98.56 730 ASP A C 1
ATOM 5711 O O . ASP A 1 730 ? 12.664 -3.125 -0.536 1 98.56 730 ASP A O 1
ATOM 5715 N N . LEU A 1 731 ? 12.039 -1.105 -1.326 1 98.81 731 LEU A N 1
ATOM 5716 C CA . LEU A 1 731 ? 10.664 -1.528 -1.574 1 98.81 731 LEU A CA 1
ATOM 5717 C C . LEU A 1 731 ? 10.211 -1.125 -2.975 1 98.81 731 LEU A C 1
ATOM 5719 O O . LEU A 1 731 ? 10.453 0.005 -3.406 1 98.81 731 LEU A O 1
ATOM 5723 N N . VAL A 1 732 ? 9.664 -2.016 -3.738 1 98.81 732 VAL A N 1
ATOM 5724 C CA . VAL A 1 732 ? 9 -1.757 -5.008 1 98.81 732 VAL A CA 1
ATOM 5725 C C . VAL A 1 732 ? 7.535 -2.182 -4.922 1 98.81 732 VAL A C 1
ATOM 5727 O O . VAL A 1 732 ? 7.234 -3.342 -4.633 1 98.81 732 VAL A O 1
ATOM 5730 N N . ILE A 1 733 ? 6.641 -1.259 -5.141 1 98.81 733 ILE A N 1
ATOM 5731 C CA . ILE A 1 733 ? 5.211 -1.532 -5.113 1 98.81 733 ILE A CA 1
ATOM 5732 C C . ILE A 1 733 ? 4.602 -1.234 -6.48 1 98.81 733 ILE A C 1
ATOM 5734 O O . ILE A 1 733 ? 4.895 -0.2 -7.086 1 98.81 733 ILE A O 1
ATOM 5738 N N . PHE A 1 734 ? 3.816 -2.139 -6.977 1 98.81 734 PHE A N 1
ATOM 5739 C CA . PHE A 1 734 ? 3.029 -1.94 -8.188 1 98.81 734 PHE A CA 1
ATOM 5740 C C . PHE A 1 734 ? 1.558 -1.729 -7.848 1 98.81 734 PHE A C 1
ATOM 5742 O O . PHE A 1 734 ? 0.826 -2.689 -7.605 1 98.81 734 PHE A O 1
ATOM 5749 N N . PRO A 1 735 ? 1.074 -0.541 -7.957 1 98.56 735 PRO A N 1
ATOM 5750 C CA . PRO A 1 735 ? -0.211 -0.164 -7.363 1 98.56 735 PRO A CA 1
ATOM 5751 C C . PRO A 1 735 ? -1.382 -0.958 -7.938 1 98.56 735 PRO A C 1
ATOM 5753 O O . PRO A 1 735 ? -2.277 -1.368 -7.195 1 98.56 735 PRO A O 1
ATOM 5756 N N . ASN A 1 736 ? -1.411 -1.243 -9.219 1 98.38 736 ASN A N 1
ATOM 5757 C CA . ASN A 1 736 ? -2.57 -1.871 -9.844 1 98.38 736 ASN A CA 1
ATOM 5758 C C . ASN A 1 736 ? -2.217 -3.229 -10.445 1 98.38 736 ASN A C 1
ATOM 5760 O O . ASN A 1 736 ? -2.865 -3.68 -11.391 1 98.38 736 ASN A O 1
ATOM 5764 N N . SER A 1 737 ? -1.164 -3.857 -9.914 1 98.38 737 SER A N 1
ATOM 5765 C CA . SER A 1 737 ? -0.732 -5.137 -10.469 1 98.38 737 SER A CA 1
ATOM 5766 C C . SER A 1 737 ? -1.153 -6.297 -9.57 1 98.38 737 SER A C 1
ATOM 5768 O O . SER A 1 737 ? -1.184 -6.164 -8.344 1 98.38 737 SER A O 1
ATOM 5770 N N . PRO A 1 738 ? -1.449 -7.395 -10.266 1 97 738 PRO A N 1
ATOM 5771 C CA . PRO A 1 738 ? -1.702 -8.633 -9.523 1 97 738 PRO A CA 1
ATOM 5772 C C . PRO A 1 738 ? -0.417 -9.336 -9.094 1 97 738 PRO A C 1
ATOM 5774 O O . PRO A 1 738 ? 0.648 -8.719 -9.055 1 97 738 PRO A O 1
ATOM 5777 N N . HIS A 1 739 ? -0.488 -10.602 -8.742 1 97 739 HIS A N 1
ATOM 5778 C CA . HIS A 1 739 ? 0.548 -11.422 -8.125 1 97 739 HIS A CA 1
ATOM 5779 C C . HIS A 1 739 ? 1.823 -11.422 -8.961 1 97 739 HIS A C 1
ATOM 5781 O O . HIS A 1 739 ? 2.93 -11.375 -8.422 1 97 739 HIS A O 1
ATOM 5787 N N . GLY A 1 740 ? 1.763 -11.43 -10.281 1 97.12 740 GLY A N 1
ATOM 5788 C CA . GLY A 1 740 ? 2.898 -11.562 -11.18 1 97.12 740 GLY A CA 1
ATOM 5789 C C . GLY A 1 740 ? 3.303 -10.25 -11.828 1 97.12 740 GLY A C 1
ATOM 5790 O O . GLY A 1 740 ? 3.998 -10.242 -12.852 1 97.12 740 GLY A O 1
ATOM 5791 N N . TYR A 1 741 ? 2.75 -9.062 -11.477 1 97.44 741 TYR A N 1
ATOM 5792 C CA . TYR A 1 741 ? 3.1 -7.688 -11.812 1 97.44 741 TYR A CA 1
ATOM 5793 C C . TYR A 1 741 ? 2.613 -7.328 -13.211 1 97.44 741 TYR A C 1
ATOM 5795 O O . TYR A 1 741 ? 2.762 -6.184 -13.648 1 97.44 741 TYR A O 1
ATOM 5803 N N . ALA A 1 742 ? 2.061 -8.297 -13.984 1 95.62 742 ALA A N 1
ATOM 5804 C CA . ALA A 1 742 ? 1.459 -8.055 -15.297 1 95.62 742 ALA A CA 1
ATOM 5805 C C . ALA A 1 742 ? 2.396 -7.25 -16.188 1 95.62 742 ALA A C 1
ATOM 5807 O O . ALA A 1 742 ? 3.549 -7.637 -16.391 1 95.62 742 ALA A O 1
ATOM 5808 N N . THR A 1 743 ? 1.987 -6.066 -16.656 1 95.56 743 THR A N 1
ATOM 5809 C CA . THR A 1 743 ? 2.709 -5.27 -17.641 1 95.56 743 THR A CA 1
ATOM 5810 C C . THR A 1 743 ? 4.039 -4.777 -17.062 1 95.56 743 THR A C 1
ATOM 5812 O O . THR A 1 743 ? 4.938 -4.391 -17.812 1 95.56 743 THR A O 1
ATOM 5815 N N . TYR A 1 744 ? 4.246 -4.906 -15.789 1 97.56 744 TYR A N 1
ATOM 5816 C CA . TYR A 1 744 ? 5.445 -4.348 -15.172 1 97.56 744 TYR A CA 1
ATOM 5817 C C . TYR A 1 744 ? 6.484 -5.43 -14.922 1 97.56 744 TYR A C 1
ATOM 5819 O O . TYR A 1 744 ? 7.488 -5.191 -14.242 1 97.56 744 TYR A O 1
ATOM 5827 N N . GLY A 1 745 ? 6.277 -6.648 -15.422 1 97.38 745 GLY A N 1
ATOM 5828 C CA . GLY A 1 745 ? 7.254 -7.723 -15.359 1 97.38 745 GLY A CA 1
ATOM 5829 C C . GLY A 1 745 ? 8.641 -7.289 -15.797 1 97.38 745 GLY A C 1
ATOM 5830 O O . GLY A 1 745 ? 9.609 -7.445 -15.055 1 97.38 745 GLY A O 1
ATOM 5831 N N . PRO A 1 746 ? 8.781 -6.699 -17.031 1 97.5 746 PRO A N 1
ATOM 5832 C CA . PRO A 1 746 ? 10.094 -6.25 -17.516 1 97.5 746 PRO A CA 1
ATOM 5833 C C . PRO A 1 746 ? 10.719 -5.191 -16.609 1 97.5 746 PRO A C 1
ATOM 5835 O O . PRO A 1 746 ? 11.938 -5.191 -16.406 1 97.5 746 PRO A O 1
ATOM 5838 N N . TYR A 1 747 ? 9.945 -4.246 -16.109 1 98.25 747 TYR A N 1
ATOM 5839 C CA . TYR A 1 747 ? 10.453 -3.25 -15.172 1 98.25 747 TYR A CA 1
ATOM 5840 C C . TYR A 1 747 ? 11.094 -3.92 -13.961 1 98.25 747 TYR A C 1
ATOM 5842 O O . TYR A 1 747 ? 12.211 -3.572 -13.57 1 98.25 747 TYR A O 1
ATOM 5850 N N . MET A 1 748 ? 10.344 -4.836 -13.281 1 98.62 748 MET A N 1
ATOM 5851 C CA . MET A 1 748 ? 10.859 -5.531 -12.109 1 98.62 748 MET A CA 1
ATOM 5852 C C . MET A 1 748 ? 12.125 -6.316 -12.445 1 98.62 748 MET A C 1
ATOM 5854 O O . MET A 1 748 ? 13.047 -6.383 -11.633 1 98.62 748 MET A O 1
ATOM 5858 N N . MET A 1 749 ? 12.156 -6.945 -13.625 1 98.56 749 MET A N 1
ATOM 5859 C CA . MET A 1 749 ? 13.344 -7.684 -14.055 1 98.56 749 MET A CA 1
ATOM 5860 C C . MET A 1 749 ? 14.555 -6.766 -14.125 1 98.56 749 MET A C 1
ATOM 5862 O O . MET A 1 749 ? 15.625 -7.094 -13.609 1 98.56 749 MET A O 1
ATOM 5866 N N . ARG A 1 750 ? 14.391 -5.621 -14.758 1 98.38 750 ARG A N 1
ATOM 5867 C CA . ARG A 1 750 ? 15.492 -4.668 -14.844 1 98.38 750 ARG A CA 1
ATOM 5868 C C . ARG A 1 750 ? 15.938 -4.219 -13.461 1 98.38 750 ARG A C 1
ATOM 5870 O O . ARG A 1 750 ? 17.141 -4.129 -13.188 1 98.38 750 ARG A O 1
ATOM 5877 N N . ARG A 1 751 ? 14.969 -3.93 -12.586 1 98.56 751 ARG A N 1
ATOM 5878 C CA . ARG A 1 751 ? 15.312 -3.557 -11.219 1 98.56 751 ARG A CA 1
ATOM 5879 C C . ARG A 1 751 ? 16.109 -4.66 -10.531 1 98.56 751 ARG A C 1
ATOM 5881 O O . ARG A 1 751 ? 17.016 -4.383 -9.75 1 98.56 751 ARG A O 1
ATOM 5888 N N . ARG A 1 752 ? 15.734 -5.867 -10.742 1 98.75 752 ARG A N 1
ATOM 5889 C CA . ARG A 1 752 ? 16.453 -7.008 -10.188 1 98.75 752 ARG A CA 1
ATOM 5890 C C . ARG A 1 752 ? 17.906 -7.027 -10.672 1 98.75 752 ARG A C 1
ATOM 5892 O O . ARG A 1 752 ? 18.828 -7.203 -9.875 1 98.75 752 ARG A O 1
ATOM 5899 N N . TRP A 1 753 ? 18.094 -6.836 -12.031 1 98.81 753 TRP A N 1
ATOM 5900 C CA . TRP A 1 753 ? 19.453 -6.773 -12.586 1 98.81 753 TRP A CA 1
ATOM 5901 C C . TRP A 1 753 ? 20.266 -5.691 -11.898 1 98.81 753 TRP A C 1
ATOM 5903 O O . TRP A 1 753 ? 21.375 -5.957 -11.398 1 98.81 753 TRP A O 1
ATOM 5913 N N . ASP A 1 754 ? 19.656 -4.531 -11.797 1 98.56 754 ASP A N 1
ATOM 5914 C CA . ASP A 1 754 ? 20.344 -3.383 -11.203 1 98.56 754 ASP A CA 1
ATOM 5915 C C . ASP A 1 754 ? 20.734 -3.67 -9.758 1 98.56 754 ASP A C 1
ATOM 5917 O O . ASP A 1 754 ? 21.844 -3.322 -9.336 1 98.56 754 ASP A O 1
ATOM 5921 N N . TYR A 1 755 ? 19.844 -4.234 -9.07 1 98.5 755 TYR A N 1
ATOM 5922 C CA . TYR A 1 755 ? 20.031 -4.426 -7.641 1 98.5 755 TYR A CA 1
ATOM 5923 C C . TYR A 1 755 ? 21.188 -5.367 -7.363 1 98.5 755 TYR A C 1
ATOM 5925 O O . TYR A 1 755 ? 22.016 -5.102 -6.484 1 98.5 755 TYR A O 1
ATOM 5933 N N . PHE A 1 756 ? 21.25 -6.484 -8.047 1 98.75 756 PHE A N 1
ATOM 5934 C CA . PHE A 1 756 ? 22.359 -7.418 -7.875 1 98.75 756 PHE A CA 1
ATOM 5935 C C . PHE A 1 756 ? 23.656 -6.797 -8.352 1 98.75 756 PHE A C 1
ATOM 5937 O O . PHE A 1 756 ? 24.703 -6.953 -7.707 1 98.75 756 PHE A O 1
ATOM 5944 N N . VAL A 1 757 ? 23.672 -6.117 -9.484 1 98.31 757 VAL A N 1
ATOM 5945 C CA . VAL A 1 757 ? 24.875 -5.492 -10.023 1 98.31 757 VAL A CA 1
ATOM 5946 C C . VAL A 1 757 ? 25.422 -4.477 -9.023 1 98.31 757 VAL A C 1
ATOM 5948 O O . VAL A 1 757 ? 26.609 -4.492 -8.695 1 98.31 757 VAL A O 1
ATOM 5951 N N . LYS A 1 758 ? 24.531 -3.686 -8.469 1 96.75 758 LYS A N 1
ATOM 5952 C CA . LYS A 1 758 ? 24.922 -2.617 -7.555 1 96.75 758 LYS A CA 1
ATOM 5953 C C . LYS A 1 758 ? 25.375 -3.182 -6.211 1 96.75 758 LYS A C 1
ATOM 5955 O O . LYS A 1 758 ? 26.422 -2.801 -5.688 1 96.75 758 LYS A O 1
ATOM 5960 N N . ASN A 1 759 ? 24.609 -4.09 -5.699 1 97.25 759 ASN A N 1
ATOM 5961 C CA . ASN A 1 759 ? 24.781 -4.438 -4.293 1 97.25 759 ASN A CA 1
ATOM 5962 C C . ASN A 1 759 ? 25.625 -5.695 -4.125 1 97.25 759 ASN A C 1
ATOM 5964 O O . ASN A 1 759 ? 26.25 -5.895 -3.084 1 97.25 759 ASN A O 1
ATOM 5968 N N . LEU A 1 760 ? 25.531 -6.582 -5.078 1 96.62 760 LEU A N 1
ATOM 5969 C CA . LEU A 1 760 ? 26.281 -7.82 -4.945 1 96.62 760 LEU A CA 1
ATOM 5970 C C . LEU A 1 760 ? 27.656 -7.695 -5.609 1 96.62 760 LEU A C 1
ATOM 5972 O O . LEU A 1 760 ? 28.641 -8.266 -5.133 1 96.62 760 LEU A O 1
ATOM 5976 N N . MET A 1 761 ? 27.812 -6.879 -6.699 1 95.56 761 MET A N 1
ATOM 5977 C CA . MET A 1 761 ? 29.078 -6.676 -7.41 1 95.56 761 MET A CA 1
ATOM 5978 C C . MET A 1 761 ? 29.719 -5.363 -6.996 1 95.56 761 MET A C 1
ATOM 5980 O O . MET A 1 761 ? 30.922 -5.176 -7.18 1 95.56 761 MET A O 1
ATOM 5984 N N . GLY A 1 762 ? 28.922 -4.379 -6.559 1 93.31 762 GLY A N 1
ATOM 5985 C CA . GLY A 1 762 ? 29.453 -3.078 -6.195 1 93.31 762 GLY A CA 1
ATOM 5986 C C . GLY A 1 762 ? 29.703 -2.182 -7.391 1 93.31 762 GLY A C 1
ATOM 5987 O O . GLY A 1 762 ? 30.609 -1.348 -7.367 1 93.31 762 GLY A O 1
ATOM 5988 N N . ILE A 1 763 ? 28.953 -2.488 -8.469 1 93.06 763 ILE A N 1
ATOM 5989 C CA . ILE A 1 763 ? 29.109 -1.754 -9.727 1 93.06 763 ILE A CA 1
ATOM 5990 C C . ILE A 1 763 ? 27.828 -0.974 -10.023 1 93.06 763 ILE A C 1
ATOM 5992 O O . ILE A 1 763 ? 26.719 -1.467 -9.789 1 93.06 763 ILE A O 1
ATOM 5996 N N . GLU A 1 764 ? 27.953 0.251 -10.539 1 91.56 764 GLU A N 1
ATOM 5997 C CA . GLU A 1 764 ? 26.781 1.033 -10.914 1 91.56 764 GLU A CA 1
ATOM 5998 C C . GLU A 1 764 ? 26.156 0.506 -12.195 1 91.56 764 GLU A C 1
ATOM 6000 O O . GLU A 1 764 ? 26.828 0.37 -13.219 1 91.56 764 GLU A O 1
ATOM 6005 N N . PRO A 1 765 ? 24.953 0.177 -12.203 1 96.12 765 PRO A N 1
ATOM 6006 C CA . PRO A 1 765 ? 24.266 -0.256 -13.422 1 96.12 765 PRO A CA 1
ATOM 6007 C C . PRO A 1 765 ? 23.969 0.902 -14.367 1 96.12 765 PRO A C 1
ATOM 6009 O O . PRO A 1 765 ? 24.062 2.068 -13.977 1 96.12 765 PRO A O 1
ATOM 6012 N N . PRO A 1 766 ? 23.75 0.579 -15.617 1 95.25 766 PRO A N 1
ATOM 6013 C CA . PRO A 1 766 ? 23.281 1.651 -16.5 1 95.25 766 PRO A CA 1
ATOM 6014 C C . PRO A 1 766 ? 21.938 2.246 -16.031 1 95.25 766 PRO A C 1
ATOM 6016 O O . PRO A 1 766 ? 21.109 1.532 -15.484 1 95.25 766 PRO A O 1
ATOM 6019 N N . TYR A 1 767 ? 21.906 3.492 -16.312 1 91.06 767 TYR A N 1
ATOM 6020 C CA . TYR A 1 767 ? 20.734 4.227 -15.828 1 91.06 767 TYR A CA 1
ATOM 6021 C C . TYR A 1 767 ? 19.5 3.865 -16.625 1 91.06 767 TYR A C 1
ATOM 6023 O O . TYR A 1 767 ? 19.422 4.141 -17.828 1 91.06 767 TYR A O 1
ATOM 6031 N N . ASP A 1 768 ? 18.484 3.246 -16.031 1 95.69 768 ASP A N 1
ATOM 6032 C CA . ASP A 1 768 ? 17.125 3.012 -16.5 1 95.69 768 ASP A CA 1
ATOM 6033 C C . ASP A 1 768 ? 17.109 2.277 -17.844 1 95.69 768 ASP A C 1
ATOM 6035 O O . ASP A 1 768 ? 16.453 2.709 -18.797 1 95.69 768 ASP A O 1
ATOM 6039 N N . TYR A 1 769 ? 17.906 1.165 -17.938 1 97.56 769 TYR A N 1
ATOM 6040 C CA . TYR A 1 769 ? 17.922 0.35 -19.156 1 97.56 769 TYR A CA 1
ATOM 6041 C C . TYR A 1 769 ? 16.516 -0.131 -19.5 1 97.56 769 TYR A C 1
ATOM 6043 O O . TYR A 1 769 ? 15.789 -0.633 -18.641 1 97.56 769 TYR A O 1
ATOM 6051 N N . LEU A 1 770 ? 16.078 0.059 -20.703 1 97.25 770 LEU A N 1
ATOM 6052 C CA . LEU A 1 770 ? 14.727 -0.301 -21.125 1 97.25 770 LEU A CA 1
ATOM 6053 C C . LEU A 1 770 ? 14.719 -1.66 -21.812 1 97.25 770 LEU A C 1
ATOM 6055 O O . LEU A 1 770 ? 15.344 -1.831 -22.859 1 97.25 770 LEU A O 1
ATOM 6059 N N . LEU A 1 771 ? 14.047 -2.684 -21.188 1 97.12 771 LEU A N 1
ATOM 6060 C CA . LEU A 1 771 ? 13.82 -3.977 -21.828 1 97.12 771 LEU A CA 1
ATOM 6061 C C . LEU A 1 771 ? 12.711 -3.881 -22.875 1 97.12 771 LEU A C 1
ATOM 6063 O O . LEU A 1 771 ? 11.648 -3.311 -22.609 1 97.12 771 LEU A O 1
ATOM 6067 N N . LYS A 1 772 ? 12.922 -4.398 -24.016 1 91.06 772 LYS A N 1
ATOM 6068 C CA . LYS A 1 772 ? 11.961 -4.332 -25.109 1 91.06 772 LYS A CA 1
ATOM 6069 C C . LYS A 1 772 ? 11.578 -5.73 -25.578 1 91.06 772 LYS A C 1
ATOM 6071 O O . LYS A 1 772 ? 12.328 -6.367 -26.328 1 91.06 772 LYS A O 1
ATOM 6076 N N . THR A 1 773 ? 10.398 -6.188 -25.234 1 90.56 773 THR A N 1
ATOM 6077 C CA . THR A 1 773 ? 9.906 -7.492 -25.672 1 90.56 773 THR A CA 1
ATOM 6078 C C . THR A 1 773 ? 9.609 -7.477 -27.172 1 90.56 773 THR A C 1
ATOM 6080 O O . THR A 1 773 ? 9.141 -6.473 -27.703 1 90.56 773 THR A O 1
ATOM 6083 N N . LYS A 1 774 ? 9.914 -8.562 -27.828 1 91 774 LYS A N 1
ATOM 6084 C CA . LYS A 1 774 ? 9.719 -8.711 -29.266 1 91 774 LYS A CA 1
ATOM 6085 C C . LYS A 1 774 ? 8.859 -9.93 -29.578 1 91 774 LYS A C 1
ATOM 6087 O O . LYS A 1 774 ? 8.867 -10.914 -28.828 1 91 774 LYS A O 1
ATOM 6092 N N . THR A 1 775 ? 8.211 -9.867 -30.625 1 90.75 775 THR A N 1
ATOM 6093 C CA . THR A 1 775 ? 7.484 -11.023 -31.141 1 90.75 775 THR A CA 1
ATOM 6094 C C . THR A 1 775 ? 8.336 -11.781 -32.156 1 90.75 775 THR A C 1
ATOM 6096 O O . THR A 1 775 ? 9.156 -11.188 -32.844 1 90.75 775 THR A O 1
ATOM 6099 N N . ASP A 1 776 ? 8.117 -13.047 -32.156 1 93.31 776 ASP A N 1
ATOM 6100 C CA . ASP A 1 776 ? 8.766 -13.852 -33.188 1 93.31 776 ASP A CA 1
ATOM 6101 C C . ASP A 1 776 ? 8.312 -13.43 -34.594 1 93.31 776 ASP A C 1
ATOM 6103 O O . ASP A 1 776 ? 7.125 -13.5 -34.906 1 93.31 776 ASP A O 1
ATOM 6107 N N . PRO A 1 777 ? 9.203 -12.984 -35.406 1 90.25 777 PRO A N 1
ATOM 6108 C CA . PRO A 1 777 ? 8.812 -12.516 -36.719 1 90.25 777 PRO A CA 1
ATOM 6109 C C . PRO A 1 777 ? 8.117 -13.602 -37.562 1 90.25 777 PRO A C 1
ATOM 6111 O O . PRO A 1 777 ? 7.414 -13.289 -38.531 1 90.25 777 PRO A O 1
ATOM 6114 N N . ARG A 1 778 ? 8.25 -14.867 -37.219 1 90.62 778 ARG A N 1
ATOM 6115 C CA . ARG A 1 778 ? 7.66 -15.977 -37.938 1 90.62 778 ARG A CA 1
ATOM 6116 C C . ARG A 1 778 ? 6.18 -16.125 -37.625 1 90.62 778 ARG A C 1
ATOM 6118 O O . ARG A 1 778 ? 5.461 -16.891 -38.281 1 90.62 778 ARG A O 1
ATOM 6125 N N . ASN A 1 779 ? 5.758 -15.477 -36.531 1 86.56 779 ASN A N 1
ATOM 6126 C CA . ASN A 1 779 ? 4.355 -15.469 -36.125 1 86.56 779 ASN A CA 1
ATOM 6127 C C . ASN A 1 779 ? 3.656 -14.188 -36.594 1 86.56 779 ASN A C 1
ATOM 6129 O O . ASN A 1 779 ? 3.311 -13.344 -35.75 1 86.56 779 ASN A O 1
ATOM 6133 N N . VAL A 1 780 ? 3.689 -13.945 -37.906 1 68.88 780 VAL A N 1
ATOM 6134 C CA . VAL A 1 780 ? 3.15 -12.727 -38.5 1 68.88 780 VAL A CA 1
ATOM 6135 C C . VAL A 1 780 ? 1.655 -12.625 -38.219 1 68.88 780 VAL A C 1
ATOM 6137 O O . VAL A 1 780 ? 0.894 -13.555 -38.5 1 68.88 780 VAL A O 1
ATOM 6140 N N . GLU A 1 781 ? 1.217 -12.141 -37.062 1 62.03 781 GLU A N 1
ATOM 6141 C CA . GLU A 1 781 ? -0.216 -11.867 -37.062 1 62.03 781 GLU A CA 1
ATOM 6142 C C . GLU A 1 781 ? -0.508 -10.469 -37.594 1 62.03 781 GLU A C 1
ATOM 6144 O O . GLU A 1 781 ? 0.285 -9.547 -37.406 1 62.03 781 GLU A O 1
ATOM 6149 N N . GLU A 1 782 ? -1.216 -10.422 -38.719 1 54.41 782 GLU A N 1
ATOM 6150 C CA . GLU A 1 782 ? -1.528 -9.094 -39.25 1 54.41 782 GLU A CA 1
ATOM 6151 C C . GLU A 1 782 ? -1.988 -8.164 -38.125 1 54.41 782 GLU A C 1
ATOM 6153 O O . GLU A 1 782 ? -2.777 -8.555 -37.25 1 54.41 782 GLU A O 1
ATOM 6158 N N . GLU A 1 783 ? -1.214 -7.281 -37.812 1 44.03 783 GLU A N 1
ATOM 6159 C CA . GLU A 1 783 ? -1.528 -6.172 -36.938 1 44.03 783 GLU A CA 1
ATOM 6160 C C . GLU A 1 783 ? -3 -5.781 -37.031 1 44.03 783 GLU A C 1
ATOM 6162 O O . GLU A 1 783 ? -3.529 -5.621 -38.125 1 44.03 783 GLU A O 1
ATOM 6167 N N . LYS A 1 784 ? -3.771 -5.961 -36.094 1 41.47 784 LYS A N 1
ATOM 6168 C CA . LYS A 1 784 ? -4.992 -5.16 -36.031 1 41.47 784 LYS A CA 1
ATOM 6169 C C . LYS A 1 784 ? -4.707 -3.697 -36.344 1 41.47 784 LYS A C 1
ATOM 6171 O O . LYS A 1 784 ? -3.734 -3.123 -35.844 1 41.47 784 LYS A O 1
ATOM 6176 N N . GLY A 1 785 ? -4.938 -3.256 -37.562 1 30.28 785 GLY A N 1
ATOM 6177 C CA . GLY A 1 785 ? -4.953 -1.81 -37.719 1 30.28 785 GLY A CA 1
ATOM 6178 C C . GLY A 1 785 ? -5.289 -1.08 -36.438 1 30.28 785 GLY A C 1
ATOM 6179 O O . GLY A 1 785 ? -6.285 -1.391 -35.781 1 30.28 785 GLY A O 1
ATOM 6180 N N . ARG A 1 786 ? -4.375 -0.544 -35.938 1 26.62 786 ARG A N 1
ATOM 6181 C CA . ARG A 1 786 ? -4.781 0.585 -35.125 1 26.62 786 ARG A CA 1
ATOM 6182 C C . ARG A 1 786 ? -5.719 1.516 -35.875 1 26.62 786 ARG A C 1
ATOM 6184 O O . ARG A 1 786 ? -5.469 1.844 -37.031 1 26.62 786 ARG A O 1
ATOM 6191 N N . MET B 1 1 ? 68.875 37.188 -30.359 1 24.08 1 MET B N 1
ATOM 6192 C CA . MET B 1 1 ? 69 36.906 -28.922 1 24.08 1 MET B CA 1
ATOM 6193 C C . MET B 1 1 ? 67.688 36.406 -28.359 1 24.08 1 MET B C 1
ATOM 6195 O O . MET B 1 1 ? 67.5 36.281 -27.141 1 24.08 1 MET B O 1
ATOM 6199 N N . MET B 1 2 ? 66.562 36.438 -29.141 1 26.55 2 MET B N 1
ATOM 6200 C CA . MET B 1 2 ? 65.125 36.438 -29.031 1 26.55 2 MET B CA 1
ATOM 6201 C C . MET B 1 2 ? 64.625 35.062 -28.578 1 26.55 2 MET B C 1
ATOM 6203 O O . MET B 1 2 ? 63.438 34.906 -28.266 1 26.55 2 MET B O 1
ATOM 6207 N N . ASN B 1 3 ? 65.375 33.969 -28.812 1 26.62 3 ASN B N 1
ATOM 6208 C CA . ASN B 1 3 ? 64.812 32.625 -29.031 1 26.62 3 ASN B CA 1
ATOM 6209 C C . ASN B 1 3 ? 64.5 31.938 -27.719 1 26.62 3 ASN B C 1
ATOM 6211 O O . ASN B 1 3 ? 64.188 30.75 -27.703 1 26.62 3 ASN B O 1
ATOM 6215 N N . LYS B 1 4 ? 65.062 32.344 -26.547 1 29.58 4 LYS B N 1
ATOM 6216 C CA . LYS B 1 4 ? 65.312 31.453 -25.422 1 29.58 4 LYS B CA 1
ATOM 6217 C C . LYS B 1 4 ? 64 31.203 -24.656 1 29.58 4 LYS B C 1
ATOM 6219 O O . LYS B 1 4 ? 63.906 30.266 -23.859 1 29.58 4 LYS B O 1
ATOM 6224 N N . PHE B 1 5 ? 63.094 32.188 -24.516 1 30.44 5 PHE B N 1
ATOM 6225 C CA . PHE B 1 5 ? 62.281 32.312 -23.297 1 30.44 5 PHE B CA 1
ATOM 6226 C C . PHE B 1 5 ? 61.125 31.344 -23.312 1 30.44 5 PHE B C 1
ATOM 6228 O O . PHE B 1 5 ? 60.281 31.344 -22.406 1 30.44 5 PHE B O 1
ATOM 6235 N N . ILE B 1 6 ? 60.875 30.609 -24.469 1 30.8 6 ILE B N 1
ATOM 6236 C CA . ILE B 1 6 ? 59.5 30.109 -24.625 1 30.8 6 ILE B CA 1
ATOM 6237 C C . ILE B 1 6 ? 59.312 28.859 -23.781 1 30.8 6 ILE B C 1
ATOM 6239 O O . ILE B 1 6 ? 58.188 28.344 -23.656 1 30.8 6 ILE B O 1
ATOM 6243 N N . LEU B 1 7 ? 60.406 28.172 -23.312 1 30.48 7 LEU B N 1
ATOM 6244 C CA . LEU B 1 7 ? 60.25 26.766 -23 1 30.48 7 LEU B CA 1
ATOM 6245 C C . LEU B 1 7 ? 59.594 26.562 -21.641 1 30.48 7 LEU B C 1
ATOM 6247 O O . LEU B 1 7 ? 59.156 25.453 -21.297 1 30.48 7 LEU B O 1
ATOM 6251 N N . THR B 1 8 ? 59.75 27.453 -20.656 1 29.64 8 THR B N 1
ATOM 6252 C CA . THR B 1 8 ? 59.625 27.078 -19.25 1 29.64 8 THR B CA 1
ATOM 6253 C C . THR B 1 8 ? 58.156 26.953 -18.859 1 29.64 8 THR B C 1
ATOM 6255 O O . THR B 1 8 ? 57.844 26.562 -17.734 1 29.64 8 THR B O 1
ATOM 6258 N N . ALA B 1 9 ? 57.219 27.484 -19.656 1 31.3 9 ALA B N 1
ATOM 6259 C CA . ALA B 1 9 ? 55.906 27.75 -19.078 1 31.3 9 ALA B CA 1
ATOM 6260 C C . ALA B 1 9 ? 55.094 26.453 -18.969 1 31.3 9 ALA B C 1
ATOM 6262 O O . ALA B 1 9 ? 54 26.453 -18.422 1 31.3 9 ALA B O 1
ATOM 6263 N N . LEU B 1 10 ? 55.5 25.453 -19.719 1 26.39 10 LEU B N 1
ATOM 6264 C CA . LEU B 1 10 ? 54.469 24.438 -19.953 1 26.39 10 LEU B CA 1
ATOM 6265 C C . LEU B 1 10 ? 54.312 23.562 -18.719 1 26.39 10 LEU B C 1
ATOM 6267 O O . LEU B 1 10 ? 53.375 22.734 -18.656 1 26.39 10 LEU B O 1
ATOM 6271 N N . ALA B 1 11 ? 55.281 23.422 -17.859 1 27.45 11 ALA B N 1
ATOM 6272 C CA . ALA B 1 11 ? 55.281 22.25 -17 1 27.45 11 ALA B CA 1
ATOM 6273 C C . ALA B 1 11 ? 54.219 22.359 -15.914 1 27.45 11 ALA B C 1
ATOM 6275 O O . ALA B 1 11 ? 53.906 21.359 -15.25 1 27.45 11 ALA B O 1
ATOM 6276 N N . SER B 1 12 ? 53.938 23.578 -15.562 1 28.48 12 SER B N 1
ATOM 6277 C CA . SER B 1 12 ? 53.312 23.672 -14.258 1 28.48 12 SER B CA 1
ATOM 6278 C C . SER B 1 12 ? 51.875 23.172 -14.305 1 28.48 12 SER B C 1
ATOM 6280 O O . SER B 1 12 ? 51.125 23.281 -13.32 1 28.48 12 SER B O 1
ATOM 6282 N N . ALA B 1 13 ? 51.281 22.953 -15.5 1 27.2 13 ALA B N 1
ATOM 6283 C CA . ALA B 1 13 ? 49.812 22.797 -15.469 1 27.2 13 ALA B CA 1
ATOM 6284 C C . ALA B 1 13 ? 49.438 21.438 -14.883 1 27.2 13 ALA B C 1
ATOM 6286 O O . ALA B 1 13 ? 48.25 21.125 -14.758 1 27.2 13 ALA B O 1
ATOM 6287 N N . ALA B 1 14 ? 50.375 20.469 -14.992 1 26.98 14 ALA B N 1
ATOM 6288 C CA . ALA B 1 14 ? 49.781 19.141 -14.898 1 26.98 14 ALA B CA 1
ATOM 6289 C C . ALA B 1 14 ? 49.219 18.891 -13.5 1 26.98 14 ALA B C 1
ATOM 6291 O O . ALA B 1 14 ? 48.469 17.922 -13.281 1 26.98 14 ALA B O 1
ATOM 6292 N N . VAL B 1 15 ? 49.906 19.469 -12.508 1 30.16 15 VAL B N 1
ATOM 6293 C CA . VAL B 1 15 ? 49.688 18.844 -11.211 1 30.16 15 VAL B CA 1
ATOM 6294 C C . VAL B 1 15 ? 48.281 19.203 -10.727 1 30.16 15 VAL B C 1
ATOM 6296 O O . VAL B 1 15 ? 47.906 18.938 -9.578 1 30.16 15 VAL B O 1
ATOM 6299 N N . LEU B 1 16 ? 47.562 20.016 -11.438 1 30.03 16 LEU B N 1
ATOM 6300 C CA . LEU B 1 16 ? 46.344 20.203 -10.656 1 30.03 16 LEU B CA 1
ATOM 6301 C C . LEU B 1 16 ? 45.5 18.938 -10.648 1 30.03 16 LEU B C 1
ATOM 6303 O O . LEU B 1 16 ? 44.719 18.719 -11.555 1 30.03 16 LEU B O 1
ATOM 6307 N N . ALA B 1 17 ? 46.219 17.719 -10.758 1 27.48 17 ALA B N 1
ATOM 6308 C CA . ALA B 1 17 ? 45.438 16.469 -10.68 1 27.48 17 ALA B CA 1
ATOM 6309 C C . ALA B 1 17 ? 44.312 16.594 -9.664 1 27.48 17 ALA B C 1
ATOM 6311 O O . ALA B 1 17 ? 44.344 17.422 -8.758 1 27.48 17 ALA B O 1
ATOM 6312 N N . ALA B 1 18 ? 43.312 15.727 -9.883 1 28.67 18 ALA B N 1
ATOM 6313 C CA . ALA B 1 18 ? 42.062 15.25 -9.273 1 28.67 18 ALA B CA 1
ATOM 6314 C C . ALA B 1 18 ? 42.281 14.875 -7.809 1 28.67 18 ALA B C 1
ATOM 6316 O O . ALA B 1 18 ? 42.812 13.805 -7.508 1 28.67 18 ALA B O 1
ATOM 6317 N N . GLN B 1 19 ? 42.875 15.688 -7.051 1 28.03 19 GLN B N 1
ATOM 6318 C CA . GLN B 1 19 ? 42.562 15.219 -5.707 1 28.03 19 GLN B CA 1
ATOM 6319 C C . GLN B 1 19 ? 41.094 14.828 -5.598 1 28.03 19 GLN B C 1
ATOM 6321 O O . GLN B 1 19 ? 40.219 15.695 -5.527 1 28.03 19 GLN B O 1
ATOM 6326 N N . ALA B 1 20 ? 40.688 13.852 -6.422 1 32.34 20 ALA B N 1
ATOM 6327 C CA . ALA B 1 20 ? 39.469 13.148 -6.008 1 32.34 20 ALA B CA 1
ATOM 6328 C C . ALA B 1 20 ? 39.344 13.109 -4.484 1 32.34 20 ALA B C 1
ATOM 6330 O O . ALA B 1 20 ? 40.219 12.547 -3.805 1 32.34 20 ALA B O 1
ATOM 6331 N N . GLN B 1 21 ? 38.938 14.172 -3.832 1 33.09 21 GLN B N 1
ATOM 6332 C CA . GLN B 1 21 ? 38.562 14.18 -2.42 1 33.09 21 GLN B CA 1
ATOM 6333 C C . GLN B 1 21 ? 38.094 12.805 -1.964 1 33.09 21 GLN B C 1
ATOM 6335 O O . GLN B 1 21 ? 37.156 12.242 -2.52 1 33.09 21 GLN B O 1
ATOM 6340 N N . GLN B 1 22 ? 38.875 11.938 -1.615 1 36.56 22 GLN B N 1
ATOM 6341 C CA . GLN B 1 22 ? 38.531 10.727 -0.881 1 36.56 22 GLN B CA 1
ATOM 6342 C C . GLN B 1 22 ? 37.281 10.961 0.001 1 36.56 22 GLN B C 1
ATOM 6344 O O . GLN B 1 22 ? 37.375 11.656 1.017 1 36.56 22 GLN B O 1
ATOM 6349 N N . SER B 1 23 ? 36.188 11.297 -0.403 1 48.53 23 SER B N 1
ATOM 6350 C CA . SER B 1 23 ? 34.938 11.492 0.277 1 48.53 23 SER B CA 1
ATOM 6351 C C . SER B 1 23 ? 34.719 10.469 1.392 1 48.53 23 SER B C 1
ATOM 6353 O O . SER B 1 23 ? 34.5 9.289 1.124 1 48.53 23 SER B O 1
ATOM 6355 N N . GLY B 1 24 ? 35.5 10.453 2.357 1 59.72 24 GLY B N 1
ATOM 6356 C CA . GLY B 1 24 ? 35.469 9.578 3.52 1 59.72 24 GLY B CA 1
ATOM 6357 C C . GLY B 1 24 ? 34.062 9.367 4.051 1 59.72 24 GLY B C 1
ATOM 6358 O O . GLY B 1 24 ? 33.125 10.117 3.721 1 59.72 24 GLY B O 1
ATOM 6359 N N . ALA B 1 25 ? 33.656 8.062 4.586 1 73.38 25 ALA B N 1
ATOM 6360 C CA . ALA B 1 25 ? 32.406 7.629 5.219 1 73.38 25 ALA B CA 1
ATOM 6361 C C . ALA B 1 25 ? 32.125 8.469 6.457 1 73.38 25 ALA B C 1
ATOM 6363 O O . ALA B 1 25 ? 33.031 8.867 7.184 1 73.38 25 ALA B O 1
ATOM 6364 N N . LEU B 1 26 ? 30.812 9.094 6.465 1 87.44 26 LEU B N 1
ATOM 6365 C CA . LEU B 1 26 ? 30.375 9.648 7.738 1 87.44 26 LEU B CA 1
ATOM 6366 C C . LEU B 1 26 ? 30.25 8.555 8.797 1 87.44 26 LEU B C 1
ATOM 6368 O O . LEU B 1 26 ? 29.75 7.465 8.5 1 87.44 26 LEU B O 1
ATOM 6372 N N . SER B 1 27 ? 30.719 8.797 9.945 1 92.38 27 SER B N 1
ATOM 6373 C CA . SER B 1 27 ? 30.719 7.832 11.047 1 92.38 27 SER B CA 1
ATOM 6374 C C . SER B 1 27 ? 29.469 7.984 11.906 1 92.38 27 SER B C 1
ATOM 6376 O O . SER B 1 27 ? 28.672 8.906 11.703 1 92.38 27 SER B O 1
ATOM 6378 N N . THR B 1 28 ? 29.297 7.086 12.828 1 95.88 28 THR B N 1
ATOM 6379 C CA . THR B 1 28 ? 28.234 7.164 13.82 1 95.88 28 THR B CA 1
ATOM 6380 C C . THR B 1 28 ? 28.406 8.398 14.703 1 95.88 28 THR B C 1
ATOM 6382 O O . THR B 1 28 ? 27.422 8.984 15.172 1 95.88 28 THR B O 1
ATOM 6385 N N . SER B 1 29 ? 29.625 8.883 14.898 1 96.38 29 SER B N 1
ATOM 6386 C CA . SER B 1 29 ? 29.891 10.078 15.688 1 96.38 29 SER B CA 1
ATOM 6387 C C . SER B 1 29 ? 29.375 11.328 14.977 1 96.38 29 SER B C 1
ATOM 6389 O O . SER B 1 29 ? 28.922 12.273 15.625 1 96.38 29 SER B O 1
ATOM 6391 N N . ASP B 1 30 ? 29.547 11.32 13.68 1 96.62 30 ASP B N 1
ATOM 6392 C CA . ASP B 1 30 ? 29.016 12.438 12.898 1 96.62 30 ASP B CA 1
ATOM 6393 C C . ASP B 1 30 ? 27.484 12.523 13.023 1 96.62 30 ASP B C 1
ATOM 6395 O O . ASP B 1 30 ? 26.938 13.609 13.188 1 96.62 30 ASP B O 1
ATOM 6399 N N . TYR B 1 31 ? 26.859 11.336 12.977 1 98 31 TYR B N 1
ATOM 6400 C CA . TYR B 1 31 ? 25.406 11.297 13.102 1 98 31 TYR B CA 1
ATOM 6401 C C . TYR B 1 31 ? 24.969 11.68 14.516 1 98 31 TYR B C 1
ATOM 6403 O O . TYR B 1 31 ? 23.953 12.336 14.703 1 98 31 TYR B O 1
ATOM 6411 N N . ALA B 1 32 ? 25.75 11.273 15.477 1 97.56 32 ALA B N 1
ATOM 6412 C CA . ALA B 1 32 ? 25.469 11.656 16.859 1 97.56 32 ALA B CA 1
ATOM 6413 C C . ALA B 1 32 ? 25.578 13.164 17.031 1 97.56 32 ALA B C 1
ATOM 6415 O O . ALA B 1 32 ? 24.797 13.766 17.781 1 97.56 32 ALA B O 1
ATOM 6416 N N . ARG B 1 33 ? 26.531 13.789 16.438 1 97.12 33 ARG B N 1
ATOM 6417 C CA . ARG B 1 33 ? 26.656 15.242 16.469 1 97.12 33 ARG B CA 1
ATOM 6418 C C . ARG B 1 33 ? 25.438 15.914 15.828 1 97.12 33 ARG B C 1
ATOM 6420 O O . ARG B 1 33 ? 24.922 16.891 16.359 1 97.12 33 ARG B O 1
ATOM 6427 N N . ALA B 1 34 ? 25 15.391 14.695 1 98.19 34 ALA B N 1
ATOM 6428 C CA . ALA B 1 34 ? 23.797 15.906 14.07 1 98.19 34 ALA B CA 1
ATOM 6429 C C . ALA B 1 34 ? 22.594 15.75 14.992 1 98.19 34 ALA B C 1
ATOM 6431 O O . ALA B 1 34 ? 21.797 16.688 15.156 1 98.19 34 ALA B O 1
ATOM 6432 N N . GLU B 1 35 ? 22.422 14.578 15.578 1 98.25 35 GLU B N 1
ATOM 6433 C CA . GLU B 1 35 ? 21.297 14.305 16.484 1 98.25 35 GLU B CA 1
ATOM 6434 C C . GLU B 1 35 ? 21.297 15.258 17.672 1 98.25 35 GLU B C 1
ATOM 6436 O O . GLU B 1 35 ? 20.234 15.617 18.172 1 98.25 35 GLU B O 1
ATOM 6441 N N . SER B 1 36 ? 22.484 15.719 18.094 1 97.88 36 SER B N 1
ATOM 6442 C CA . SER B 1 36 ? 22.594 16.625 19.234 1 97.88 36 SER B CA 1
ATOM 6443 C C . SER B 1 36 ? 21.891 17.953 18.953 1 97.88 36 SER B C 1
ATOM 6445 O O . SER B 1 36 ? 21.625 18.734 19.875 1 97.88 36 SER B O 1
ATOM 6447 N N . MET B 1 37 ? 21.531 18.219 17.719 1 98.25 37 MET B N 1
ATOM 6448 C CA . MET B 1 37 ? 20.922 19.484 17.328 1 98.25 37 MET B CA 1
ATOM 6449 C C . MET B 1 37 ? 19.406 19.359 17.219 1 98.25 37 MET B C 1
ATOM 6451 O O . MET B 1 37 ? 18.703 20.312 16.875 1 98.25 37 MET B O 1
ATOM 6455 N N . LEU B 1 38 ? 18.891 18.188 17.516 1 98.25 38 LEU B N 1
ATOM 6456 C CA . LEU B 1 38 ? 17.438 17.984 17.531 1 98.25 38 LEU B CA 1
ATOM 6457 C C . LEU B 1 38 ? 16.828 18.547 18.812 1 98.25 38 LEU B C 1
ATOM 6459 O O . LEU B 1 38 ? 17.5 18.625 19.844 1 98.25 38 LEU B O 1
ATOM 6463 N N . THR B 1 39 ? 15.523 18.828 18.734 1 97.38 39 THR B N 1
ATOM 6464 C CA . THR B 1 39 ? 14.789 19.547 19.766 1 97.38 39 THR B CA 1
ATOM 6465 C C . THR B 1 39 ? 14.945 18.859 21.125 1 97.38 39 THR B C 1
ATOM 6467 O O . THR B 1 39 ? 15.094 19.516 22.141 1 97.38 39 THR B O 1
ATOM 6470 N N . TYR B 1 40 ? 14.961 17.484 21.203 1 96.12 40 TYR B N 1
ATOM 6471 C CA . TYR B 1 40 ? 14.977 16.781 22.484 1 96.12 40 TYR B CA 1
ATOM 6472 C C . TYR B 1 40 ? 16.359 16.844 23.125 1 96.12 40 TYR B C 1
ATOM 6474 O O . TYR B 1 40 ? 16.516 16.5 24.297 1 96.12 40 TYR B O 1
ATOM 6482 N N . ASN B 1 41 ? 17.328 17.344 22.406 1 97.5 41 ASN B N 1
ATOM 6483 C CA . ASN B 1 41 ? 18.672 17.531 22.953 1 97.5 41 ASN B CA 1
ATOM 6484 C C . ASN B 1 41 ? 18.953 19.016 23.203 1 97.5 41 ASN B C 1
ATOM 6486 O O . ASN B 1 41 ? 19.703 19.359 24.125 1 97.5 41 ASN B O 1
ATOM 6490 N N . THR B 1 42 ? 18.312 19.938 22.453 1 97.94 42 THR B N 1
ATOM 6491 C CA . THR B 1 42 ? 18.609 21.359 22.547 1 97.94 42 THR B CA 1
ATOM 6492 C C . THR B 1 42 ? 17.672 22.047 23.531 1 97.94 42 THR B C 1
ATOM 6494 O O . THR B 1 42 ? 18.109 22.891 24.328 1 97.94 42 THR B O 1
ATOM 6497 N N . GLU B 1 43 ? 16.422 21.703 23.5 1 96.38 43 GLU B N 1
ATOM 6498 C CA . GLU B 1 43 ? 15.406 22.391 24.297 1 96.38 43 GLU B CA 1
ATOM 6499 C C . GLU B 1 43 ? 15.711 22.281 25.781 1 96.38 43 GLU B C 1
ATOM 6501 O O . GLU B 1 43 ? 15.484 23.234 26.547 1 96.38 43 GLU B O 1
ATOM 6506 N N . PRO B 1 44 ? 16.281 21.109 26.281 1 96.25 44 PRO B N 1
ATOM 6507 C CA . PRO B 1 44 ? 16.609 21 27.703 1 96.25 44 PRO B CA 1
ATOM 6508 C C . PRO B 1 44 ? 17.688 21.984 28.141 1 96.25 44 PRO B C 1
ATOM 6510 O O . PRO B 1 44 ? 17.922 22.188 29.344 1 96.25 44 PRO B O 1
ATOM 6513 N N . LEU B 1 45 ? 18.312 22.641 27.203 1 97.75 45 LEU B N 1
ATOM 6514 C CA . LEU B 1 45 ? 19.391 23.562 27.5 1 97.75 45 LEU B CA 1
ATOM 6515 C C . LEU B 1 45 ? 18.922 25 27.438 1 97.75 45 LEU B C 1
ATOM 6517 O O . LEU B 1 45 ? 19.719 25.938 27.594 1 97.75 45 LEU B O 1
ATOM 6521 N N . VAL B 1 46 ? 17.641 25.234 27.172 1 97.81 46 VAL B N 1
ATOM 6522 C CA . VAL B 1 46 ? 17 26.547 27.172 1 97.81 46 VAL B CA 1
ATOM 6523 C C . VAL B 1 46 ? 16.297 26.766 28.516 1 97.81 46 VAL B C 1
ATOM 6525 O O . VAL B 1 46 ? 15.422 26 28.891 1 97.81 46 VAL B O 1
ATOM 6528 N N . ASP B 1 47 ? 16.641 27.828 29.234 1 97.75 47 ASP B N 1
ATOM 6529 C CA . ASP B 1 47 ? 16.078 28.141 30.547 1 97.75 47 ASP B CA 1
ATOM 6530 C C . ASP B 1 47 ? 15.164 29.359 30.484 1 97.75 47 ASP B C 1
ATOM 6532 O O . ASP B 1 47 ? 15.328 30.219 29.625 1 97.75 47 ASP B O 1
ATOM 6536 N N . HIS B 1 48 ? 14.188 29.375 31.391 1 97.06 48 HIS B N 1
ATOM 6537 C CA . HIS B 1 48 ? 13.266 30.5 31.516 1 97.06 48 HIS B CA 1
ATOM 6538 C C . HIS B 1 48 ? 12.477 30.734 30.234 1 97.06 48 HIS B C 1
ATOM 6540 O O . HIS B 1 48 ? 12.383 31.859 29.75 1 97.06 48 HIS B O 1
ATOM 6546 N N . GLY B 1 49 ? 12.031 29.609 29.719 1 90.56 49 GLY B N 1
ATOM 6547 C CA . GLY B 1 49 ? 11.344 29.578 28.438 1 90.56 49 GLY B CA 1
ATOM 6548 C C . GLY B 1 49 ? 9.953 30.172 28.5 1 90.56 49 GLY B C 1
ATOM 6549 O O . GLY B 1 49 ? 9.742 31.219 29.125 1 90.56 49 GLY B O 1
ATOM 6550 N N . ALA B 1 50 ? 9 29.516 27.859 1 84.31 50 ALA B N 1
ATOM 6551 C CA . ALA B 1 50 ? 7.668 30.062 27.609 1 84.31 50 ALA B CA 1
ATOM 6552 C C . ALA B 1 50 ? 6.871 30.156 28.906 1 84.31 50 ALA B C 1
ATOM 6554 O O . ALA B 1 50 ? 7.016 29.312 29.797 1 84.31 50 ALA B O 1
ATOM 6555 N N . VAL B 1 51 ? 6.176 31.219 29.031 1 93.56 51 VAL B N 1
ATOM 6556 C CA . VAL B 1 51 ? 5.242 31.453 30.125 1 93.56 51 VAL B CA 1
ATOM 6557 C C . VAL B 1 51 ? 3.834 31.031 29.703 1 93.56 51 VAL B C 1
ATOM 6559 O O . VAL B 1 51 ? 3.223 31.672 28.844 1 93.56 51 VAL B O 1
ATOM 6562 N N . LYS B 1 52 ? 3.387 29.984 30.234 1 94.94 52 LYS B N 1
ATOM 6563 C CA . LYS B 1 52 ? 2.006 29.547 30.047 1 94.94 52 LYS B CA 1
ATOM 6564 C C . LYS B 1 52 ? 1.159 29.859 31.266 1 94.94 52 LYS B C 1
ATOM 6566 O O . LYS B 1 52 ? 1.162 29.094 32.25 1 94.94 52 LYS B O 1
ATOM 6571 N N . PRO B 1 53 ? 0.369 30.844 31.156 1 96.75 53 PRO B N 1
ATOM 6572 C CA . PRO B 1 53 ? -0.383 31.281 32.344 1 96.75 53 PRO B CA 1
ATOM 6573 C C . PRO B 1 53 ? -1.515 30.312 32.688 1 96.75 53 PRO B C 1
ATOM 6575 O O . PRO B 1 53 ? -2.248 29.859 31.812 1 96.75 53 PRO B O 1
ATOM 6578 N N . ASN B 1 54 ? -1.582 29.969 33.969 1 96 54 ASN B N 1
ATOM 6579 C CA . ASN B 1 54 ? -2.75 29.359 34.594 1 96 54 ASN B CA 1
ATOM 6580 C C . ASN B 1 54 ? -3.539 30.359 35.438 1 96 54 ASN B C 1
ATOM 6582 O O . ASN B 1 54 ? -3.174 30.656 36.562 1 96 54 ASN B O 1
ATOM 6586 N N . TRP B 1 55 ? -4.625 30.734 34.844 1 95.38 55 TRP B N 1
ATOM 6587 C CA . TRP B 1 55 ? -5.324 31.922 35.344 1 95.38 55 TRP B CA 1
ATOM 6588 C C . TRP B 1 55 ? -6.07 31.594 36.656 1 95.38 55 TRP B C 1
ATOM 6590 O O . TRP B 1 55 ? -6.602 30.484 36.781 1 95.38 55 TRP B O 1
ATOM 6600 N N . LEU B 1 56 ? -6.109 32.562 37.469 1 93.38 56 LEU B N 1
ATOM 6601 C CA . LEU B 1 56 ? -6.832 32.594 38.75 1 93.38 56 LEU B CA 1
ATOM 6602 C C . LEU B 1 56 ? -7.781 33.781 38.812 1 93.38 56 LEU B C 1
ATOM 6604 O O . LEU B 1 56 ? -7.707 34.688 37.969 1 93.38 56 LEU B O 1
ATOM 6608 N N . PRO B 1 57 ? -8.656 33.75 39.812 1 90.5 57 PRO B N 1
ATOM 6609 C CA . PRO B 1 57 ? -9.531 34.906 39.938 1 90.5 57 PRO B CA 1
ATOM 6610 C C . PRO B 1 57 ? -8.766 36.219 40.031 1 90.5 57 PRO B C 1
ATOM 6612 O O . PRO B 1 57 ? -7.703 36.281 40.656 1 90.5 57 PRO B O 1
ATOM 6615 N N . GLY B 1 58 ? -9.336 37.188 39.406 1 91.81 58 GLY B N 1
ATOM 6616 C CA . GLY B 1 58 ? -8.75 38.5 39.469 1 91.81 58 GLY B CA 1
ATOM 6617 C C . GLY B 1 58 ? -7.586 38.688 38.531 1 91.81 58 GLY B C 1
ATOM 6618 O O . GLY B 1 58 ? -6.66 39.469 38.812 1 91.81 58 GLY B O 1
ATOM 6619 N N . ASP B 1 59 ? -7.469 38 37.469 1 95.62 59 ASP B N 1
ATOM 6620 C CA . ASP B 1 59 ? -6.445 38.062 36.438 1 95.62 59 ASP B CA 1
ATOM 6621 C C . ASP B 1 59 ? -5.086 37.625 36.969 1 95.62 59 ASP B C 1
ATOM 6623 O O . ASP B 1 59 ? -4.055 37.875 36.344 1 95.62 59 ASP B O 1
ATOM 6627 N N . GLN B 1 60 ? -5.125 37.062 38.188 1 95.56 60 GLN B N 1
ATOM 6628 C CA . GLN B 1 60 ? -3.895 36.469 38.688 1 95.56 60 GLN B CA 1
ATOM 6629 C C . GLN B 1 60 ? -3.582 35.156 37.906 1 95.56 60 GLN B C 1
ATOM 6631 O O . GLN B 1 60 ? -4.445 34.625 37.219 1 95.56 60 GLN B O 1
ATOM 6636 N N . PHE B 1 61 ? -2.338 34.781 37.969 1 96.88 61 PHE B N 1
ATOM 6637 C CA . PHE B 1 61 ? -2.004 33.5 37.312 1 96.88 61 PHE B CA 1
ATOM 6638 C C . PHE B 1 61 ? -0.712 32.938 37.875 1 96.88 61 PHE B C 1
ATOM 6640 O O . PHE B 1 61 ? 0.041 33.625 38.562 1 96.88 61 PHE B O 1
ATOM 6647 N N . TRP B 1 62 ? -0.536 31.688 37.75 1 96.81 62 TRP B N 1
ATOM 6648 C CA . TRP B 1 62 ? 0.746 31.047 38 1 96.81 62 TRP B CA 1
ATOM 6649 C C . TRP B 1 62 ? 1.29 30.359 36.75 1 96.81 62 TRP B C 1
ATOM 6651 O O . TRP B 1 62 ? 0.548 30.125 35.812 1 96.81 62 TRP B O 1
ATOM 6661 N N . TYR B 1 63 ? 2.553 30.188 36.656 1 96.94 63 TYR B N 1
ATOM 6662 C CA . TYR B 1 63 ? 3.205 29.438 35.594 1 96.94 63 TYR B CA 1
ATOM 6663 C C . TYR B 1 63 ? 4.441 28.719 36.125 1 96.94 63 TYR B C 1
ATOM 6665 O O . TYR B 1 63 ? 4.93 29.016 37.219 1 96.94 63 TYR B O 1
ATOM 6673 N N . ARG B 1 64 ? 4.793 27.672 35.406 1 96.12 64 ARG B N 1
ATOM 6674 C CA . ARG B 1 64 ? 6.012 26.922 35.719 1 96.12 64 ARG B CA 1
ATOM 6675 C C . ARG B 1 64 ? 7.129 27.297 34.75 1 96.12 64 ARG B C 1
ATOM 6677 O O . ARG B 1 64 ? 6.898 27.391 33.531 1 96.12 64 ARG B O 1
ATOM 6684 N N . THR B 1 65 ? 8.273 27.641 35.219 1 96.5 65 THR B N 1
ATOM 6685 C CA . THR B 1 65 ? 9.438 27.922 34.375 1 96.5 65 THR B CA 1
ATOM 6686 C C . THR B 1 65 ? 10.57 26.938 34.688 1 96.5 65 THR B C 1
ATOM 6688 O O . THR B 1 65 ? 10.711 26.469 35.812 1 96.5 65 THR B O 1
ATOM 6691 N N . LEU B 1 66 ? 11.297 26.578 33.688 1 96.69 66 LEU B N 1
ATOM 6692 C CA . LEU B 1 66 ? 12.414 25.641 33.812 1 96.69 66 LEU B CA 1
ATOM 6693 C C . LEU B 1 66 ? 13.727 26.406 34 1 96.69 66 LEU B C 1
ATOM 6695 O O . LEU B 1 66 ? 13.953 27.438 33.375 1 96.69 66 LEU B O 1
ATOM 6699 N N . THR B 1 67 ? 14.555 26 34.938 1 96.44 67 THR B N 1
ATOM 6700 C CA . THR B 1 67 ? 15.859 26.562 35.25 1 96.44 67 THR B CA 1
ATOM 6701 C C . THR B 1 67 ? 16.953 25.5 35.125 1 96.44 67 THR B C 1
ATOM 6703 O O . THR B 1 67 ? 16.656 24.312 34.969 1 96.44 67 THR B O 1
ATOM 6706 N N . PRO B 1 68 ? 18.203 25.906 35.219 1 95.75 68 PRO B N 1
ATOM 6707 C CA . PRO B 1 68 ? 19.266 24.906 35.156 1 95.75 68 PRO B CA 1
ATOM 6708 C C . PRO B 1 68 ? 19.141 23.828 36.219 1 95.75 68 PRO B C 1
ATOM 6710 O O . PRO B 1 68 ? 19.578 22.688 36 1 95.75 68 PRO B O 1
ATOM 6713 N N . GLN B 1 69 ? 18.484 24.125 37.344 1 94.88 69 GLN B N 1
ATOM 6714 C CA . GLN B 1 69 ? 18.406 23.203 38.5 1 94.88 69 GLN B CA 1
ATOM 6715 C C . GLN B 1 69 ? 17.141 22.359 38.406 1 94.88 69 GLN B C 1
ATOM 6717 O O . GLN B 1 69 ? 17.016 21.328 39.094 1 94.88 69 GLN B O 1
ATOM 6722 N N . GLY B 1 70 ? 16.219 22.797 37.656 1 95.19 70 GLY B N 1
ATOM 6723 C CA . GLY B 1 70 ? 14.938 22.109 37.562 1 95.19 70 GLY B CA 1
ATOM 6724 C C . GLY B 1 70 ? 13.797 23.016 37.125 1 95.19 70 GLY B C 1
ATOM 6725 O O . GLY B 1 70 ? 13.766 23.469 36 1 95.19 70 GLY B O 1
ATOM 6726 N N . SER B 1 71 ? 12.852 23.203 38.125 1 95.12 71 SER B N 1
ATOM 6727 C CA . SER B 1 71 ? 11.727 24.062 37.781 1 95.12 71 SER B CA 1
ATOM 6728 C C . SER B 1 71 ? 11.312 24.938 38.969 1 95.12 71 SER B C 1
ATOM 6730 O O . SER B 1 71 ? 11.648 24.641 40.125 1 95.12 71 SER B O 1
ATOM 6732 N N . GLU B 1 72 ? 10.688 26.016 38.625 1 96.19 72 GLU B N 1
ATOM 6733 C CA . GLU B 1 72 ? 10.094 26.938 39.594 1 96.19 72 GLU B CA 1
ATOM 6734 C C . GLU B 1 72 ? 8.633 27.219 39.25 1 96.19 72 GLU B C 1
ATOM 6736 O O . GLU B 1 72 ? 8.266 27.328 38.094 1 96.19 72 GLU B O 1
ATOM 6741 N N . PHE B 1 73 ? 7.867 27.312 40.312 1 97.12 73 PHE B N 1
ATOM 6742 C CA . PHE B 1 73 ? 6.477 27.719 40.188 1 97.12 73 PHE B CA 1
ATOM 6743 C C . PHE B 1 73 ? 6.289 29.156 40.656 1 97.12 73 PHE B C 1
ATOM 6745 O O . PHE B 1 73 ? 6.598 29.484 41.812 1 97.12 73 PHE B O 1
ATOM 6752 N N . ILE B 1 74 ? 5.801 29.953 39.75 1 97.12 74 ILE B N 1
ATOM 6753 C CA . ILE B 1 74 ? 5.711 31.375 40 1 97.12 74 ILE B CA 1
ATOM 6754 C C . ILE B 1 74 ? 4.25 31.812 40 1 97.12 74 ILE B C 1
ATOM 6756 O O . ILE B 1 74 ? 3.465 31.375 39.156 1 97.12 74 ILE B O 1
ATOM 6760 N N . ARG B 1 75 ? 3.877 32.625 40.938 1 96.38 75 ARG B N 1
ATOM 6761 C CA . ARG B 1 75 ? 2.557 33.25 41 1 96.38 75 ARG B CA 1
ATOM 6762 C C . ARG B 1 75 ? 2.654 34.75 40.781 1 96.38 75 ARG B C 1
ATOM 6764 O O . ARG B 1 75 ? 3.502 35.406 41.406 1 96.38 75 ARG B O 1
ATOM 6771 N N . ILE B 1 76 ? 1.811 35.281 39.938 1 97.12 76 ILE B N 1
ATOM 6772 C CA . ILE B 1 76 ? 1.832 36.688 39.562 1 97.12 76 ILE B CA 1
ATOM 6773 C C . ILE B 1 76 ? 0.507 37.344 39.969 1 97.12 76 ILE B C 1
ATOM 6775 O O . ILE B 1 76 ? -0.564 36.781 39.719 1 97.12 76 ILE B O 1
ATOM 6779 N N . ASN B 1 77 ? 0.601 38.469 40.562 1 95.56 77 ASN B N 1
ATOM 6780 C CA . ASN B 1 77 ? -0.524 39.375 40.75 1 95.56 77 ASN B CA 1
ATOM 6781 C C . ASN B 1 77 ? -0.355 40.656 39.906 1 95.56 77 ASN B C 1
ATOM 6783 O O . ASN B 1 77 ? 0.434 41.531 40.281 1 95.56 77 ASN B O 1
ATOM 6787 N N . PRO B 1 78 ? -1.057 40.781 38.875 1 95.5 78 PRO B N 1
ATOM 6788 C CA . PRO B 1 78 ? -0.842 41.906 37.969 1 95.5 78 PRO B CA 1
ATOM 6789 C C . PRO B 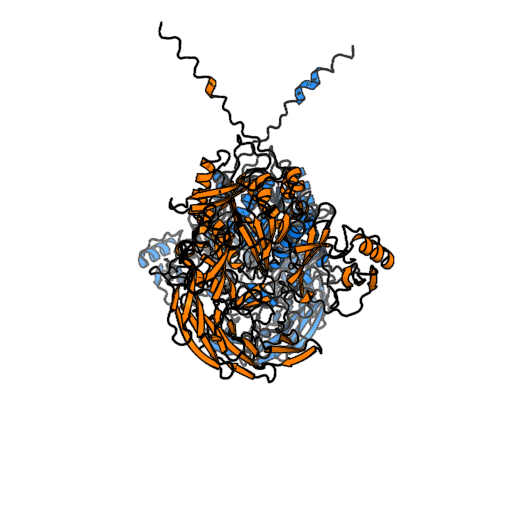1 78 ? -1.216 43.25 38.625 1 95.5 78 PRO B C 1
ATOM 6791 O O . PRO B 1 78 ? -0.681 44.281 38.219 1 95.5 78 PRO B O 1
ATOM 6794 N N . ALA B 1 79 ? -2.064 43.312 39.562 1 92.75 79 ALA B N 1
ATOM 6795 C CA . ALA B 1 79 ? -2.531 44.531 40.188 1 92.75 79 ALA B CA 1
ATOM 6796 C C . ALA B 1 79 ? -1.392 45.25 40.875 1 92.75 79 ALA B C 1
ATOM 6798 O O . ALA B 1 79 ? -1.318 46.5 40.875 1 92.75 79 ALA B O 1
ATOM 6799 N N . ASN B 1 80 ? -0.52 44.5 41.438 1 89.06 80 ASN B N 1
ATOM 6800 C CA . ASN B 1 80 ? 0.591 45.156 42.125 1 89.06 80 ASN B CA 1
ATOM 6801 C C . ASN B 1 80 ? 1.936 44.75 41.531 1 89.06 80 ASN B C 1
ATOM 6803 O O . ASN B 1 80 ? 2.988 45.156 42.031 1 89.06 80 ASN B O 1
ATOM 6807 N N . GLY B 1 81 ? 1.9 44 40.5 1 87.12 81 GLY B N 1
ATOM 6808 C CA . GLY B 1 81 ? 3.092 43.656 39.75 1 87.12 81 GLY B CA 1
ATOM 6809 C C . GLY B 1 81 ? 4 42.688 40.469 1 87.12 81 GLY B C 1
ATOM 6810 O O . GLY B 1 81 ? 5.184 42.562 40.156 1 87.12 81 GLY B O 1
ATOM 6811 N N . THR B 1 82 ? 3.48 42 41.438 1 89.75 82 THR B N 1
ATOM 6812 C CA . THR B 1 82 ? 4.336 41.125 42.25 1 89.75 82 THR B CA 1
ATOM 6813 C C . THR B 1 82 ? 4.578 39.781 41.562 1 89.75 82 THR B C 1
ATOM 6815 O O . THR B 1 82 ? 3.686 39.25 40.906 1 89.75 82 THR B O 1
ATOM 6818 N N . ARG B 1 83 ? 5.695 39.375 41.625 1 92.06 83 ARG B N 1
ATOM 6819 C CA . ARG B 1 83 ? 6.188 38.062 41.188 1 92.06 83 ARG B CA 1
ATOM 6820 C C . ARG B 1 83 ? 6.688 37.25 42.406 1 92.06 83 ARG B C 1
ATOM 6822 O O . ARG B 1 83 ? 7.727 37.562 42.969 1 92.06 83 ARG B O 1
ATOM 6829 N N . ASN B 1 84 ? 5.922 36.281 42.812 1 94.5 84 ASN B N 1
ATOM 6830 C CA . ASN B 1 84 ? 6.262 35.469 43.969 1 94.5 84 ASN B CA 1
ATOM 6831 C C . ASN B 1 84 ? 6.273 34 43.656 1 94.5 84 ASN B C 1
ATOM 6833 O O . ASN B 1 84 ? 5.723 33.562 42.625 1 94.5 84 ASN B O 1
ATOM 6837 N N . ALA B 1 85 ? 6.969 33.281 44.562 1 96.56 85 ALA B N 1
ATOM 6838 C CA . ALA B 1 85 ? 6.828 31.828 44.469 1 96.56 85 ALA B CA 1
ATOM 6839 C C . ALA B 1 85 ? 5.379 31.406 44.688 1 96.56 85 ALA B C 1
ATOM 6841 O O . ALA B 1 85 ? 4.684 31.953 45.531 1 96.56 85 ALA B O 1
ATOM 6842 N N . ALA B 1 86 ? 4.871 30.5 43.906 1 97.06 86 ALA B N 1
ATOM 6843 C CA . ALA B 1 86 ? 3.502 30.016 44.094 1 97.06 86 ALA B CA 1
ATOM 6844 C C . ALA B 1 86 ? 3.332 29.312 45.438 1 97.06 86 ALA B C 1
ATOM 6846 O O . ALA B 1 86 ? 2.244 29.328 46 1 97.06 86 ALA B O 1
ATOM 6847 N N . PHE B 1 87 ? 4.367 28.672 45.844 1 97.31 87 PHE B N 1
ATOM 6848 C CA . PHE B 1 87 ? 4.492 28 47.156 1 97.31 87 PHE B CA 1
ATOM 6849 C C . PHE B 1 87 ? 5.957 27.781 47.5 1 97.31 87 PHE B C 1
ATOM 6851 O O . PHE B 1 87 ? 6.844 27.984 46.656 1 97.31 87 PHE B O 1
ATOM 6858 N N . ASP B 1 88 ? 6.191 27.453 48.75 1 97.62 88 ASP B N 1
ATOM 6859 C CA . ASP B 1 88 ? 7.551 27.125 49.156 1 97.62 88 ASP B CA 1
ATOM 6860 C C . ASP B 1 88 ? 7.934 25.719 48.719 1 97.62 88 ASP B C 1
ATOM 6862 O O . ASP B 1 88 ? 7.566 24.734 49.375 1 97.62 88 ASP B O 1
ATOM 6866 N N . GLN B 1 89 ? 8.719 25.641 47.719 1 97.31 89 GLN B N 1
ATOM 6867 C CA . GLN B 1 89 ? 9.023 24.359 47.094 1 97.31 89 GLN B CA 1
ATOM 6868 C C . GLN B 1 89 ? 9.82 23.469 48.062 1 97.31 89 GLN B C 1
ATOM 6870 O O . GLN B 1 89 ? 9.695 22.25 48.031 1 97.31 89 GLN B O 1
ATOM 6875 N N . GLN B 1 90 ? 10.688 24.109 48.875 1 97.5 90 GLN B N 1
ATOM 6876 C CA . GLN B 1 90 ? 11.484 23.344 49.812 1 97.5 90 GLN B CA 1
ATOM 6877 C C . GLN B 1 90 ? 10.594 22.688 50.875 1 97.5 90 GLN B C 1
ATOM 6879 O O . GLN B 1 90 ? 10.75 21.5 51.188 1 97.5 90 GLN B O 1
ATOM 6884 N N . LYS B 1 91 ? 9.68 23.469 51.438 1 97.88 91 LYS B N 1
ATOM 6885 C CA . LYS B 1 91 ? 8.766 22.938 52.438 1 97.88 91 LYS B CA 1
ATOM 6886 C C . LYS B 1 91 ? 7.879 21.844 51.844 1 97.88 91 LYS B C 1
ATOM 6888 O O . LYS B 1 91 ? 7.645 20.828 52.5 1 97.88 91 LYS B O 1
ATOM 6893 N N . LEU B 1 92 ? 7.441 22.109 50.688 1 97.81 92 LEU B N 1
ATOM 6894 C CA . LEU B 1 92 ? 6.562 21.125 50.062 1 97.81 92 LEU B CA 1
ATOM 6895 C C . LEU B 1 92 ? 7.32 19.828 49.781 1 97.81 92 LEU B C 1
ATOM 6897 O O . LEU B 1 92 ? 6.805 18.734 50 1 97.81 92 LEU B O 1
ATOM 6901 N N . ALA B 1 93 ? 8.539 19.938 49.188 1 96.88 93 ALA B N 1
ATOM 6902 C CA . ALA B 1 93 ? 9.344 18.75 48.875 1 96.88 93 ALA B CA 1
ATOM 6903 C C . ALA B 1 93 ? 9.578 17.906 50.125 1 96.88 93 ALA B C 1
ATOM 6905 O O . ALA B 1 93 ? 9.484 16.688 50.094 1 96.88 93 ALA B O 1
ATOM 6906 N N . SER B 1 94 ? 9.906 18.578 51.25 1 97.25 94 SER B N 1
ATOM 6907 C CA . SER B 1 94 ? 10.156 17.906 52.5 1 97.25 94 SER B CA 1
ATOM 6908 C C . SER B 1 94 ? 8.898 17.203 53 1 97.25 94 SER B C 1
ATOM 6910 O O . SER B 1 94 ? 8.953 16.047 53.438 1 97.25 94 SER B O 1
ATOM 6912 N N . ALA B 1 95 ? 7.797 17.922 52.969 1 97.44 95 ALA B N 1
ATOM 6913 C CA . ALA B 1 95 ? 6.531 17.375 53.438 1 97.44 95 ALA B CA 1
ATOM 6914 C C . ALA B 1 95 ? 6.094 16.188 52.594 1 97.44 95 ALA B C 1
ATOM 6916 O O . ALA B 1 95 ? 5.645 15.164 53.125 1 97.44 95 ALA B O 1
ATOM 6917 N N . LEU B 1 96 ? 6.148 16.344 51.312 1 96.06 96 LEU B N 1
ATOM 6918 C CA . LEU B 1 96 ? 5.754 15.266 50.406 1 96.06 96 LEU B CA 1
ATOM 6919 C C . LEU B 1 96 ? 6.652 14.047 50.562 1 96.06 96 LEU B C 1
ATOM 6921 O O . LEU B 1 96 ? 6.18 12.906 50.531 1 96.06 96 LEU B O 1
ATOM 6925 N N . SER B 1 97 ? 7.961 14.305 50.75 1 96 97 SER B N 1
ATOM 6926 C CA . SER B 1 97 ? 8.898 13.219 51 1 96 97 SER B CA 1
ATOM 6927 C C . SER B 1 97 ? 8.523 12.445 52.281 1 96 97 SER B C 1
ATOM 6929 O O . SER B 1 97 ? 8.555 11.211 52.281 1 96 97 SER B O 1
ATOM 6931 N N . ALA B 1 98 ? 8.242 13.086 53.281 1 95.75 98 ALA B N 1
ATOM 6932 C CA . ALA B 1 98 ? 7.91 12.492 54.562 1 95.75 98 ALA B CA 1
ATOM 6933 C C . ALA B 1 98 ? 6.672 11.602 54.438 1 95.75 98 ALA B C 1
ATOM 6935 O O . ALA B 1 98 ? 6.648 10.5 55 1 95.75 98 ALA B O 1
ATOM 6936 N N . VAL B 1 99 ? 5.684 12.094 53.781 1 94.94 99 VAL B N 1
ATOM 6937 C CA . VAL B 1 99 ? 4.41 11.383 53.781 1 94.94 99 VAL B CA 1
ATOM 6938 C C . VAL B 1 99 ? 4.453 10.258 52.75 1 94.94 99 VAL B C 1
ATOM 6940 O O . VAL B 1 99 ? 3.742 9.258 52.875 1 94.94 99 VAL B O 1
ATOM 6943 N N . SER B 1 100 ? 5.164 10.461 51.688 1 91.5 100 SER B N 1
ATOM 6944 C CA . SER B 1 100 ? 5.172 9.477 50.594 1 91.5 100 SER B CA 1
ATOM 6945 C C . SER B 1 100 ? 6.223 8.398 50.844 1 91.5 100 SER B C 1
ATOM 6947 O O . SER B 1 100 ? 6.152 7.312 50.281 1 91.5 100 SER B O 1
ATOM 6949 N N . GLY B 1 101 ? 7.285 8.703 51.594 1 91.94 101 GLY B N 1
ATOM 6950 C CA . GLY B 1 101 ? 8.391 7.789 51.812 1 91.94 101 GLY B CA 1
ATOM 6951 C C . GLY B 1 101 ? 9.445 7.852 50.719 1 91.94 101 GLY B C 1
ATOM 6952 O O . GLY B 1 101 ? 10.422 7.094 50.75 1 91.94 101 GLY B O 1
ATOM 6953 N N . LYS B 1 102 ? 9.273 8.672 49.75 1 92.5 102 LYS B N 1
ATOM 6954 C CA . LYS B 1 102 ? 10.242 8.898 48.688 1 92.5 102 LYS B CA 1
ATOM 6955 C C . LYS B 1 102 ? 10.93 10.25 48.844 1 92.5 102 LYS B C 1
ATOM 6957 O O . LYS B 1 102 ? 10.336 11.195 49.375 1 92.5 102 LYS B O 1
ATOM 6962 N N . LYS B 1 103 ? 12.086 10.344 48.469 1 93.88 103 LYS B N 1
ATOM 6963 C CA . LYS B 1 103 ? 12.836 11.586 48.594 1 93.88 103 LYS B CA 1
ATOM 6964 C C . LYS B 1 103 ? 12.609 12.477 47.344 1 93.88 103 LYS B C 1
ATOM 6966 O O . LYS B 1 103 ? 12.852 12.047 46.219 1 93.88 103 LYS B O 1
ATOM 6971 N N . TYR B 1 104 ? 12.094 13.641 47.562 1 94.12 104 TYR B N 1
ATOM 6972 C CA . TYR B 1 104 ? 11.898 14.625 46.5 1 94.12 104 TYR B CA 1
ATOM 6973 C C . TYR B 1 104 ? 12.719 15.883 46.75 1 94.12 104 TYR B C 1
ATOM 6975 O O . TYR B 1 104 ? 12.898 16.281 47.906 1 94.12 104 TYR B O 1
ATOM 6983 N N . GLU B 1 105 ? 13.242 16.469 45.656 1 94.81 105 GLU B N 1
ATOM 6984 C CA . GLU B 1 105 ? 14 17.719 45.75 1 94.81 105 GLU B CA 1
ATOM 6985 C C . GLU B 1 105 ? 13.141 18.922 45.344 1 94.81 105 GLU B C 1
ATOM 6987 O O . GLU B 1 105 ? 12.32 18.828 44.438 1 94.81 105 GLU B O 1
ATOM 6992 N N . ALA B 1 106 ? 13.438 20.062 45.969 1 96 106 ALA B N 1
ATOM 6993 C CA . ALA B 1 106 ? 12.633 21.266 45.781 1 96 106 ALA B CA 1
ATOM 6994 C C . ALA B 1 106 ? 12.633 21.719 44.344 1 96 106 ALA B C 1
ATOM 6996 O O . ALA B 1 106 ? 11.617 22.188 43.812 1 96 106 ALA B O 1
ATOM 6997 N N . SER B 1 107 ? 13.75 21.547 43.656 1 95.5 107 SER B N 1
ATOM 6998 C CA . SER B 1 107 ? 13.867 22.016 42.281 1 95.5 107 SER B CA 1
ATOM 6999 C C . SER B 1 107 ? 13.367 20.984 41.281 1 95.5 107 SER B C 1
ATOM 7001 O O . SER B 1 107 ? 13.211 21.266 40.094 1 95.5 107 SER B O 1
ATOM 7003 N N . MET B 1 108 ? 13.07 19.781 41.719 1 94.88 108 MET B N 1
ATOM 7004 C CA . MET B 1 108 ? 12.68 18.672 40.844 1 94.88 108 MET B CA 1
ATOM 7005 C C . MET B 1 108 ? 11.406 18 41.344 1 94.88 108 MET B C 1
ATOM 7007 O O . MET B 1 108 ? 11.359 16.781 41.5 1 94.88 108 MET B O 1
ATOM 7011 N N . LEU B 1 109 ? 10.461 18.812 41.656 1 94.88 109 LEU B N 1
ATOM 7012 C CA . LEU B 1 109 ? 9.188 18.266 42.125 1 94.88 109 LEU B CA 1
ATOM 7013 C C . LEU B 1 109 ? 8.562 17.375 41.062 1 94.88 109 LEU B C 1
ATOM 7015 O O . LEU B 1 109 ? 8.664 17.641 39.875 1 94.88 109 LEU B O 1
ATOM 7019 N N . PRO B 1 110 ? 7.879 16.297 41.438 1 93.88 110 PRO B N 1
ATOM 7020 C CA . PRO B 1 110 ? 7.41 15.273 40.531 1 93.88 110 PRO B CA 1
ATOM 7021 C C . PRO B 1 110 ? 6.07 15.625 39.875 1 93.88 110 PRO B C 1
ATOM 7023 O O . PRO B 1 110 ? 5.207 14.758 39.719 1 93.88 110 PRO B O 1
ATOM 7026 N N . PHE B 1 111 ? 5.684 16.859 39.625 1 93.12 111 PHE B N 1
ATOM 7027 C CA . PHE B 1 111 ? 4.469 17.328 38.938 1 93.12 111 PHE B CA 1
ATOM 7028 C C . PHE B 1 111 ? 4.723 18.625 38.188 1 93.12 111 PHE B C 1
ATOM 7030 O O . PHE B 1 111 ? 5.645 19.375 38.531 1 93.12 111 PHE B O 1
ATOM 7037 N N . GLN B 1 112 ? 3.871 18.875 37.188 1 93.88 112 GLN B N 1
ATOM 7038 C CA . GLN B 1 112 ? 4.059 20.062 36.344 1 93.88 112 GLN B CA 1
ATOM 7039 C C . GLN B 1 112 ? 2.895 21.031 36.531 1 93.88 112 GLN B C 1
ATOM 7041 O O . GLN B 1 112 ? 2.992 22.203 36.125 1 93.88 112 GLN B O 1
ATOM 7046 N N . THR B 1 113 ? 1.886 20.516 37.062 1 94.12 113 THR B N 1
ATOM 7047 C CA . THR B 1 113 ? 0.684 21.328 37.219 1 94.12 113 THR B CA 1
ATOM 7048 C C . THR B 1 113 ? 0.169 21.312 38.656 1 94.12 113 THR B C 1
ATOM 7050 O O . THR B 1 113 ? 0.348 20.328 39.344 1 94.12 113 THR B O 1
ATOM 7053 N N . ILE B 1 114 ? -0.406 22.391 39.062 1 95.19 114 ILE B N 1
ATOM 7054 C CA . ILE B 1 114 ? -1.071 22.5 40.344 1 95.19 114 ILE B CA 1
ATOM 7055 C C . ILE B 1 114 ? -2.441 23.141 40.156 1 95.19 114 ILE B C 1
ATOM 7057 O O . ILE B 1 114 ? -2.695 23.797 39.156 1 95.19 114 ILE B O 1
ATOM 7061 N N . SER B 1 115 ? -3.273 22.906 41.125 1 94.12 115 SER B N 1
ATOM 7062 C CA . SER B 1 115 ? -4.555 23.609 41.219 1 94.12 115 SER B CA 1
ATOM 7063 C C . SER B 1 115 ? -4.773 24.172 42.625 1 94.12 115 SER B C 1
ATOM 7065 O O . SER B 1 115 ? -4.613 23.469 43.625 1 94.12 115 SER B O 1
ATOM 7067 N N . TYR B 1 116 ? -5.098 25.391 42.688 1 94.12 116 TYR B N 1
ATOM 7068 C CA . TYR B 1 116 ? -5.445 25.984 43.969 1 94.12 116 TYR B CA 1
ATOM 7069 C C . TYR B 1 116 ? -6.848 25.578 44.406 1 94.12 116 TYR B C 1
ATOM 7071 O O . TYR B 1 116 ? -7.758 25.484 43.562 1 94.12 116 TYR B O 1
ATOM 7079 N N . THR B 1 117 ? -6.93 25.391 45.656 1 91.06 117 THR B N 1
ATOM 7080 C CA . THR B 1 117 ? -8.273 25.234 46.188 1 91.06 117 THR B CA 1
ATOM 7081 C C . THR B 1 117 ? -9.055 26.531 46.094 1 91.06 117 THR B C 1
ATOM 7083 O O . THR B 1 117 ? -8.461 27.609 45.938 1 91.06 117 THR B O 1
ATOM 7086 N N . ALA B 1 118 ? -10.336 26.5 46.25 1 86.25 118 ALA B N 1
ATOM 7087 C CA . ALA B 1 118 ? -11.219 27.656 46.062 1 86.25 118 ALA B CA 1
ATOM 7088 C C . ALA B 1 118 ? -10.844 28.797 47 1 86.25 118 ALA B C 1
ATOM 7090 O O . ALA B 1 118 ? -10.969 29.969 46.656 1 86.25 118 ALA B O 1
ATOM 7091 N N . ASP B 1 119 ? -10.375 28.406 48.156 1 89.12 119 ASP B N 1
ATOM 7092 C CA . ASP B 1 119 ? -10.047 29.438 49.156 1 89.12 119 ASP B CA 1
ATOM 7093 C C . ASP B 1 119 ? -8.602 29.891 49 1 89.12 119 ASP B C 1
ATOM 7095 O O . ASP B 1 119 ? -8.156 30.812 49.719 1 89.12 119 ASP B O 1
ATOM 7099 N N . GLY B 1 120 ? -7.855 29.266 48.094 1 90.31 120 GLY B N 1
ATOM 7100 C CA . GLY B 1 120 ? -6.484 29.672 47.812 1 90.31 120 GLY B CA 1
ATOM 7101 C C . GLY B 1 120 ? -5.508 29.266 48.906 1 90.31 120 GLY B C 1
ATOM 7102 O O . GLY B 1 120 ? -4.336 29.641 48.875 1 90.31 120 GLY B O 1
ATOM 7103 N N . LYS B 1 121 ? -5.965 28.422 49.812 1 94.06 121 LYS B N 1
ATOM 7104 C CA . LYS B 1 121 ? -5.145 28.125 51 1 94.06 121 LYS B CA 1
ATOM 7105 C C . LYS B 1 121 ? -4.367 26.828 50.812 1 94.06 121 LYS B C 1
ATOM 7107 O O . LYS B 1 121 ? -3.486 26.516 51.594 1 94.06 121 LYS B O 1
ATOM 7112 N N . ALA B 1 122 ? -4.766 26.188 49.781 1 95.94 122 ALA B N 1
ATOM 7113 C CA . ALA B 1 122 ? -4.062 24.938 49.5 1 95.94 122 ALA B CA 1
ATOM 7114 C C . ALA B 1 122 ? -3.883 24.734 48 1 95.94 122 ALA B C 1
ATOM 7116 O O . ALA B 1 122 ? -4.562 25.391 47.188 1 95.94 122 ALA B O 1
ATOM 7117 N N . ILE B 1 123 ? -2.953 23.875 47.656 1 96.81 123 ILE B N 1
ATOM 7118 C CA . ILE B 1 123 ? -2.783 23.469 46.281 1 96.81 123 ILE B CA 1
ATOM 7119 C C . ILE B 1 123 ? -2.941 21.953 46.156 1 96.81 123 ILE B C 1
ATOM 7121 O O . ILE B 1 123 ? -2.637 21.219 47.094 1 96.81 123 ILE B O 1
ATOM 7125 N N . VAL B 1 124 ? -3.422 21.531 45.062 1 95.44 124 VAL B N 1
ATOM 7126 C CA . VAL B 1 124 ? -3.594 20.109 44.719 1 95.44 124 VAL B CA 1
ATOM 7127 C C . VAL B 1 124 ? -2.723 19.75 43.531 1 95.44 124 VAL B C 1
ATOM 7129 O O . VAL B 1 124 ? -2.602 20.531 42.562 1 95.44 124 VAL B O 1
ATOM 7132 N N . PHE B 1 125 ? -2.061 18.688 43.562 1 94.31 125 PHE B N 1
ATOM 7133 C CA . PHE B 1 125 ? -1.209 18.219 42.5 1 94.31 125 PHE B CA 1
ATOM 7134 C C . PHE B 1 125 ? -1.171 16.688 42.469 1 94.31 125 PHE B C 1
ATOM 7136 O O . PHE B 1 125 ? -1.553 16.031 43.438 1 94.31 125 PHE B O 1
ATOM 7143 N N . LYS B 1 126 ? -0.802 16.109 41.344 1 92.81 126 LYS B N 1
ATOM 7144 C CA . LYS B 1 126 ? -0.683 14.664 41.219 1 92.81 126 LYS B CA 1
ATOM 7145 C C . LYS B 1 126 ? 0.78 14.234 41.188 1 92.81 126 LYS B C 1
ATOM 7147 O O . LYS B 1 126 ? 1.605 14.82 40.5 1 92.81 126 LYS B O 1
ATOM 7152 N N . ALA B 1 127 ? 1.086 13.297 41.906 1 90.69 127 ALA B N 1
ATOM 7153 C CA . ALA B 1 127 ? 2.426 12.719 42 1 90.69 127 ALA B CA 1
ATOM 7154 C C . ALA B 1 127 ? 2.367 11.258 42.406 1 90.69 127 ALA B C 1
ATOM 7156 O O . ALA B 1 127 ? 1.562 10.883 43.281 1 90.69 127 ALA B O 1
ATOM 7157 N N . ALA B 1 128 ? 3.201 10.523 41.719 1 85.31 128 ALA B N 1
ATOM 7158 C CA . ALA B 1 128 ? 3.32 9.102 42.031 1 85.31 128 ALA B CA 1
ATOM 7159 C C . ALA B 1 128 ? 1.956 8.414 42 1 85.31 128 ALA B C 1
ATOM 7161 O O . ALA B 1 128 ? 1.618 7.656 42.906 1 85.31 128 ALA B O 1
ATOM 7162 N N . GLY B 1 129 ? 1.146 8.781 41.188 1 83.44 129 GLY B N 1
ATOM 7163 C CA . GLY B 1 129 ? -0.115 8.102 40.938 1 83.44 129 GLY B CA 1
ATOM 7164 C C . GLY B 1 129 ? -1.219 8.523 41.875 1 83.44 129 GLY B C 1
ATOM 7165 O O . GLY B 1 129 ? -2.324 7.98 41.844 1 83.44 129 GLY B O 1
ATOM 7166 N N . LYS B 1 130 ? -0.92 9.453 42.75 1 89.12 130 LYS B N 1
ATOM 7167 C CA . LYS B 1 130 ? -1.913 9.93 43.719 1 89.12 130 LYS B CA 1
ATOM 7168 C C . LYS B 1 130 ? -2.127 11.43 43.594 1 89.12 130 LYS B C 1
ATOM 7170 O O . LYS B 1 130 ? -1.264 12.148 43.062 1 89.12 130 LYS B O 1
ATOM 7175 N N . GLN B 1 131 ? -3.287 11.844 44.031 1 93.25 131 GLN B N 1
ATOM 7176 C CA . GLN B 1 131 ? -3.568 13.266 44.156 1 93.25 131 GLN B CA 1
ATOM 7177 C C . GLN B 1 131 ? -3.293 13.742 45.594 1 93.25 131 GLN B C 1
ATOM 7179 O O . GLN B 1 131 ? -3.764 13.133 46.531 1 93.25 131 GLN B O 1
ATOM 7184 N N . TRP B 1 132 ? -2.551 14.75 45.719 1 95.25 132 TRP B N 1
ATOM 7185 C CA . TRP B 1 132 ? -2.143 15.281 47.031 1 95.25 132 TRP B CA 1
ATOM 7186 C C . TRP B 1 132 ? -2.682 16.688 47.25 1 95.25 132 TRP B C 1
ATOM 7188 O O . TRP B 1 132 ? -2.879 17.438 46.281 1 95.25 132 TRP B O 1
ATOM 7198 N N . LYS B 1 133 ? -2.959 17.047 48.406 1 96.31 133 LYS B N 1
ATOM 7199 C CA . LYS B 1 133 ? -3.303 18.406 48.812 1 96.31 133 LYS B CA 1
ATOM 7200 C C . LYS B 1 133 ? -2.281 18.938 49.812 1 96.31 133 LYS B C 1
ATOM 7202 O O . LYS B 1 133 ? -1.939 18.266 50.781 1 96.31 133 LYS B O 1
ATOM 7207 N N . CYS B 1 134 ? -1.789 20.062 49.594 1 97.44 134 CYS B N 1
ATOM 7208 C CA . CYS B 1 134 ? -0.818 20.703 50.469 1 97.44 134 CYS B CA 1
ATOM 7209 C C . CYS B 1 134 ? -1.373 22.016 51 1 97.44 134 CYS B C 1
ATOM 7211 O O . CYS B 1 134 ? -1.66 22.938 50.25 1 97.44 134 CYS B O 1
ATOM 7213 N N . ASP B 1 135 ? -1.438 22.062 52.281 1 97.25 135 ASP B N 1
ATOM 7214 C CA . ASP B 1 135 ? -1.8 23.328 52.938 1 97.25 135 ASP B CA 1
ATOM 7215 C C . ASP B 1 135 ? -0.666 24.344 52.812 1 97.25 135 ASP B C 1
ATOM 7217 O O . ASP B 1 135 ? 0.492 24.016 53.094 1 97.25 135 ASP B O 1
ATOM 7221 N N . LEU B 1 136 ? -0.95 25.562 52.469 1 96.75 136 LEU B N 1
ATOM 7222 C CA . LEU B 1 136 ? 0.101 26.516 52.156 1 96.75 136 LEU B CA 1
ATOM 7223 C C . LEU B 1 136 ? 0.546 27.281 53.406 1 96.75 136 LEU B C 1
ATOM 7225 O O . LEU B 1 136 ? 1.546 28 53.375 1 96.75 136 LEU B O 1
ATOM 7229 N N . HIS B 1 137 ? -0.148 27.125 54.438 1 96 137 HIS B N 1
ATOM 7230 C CA . HIS B 1 137 ? 0.27 27.734 55.719 1 96 137 HIS B CA 1
ATOM 7231 C C . HIS B 1 137 ? 1.116 26.766 56.531 1 96 137 HIS B C 1
ATOM 7233 O O . HIS B 1 137 ? 2.234 27.094 56.938 1 96 137 HIS B O 1
ATOM 7239 N N . SER B 1 138 ? 0.632 25.578 56.688 1 96.62 138 SER B N 1
ATOM 7240 C CA . SER B 1 138 ? 1.316 24.594 57.531 1 96.62 138 SER B CA 1
ATOM 7241 C C . SER B 1 138 ? 2.217 23.688 56.688 1 96.62 138 SER B C 1
ATOM 7243 O O . SER B 1 138 ? 3.098 23.016 57.25 1 96.62 138 SER B O 1
ATOM 7245 N N . TYR B 1 139 ? 1.822 23.578 55.375 1 97.19 139 TYR B N 1
ATOM 7246 C CA . TYR B 1 139 ? 2.473 22.703 54.406 1 97.19 139 TYR B CA 1
ATOM 7247 C C . TYR B 1 139 ? 2.271 21.234 54.781 1 97.19 139 TYR B C 1
ATOM 7249 O O . TYR B 1 139 ? 3.127 20.391 54.5 1 97.19 139 TYR B O 1
ATOM 7257 N N . GLN B 1 140 ? 1.241 21.031 55.5 1 96.25 140 GLN B N 1
ATOM 7258 C CA . GLN B 1 140 ? 0.817 19.641 55.688 1 96.25 140 GLN B CA 1
ATOM 7259 C C . GLN B 1 140 ? 0.291 19.062 54.375 1 96.25 140 GLN B C 1
ATOM 7261 O O . GLN B 1 140 ? -0.503 19.703 53.688 1 96.25 140 GLN B O 1
ATOM 7266 N N . VAL B 1 141 ? 0.82 17.984 54.031 1 97.06 141 VAL B N 1
ATOM 7267 C CA . VAL B 1 141 ? 0.436 17.312 52.781 1 97.06 141 VAL B CA 1
ATOM 7268 C C . VAL B 1 141 ? -0.373 16.062 53.094 1 97.06 141 VAL B C 1
ATOM 7270 O O . VAL B 1 141 ? 0.003 15.273 53.969 1 97.06 141 VAL B O 1
ATOM 7273 N N . SER B 1 142 ? -1.5 15.922 52.5 1 95.38 142 SER B N 1
ATOM 7274 C CA . SER B 1 142 ? -2.354 14.75 52.656 1 95.38 142 SER B CA 1
ATOM 7275 C C . SER B 1 142 ? -2.904 14.258 51.344 1 95.38 142 SER B C 1
ATOM 7277 O O . SER B 1 142 ? -2.912 14.992 50.344 1 95.38 142 SER B O 1
ATOM 7279 N N . ILE B 1 143 ? -3.314 13.023 51.344 1 93.12 143 ILE B N 1
ATOM 7280 C CA . ILE B 1 143 ? -3.947 12.461 50.156 1 93.12 143 ILE B CA 1
ATOM 7281 C C . ILE B 1 143 ? -5.301 13.125 49.906 1 93.12 143 ILE B C 1
ATOM 7283 O O . ILE B 1 143 ? -6.055 13.359 50.875 1 93.12 143 ILE B O 1
ATOM 7287 N N . ASN B 1 144 ? -5.445 13.547 48.75 1 88 144 ASN B N 1
ATOM 7288 C CA . ASN B 1 144 ? -6.711 14.156 48.375 1 88 144 ASN B CA 1
ATOM 7289 C C . ASN B 1 144 ? -7.578 13.188 47.562 1 88 144 ASN B C 1
ATOM 7291 O O . ASN B 1 144 ? -7.328 12.961 46.375 1 88 144 ASN B O 1
ATOM 7295 N N . ASP B 1 145 ? -8.656 12.516 48.219 1 76 145 ASP B N 1
ATOM 7296 C CA . ASP B 1 145 ? -9.539 11.539 47.594 1 76 145 ASP B CA 1
ATOM 7297 C C . ASP B 1 145 ? -10.672 12.219 46.812 1 76 145 ASP B C 1
ATOM 7299 O O . ASP B 1 145 ? -11.555 11.555 46.281 1 76 145 ASP B O 1
ATOM 7303 N N . SER B 1 146 ? -10.711 13.445 47.031 1 63.56 146 SER B N 1
ATOM 7304 C CA . SER B 1 146 ? -11.828 14.086 46.344 1 63.56 146 SER B CA 1
ATOM 7305 C C . SER B 1 146 ? -11.703 13.93 44.844 1 63.56 146 SER B C 1
ATOM 7307 O O . SER B 1 146 ? -10.602 13.914 44.312 1 63.56 146 SER B O 1
ATOM 7309 N N . LYS B 1 147 ? -12.656 13.312 44.312 1 53.62 147 LYS B N 1
ATOM 7310 C CA . LYS B 1 147 ? -12.75 13.234 42.844 1 53.62 147 LYS B CA 1
ATOM 7311 C C . LYS B 1 147 ? -12.562 14.609 42.219 1 53.62 147 LYS B C 1
ATOM 7313 O O . LYS B 1 147 ? -13.477 15.43 42.188 1 53.62 147 LYS B O 1
ATOM 7318 N N . THR B 1 148 ? -11.594 15.328 42.656 1 47.16 148 THR B N 1
ATOM 7319 C CA . THR B 1 148 ? -11.445 16.594 41.969 1 47.16 148 THR B CA 1
ATOM 7320 C C . THR B 1 148 ? -11.602 16.391 40.469 1 47.16 148 THR B C 1
ATOM 7322 O O . THR B 1 148 ? -10.984 15.508 39.875 1 47.16 148 THR B O 1
ATOM 7325 N N . THR B 1 149 ? -12.758 16.734 40.062 1 42.5 149 THR B N 1
ATOM 7326 C CA . THR B 1 149 ? -12.914 16.781 38.625 1 42.5 149 THR B CA 1
ATOM 7327 C C . THR B 1 149 ? -11.711 17.469 37.969 1 42.5 149 THR B C 1
ATOM 7329 O O . THR B 1 149 ? -11.367 18.609 38.344 1 42.5 149 THR B O 1
ATOM 7332 N N . ASN B 1 150 ? -10.781 16.875 37.875 1 40.44 150 ASN B N 1
ATOM 7333 C CA . ASN B 1 150 ? -9.648 17.453 37.156 1 40.44 150 ASN B CA 1
ATOM 7334 C C . ASN B 1 150 ? -10.102 18.438 36.094 1 40.44 150 ASN B C 1
ATOM 7336 O O . ASN B 1 150 ? -10.75 18.047 35.125 1 40.44 150 ASN B O 1
ATOM 7340 N N . ALA B 1 151 ? -10.227 19.641 36.438 1 38.12 151 ALA B N 1
ATOM 7341 C CA . ALA B 1 151 ? -10.391 20.703 35.438 1 38.12 151 ALA B CA 1
ATOM 7342 C C . ALA B 1 151 ? -9.492 20.469 34.25 1 38.12 151 ALA B C 1
ATOM 7344 O O . ALA B 1 151 ? -9.594 21.172 33.25 1 38.12 151 ALA B O 1
ATOM 7345 N N . ASP B 1 152 ? -8.484 19.812 34.594 1 37.44 152 ASP B N 1
ATOM 7346 C CA . ASP B 1 152 ? -7.527 19.703 33.5 1 37.44 152 ASP B CA 1
ATOM 7347 C C . ASP B 1 152 ? -8.109 18.875 32.375 1 37.44 152 ASP B C 1
ATOM 7349 O O . ASP B 1 152 ? -7.469 18.719 31.312 1 37.44 152 ASP B O 1
ATOM 7353 N N . SER B 1 153 ? -9.078 18.188 32.75 1 35.28 153 SER B N 1
ATOM 7354 C CA . SER B 1 153 ? -9.609 17.391 31.656 1 35.28 153 SER B CA 1
ATOM 7355 C C . SER B 1 153 ? -10.266 18.281 30.609 1 35.28 153 SER B C 1
ATOM 7357 O O . SER B 1 153 ? -10.719 17.781 29.578 1 35.28 153 SER B O 1
ATOM 7359 N N . ASP B 1 154 ? -10.398 19.625 31.062 1 34.53 154 ASP B N 1
ATOM 7360 C CA . ASP B 1 154 ? -11.133 20.469 30.125 1 34.53 154 ASP B CA 1
ATOM 7361 C C . ASP B 1 154 ? -10.172 21.203 29.188 1 34.53 154 ASP B C 1
ATOM 7363 O O . ASP B 1 154 ? -10.508 22.266 28.656 1 34.53 154 ASP B O 1
ATOM 7367 N N . ARG B 1 155 ? -9.008 21.047 29.344 1 35.06 155 ARG B N 1
ATOM 7368 C CA . ARG B 1 155 ? -8.273 21.734 28.281 1 35.06 155 ARG B CA 1
ATOM 7369 C C . ARG B 1 155 ? -8.703 21.25 26.906 1 35.06 155 ARG B C 1
ATOM 7371 O O . ARG B 1 155 ? -8.836 20.031 26.688 1 35.06 155 ARG B O 1
ATOM 7378 N N . PRO B 1 156 ? -9.133 22.188 26.234 1 38.53 156 PRO B N 1
ATOM 7379 C CA . PRO B 1 156 ? -9.359 21.797 24.844 1 38.53 156 PRO B CA 1
ATOM 7380 C C . PRO B 1 156 ? -8.164 21.094 24.219 1 38.53 156 PRO B C 1
ATOM 7382 O O . PRO B 1 156 ? -7.148 21.734 23.922 1 38.53 156 PRO B O 1
ATOM 7385 N N . GLY B 1 157 ? -7.375 20.453 24.969 1 32.56 157 GLY B N 1
ATOM 7386 C CA . GLY B 1 157 ? -6.383 19.797 24.125 1 32.56 157 GLY B CA 1
ATOM 7387 C C . GLY B 1 157 ? -7 18.953 23.016 1 32.56 157 GLY B C 1
ATOM 7388 O O . GLY B 1 157 ? -8.203 18.703 23.031 1 32.56 157 GLY B O 1
ATOM 7389 N N . ARG B 1 158 ? -6.039 18.625 22.172 1 40.25 158 ARG B N 1
ATOM 7390 C CA . ARG B 1 158 ? -6.449 17.797 21.031 1 40.25 158 ARG B CA 1
ATOM 7391 C C . ARG B 1 158 ? -7.215 16.562 21.5 1 40.25 158 ARG B C 1
ATOM 7393 O O . ARG B 1 158 ? -7.406 15.625 20.719 1 40.25 158 ARG B O 1
ATOM 7400 N N . GLY B 1 159 ? -7.09 16.344 22.797 1 42.34 159 GLY B N 1
ATOM 7401 C CA . GLY B 1 159 ? -7.812 15.109 23.031 1 42.34 159 GLY B CA 1
ATOM 7402 C C . GLY B 1 159 ? -9.305 15.234 22.797 1 42.34 159 GLY B C 1
ATOM 7403 O O . GLY B 1 159 ? -9.875 16.312 22.953 1 42.34 159 GLY B O 1
ATOM 7404 N N . LYS B 1 160 ? -9.773 14.352 22.031 1 52.81 160 LYS B N 1
ATOM 7405 C CA . LYS B 1 160 ? -11.102 14.008 21.547 1 52.81 160 LYS B CA 1
ATOM 7406 C C . LYS B 1 160 ? -12.102 13.914 22.703 1 52.81 160 LYS B C 1
ATOM 7408 O O . LYS B 1 160 ? -12.359 12.828 23.234 1 52.81 160 LYS B O 1
ATOM 7413 N N . ASN B 1 161 ? -12.047 15.078 23.422 1 63.12 161 ASN B N 1
ATOM 7414 C CA . ASN B 1 161 ? -13.219 15.023 24.297 1 63.12 161 ASN B CA 1
ATOM 7415 C C . ASN B 1 161 ? -14.516 14.992 23.484 1 63.12 161 ASN B C 1
ATOM 7417 O O . ASN B 1 161 ? -14.828 15.938 22.766 1 63.12 161 ASN B O 1
ATOM 7421 N N . PRO B 1 162 ? -15.047 14.078 23.484 1 79.38 162 PRO B N 1
ATOM 7422 C CA . PRO B 1 162 ? -16.266 13.906 22.688 1 79.38 162 PRO B CA 1
ATOM 7423 C C . PRO B 1 162 ? -17.406 14.828 23.141 1 79.38 162 PRO B C 1
ATOM 7425 O O . PRO B 1 162 ? -18.375 15.023 22.422 1 79.38 162 PRO B O 1
ATOM 7428 N N . GLU B 1 163 ? -17.031 15.68 24.312 1 91.06 163 GLU B N 1
ATOM 7429 C CA . GLU B 1 163 ? -18.125 16.484 24.828 1 91.06 163 GLU B CA 1
ATOM 7430 C C . GLU B 1 163 ? -17.797 17.969 24.781 1 91.06 163 GLU B C 1
ATOM 7432 O O . GLU B 1 163 ? -16.641 18.359 24.953 1 91.06 163 GLU B O 1
ATOM 7437 N N . ALA B 1 164 ? -18.703 18.844 24.531 1 94.31 164 ALA B N 1
ATOM 7438 C CA . ALA B 1 164 ? -18.594 20.297 24.578 1 94.31 164 ALA B CA 1
ATOM 7439 C C . ALA B 1 164 ? -19.312 20.859 25.797 1 94.31 164 ALA B C 1
ATOM 7441 O O . ALA B 1 164 ? -20.547 20.75 25.906 1 94.31 164 ALA B O 1
ATOM 7442 N N . LEU B 1 165 ? -18.625 21.5 26.688 1 94.56 165 LEU B N 1
ATOM 7443 C CA . LEU B 1 165 ? -19.188 22.016 27.938 1 94.56 165 LEU B CA 1
ATOM 7444 C C . LEU B 1 165 ? -19.922 23.328 27.703 1 94.56 165 LEU B C 1
ATOM 7446 O O . LEU B 1 165 ? -19.484 24.156 26.891 1 94.56 165 LEU B O 1
ATOM 7450 N N . SER B 1 166 ? -21.016 23.484 28.5 1 96.44 166 SER B N 1
ATOM 7451 C CA . SER B 1 166 ? -21.719 24.766 28.469 1 96.44 166 SER B CA 1
ATOM 7452 C C . SER B 1 166 ? -20.906 25.859 29.172 1 96.44 166 SER B C 1
ATOM 7454 O O . SER B 1 166 ? -20.031 25.578 29.984 1 96.44 166 SER B O 1
ATOM 7456 N N . PRO B 1 167 ? -21.234 27.141 28.844 1 94.38 167 PRO B N 1
ATOM 7457 C CA . PRO B 1 167 ? -20.5 28.25 29.438 1 94.38 167 PRO B CA 1
ATOM 7458 C C . PRO B 1 167 ? -20.531 28.234 30.969 1 94.38 167 PRO B C 1
ATOM 7460 O O . PRO B 1 167 ? -19.562 28.609 31.625 1 94.38 167 PRO B O 1
ATOM 7463 N N . ASP B 1 168 ? -21.625 27.766 31.562 1 93.75 168 ASP B N 1
ATOM 7464 C CA . ASP B 1 168 ? -21.75 27.75 33.031 1 93.75 168 ASP B CA 1
ATOM 7465 C C . ASP B 1 168 ? -21.141 26.484 33.625 1 93.75 168 ASP B C 1
ATOM 7467 O O . ASP B 1 168 ? -21.125 26.312 34.844 1 93.75 168 ASP B O 1
ATOM 7471 N N . GLY B 1 169 ? -20.719 25.578 32.781 1 93.25 169 GLY B N 1
ATOM 7472 C CA . GLY B 1 169 ? -20.031 24.375 33.219 1 93.25 169 GLY B CA 1
ATOM 7473 C C . GLY B 1 169 ? -20.953 23.297 33.75 1 93.25 169 GLY B C 1
ATOM 7474 O O . GLY B 1 169 ? -20.5 22.25 34.188 1 93.25 169 GLY B O 1
ATOM 7475 N N . LYS B 1 170 ? -22.203 23.422 33.562 1 95.19 170 LYS B N 1
ATOM 7476 C CA . LYS B 1 170 ? -23.156 22.531 34.188 1 95.19 170 LYS B CA 1
ATOM 7477 C C . LYS B 1 170 ? -23.594 21.422 33.25 1 95.19 170 LYS B C 1
ATOM 7479 O O . LYS B 1 170 ? -24.078 20.375 33.688 1 95.19 170 LYS B O 1
ATOM 7484 N N . ARG B 1 171 ? -23.453 21.688 32.031 1 96.44 171 ARG B N 1
ATOM 7485 C CA . ARG B 1 171 ? -23.922 20.703 31.047 1 96.44 171 ARG B CA 1
ATOM 7486 C C . ARG B 1 171 ? -22.859 20.469 29.969 1 96.44 171 ARG B C 1
ATOM 7488 O O . ARG B 1 171 ? -22.062 21.359 29.672 1 96.44 171 ARG B O 1
ATOM 7495 N N . ALA B 1 172 ? -22.875 19.234 29.453 1 96.75 172 ALA B N 1
ATOM 7496 C CA . ALA B 1 172 ? -22 18.875 28.344 1 96.75 172 ALA B CA 1
ATOM 7497 C C . ALA B 1 172 ? -22.797 18.219 27.219 1 96.75 172 ALA B C 1
ATOM 7499 O O . ALA B 1 172 ? -23.688 17.391 27.469 1 96.75 172 ALA B O 1
ATOM 7500 N N . VAL B 1 173 ? -22.594 18.609 26.047 1 97.19 173 VAL B N 1
ATOM 7501 C CA . VAL B 1 173 ? -23.281 18.031 24.891 1 97.19 173 VAL B CA 1
ATOM 7502 C C . VAL B 1 173 ? -22.359 17.047 24.188 1 97.19 173 VAL B C 1
ATOM 7504 O O . VAL B 1 173 ? -21.156 17.281 24.094 1 97.19 173 VAL B O 1
ATOM 7507 N N . PHE B 1 174 ? -22.828 15.914 23.703 1 97.12 174 PHE B N 1
ATOM 7508 C CA . PHE B 1 174 ? -22.047 14.898 23 1 97.12 174 PHE B CA 1
ATOM 7509 C C . PHE B 1 174 ? -22.891 14.188 21.953 1 97.12 174 PHE B C 1
ATOM 7511 O O . PHE B 1 174 ? -24.109 14.32 21.938 1 97.12 174 PHE B O 1
ATOM 7518 N N . ILE B 1 175 ? -22.266 13.469 21.031 1 97.31 175 ILE B N 1
ATOM 7519 C CA . ILE B 1 175 ? -22.922 12.742 19.953 1 97.31 175 ILE B CA 1
ATOM 7520 C C . ILE B 1 175 ? -23.094 11.281 20.344 1 97.31 175 ILE B C 1
ATOM 7522 O O . ILE B 1 175 ? -22.156 10.656 20.875 1 97.31 175 ILE B O 1
ATOM 7526 N N . LYS B 1 176 ? -24.125 10.727 20.203 1 96.88 176 LYS B N 1
ATOM 7527 C CA . LYS B 1 176 ? -24.406 9.297 20.328 1 96.88 176 LYS B CA 1
ATOM 7528 C C . LYS B 1 176 ? -25.344 8.82 19.234 1 96.88 176 LYS B C 1
ATOM 7530 O O . LYS B 1 176 ? -26.469 9.32 19.125 1 96.88 176 LYS B O 1
ATOM 7535 N N . GLU B 1 177 ? -24.875 7.918 18.375 1 96.44 177 GLU B N 1
ATOM 7536 C CA . GLU B 1 177 ? -25.656 7.352 17.281 1 96.44 177 GLU B CA 1
ATOM 7537 C C . GLU B 1 177 ? -26.203 8.445 16.359 1 96.44 177 GLU B C 1
ATOM 7539 O O . GLU B 1 177 ? -27.391 8.492 16.078 1 96.44 177 GLU B O 1
ATOM 7544 N N . TYR B 1 178 ? -25.422 9.352 16.047 1 97 178 TYR B N 1
ATOM 7545 C CA . TYR B 1 178 ? -25.641 10.406 15.078 1 97 178 TYR B CA 1
ATOM 7546 C C . TYR B 1 178 ? -26.609 11.445 15.602 1 97 178 TYR B C 1
ATOM 7548 O O . TYR B 1 178 ? -27.141 12.266 14.844 1 97 178 TYR B O 1
ATOM 7556 N N . ASN B 1 179 ? -26.891 11.453 16.953 1 98.31 179 ASN B N 1
ATOM 7557 C CA . ASN B 1 179 ? -27.766 12.414 17.625 1 98.31 179 ASN B CA 1
ATOM 7558 C C . ASN B 1 179 ? -27.047 13.141 18.75 1 98.31 179 ASN B C 1
ATOM 7560 O O . ASN B 1 179 ? -25.969 12.711 19.188 1 98.31 179 ASN B O 1
ATOM 7564 N N . LEU B 1 180 ? -27.641 14.273 19.172 1 98.12 180 LEU B N 1
ATOM 7565 C CA . LEU B 1 180 ? -27.047 15.055 20.25 1 98.12 180 LEU B CA 1
ATOM 7566 C C . LEU B 1 180 ? -27.734 14.742 21.578 1 98.12 180 LEU B C 1
ATOM 7568 O O . LEU B 1 180 ? -28.953 14.562 21.641 1 98.12 180 LEU B O 1
ATOM 7572 N N . TRP B 1 181 ? -26.891 14.625 22.5 1 97.94 181 TRP B N 1
ATOM 7573 C CA . TRP B 1 181 ? -27.281 14.398 23.891 1 97.94 181 TRP B CA 1
ATOM 7574 C C . TRP B 1 181 ? -26.641 15.414 24.812 1 97.94 181 TRP B C 1
ATOM 7576 O O . TRP B 1 181 ? -25.609 16.016 24.484 1 97.94 181 TRP B O 1
ATOM 7586 N N . ILE B 1 182 ? -27.266 15.711 25.922 1 97.06 182 ILE B N 1
ATOM 7587 C CA . ILE B 1 182 ? -26.672 16.531 26.969 1 97.06 182 ILE B CA 1
ATOM 7588 C C . ILE B 1 182 ? -26.5 15.703 28.234 1 97.06 182 ILE B C 1
ATOM 7590 O O . ILE B 1 182 ? -27.359 14.867 28.562 1 97.06 182 ILE B O 1
ATOM 7594 N N . ARG B 1 183 ? -25.422 15.836 28.844 1 96.56 183 ARG B N 1
ATOM 7595 C CA . ARG B 1 183 ? -25.156 15.258 30.156 1 96.56 183 ARG B CA 1
ATOM 7596 C C . ARG B 1 183 ? -25.016 16.344 31.219 1 96.56 183 ARG B C 1
ATOM 7598 O O . ARG B 1 183 ? -24.281 17.312 31.031 1 96.56 183 ARG B O 1
ATOM 7605 N N . GLU B 1 184 ? -25.75 16.234 32.219 1 95.88 184 GLU B N 1
ATOM 7606 C CA . GLU B 1 184 ? -25.516 17.078 33.375 1 95.88 184 GLU B CA 1
ATOM 7607 C C . GLU B 1 184 ? -24.219 16.703 34.094 1 95.88 184 GLU B C 1
ATOM 7609 O O . GLU B 1 184 ? -24.047 15.562 34.531 1 95.88 184 GLU B O 1
ATOM 7614 N N . VAL B 1 185 ? -23.438 17.656 34.281 1 94.31 185 VAL B N 1
ATOM 7615 C CA . VAL B 1 185 ? -22.094 17.391 34.781 1 94.31 185 VAL B CA 1
ATOM 7616 C C . VAL B 1 185 ? -22.172 16.859 36.219 1 94.31 185 VAL B C 1
ATOM 7618 O O . VAL B 1 185 ? -21.453 15.922 36.594 1 94.31 185 VAL B O 1
ATOM 7621 N N . ALA B 1 186 ? -23.016 17.391 36.969 1 92 186 ALA B N 1
ATOM 7622 C CA . ALA B 1 186 ? -23.094 17.078 38.406 1 92 186 ALA B CA 1
ATOM 7623 C C . ALA B 1 186 ? -23.672 15.68 38.625 1 92 186 ALA B C 1
ATOM 7625 O O . ALA B 1 186 ? -23.219 14.93 39.469 1 92 186 ALA B O 1
ATOM 7626 N N . THR B 1 187 ? -24.656 15.273 37.875 1 94.62 187 THR B N 1
ATOM 7627 C CA . THR B 1 187 ? -25.422 14.062 38.156 1 94.62 187 THR B CA 1
ATOM 7628 C C . THR B 1 187 ? -25.094 12.969 37.125 1 94.62 187 THR B C 1
ATOM 7630 O O . THR B 1 187 ? -25.359 11.789 37.375 1 94.62 187 THR B O 1
ATOM 7633 N N . GLY B 1 188 ? -24.703 13.422 36 1 93.69 188 GLY B N 1
ATOM 7634 C CA . GLY B 1 188 ? -24.453 12.469 34.938 1 93.69 188 GLY B CA 1
ATOM 7635 C C . GLY B 1 188 ? -25.703 12.133 34.125 1 93.69 188 GLY B C 1
ATOM 7636 O O . GLY B 1 188 ? -25.641 11.391 33.156 1 93.69 188 GLY B O 1
ATOM 7637 N N . LYS B 1 189 ? -26.766 12.664 34.562 1 96.69 189 LYS B N 1
ATOM 7638 C CA . LYS B 1 189 ? -28.031 12.398 33.844 1 96.69 189 LYS B CA 1
ATOM 7639 C C . LYS B 1 189 ? -27.938 12.828 32.375 1 96.69 189 LYS B C 1
ATOM 7641 O O . LYS B 1 189 ? -27.438 13.914 32.062 1 96.69 189 LYS B O 1
ATOM 7646 N N . GLN B 1 190 ? -28.359 11.961 31.516 1 96.81 190 GLN B N 1
ATOM 7647 C CA . GLN B 1 190 ? -28.297 12.227 30.078 1 96.81 190 GLN B CA 1
ATOM 7648 C C . GLN B 1 190 ? -29.703 12.469 29.516 1 96.81 190 GLN B C 1
ATOM 7650 O O . GLN B 1 190 ? -30.656 11.805 29.906 1 96.81 190 GLN B O 1
ATOM 7655 N N . THR B 1 191 ? -29.812 13.398 28.719 1 97.06 191 THR B N 1
ATOM 7656 C CA . THR B 1 191 ? -31.047 13.734 28 1 97.06 191 THR B CA 1
ATOM 7657 C C . THR B 1 191 ? -30.781 13.844 26.5 1 97.06 191 THR B C 1
ATOM 7659 O O . THR B 1 191 ? -29.844 14.508 26.078 1 97.06 191 THR B O 1
ATOM 7662 N N . GLN B 1 192 ? -31.672 13.172 25.703 1 97.75 192 GLN B N 1
ATOM 7663 C CA . GLN B 1 192 ? -31.531 13.227 24.25 1 97.75 192 GLN B CA 1
ATOM 7664 C C . GLN B 1 192 ? -32.125 14.516 23.688 1 97.75 192 GLN B C 1
ATOM 7666 O O . GLN B 1 192 ? -33.25 14.883 24.031 1 97.75 192 GLN B O 1
ATOM 7671 N N . LEU B 1 193 ? -31.391 15.203 22.844 1 98.31 193 LEU B N 1
ATOM 7672 C CA . LEU B 1 193 ? -31.828 16.469 22.281 1 98.31 193 LEU B CA 1
ATOM 7673 C C . LEU B 1 193 ? -32.438 16.281 20.891 1 98.31 193 LEU B C 1
ATOM 7675 O O . LEU B 1 193 ? -33.344 17 20.5 1 98.31 193 LEU B O 1
ATOM 7679 N N . THR B 1 194 ? -31.828 15.391 20.078 1 98.38 194 THR B N 1
ATOM 7680 C CA . THR B 1 194 ? -32.312 15.117 18.734 1 98.38 194 THR B CA 1
ATOM 7681 C C . THR B 1 194 ? -32.531 13.617 18.531 1 98.38 194 THR B C 1
ATOM 7683 O O . THR B 1 194 ? -31.938 12.797 19.219 1 98.38 194 THR B O 1
ATOM 7686 N N . THR B 1 195 ? -33.375 13.195 17.516 1 97.69 195 THR B N 1
ATOM 7687 C CA . THR B 1 195 ? -33.781 11.789 17.422 1 97.69 195 THR B CA 1
ATOM 7688 C C . THR B 1 195 ? -33.75 11.312 15.977 1 97.69 195 THR B C 1
ATOM 7690 O O . THR B 1 195 ? -33.906 10.117 15.703 1 97.69 195 THR B O 1
ATOM 7693 N N . ASP B 1 196 ? -33.531 12.203 15.07 1 98.06 196 ASP B N 1
ATOM 7694 C CA . ASP B 1 196 ? -33.688 11.82 13.672 1 98.06 196 ASP B CA 1
ATOM 7695 C C . ASP B 1 196 ? -32.344 11.734 12.969 1 98.06 196 ASP B C 1
ATOM 7697 O O . ASP B 1 196 ? -32.281 11.633 11.734 1 98.06 196 ASP B O 1
ATOM 7701 N N . GLY B 1 197 ? -31.266 11.844 13.695 1 98.12 197 GLY B N 1
ATOM 7702 C CA . GLY B 1 197 ? -29.953 11.633 13.102 1 98.12 197 GLY B CA 1
ATOM 7703 C C . GLY B 1 197 ? -29.719 10.195 12.688 1 98.12 197 GLY B C 1
ATOM 7704 O O . GLY B 1 197 ? -30.078 9.266 13.414 1 98.12 197 GLY B O 1
ATOM 7705 N N . ILE B 1 198 ? -29.203 10 11.484 1 97.75 198 ILE B N 1
ATOM 7706 C CA . ILE B 1 198 ? -28.828 8.68 10.992 1 97.75 198 ILE B CA 1
ATOM 7707 C C . ILE B 1 198 ? -27.422 8.742 10.398 1 97.75 198 ILE B C 1
ATOM 7709 O O . ILE B 1 198 ? -26.844 9.82 10.258 1 97.75 198 ILE B O 1
ATOM 7713 N N . LYS B 1 199 ? -26.828 7.551 10.039 1 96.19 199 LYS B N 1
ATOM 7714 C CA . LYS B 1 199 ? -25.484 7.484 9.461 1 96.19 199 LYS B CA 1
ATOM 7715 C C . LYS B 1 199 ? -25.375 8.383 8.234 1 96.19 199 LYS B C 1
ATOM 7717 O O . LYS B 1 199 ? -26.219 8.344 7.344 1 96.19 199 LYS B O 1
ATOM 7722 N N . ASN B 1 200 ? -24.359 9.211 8.164 1 96.75 200 ASN B N 1
ATOM 7723 C CA . ASN B 1 200 ? -24.047 10.133 7.078 1 96.75 200 ASN B CA 1
ATOM 7724 C C . ASN B 1 200 ? -25.094 11.242 6.957 1 96.75 200 ASN B C 1
ATOM 7726 O O . ASN B 1 200 ? -25.172 11.914 5.93 1 96.75 200 ASN B O 1
ATOM 7730 N N . PHE B 1 201 ? -25.953 11.359 7.938 1 98.06 201 PHE B N 1
ATOM 7731 C CA . PHE B 1 201 ? -26.938 12.422 8.07 1 98.06 201 PHE B CA 1
ATOM 7732 C C . PHE B 1 201 ? -27.234 12.711 9.539 1 98.06 201 PHE B C 1
ATOM 7734 O O . PHE B 1 201 ? -28.391 12.664 9.961 1 98.06 201 PHE B O 1
ATOM 7741 N N . GLY B 1 202 ? -26.156 12.969 10.25 1 97.94 202 GLY B N 1
ATOM 7742 C CA . GLY B 1 202 ? -26.188 13.195 11.688 1 97.94 202 GLY B CA 1
ATOM 7743 C C . GLY B 1 202 ? -25.906 14.625 12.078 1 97.94 202 GLY B C 1
ATOM 7744 O O . GLY B 1 202 ? -25.703 15.484 11.219 1 97.94 202 GLY B O 1
ATOM 7745 N N . TYR B 1 203 ? -25.906 14.836 13.406 1 98 203 TYR B N 1
ATOM 7746 C CA . TYR B 1 203 ? -25.766 16.188 13.93 1 98 203 TYR B CA 1
ATOM 7747 C C . TYR B 1 203 ? -24.328 16.469 14.344 1 98 203 TYR B C 1
ATOM 7749 O O . TYR B 1 203 ? -23.625 15.562 14.805 1 98 203 TYR B O 1
ATOM 7757 N N . ALA B 1 204 ? -23.812 17.641 14.148 1 97.31 204 ALA B N 1
ATOM 7758 C CA . ALA B 1 204 ? -22.719 18.344 14.82 1 97.31 204 ALA B CA 1
ATOM 7759 C C . ALA B 1 204 ? -21.375 17.688 14.508 1 97.31 204 ALA B C 1
ATOM 7761 O O . ALA B 1 204 ? -20.406 17.859 15.242 1 97.31 204 ALA B O 1
ATOM 7762 N N . THR B 1 205 ? -21.359 16.875 13.484 1 94.62 205 THR B N 1
ATOM 7763 C CA . THR B 1 205 ? -20.109 16.188 13.18 1 94.62 205 THR B CA 1
ATOM 7764 C C . THR B 1 205 ? -19.188 17.094 12.359 1 94.62 205 THR B C 1
ATOM 7766 O O . THR B 1 205 ? -19.641 17.875 11.531 1 94.62 205 THR B O 1
ATOM 7769 N N . ASP B 1 206 ? -17.859 16.906 12.586 1 90.88 206 ASP B N 1
ATOM 7770 C CA . ASP B 1 206 ? -16.891 17.609 11.766 1 90.88 206 ASP B CA 1
ATOM 7771 C C . ASP B 1 206 ? -16.359 16.734 10.633 1 90.88 206 ASP B C 1
ATOM 7773 O O . ASP B 1 206 ? -15.438 17.109 9.922 1 90.88 206 ASP B O 1
ATOM 7777 N N . ASN B 1 207 ? -16.984 15.594 10.484 1 88.94 207 ASN B N 1
ATOM 7778 C CA . ASN B 1 207 ? -16.547 14.656 9.453 1 88.94 207 ASN B CA 1
ATOM 7779 C C . ASN B 1 207 ? -16.875 15.172 8.055 1 88.94 207 ASN B C 1
ATOM 7781 O O . ASN B 1 207 ? -18.031 15.133 7.637 1 88.94 207 ASN B O 1
ATOM 7785 N N . ALA B 1 208 ? -15.859 15.555 7.219 1 89.31 208 ALA B N 1
ATOM 7786 C CA . ALA B 1 208 ? -16.047 15.984 5.836 1 89.31 208 ALA B CA 1
ATOM 7787 C C . ALA B 1 208 ? -14.727 15.906 5.059 1 89.31 208 ALA B C 1
ATOM 7789 O O . ALA B 1 208 ? -14.336 16.859 4.398 1 89.31 208 ALA B O 1
ATOM 7790 N N . GLY B 1 209 ? -14.18 14.773 5.051 1 88.31 209 GLY B N 1
ATOM 7791 C CA . GLY B 1 209 ? -12.93 14.633 4.324 1 88.31 209 GLY B CA 1
ATOM 7792 C C . GLY B 1 209 ? -11.758 14.266 5.219 1 88.31 209 GLY B C 1
ATOM 7793 O O . GLY B 1 209 ? -11.781 13.234 5.891 1 88.31 209 GLY B O 1
ATOM 7794 N N . TRP B 1 210 ? -10.719 15.164 5.32 1 85.81 210 TRP B N 1
ATOM 7795 C CA . TRP B 1 210 ? -9.422 14.867 5.918 1 85.81 210 TRP B CA 1
ATOM 7796 C C . TRP B 1 210 ? -9.508 14.891 7.441 1 85.81 210 TRP B C 1
ATOM 7798 O O . TRP B 1 210 ? -8.609 14.383 8.125 1 85.81 210 TRP B O 1
ATOM 7808 N N . GLN B 1 211 ? -10.523 15.438 7.98 1 84.44 211 GLN B N 1
ATOM 7809 C CA . GLN B 1 211 ? -10.688 15.539 9.43 1 84.44 211 GLN B CA 1
ATOM 7810 C C . GLN B 1 211 ? -11.961 14.844 9.891 1 84.44 211 GLN B C 1
ATOM 7812 O O . GLN B 1 211 ? -12.992 14.914 9.219 1 84.44 211 GLN B O 1
ATOM 7817 N N . SER B 1 212 ? -11.859 14.133 11.008 1 86.5 212 SER B N 1
ATOM 7818 C CA . SER B 1 212 ? -13.031 13.57 11.664 1 86.5 212 SER B CA 1
ATOM 7819 C C . SER B 1 212 ? -12.766 13.305 13.148 1 86.5 212 SER B C 1
ATOM 7821 O O . SER B 1 212 ? -11.641 12.992 13.531 1 86.5 212 SER B O 1
ATOM 7823 N N . SER B 1 213 ? -13.719 13.586 13.914 1 89.25 213 SER B N 1
ATOM 7824 C CA . SER B 1 213 ? -13.641 13.266 15.336 1 89.25 213 SER B CA 1
ATOM 7825 C C . SER B 1 213 ? -15 12.867 15.898 1 89.25 213 SER B C 1
ATOM 7827 O O . SER B 1 213 ? -16 12.875 15.172 1 89.25 213 SER B O 1
ATOM 7829 N N . ASP B 1 214 ? -15 12.57 17.203 1 90.44 214 ASP B N 1
ATOM 7830 C CA . ASP B 1 214 ? -16.25 12.273 17.906 1 90.44 214 ASP B CA 1
ATOM 7831 C C . ASP B 1 214 ? -16.766 13.5 18.641 1 90.44 214 ASP B C 1
ATOM 7833 O O . ASP B 1 214 ? -17.766 13.43 19.359 1 90.44 214 ASP B O 1
ATOM 7837 N N . ALA B 1 215 ? -16.109 14.578 18.422 1 93.06 215 ALA B N 1
ATOM 7838 C CA . ALA B 1 215 ? -16.5 15.789 19.125 1 93.06 215 ALA B CA 1
ATOM 7839 C C . ALA B 1 215 ? -17.797 16.359 18.578 1 93.06 215 ALA B C 1
ATOM 7841 O O . ALA B 1 215 ? -18.031 16.328 17.359 1 93.06 215 ALA B O 1
ATOM 7842 N N . ALA B 1 216 ? -18.562 16.828 19.516 1 96.19 216 ALA B N 1
ATOM 7843 C CA . ALA B 1 216 ? -19.75 17.578 19.094 1 96.19 216 ALA B CA 1
ATOM 7844 C C . ALA B 1 216 ? -19.391 19.016 18.703 1 96.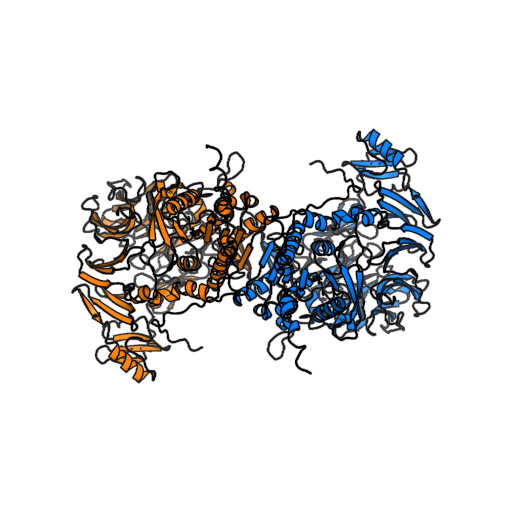19 216 ALA B C 1
ATOM 7846 O O . ALA B 1 216 ? -18.969 19.797 19.547 1 96.19 216 ALA B O 1
ATOM 7847 N N . ILE B 1 217 ? -19.578 19.328 17.469 1 96.25 217 ILE B N 1
ATOM 7848 C CA . ILE B 1 217 ? -19.234 20.656 16.969 1 96.25 217 ILE B CA 1
ATOM 7849 C C . ILE B 1 217 ? -20.422 21.594 17.172 1 96.25 217 ILE B C 1
ATOM 7851 O O . ILE B 1 217 ? -21.375 21.609 16.391 1 96.25 217 ILE B O 1
ATOM 7855 N N . VAL B 1 218 ? -20.312 22.438 18.234 1 97.44 218 VAL B N 1
ATOM 7856 C CA . VAL B 1 218 ? -21.422 23.297 18.625 1 97.44 218 VAL B CA 1
ATOM 7857 C C . VAL B 1 218 ? -20.891 24.656 19.078 1 97.44 218 VAL B C 1
ATOM 7859 O O . VAL B 1 218 ? -19.688 24.828 19.281 1 97.44 218 VAL B O 1
ATOM 7862 N N . ARG B 1 219 ? -21.75 25.672 19.109 1 97.19 219 ARG B N 1
ATOM 7863 C CA . ARG B 1 219 ? -21.562 26.938 19.781 1 97.19 219 ARG B CA 1
ATOM 7864 C C . ARG B 1 219 ? -22.688 27.203 20.781 1 97.19 219 ARG B C 1
ATOM 7866 O O . ARG B 1 219 ? -23.828 27.438 20.391 1 97.19 219 ARG B O 1
ATOM 7873 N N . TRP B 1 220 ? -22.344 27.188 22.078 1 97.38 220 TRP B N 1
ATOM 7874 C CA . TRP B 1 220 ? -23.328 27.438 23.125 1 97.38 220 TRP B CA 1
ATOM 7875 C C . TRP B 1 220 ? -23.734 28.906 23.141 1 97.38 220 TRP B C 1
ATOM 7877 O O . TRP B 1 220 ? -22.922 29.797 22.906 1 97.38 220 TRP B O 1
ATOM 7887 N N . SER B 1 221 ? -25.016 29.109 23.469 1 97.75 221 SER B N 1
ATOM 7888 C CA . SER B 1 221 ? -25.422 30.469 23.797 1 97.75 221 SER B CA 1
ATOM 7889 C C . SER B 1 221 ? -24.812 30.922 25.109 1 97.75 221 SER B C 1
ATOM 7891 O O . SER B 1 221 ? -24.484 30.109 25.969 1 97.75 221 SER B O 1
ATOM 7893 N N . PRO B 1 222 ? -24.672 32.25 25.234 1 95.88 222 PRO B N 1
ATOM 7894 C CA . PRO B 1 222 ? -24.016 32.75 26.453 1 95.88 222 PRO B CA 1
ATOM 7895 C C . PRO B 1 222 ? -24.766 32.344 27.719 1 95.88 222 PRO B C 1
ATOM 7897 O O . PRO B 1 222 ? -24.141 32.219 28.781 1 95.88 222 PRO B O 1
ATOM 7900 N N . ASP B 1 223 ? -26.078 32.094 27.672 1 96.25 223 ASP B N 1
ATOM 7901 C CA . ASP B 1 223 ? -26.875 31.766 28.859 1 96.25 223 ASP B CA 1
ATOM 7902 C C . ASP B 1 223 ? -26.938 30.266 29.078 1 96.25 223 ASP B C 1
ATOM 7904 O O . ASP B 1 223 ? -27.641 29.797 29.969 1 96.25 223 ASP B O 1
ATOM 7908 N N . SER B 1 224 ? -26.344 29.484 28.219 1 97.19 224 SER B N 1
ATOM 7909 C CA . SER B 1 224 ? -26.234 28.031 28.312 1 97.19 224 SER B CA 1
ATOM 7910 C C . SER B 1 224 ? -27.578 27.344 28.078 1 97.19 224 SER B C 1
ATOM 7912 O O . SER B 1 224 ? -27.781 26.203 28.484 1 97.19 224 SER B O 1
ATOM 7914 N N . LYS B 1 225 ? -28.422 28.031 27.359 1 97.25 225 LYS B N 1
ATOM 7915 C CA . LYS B 1 225 ? -29.766 27.469 27.203 1 97.25 225 LYS B CA 1
ATOM 7916 C C . LYS B 1 225 ? -29.969 26.969 25.766 1 97.25 225 LYS B C 1
ATOM 7918 O O . LYS B 1 225 ? -30.922 26.219 25.5 1 97.25 225 LYS B O 1
ATOM 7923 N N . LYS B 1 226 ? -29.125 27.422 24.922 1 98 226 LYS B N 1
ATOM 7924 C CA . LYS B 1 226 ? -29.234 27.031 23.516 1 98 226 LYS B CA 1
ATOM 7925 C C . LYS B 1 226 ? -27.875 26.609 22.953 1 98 226 LYS B C 1
ATOM 7927 O O . LYS B 1 226 ? -26.828 26.953 23.516 1 98 226 LYS B O 1
ATOM 7932 N N . ILE B 1 227 ? -28 25.828 21.891 1 97.81 227 ILE B N 1
ATOM 7933 C CA . ILE B 1 227 ? -26.844 25.391 21.125 1 97.81 227 ILE B CA 1
ATOM 7934 C C . ILE B 1 227 ? -27.047 25.688 19.641 1 97.81 227 ILE B C 1
ATOM 7936 O O . ILE B 1 227 ? -28.094 25.375 19.094 1 97.81 227 ILE B O 1
ATOM 7940 N N . ALA B 1 228 ? -26.078 26.344 19.047 1 98.44 228 ALA B N 1
ATOM 7941 C CA . ALA B 1 228 ? -26.031 26.438 17.594 1 98.44 228 ALA B CA 1
ATOM 7942 C C . ALA B 1 228 ? -25.219 25.297 16.984 1 98.44 228 ALA B C 1
ATOM 7944 O O . ALA B 1 228 ? -24.109 25.016 17.438 1 98.44 228 ALA B O 1
ATOM 7945 N N . THR B 1 229 ? -25.781 24.594 16.031 1 98.44 229 THR B N 1
ATOM 7946 C CA . THR B 1 229 ? -25.094 23.516 15.336 1 98.44 229 THR B CA 1
ATOM 7947 C C . THR B 1 229 ? -25.734 23.25 13.977 1 98.44 229 THR B C 1
ATOM 7949 O O . THR B 1 229 ? -26.234 24.172 13.336 1 98.44 229 THR B O 1
ATOM 7952 N N . PHE B 1 230 ? -25.594 21.938 13.5 1 98.5 230 PHE B N 1
ATOM 7953 C CA . PHE B 1 230 ? -26.094 21.609 12.172 1 98.5 230 PHE B CA 1
ATOM 7954 C C . PHE B 1 230 ? -26.328 20.109 12.031 1 98.5 230 PHE B C 1
ATOM 7956 O O . PHE B 1 230 ? -25.844 19.328 12.844 1 98.5 230 PHE B O 1
ATOM 7963 N N . LYS B 1 231 ? -27.141 19.828 11.117 1 98.31 231 LYS B N 1
ATOM 7964 C CA . LYS B 1 231 ? -27.25 18.469 10.594 1 98.31 231 LYS B CA 1
ATOM 7965 C C . LYS B 1 231 ? -26.547 18.328 9.25 1 98.31 231 LYS B C 1
ATOM 7967 O O . LYS B 1 231 ? -26.812 19.094 8.32 1 98.31 231 LYS B O 1
ATOM 7972 N N . GLN B 1 232 ? -25.672 17.391 9.156 1 97.69 232 GLN B N 1
ATOM 7973 C CA . GLN B 1 232 ? -24.828 17.281 7.969 1 97.69 232 GLN B CA 1
ATOM 7974 C C . GLN B 1 232 ? -25.281 16.156 7.062 1 97.69 232 GLN B C 1
ATOM 7976 O O . GLN B 1 232 ? -25.547 15.039 7.527 1 97.69 232 GLN B O 1
ATOM 7981 N N . ASP B 1 233 ? -25.391 16.422 5.793 1 97.88 233 ASP B N 1
ATOM 7982 C CA . ASP B 1 233 ? -25.797 15.422 4.797 1 97.88 233 ASP B CA 1
ATOM 7983 C C . ASP B 1 233 ? -24.594 14.984 3.953 1 97.88 233 ASP B C 1
ATOM 7985 O O . ASP B 1 233 ? -24.094 15.758 3.135 1 97.88 233 ASP B O 1
ATOM 7989 N N . GLU B 1 234 ? -24.188 13.789 4.164 1 96.81 234 GLU B N 1
ATOM 7990 C CA . GLU B 1 234 ? -23.109 13.18 3.389 1 96.81 234 GLU B CA 1
ATOM 7991 C C . GLU B 1 234 ? -23.562 11.883 2.73 1 96.81 234 GLU B C 1
ATOM 7993 O O . GLU B 1 234 ? -22.75 11.078 2.297 1 96.81 234 GLU B O 1
ATOM 7998 N N . ARG B 1 235 ? -24.812 11.602 2.633 1 96.19 235 ARG B N 1
ATOM 7999 C CA . ARG B 1 235 ? -25.359 10.312 2.217 1 96.19 235 ARG B CA 1
ATOM 8000 C C . ARG B 1 235 ? -24.922 9.977 0.792 1 96.19 235 ARG B C 1
ATOM 8002 O O . ARG B 1 235 ? -24.719 8.805 0.461 1 96.19 235 ARG B O 1
ATOM 8009 N N . ASN B 1 236 ? -24.688 11 -0.04 1 97.06 236 ASN B N 1
ATOM 8010 C CA . ASN B 1 236 ? -24.375 10.766 -1.443 1 97.06 236 ASN B CA 1
ATOM 8011 C C . ASN B 1 236 ? -22.938 11.188 -1.772 1 97.06 236 ASN B C 1
ATOM 8013 O O . ASN B 1 236 ? -22.578 11.32 -2.943 1 97.06 236 ASN B O 1
ATOM 8017 N N . VAL B 1 237 ? -22.141 11.508 -0.769 1 97.25 237 VAL B N 1
ATOM 8018 C CA . VAL B 1 237 ? -20.734 11.852 -0.952 1 97.25 237 VAL B CA 1
ATOM 8019 C C . VAL B 1 237 ? -19.938 10.578 -1.215 1 97.25 237 VAL B C 1
ATOM 8021 O O . VAL B 1 237 ? -20.219 9.523 -0.653 1 97.25 237 VAL B O 1
ATOM 8024 N N . GLY B 1 238 ? -18.938 10.641 -2.082 1 96.88 238 GLY B N 1
ATOM 8025 C CA . GLY B 1 238 ? -18.109 9.484 -2.424 1 96.88 238 GLY B CA 1
ATOM 8026 C C . GLY B 1 238 ? -17.281 8.977 -1.261 1 96.88 238 GLY B C 1
ATOM 8027 O O . GLY B 1 238 ? -16.953 9.742 -0.349 1 96.88 238 GLY B O 1
ATOM 8028 N N . ASP B 1 239 ? -16.906 7.648 -1.309 1 96.62 239 ASP B N 1
ATOM 8029 C CA . ASP B 1 239 ? -16.125 7 -0.261 1 96.62 239 ASP B CA 1
ATOM 8030 C C . ASP B 1 239 ? -14.656 6.926 -0.646 1 96.62 239 ASP B C 1
ATOM 8032 O O . ASP B 1 239 ? -14.312 6.961 -1.831 1 96.62 239 ASP B O 1
ATOM 8036 N N . MET B 1 240 ? -13.828 6.938 0.322 1 97.06 240 MET B N 1
ATOM 8037 C CA . MET B 1 240 ? -12.445 6.477 0.264 1 97.06 240 MET B CA 1
ATOM 8038 C C . MET B 1 240 ? -12.227 5.281 1.189 1 97.06 240 MET B C 1
ATOM 8040 O O . MET B 1 240 ? -13.07 4.992 2.041 1 97.06 240 MET B O 1
ATOM 8044 N N . TYR B 1 241 ? -11.109 4.539 0.985 1 97.56 241 TYR B N 1
ATOM 8045 C CA . TYR B 1 241 ? -10.914 3.291 1.712 1 97.56 241 TYR B CA 1
ATOM 8046 C C . TYR B 1 241 ? -9.477 3.17 2.203 1 97.56 241 TYR B C 1
ATOM 8048 O O . TYR B 1 241 ? -8.539 3.531 1.489 1 97.56 241 TYR B O 1
ATOM 8056 N N . LEU B 1 242 ? -9.289 2.75 3.428 1 97.38 242 LEU B N 1
ATOM 8057 C CA . LEU B 1 242 ? -8.023 2.32 4.012 1 97.38 242 LEU B CA 1
ATOM 8058 C C . LEU B 1 242 ? -8.133 0.909 4.578 1 97.38 242 LEU B C 1
ATOM 8060 O O . LEU B 1 242 ? -9.172 0.542 5.137 1 97.38 242 LEU B O 1
ATOM 8064 N N . VAL B 1 243 ? -7.133 0.094 4.344 1 98 243 VAL B N 1
ATOM 8065 C CA . VAL B 1 243 ? -7.102 -1.285 4.82 1 98 243 VAL B CA 1
ATOM 8066 C C . VAL B 1 243 ? -5.938 -1.472 5.793 1 98 243 VAL B C 1
ATOM 8068 O O . VAL B 1 243 ? -4.797 -1.144 5.469 1 98 243 VAL B O 1
ATOM 8071 N N . THR B 1 244 ? -6.191 -1.993 7 1 98.12 244 THR B N 1
ATOM 8072 C CA . THR B 1 244 ? -5.137 -2.162 7.996 1 98.12 244 THR B CA 1
ATOM 8073 C C . THR B 1 244 ? -4.191 -3.291 7.598 1 98.12 244 THR B C 1
ATOM 8075 O O . THR B 1 244 ? -4.543 -4.141 6.781 1 98.12 244 THR B O 1
ATOM 8078 N N . THR B 1 245 ? -2.998 -3.271 8.055 1 98.5 245 THR B N 1
ATOM 8079 C CA . THR B 1 245 ? -2.029 -4.359 7.969 1 98.5 245 THR B CA 1
ATOM 8080 C C . THR B 1 245 ? -1.893 -5.074 9.312 1 98.5 245 THR B C 1
ATOM 8082 O O . THR B 1 245 ? -1.465 -4.473 10.297 1 98.5 245 THR B O 1
ATOM 8085 N N . ASN B 1 246 ? -2.283 -6.223 9.391 1 98.44 246 ASN B N 1
ATOM 8086 C CA . ASN B 1 246 ? -2.219 -7.047 10.594 1 98.44 246 ASN B CA 1
ATOM 8087 C C . ASN B 1 246 ? -2.297 -8.531 10.258 1 98.44 246 ASN B C 1
ATOM 8089 O O . ASN B 1 246 ? -2.561 -8.906 9.117 1 98.44 246 ASN B O 1
ATOM 8093 N N . VAL B 1 247 ? -1.911 -9.367 11.156 1 98 247 VAL B N 1
ATOM 8094 C CA . VAL B 1 247 ? -2.092 -10.805 11 1 98 247 VAL B CA 1
ATOM 8095 C C . VAL B 1 247 ? -3.58 -11.141 11.023 1 98 247 VAL B C 1
ATOM 8097 O O . VAL B 1 247 ? -4.32 -10.656 11.875 1 98 247 VAL B O 1
ATOM 8100 N N . GLY B 1 248 ? -4.012 -11.961 10.102 1 97.69 248 GLY B N 1
ATOM 8101 C CA . GLY B 1 248 ? -5.422 -12.289 9.984 1 97.69 248 GLY B CA 1
ATOM 8102 C C . GLY B 1 248 ? -6.18 -11.367 9.055 1 97.69 248 GLY B C 1
ATOM 8103 O O . GLY B 1 248 ? -5.574 -10.664 8.242 1 97.69 248 GLY B O 1
ATOM 8104 N N . HIS B 1 249 ? -7.508 -11.414 9.078 1 97.81 249 HIS B N 1
ATOM 8105 C CA . HIS B 1 249 ? -8.344 -10.57 8.227 1 97.81 249 HIS B CA 1
ATOM 8106 C C . HIS B 1 249 ? -8.18 -9.102 8.586 1 97.81 249 HIS B C 1
ATOM 8108 O O . HIS B 1 249 ? -8.258 -8.727 9.758 1 97.81 249 HIS B O 1
ATOM 8114 N N . PRO B 1 250 ? -7.926 -8.234 7.648 1 97.94 250 PRO B N 1
ATOM 8115 C CA . PRO B 1 250 ? -7.754 -6.809 7.934 1 97.94 250 PRO B CA 1
ATOM 8116 C C . PRO B 1 250 ? -9.07 -6.105 8.25 1 97.94 250 PRO B C 1
ATOM 8118 O O . PRO B 1 250 ? -10.148 -6.672 8.023 1 97.94 250 PRO B O 1
ATOM 8121 N N . THR B 1 251 ? -8.922 -4.949 8.805 1 97.81 251 THR B N 1
ATOM 8122 C CA . THR B 1 251 ? -10.062 -4.066 9.016 1 97.81 251 THR B CA 1
ATOM 8123 C C . THR B 1 251 ? -10.164 -3.035 7.898 1 97.81 251 THR B C 1
ATOM 8125 O O . THR B 1 251 ? -9.164 -2.432 7.512 1 97.81 251 THR B O 1
ATOM 8128 N N . LEU B 1 252 ? -11.383 -2.951 7.32 1 97.69 252 LEU B N 1
ATOM 8129 C CA . LEU B 1 252 ? -11.664 -1.932 6.316 1 97.69 252 LEU B CA 1
ATOM 8130 C C . LEU B 1 252 ? -12.133 -0.637 6.973 1 97.69 252 LEU B C 1
ATOM 8132 O O . LEU B 1 252 ? -13.07 -0.647 7.77 1 97.69 252 LEU B O 1
ATOM 8136 N N . LYS B 1 253 ? -11.406 0.433 6.703 1 96 253 LYS B N 1
ATOM 8137 C CA . LYS B 1 253 ? -11.867 1.768 7.074 1 96 253 LYS B CA 1
ATOM 8138 C C . LYS B 1 253 ? -12.398 2.525 5.863 1 96 253 LYS B C 1
ATOM 8140 O O . LYS B 1 253 ? -11.633 2.881 4.961 1 96 253 LYS B O 1
ATOM 8145 N N . ALA B 1 254 ? -13.672 2.713 5.836 1 95.06 254 ALA B N 1
ATOM 8146 C CA . ALA B 1 254 ? -14.328 3.514 4.809 1 95.06 254 ALA B CA 1
ATOM 8147 C C . ALA B 1 254 ? -14.82 4.84 5.379 1 95.06 254 ALA B C 1
ATOM 8149 O O . ALA B 1 254 ? -15.328 4.891 6.504 1 95.06 254 ALA B O 1
ATOM 8150 N N . TRP B 1 255 ? -14.586 5.914 4.699 1 93.38 255 TRP B N 1
ATOM 8151 C CA . TRP B 1 255 ? -15.086 7.199 5.18 1 93.38 255 TRP B CA 1
ATOM 8152 C C . TRP B 1 255 ? -15.461 8.109 4.016 1 93.38 255 TRP B C 1
ATOM 8154 O O . TRP B 1 255 ? -15.023 7.895 2.883 1 93.38 255 TRP B O 1
ATOM 8164 N N . LYS B 1 256 ? -16.406 9.047 4.27 1 95.81 256 LYS B N 1
ATOM 8165 C CA . LYS B 1 256 ? -16.844 10.008 3.264 1 95.81 256 LYS B CA 1
ATOM 8166 C C . LYS B 1 256 ? -15.766 11.055 2.992 1 95.81 256 LYS B C 1
ATOM 8168 O O . LYS B 1 256 ? -15.219 11.648 3.926 1 95.81 256 LYS B O 1
ATOM 8173 N N . TYR B 1 257 ? -15.422 11.234 1.768 1 96.44 257 TYR B N 1
ATOM 8174 C CA . TYR B 1 257 ? -14.344 12.125 1.351 1 96.44 257 TYR B CA 1
ATOM 8175 C C . TYR B 1 257 ? -14.68 12.805 0.032 1 96.44 257 TYR B C 1
ATOM 8177 O O . TYR B 1 257 ? -14.383 12.281 -1.043 1 96.44 257 TYR B O 1
ATOM 8185 N N . PRO B 1 258 ? -15.289 14.039 0.081 1 96.69 258 PRO B N 1
ATOM 8186 C CA . PRO B 1 258 ? -15.609 14.727 -1.172 1 96.69 258 PRO B CA 1
ATOM 8187 C C . PRO B 1 258 ? -14.359 15.211 -1.911 1 96.69 258 PRO B C 1
ATOM 8189 O O . PRO B 1 258 ? -13.398 15.656 -1.28 1 96.69 258 PRO B O 1
ATOM 8192 N N . LEU B 1 259 ? -14.383 15.07 -3.213 1 97.56 259 LEU B N 1
ATOM 8193 C CA . LEU B 1 259 ? -13.273 15.461 -4.078 1 97.56 259 LEU B CA 1
ATOM 8194 C C . LEU B 1 259 ? -13.664 16.641 -4.965 1 97.56 259 LEU B C 1
ATOM 8196 O O . LEU B 1 259 ? -14.852 16.844 -5.242 1 97.56 259 LEU B O 1
ATOM 8200 N N . PRO B 1 260 ? -12.625 17.453 -5.359 1 97 260 PRO B N 1
ATOM 8201 C CA . PRO B 1 260 ? -12.945 18.5 -6.332 1 97 260 PRO B CA 1
ATOM 8202 C C . PRO B 1 260 ? -13.648 17.953 -7.57 1 97 260 PRO B C 1
ATOM 8204 O O . PRO B 1 260 ? -13.234 16.938 -8.133 1 97 260 PRO B O 1
ATOM 8207 N N . GLY B 1 261 ? -14.719 18.625 -7.957 1 95.81 261 GLY B N 1
ATOM 8208 C CA . GLY B 1 261 ? -15.445 18.219 -9.148 1 95.81 261 GLY B CA 1
ATOM 8209 C C . GLY B 1 261 ? -16.625 17.328 -8.844 1 95.81 261 GLY B C 1
ATOM 8210 O O . GLY B 1 261 ? -17.516 17.141 -9.688 1 95.81 261 GLY B O 1
ATOM 8211 N N . ASP B 1 262 ? -16.688 16.703 -7.648 1 96.94 262 ASP B N 1
ATOM 8212 C CA . ASP B 1 262 ? -17.844 15.891 -7.285 1 96.94 262 ASP B CA 1
ATOM 8213 C C . ASP B 1 262 ? -19.141 16.688 -7.375 1 96.94 262 ASP B C 1
ATOM 8215 O O . ASP B 1 262 ? -19.188 17.859 -6.953 1 96.94 262 ASP B O 1
ATOM 8219 N N . GLU B 1 263 ? -20.172 16.094 -7.855 1 96 263 GLU B N 1
ATOM 8220 C CA . GLU B 1 263 ? -21.484 16.75 -7.914 1 96 263 GLU B CA 1
ATOM 8221 C C . GLU B 1 263 ? -22.078 16.906 -6.52 1 96 263 GLU B C 1
ATOM 8223 O O . GLU B 1 263 ? -22.656 17.953 -6.199 1 96 263 GLU B O 1
ATOM 8228 N N . GLN B 1 264 ? -21.938 15.859 -5.758 1 95.94 264 GLN B N 1
ATOM 8229 C CA . GLN B 1 264 ? -22.469 15.867 -4.398 1 95.94 264 GLN B CA 1
ATOM 8230 C C . GLN B 1 264 ? -21.344 16.016 -3.373 1 95.94 264 GLN B C 1
ATOM 8232 O O . GLN B 1 264 ? -20.453 15.164 -3.299 1 95.94 264 GLN B O 1
ATOM 8237 N N . ILE B 1 265 ? -21.391 17.109 -2.607 1 97 265 ILE B N 1
ATOM 8238 C CA . ILE B 1 265 ? -20.453 17.344 -1.505 1 97 265 ILE B CA 1
ATOM 8239 C C . ILE B 1 265 ? -21.234 17.422 -0.19 1 97 265 ILE B C 1
ATOM 8241 O O . ILE B 1 265 ? -22.453 17.406 -0.183 1 97 265 ILE B O 1
ATOM 8245 N N . ALA B 1 266 ? -20.562 17.484 0.906 1 96.62 266 ALA B N 1
ATOM 8246 C CA . ALA B 1 266 ? -21.203 17.625 2.211 1 96.62 266 ALA B CA 1
ATOM 8247 C C . ALA B 1 266 ? -21.938 18.953 2.33 1 96.62 266 ALA B C 1
ATOM 8249 O O . ALA B 1 266 ? -21.406 20 1.949 1 96.62 266 ALA B O 1
ATOM 8250 N N . THR B 1 267 ? -23.141 18.906 2.803 1 97.81 267 THR B N 1
ATOM 8251 C CA . THR B 1 267 ? -23.922 20.109 3.076 1 97.81 267 THR B CA 1
ATOM 8252 C C . THR B 1 267 ? -24.469 20.078 4.504 1 97.81 267 THR B C 1
ATOM 8254 O O . THR B 1 267 ? -24.5 19.031 5.148 1 97.81 267 THR B O 1
ATOM 8257 N N . ILE B 1 268 ? -24.844 21.25 4.988 1 97.94 268 ILE B N 1
ATOM 8258 C CA . ILE B 1 268 ? -25.297 21.312 6.375 1 97.94 268 ILE B CA 1
ATOM 8259 C C . ILE B 1 268 ? -26.609 22.094 6.453 1 97.94 268 ILE B C 1
ATOM 8261 O O . ILE B 1 268 ? -26.781 23.109 5.758 1 97.94 268 ILE B O 1
ATOM 8265 N N . LYS B 1 269 ? -27.516 21.562 7.219 1 98.44 269 LYS B N 1
ATOM 8266 C CA . LYS B 1 269 ? -28.688 22.297 7.684 1 98.44 269 LYS B CA 1
ATOM 8267 C C . LYS B 1 269 ? -28.453 22.906 9.062 1 98.44 269 LYS B C 1
ATOM 8269 O O . LYS B 1 269 ? -28.375 22.172 10.055 1 98.44 269 LYS B O 1
ATOM 8274 N N . ARG B 1 270 ? -28.375 24.219 9.109 1 98.5 270 ARG B N 1
ATOM 8275 C CA . ARG B 1 270 ? -28.078 24.891 10.367 1 98.5 270 ARG B CA 1
ATOM 8276 C C . ARG B 1 270 ? -29.281 24.891 11.297 1 98.5 270 ARG B C 1
ATOM 8278 O O . ARG B 1 270 ? -30.406 25.109 10.852 1 98.5 270 ARG B O 1
ATOM 8285 N N . VAL B 1 271 ? -29.016 24.625 12.586 1 98.69 271 VAL B N 1
ATOM 8286 C CA . VAL B 1 271 ? -30.109 24.562 13.555 1 98.69 271 VAL B CA 1
ATOM 8287 C C . VAL B 1 271 ? -29.672 25.219 14.867 1 98.69 271 VAL B C 1
ATOM 8289 O O . VAL B 1 271 ? -28.469 25.328 15.148 1 98.69 271 VAL B O 1
ATOM 8292 N N . ILE B 1 272 ? -30.609 25.688 15.547 1 98.69 272 ILE B N 1
ATOM 8293 C CA . ILE B 1 272 ? -30.5 26.047 16.953 1 98.69 272 ILE B CA 1
ATOM 8294 C C . ILE B 1 272 ? -31.312 25.078 17.797 1 98.69 272 ILE B C 1
ATOM 8296 O O . ILE B 1 272 ? -32.438 24.703 17.422 1 98.69 272 ILE B O 1
ATOM 8300 N N . ILE B 1 273 ? -30.766 24.609 18.906 1 98.56 273 ILE B N 1
ATOM 8301 C CA . ILE B 1 273 ? -31.453 23.641 19.75 1 98.56 273 ILE B CA 1
ATOM 8302 C C . ILE B 1 273 ? -31.641 24.219 21.141 1 98.56 273 ILE B C 1
ATOM 8304 O O . ILE B 1 273 ? -30.672 24.625 21.797 1 98.56 273 ILE B O 1
ATOM 8308 N N . ASN B 1 274 ? -32.875 24.188 21.578 1 97.62 274 ASN B N 1
ATOM 8309 C CA . ASN B 1 274 ? -33.156 24.469 22.984 1 97.62 274 ASN B CA 1
ATOM 8310 C C . ASN B 1 274 ? -32.781 23.281 23.859 1 97.62 274 ASN B C 1
ATOM 8312 O O . ASN B 1 274 ? -33.125 22.141 23.562 1 97.62 274 ASN B O 1
ATOM 8316 N N . VAL B 1 275 ? -32.156 23.562 24.922 1 96.25 275 VAL B N 1
ATOM 8317 C CA . VAL B 1 275 ? -31.609 22.469 25.703 1 96.25 275 VAL B CA 1
ATOM 8318 C C . VAL B 1 275 ? -32.562 22.141 26.859 1 96.25 275 VAL B C 1
ATOM 8320 O O . VAL B 1 275 ? -32.688 20.969 27.25 1 96.25 275 VAL B O 1
ATOM 8323 N N . ASP B 1 276 ? -33.25 23.078 27.453 1 93.62 276 ASP B N 1
ATOM 8324 C CA . ASP B 1 276 ? -34.125 22.859 28.594 1 93.62 276 ASP B CA 1
ATOM 8325 C C . ASP B 1 276 ? -35.375 22.062 28.172 1 93.62 276 ASP B C 1
ATOM 8327 O O . ASP B 1 276 ? -35.781 21.109 28.859 1 93.62 276 ASP B O 1
ATOM 8331 N N . GLU B 1 277 ? -35.969 22.484 27.156 1 94.31 277 GLU B N 1
ATOM 8332 C CA . GLU B 1 277 ? -37.031 21.766 26.422 1 94.31 277 GLU B CA 1
ATOM 8333 C C . GLU B 1 277 ? -36.562 21.438 25 1 94.31 277 GLU B C 1
ATOM 8335 O O . GLU B 1 277 ? -36.812 22.219 24.078 1 94.31 277 GLU B O 1
ATOM 8340 N N . PRO B 1 278 ? -36.062 20.312 24.969 1 96 278 PRO B N 1
ATOM 8341 C CA . PRO B 1 278 ? -35.438 19.984 23.703 1 96 278 PRO B CA 1
ATOM 8342 C C . PRO B 1 278 ? -36.344 20.281 22.5 1 96 278 PRO B C 1
ATOM 8344 O O . PRO B 1 278 ? -37.469 19.766 22.422 1 96 278 PRO B O 1
ATOM 8347 N N . LYS B 1 279 ? -35.906 21.109 21.688 1 97 279 LYS B N 1
ATOM 8348 C CA . LYS B 1 279 ? -36.562 21.531 20.453 1 97 279 LYS B CA 1
ATOM 8349 C C . LYS B 1 279 ? -35.562 21.969 19.406 1 97 279 LYS B C 1
ATOM 8351 O O . LYS B 1 279 ? -34.719 22.828 19.688 1 97 279 LYS B O 1
ATOM 8356 N N . VAL B 1 280 ? -35.656 21.375 18.281 1 98.31 280 VAL B N 1
ATOM 8357 C CA . VAL B 1 280 ? -34.781 21.75 17.188 1 98.31 280 VAL B CA 1
ATOM 8358 C C . VAL B 1 280 ? -35.438 22.859 16.359 1 98.31 280 VAL B C 1
ATOM 8360 O O . VAL B 1 280 ? -36.531 22.703 15.859 1 98.31 280 VAL B O 1
ATOM 8363 N N . ILE B 1 281 ? -34.781 23.969 16.234 1 98.25 281 ILE B N 1
ATOM 8364 C CA . ILE B 1 281 ? -35.188 25.109 15.422 1 98.25 281 ILE B CA 1
ATOM 8365 C C . ILE B 1 281 ? -34.312 25.188 14.164 1 98.25 281 ILE B C 1
ATOM 8367 O O . ILE B 1 281 ? -33.156 25.625 14.227 1 98.25 281 ILE B O 1
ATOM 8371 N N . GLU B 1 282 ? -34.844 24.859 13.047 1 98.19 282 GLU B N 1
ATOM 8372 C CA . GLU B 1 282 ? -34.125 24.906 11.789 1 98.19 282 GLU B CA 1
ATOM 8373 C C . GLU B 1 282 ? -34.062 26.344 11.25 1 98.19 282 GLU B C 1
ATOM 8375 O O . GLU B 1 282 ? -35.062 27.047 11.234 1 98.19 282 GLU B O 1
ATOM 8380 N N . LEU B 1 283 ? -32.875 26.766 10.922 1 98.81 283 LEU B N 1
ATOM 8381 C CA . LEU B 1 283 ? -32.781 28.062 10.266 1 98.81 283 LEU B CA 1
ATOM 8382 C C . LEU B 1 283 ? -33.469 28.031 8.891 1 98.81 283 LEU B C 1
ATOM 8384 O O . LEU B 1 283 ? -33.312 27.047 8.156 1 98.81 283 LEU B O 1
ATOM 8388 N N . GLN B 1 284 ? -34.156 29.047 8.531 1 98.44 284 GLN B N 1
ATOM 8389 C CA . GLN B 1 284 ? -34.969 29.078 7.312 1 98.44 284 GLN B CA 1
ATOM 8390 C C . GLN B 1 284 ? -34.156 29.562 6.125 1 98.44 284 GLN B C 1
ATOM 8392 O O . GLN B 1 284 ? -34.438 30.609 5.547 1 98.44 284 GLN B O 1
ATOM 8397 N N . ILE B 1 285 ? -33.25 28.844 5.668 1 98.12 285 ILE B N 1
ATOM 8398 C CA . ILE B 1 285 ? -32.406 29.016 4.488 1 98.12 285 ILE B CA 1
ATOM 8399 C C . ILE B 1 285 ? -32.125 27.656 3.854 1 98.12 285 ILE B C 1
ATOM 8401 O O . ILE B 1 285 ? -32.281 26.609 4.496 1 98.12 285 ILE B O 1
ATOM 8405 N N . PRO B 1 286 ? -31.766 27.641 2.553 1 97.31 286 PRO B N 1
ATOM 8406 C CA . PRO B 1 286 ? -31.297 26.375 1.977 1 97.31 286 PRO B CA 1
ATOM 8407 C C . PRO B 1 286 ? -30.047 25.844 2.676 1 97.31 286 PRO B C 1
ATOM 8409 O O . PRO B 1 286 ? -29.359 26.594 3.369 1 97.31 286 PRO B O 1
ATOM 8412 N N . ALA B 1 287 ? -29.797 24.531 2.533 1 98.06 287 ALA B N 1
ATOM 8413 C CA . ALA B 1 287 ? -28.594 23.938 3.092 1 98.06 287 ALA B CA 1
ATOM 8414 C C . ALA B 1 287 ? -27.344 24.609 2.551 1 98.06 287 ALA B C 1
ATOM 8416 O O . ALA B 1 287 ? -27.266 24.953 1.366 1 98.06 287 ALA B O 1
ATOM 8417 N N . ASP B 1 288 ? -26.391 24.922 3.422 1 97.56 288 ASP B N 1
ATOM 8418 C CA . ASP B 1 288 ? -25.094 25.469 3.055 1 97.56 288 ASP B CA 1
ATOM 8419 C C . ASP B 1 288 ? -24.094 24.359 2.717 1 97.56 288 ASP B C 1
ATOM 8421 O O . ASP B 1 288 ? -24.219 23.234 3.217 1 97.56 288 ASP B O 1
ATOM 8425 N N . PRO B 1 289 ? -23.109 24.672 1.791 1 96.69 289 PRO B N 1
ATOM 8426 C CA . PRO B 1 289 ? -21.953 23.766 1.779 1 96.69 289 PRO B CA 1
ATOM 8427 C C . PRO B 1 289 ? -21.25 23.703 3.133 1 96.69 289 PRO B C 1
ATOM 8429 O O . PRO B 1 289 ? -21.297 24.656 3.912 1 96.69 289 PRO B O 1
ATOM 8432 N N . HIS B 1 290 ? -20.719 22.531 3.523 1 95.88 290 HIS B N 1
ATOM 8433 C CA . HIS B 1 290 ? -19.875 22.391 4.707 1 95.88 290 HIS B CA 1
ATOM 8434 C C . HIS B 1 290 ? -18.594 23.188 4.57 1 95.88 290 HIS B C 1
ATOM 8436 O O . HIS B 1 290 ? -17.516 22.609 4.344 1 95.88 290 HIS B O 1
ATOM 8442 N N . ARG B 1 291 ? -18.656 24.531 4.672 1 95.38 291 ARG B N 1
ATOM 8443 C CA . ARG B 1 291 ? -17.578 25.469 4.48 1 95.38 291 ARG B CA 1
ATOM 8444 C C . ARG B 1 291 ? -17.531 26.5 5.605 1 95.38 291 ARG B C 1
ATOM 8446 O O . ARG B 1 291 ? -18.562 26.781 6.234 1 95.38 291 ARG B O 1
ATOM 8453 N N . SER B 1 292 ? -16.375 26.984 5.887 1 94.12 292 SER B N 1
ATOM 8454 C CA . SER B 1 292 ? -16.156 28.062 6.848 1 94.12 292 SER B CA 1
ATOM 8455 C C . SER B 1 292 ? -15.227 29.125 6.281 1 94.12 292 SER B C 1
ATOM 8457 O O . SER B 1 292 ? -14.453 28.859 5.355 1 94.12 292 SER B O 1
ATOM 8459 N N . THR B 1 293 ? -15.32 30.312 6.844 1 94.19 293 THR B N 1
ATOM 8460 C CA . THR B 1 293 ? -14.469 31.406 6.418 1 94.19 293 THR B CA 1
ATOM 8461 C C . THR B 1 293 ? -13.031 31.203 6.898 1 94.19 293 THR B C 1
ATOM 8463 O O . THR B 1 293 ? -12.102 31.812 6.371 1 94.19 293 THR B O 1
ATOM 8466 N N . LEU B 1 294 ? -12.758 30.375 7.855 1 87.44 294 LEU B N 1
ATOM 8467 C CA . LEU B 1 294 ? -11.477 30.312 8.547 1 87.44 294 LEU B CA 1
ATOM 8468 C C . LEU B 1 294 ? -10.648 29.125 8.055 1 87.44 294 LEU B C 1
ATOM 8470 O O . LEU B 1 294 ? -9.422 29.156 8.07 1 87.44 294 LEU B O 1
ATOM 8474 N N . SER B 1 295 ? -11.297 28.016 7.766 1 82.06 295 SER B N 1
ATOM 8475 C CA . SER B 1 295 ? -10.57 26.781 7.492 1 82.06 295 SER B CA 1
ATOM 8476 C C . SER B 1 295 ? -11.266 25.953 6.414 1 82.06 295 SER B C 1
ATOM 8478 O O . SER B 1 295 ? -12.32 26.344 5.914 1 82.06 295 SER B O 1
ATOM 8480 N N . ASP B 1 296 ? -10.531 24.906 6.074 1 83.88 296 ASP B N 1
ATOM 8481 C CA . ASP B 1 296 ? -11.117 23.969 5.117 1 83.88 296 ASP B CA 1
ATOM 8482 C C . ASP B 1 296 ? -11.977 22.922 5.824 1 83.88 296 ASP B C 1
ATOM 8484 O O . ASP B 1 296 ? -11.953 21.75 5.461 1 83.88 296 ASP B O 1
ATOM 8488 N N . ASP B 1 297 ? -12.562 23.422 6.965 1 88.19 297 ASP B N 1
ATOM 8489 C CA . ASP B 1 297 ? -13.57 22.688 7.715 1 88.19 297 ASP B CA 1
ATOM 8490 C C . ASP B 1 297 ? -14.531 23.625 8.438 1 88.19 297 ASP B C 1
ATOM 8492 O O . ASP B 1 297 ? -14.273 24.828 8.539 1 88.19 297 ASP B O 1
ATOM 8496 N N . ILE B 1 298 ? -15.586 23.047 8.945 1 92.12 298 ILE B N 1
ATOM 8497 C CA . ILE B 1 298 ? -16.656 23.859 9.531 1 92.12 298 ILE B CA 1
ATOM 8498 C C . ILE B 1 298 ? -16.266 24.266 10.945 1 92.12 298 ILE B C 1
ATOM 8500 O O . ILE B 1 298 ? -16.891 25.156 11.531 1 92.12 298 ILE B O 1
ATOM 8504 N N . SER B 1 299 ? -15.234 23.578 11.43 1 90.44 299 SER B N 1
ATOM 8505 C CA . SER B 1 299 ? -14.828 23.828 12.805 1 90.44 299 SER B CA 1
ATOM 8506 C C . SER B 1 299 ? -13.32 24.047 12.914 1 90.44 299 SER B C 1
ATOM 8508 O O . SER B 1 299 ? -12.57 23.641 12.031 1 90.44 299 SER B O 1
ATOM 8510 N N . SER B 1 300 ? -12.93 24.766 13.82 1 83.75 300 SER B N 1
ATOM 8511 C CA . SER B 1 300 ? -11.547 24.922 14.25 1 83.75 300 SER B CA 1
ATOM 8512 C C . SER B 1 300 ? -11.398 24.656 15.75 1 83.75 300 SER B C 1
ATOM 8514 O O . SER B 1 300 ? -12.094 25.281 16.562 1 83.75 300 SER B O 1
ATOM 8516 N N . GLY B 1 301 ? -10.586 23.734 16.156 1 76.75 301 GLY B N 1
ATOM 8517 C CA . GLY B 1 301 ? -10.359 23.422 17.547 1 76.75 301 GLY B CA 1
ATOM 8518 C C . GLY B 1 301 ? -11.57 22.797 18.219 1 76.75 301 GLY B C 1
ATOM 8519 O O . GLY B 1 301 ? -11.789 22.969 19.422 1 76.75 301 GLY B O 1
ATOM 8520 N N . GLY B 1 302 ? -12.461 22.281 17.406 1 84.12 302 GLY B N 1
ATOM 8521 C CA . GLY B 1 302 ? -13.625 21.609 17.969 1 84.12 302 GLY B CA 1
ATOM 8522 C C . GLY B 1 302 ? -14.805 22.531 18.172 1 84.12 302 GLY B C 1
ATOM 8523 O O . GLY B 1 302 ? -15.836 22.125 18.719 1 84.12 302 GLY B O 1
ATOM 8524 N N . ILE B 1 303 ? -14.641 23.719 17.719 1 88.56 303 ILE B N 1
ATOM 8525 C CA . ILE B 1 303 ? -15.703 24.703 17.891 1 88.56 303 ILE B CA 1
ATOM 8526 C C . ILE B 1 303 ? -16.266 25.109 16.531 1 88.56 303 ILE B C 1
ATOM 8528 O O . ILE B 1 303 ? -15.516 25.312 15.586 1 88.56 303 ILE B O 1
ATOM 8532 N N . LEU B 1 304 ? -17.562 25.25 16.516 1 94.44 304 LEU B N 1
ATOM 8533 C CA . LEU B 1 304 ? -18.219 25.656 15.281 1 94.44 304 LEU B CA 1
ATOM 8534 C C . LEU B 1 304 ? -17.844 27.078 14.898 1 94.44 304 LEU B C 1
ATOM 8536 O O . LEU B 1 304 ? -17.969 28 15.703 1 94.44 304 LEU B O 1
ATOM 8540 N N . ASN B 1 305 ? -17.422 27.25 13.688 1 92.94 305 ASN B N 1
ATOM 8541 C CA . ASN B 1 305 ? -16.984 28.547 13.203 1 92.94 305 ASN B CA 1
ATOM 8542 C C . ASN B 1 305 ? -18.156 29.391 12.711 1 92.94 305 ASN B C 1
ATOM 8544 O O . ASN B 1 305 ? -19.234 28.875 12.453 1 92.94 305 ASN B O 1
ATOM 8548 N N . ASP B 1 306 ? -17.906 30.703 12.617 1 95.75 306 ASP B N 1
ATOM 8549 C CA . ASP B 1 306 ? -18.75 31.688 11.922 1 95.75 306 ASP B CA 1
ATOM 8550 C C . ASP B 1 306 ? -20.109 31.828 12.609 1 95.75 306 ASP B C 1
ATOM 8552 O O . ASP B 1 306 ? -21.141 31.828 11.945 1 95.75 306 ASP B O 1
ATOM 8556 N N . ILE B 1 307 ? -20.047 31.828 13.898 1 95.88 307 ILE B N 1
ATOM 8557 C CA . ILE B 1 307 ? -21.203 32.094 14.742 1 95.88 307 ILE B CA 1
ATOM 8558 C C . ILE B 1 307 ? -20.891 33.156 15.766 1 95.88 307 ILE B C 1
ATOM 8560 O O . ILE B 1 307 ? -19.797 33.156 16.344 1 95.88 307 ILE B O 1
ATOM 8564 N N . ASP B 1 308 ? -21.797 34.094 15.961 1 96 308 ASP B N 1
ATOM 8565 C CA . ASP B 1 308 ? -21.703 35.094 17.031 1 96 308 ASP B CA 1
ATOM 8566 C C . ASP B 1 308 ? -23.078 35.375 17.625 1 96 308 ASP B C 1
ATOM 8568 O O . ASP B 1 308 ? -23.953 35.906 16.953 1 96 308 ASP B O 1
ATOM 8572 N N . TRP B 1 309 ? -23.281 35.062 18.922 1 97.19 309 TRP B N 1
ATOM 8573 C CA . TRP B 1 309 ? -24.531 35.312 19.641 1 97.19 309 TRP B CA 1
ATOM 8574 C C . TRP B 1 309 ? -24.609 36.719 20.156 1 97.19 309 TRP B C 1
ATOM 8576 O O . TRP B 1 309 ? -23.594 37.281 20.594 1 97.19 309 TRP B O 1
ATOM 8586 N N . ASN B 1 310 ? -25.797 37.25 20.109 1 95.69 310 ASN B N 1
ATOM 8587 C CA . ASN B 1 310 ? -25.953 38.469 20.922 1 95.69 310 ASN B CA 1
ATOM 8588 C C . ASN B 1 310 ? -26.078 38.125 22.406 1 95.69 310 ASN B C 1
ATOM 8590 O O . ASN B 1 310 ? -26.281 36.969 22.766 1 95.69 310 ASN B O 1
ATOM 8594 N N . ALA B 1 311 ? -26 39.062 23.281 1 92.25 311 ALA B N 1
ATOM 8595 C CA . ALA B 1 311 ? -25.828 38.906 24.719 1 92.25 311 ALA B CA 1
ATOM 8596 C C . ALA B 1 311 ? -27 38.125 25.328 1 92.25 311 ALA B C 1
ATOM 8598 O O . ALA B 1 311 ? -26.812 37.312 26.234 1 92.25 311 ALA B O 1
ATOM 8599 N N . ASP B 1 312 ? -28.25 38.344 24.828 1 93.5 312 ASP B N 1
ATOM 8600 C CA . ASP B 1 312 ? -29.406 37.719 25.469 1 93.5 312 ASP B CA 1
ATOM 8601 C C . ASP B 1 312 ? -29.859 36.469 24.688 1 93.5 312 ASP B C 1
ATOM 8603 O O . ASP B 1 312 ? -30.922 35.938 24.953 1 93.5 312 ASP B O 1
ATOM 8607 N N . ALA B 1 313 ? -29.125 36.125 23.656 1 96.56 313 ALA B N 1
ATOM 8608 C CA . ALA B 1 313 ? -29.266 34.875 22.906 1 96.56 313 ALA B CA 1
ATOM 8609 C C . ALA B 1 313 ? -30.594 34.844 22.156 1 96.56 313 ALA B C 1
ATOM 8611 O O . ALA B 1 313 ? -31.156 33.75 21.922 1 96.56 313 ALA B O 1
ATOM 8612 N N . THR B 1 314 ? -31.078 36 21.828 1 96.75 314 THR B N 1
ATOM 8613 C CA . THR B 1 314 ? -32.312 36.062 21.047 1 96.75 314 THR B CA 1
ATOM 8614 C C . THR B 1 314 ? -31.984 36.031 19.547 1 96.75 314 THR B C 1
ATOM 8616 O O . THR B 1 314 ? -32.844 35.688 18.734 1 96.75 314 THR B O 1
ATOM 8619 N N . GLN B 1 315 ? -30.781 36.5 19.25 1 97.62 315 GLN B N 1
ATOM 8620 C CA . GLN B 1 315 ? -30.297 36.531 17.875 1 97.62 315 GLN B CA 1
ATOM 8621 C C . GLN B 1 315 ? -28.922 35.875 17.766 1 97.62 315 GLN B C 1
ATOM 8623 O O . GLN B 1 315 ? -28.141 35.906 18.719 1 97.62 315 GLN B O 1
ATOM 8628 N N . MET B 1 316 ? -28.672 35.344 16.641 1 98.06 316 MET B N 1
ATOM 8629 C CA . MET B 1 316 ? -27.391 34.719 16.312 1 98.06 316 MET B CA 1
ATOM 8630 C C . MET B 1 316 ? -26.922 35.156 14.93 1 98.06 316 MET B C 1
ATOM 8632 O O . MET B 1 316 ? -27.609 34.906 13.93 1 98.06 316 MET B O 1
ATOM 8636 N N . ALA B 1 317 ? -25.859 35.844 14.898 1 98.31 317 ALA B N 1
ATOM 8637 C CA . ALA B 1 317 ? -25.25 36.125 13.609 1 98.31 317 ALA B CA 1
ATOM 8638 C C . ALA B 1 317 ? -24.438 34.938 13.109 1 98.31 317 ALA B C 1
ATOM 8640 O O . ALA B 1 317 ? -23.844 34.219 13.906 1 98.31 317 ALA B O 1
ATOM 8641 N N . PHE B 1 318 ? -24.438 34.719 11.836 1 98.12 318 PHE B N 1
ATOM 8642 C CA . PHE B 1 318 ? -23.641 33.656 11.227 1 98.12 318 PHE B CA 1
ATOM 8643 C C . PHE B 1 318 ? -23.312 34 9.781 1 98.12 318 PHE B C 1
ATOM 8645 O O . PHE B 1 318 ? -23.812 34.969 9.234 1 98.12 318 PHE B O 1
ATOM 8652 N N . VAL B 1 319 ? -22.344 33.281 9.164 1 97.75 319 VAL B N 1
ATOM 8653 C CA . VAL B 1 319 ? -21.906 33.5 7.793 1 97.75 319 VAL B CA 1
ATOM 8654 C C . VAL B 1 319 ? -22.094 32.25 6.957 1 97.75 319 VAL B C 1
ATOM 8656 O O . VAL B 1 319 ? -21.703 31.156 7.383 1 97.75 319 VAL B O 1
ATOM 8659 N N . SER B 1 320 ? -22.797 32.375 5.844 1 97.81 320 SER B N 1
ATOM 8660 C CA . SER B 1 320 ? -22.844 31.328 4.828 1 97.81 320 SER B CA 1
ATOM 8661 C C . SER B 1 320 ? -21.734 31.516 3.795 1 97.81 320 SER B C 1
ATOM 8663 O O . SER B 1 320 ? -21.578 32.594 3.227 1 97.81 320 SER B O 1
ATOM 8665 N N . THR B 1 321 ? -20.953 30.469 3.604 1 97.12 321 THR B N 1
ATOM 8666 C CA . THR B 1 321 ? -19.859 30.5 2.645 1 97.12 321 THR B CA 1
ATOM 8667 C C . THR B 1 321 ? -20.188 29.641 1.423 1 97.12 321 THR B C 1
ATOM 8669 O O . THR B 1 321 ? -20.641 28.5 1.558 1 97.12 321 THR B O 1
ATOM 8672 N N . SER B 1 322 ? -19.953 30.203 0.238 1 97.31 322 SER B N 1
ATOM 8673 C CA . SER B 1 322 ? -20.172 29.453 -0.988 1 97.31 322 SER B CA 1
ATOM 8674 C C . SER B 1 322 ? -19.172 28.312 -1.132 1 97.31 322 SER B C 1
ATOM 8676 O O . SER B 1 322 ? -18.125 28.312 -0.473 1 97.31 322 SER B O 1
ATOM 8678 N N . ARG B 1 323 ? -19.484 27.391 -1.958 1 96.62 323 ARG B N 1
ATOM 8679 C CA . ARG B 1 323 ? -18.625 26.234 -2.191 1 96.62 323 ARG B CA 1
ATOM 8680 C C . ARG B 1 323 ? -17.203 26.656 -2.549 1 96.62 323 ARG B C 1
ATOM 8682 O O . ARG B 1 323 ? -16.234 26.062 -2.07 1 96.62 323 ARG B O 1
ATOM 8689 N N . ASP B 1 324 ? -17.062 27.656 -3.41 1 96.38 324 ASP B N 1
ATOM 8690 C CA . ASP B 1 324 ? -15.781 28.078 -3.947 1 96.38 324 ASP B CA 1
ATOM 8691 C C . ASP B 1 324 ? -15.133 29.141 -3.072 1 96.38 324 ASP B C 1
ATOM 8693 O O . ASP B 1 324 ? -14.078 29.688 -3.41 1 96.38 324 ASP B O 1
ATOM 8697 N N . HIS B 1 325 ? -15.773 29.578 -1.982 1 96.75 325 HIS B N 1
ATOM 8698 C CA . HIS B 1 325 ? -15.289 30.547 -1.008 1 96.75 325 HIS B CA 1
ATOM 8699 C C . HIS B 1 325 ? -15.195 31.953 -1.619 1 96.75 325 HIS B C 1
ATOM 8701 O O . HIS B 1 325 ? -14.336 32.75 -1.227 1 96.75 325 HIS B O 1
ATOM 8707 N N . LYS B 1 326 ? -16.062 32.25 -2.59 1 97.38 326 LYS B N 1
ATOM 8708 C CA . LYS B 1 326 ? -15.984 33.562 -3.252 1 97.38 326 LYS B CA 1
ATOM 8709 C C . LYS B 1 326 ? -17.109 34.469 -2.787 1 97.38 326 LYS B C 1
ATOM 8711 O O . LYS B 1 326 ? -17.094 35.688 -3.055 1 97.38 326 LYS B O 1
ATOM 8716 N N . GLN B 1 327 ? -18.031 33.875 -2.1 1 97.69 327 GLN B N 1
ATOM 8717 C CA . GLN B 1 327 ? -19.203 34.594 -1.622 1 97.69 327 GLN B CA 1
ATOM 8718 C C . GLN B 1 327 ? -19.469 34.312 -0.152 1 97.69 327 GLN B C 1
ATOM 8720 O O . GLN B 1 327 ? -19.672 33.156 0.223 1 97.69 327 GLN B O 1
ATOM 8725 N N . GLU B 1 328 ? -19.453 35.375 0.652 1 97.75 328 GLU B N 1
ATOM 8726 C CA . GLU B 1 328 ? -19.797 35.281 2.068 1 97.75 328 GLU B CA 1
ATOM 8727 C C . GLU B 1 328 ? -21.047 36.094 2.387 1 97.75 328 GLU B C 1
ATOM 8729 O O . GLU B 1 328 ? -21.062 37.312 2.248 1 97.75 328 GLU B O 1
ATOM 8734 N N . LYS B 1 329 ? -22.125 35.406 2.807 1 98.31 329 LYS B N 1
ATOM 8735 C CA . LYS B 1 329 ? -23.344 36.062 3.209 1 98.31 329 LYS B CA 1
ATOM 8736 C C . LYS B 1 329 ? -23.422 36.219 4.727 1 98.31 329 LYS B C 1
ATOM 8738 O O . LYS B 1 329 ? -23.453 35.219 5.453 1 98.31 329 LYS B O 1
ATOM 8743 N N . VAL B 1 330 ? -23.438 37.438 5.168 1 98.44 330 VAL B N 1
ATOM 8744 C CA . VAL B 1 330 ? -23.578 37.75 6.59 1 98.44 330 VAL B CA 1
ATOM 8745 C C . VAL B 1 330 ? -25.062 37.812 6.957 1 98.44 330 VAL B C 1
ATOM 8747 O O . VAL B 1 330 ? -25.812 38.594 6.359 1 98.44 330 VAL B O 1
ATOM 8750 N N . ARG B 1 331 ? -25.391 37 7.992 1 98.69 331 ARG B N 1
ATOM 8751 C CA . ARG B 1 331 ? -26.812 36.812 8.289 1 98.69 331 ARG B CA 1
ATOM 8752 C C . ARG B 1 331 ? -27.062 36.875 9.789 1 98.69 331 ARG B C 1
ATOM 8754 O O . ARG B 1 331 ? -26.141 36.719 10.594 1 98.69 331 ARG B O 1
ATOM 8761 N N . ILE B 1 332 ? -28.328 37.188 10.133 1 98.69 332 ILE B N 1
ATOM 8762 C CA . ILE B 1 332 ? -28.797 37.125 11.508 1 98.69 332 ILE B CA 1
ATOM 8763 C C . ILE B 1 332 ? -30.031 36.219 11.602 1 98.69 332 ILE B C 1
ATOM 8765 O O . ILE B 1 332 ? -30.969 36.375 10.828 1 98.69 332 ILE B O 1
ATOM 8769 N N . ALA B 1 333 ? -29.984 35.344 12.516 1 98.69 333 ALA B N 1
ATOM 8770 C CA . ALA B 1 333 ? -31.094 34.438 12.742 1 98.69 333 ALA B CA 1
ATOM 8771 C C . ALA B 1 333 ? -31.828 34.781 14.039 1 98.69 333 ALA B C 1
ATOM 8773 O O . ALA B 1 333 ? -31.203 35.125 15.039 1 98.69 333 ALA B O 1
ATOM 8774 N N . ASP B 1 334 ? -33.156 34.688 13.93 1 98.31 334 ASP B N 1
ATOM 8775 C CA . ASP B 1 334 ? -33.969 34.688 15.141 1 98.31 334 ASP B CA 1
ATOM 8776 C C . ASP B 1 334 ? -33.875 33.344 15.867 1 98.31 334 ASP B C 1
ATOM 8778 O O . ASP B 1 334 ? -34.188 32.312 15.281 1 98.31 334 ASP B O 1
ATOM 8782 N N . ALA B 1 335 ? -33.562 33.344 17.125 1 98.06 335 ALA B N 1
ATOM 8783 C CA . ALA B 1 335 ? -33.25 32.094 17.828 1 98.06 335 ALA B CA 1
ATOM 8784 C C . ALA B 1 335 ? -34.5 31.375 18.281 1 98.06 335 ALA B C 1
ATOM 8786 O O . ALA B 1 335 ? -34.438 30.234 18.75 1 98.06 335 ALA B O 1
ATOM 8787 N N . VAL B 1 336 ? -35.625 31.969 18.062 1 96.25 336 VAL B N 1
ATOM 8788 C CA . VAL B 1 336 ? -36.875 31.359 18.469 1 96.25 336 VAL B CA 1
ATOM 8789 C C . VAL B 1 336 ? -37.594 30.766 17.266 1 96.25 336 VAL B C 1
ATOM 8791 O O . VAL B 1 336 ? -38.156 29.672 17.344 1 96.25 336 VAL B O 1
ATOM 8794 N N . THR B 1 337 ? -37.531 31.453 16.141 1 97.5 337 THR B N 1
ATOM 8795 C CA . THR B 1 337 ? -38.344 31.047 15 1 97.5 337 THR B CA 1
ATOM 8796 C C . THR B 1 337 ? -37.469 30.391 13.93 1 97.5 337 THR B C 1
ATOM 8798 O O . THR B 1 337 ? -37.969 29.656 13.07 1 97.5 337 THR B O 1
ATOM 8801 N N . GLY B 1 338 ? -36.25 30.781 13.961 1 98.25 338 GLY B N 1
ATOM 8802 C CA . GLY B 1 338 ? -35.375 30.297 12.898 1 98.25 338 GLY B CA 1
ATOM 8803 C C . GLY B 1 338 ? -35.375 31.203 11.68 1 98.25 338 GLY B C 1
ATOM 8804 O O . GLY B 1 338 ? -34.656 30.953 10.703 1 98.25 338 GLY B O 1
ATOM 8805 N N . ALA B 1 339 ? -36.125 32.281 11.727 1 98.56 339 ALA B N 1
ATOM 8806 C CA . ALA B 1 339 ? -36.125 33.25 10.609 1 98.56 339 ALA B CA 1
ATOM 8807 C C . ALA B 1 339 ? -34.781 33.875 10.406 1 98.56 339 ALA B C 1
ATOM 8809 O O . ALA B 1 339 ? -34.094 34.219 11.375 1 98.56 339 ALA B O 1
ATOM 8810 N N . VAL B 1 340 ? -34.375 34 9.172 1 98.75 340 VAL B N 1
ATOM 8811 C CA . VAL B 1 340 ? -33.031 34.5 8.859 1 98.75 340 VAL B CA 1
ATOM 8812 C C . VAL B 1 340 ? -33.156 35.75 7.992 1 98.75 340 VAL B C 1
ATOM 8814 O O . VAL B 1 340 ? -33.938 35.781 7.039 1 98.75 340 VAL B O 1
ATOM 8817 N N . ARG B 1 341 ? -32.438 36.719 8.344 1 98 341 ARG B N 1
ATOM 8818 C CA . ARG B 1 341 ? -32.281 37.938 7.543 1 98 341 ARG B CA 1
ATOM 8819 C C . ARG B 1 341 ? -30.859 38.062 7.02 1 98 341 ARG B C 1
ATOM 8821 O O . ARG B 1 341 ? -29.891 37.969 7.785 1 98 341 ARG B O 1
ATOM 8828 N N . GLU B 1 342 ? -30.719 38.281 5.758 1 97.81 342 GLU B N 1
ATOM 8829 C CA . GLU B 1 342 ? -29.422 38.594 5.176 1 97.81 342 GLU B CA 1
ATOM 8830 C C . GLU B 1 342 ? -29.062 40.062 5.371 1 97.81 342 GLU B C 1
ATOM 8832 O O . GLU B 1 342 ? -29.859 40.938 5.059 1 97.81 342 GLU B O 1
ATOM 8837 N N . VAL B 1 343 ? -27.969 40.312 5.891 1 98.44 343 VAL B N 1
ATOM 8838 C CA . VAL B 1 343 ? -27.562 41.688 6.211 1 98.44 343 VAL B CA 1
ATOM 8839 C C . VAL B 1 343 ? -26.781 42.281 5.043 1 98.44 343 VAL B C 1
ATOM 8841 O O . VAL B 1 343 ? -27.156 43.312 4.488 1 98.44 343 VAL B O 1
ATOM 8844 N N . PHE B 1 344 ? -25.672 41.719 4.68 1 98.12 344 PHE B N 1
ATOM 8845 C CA . PHE B 1 344 ? -24.875 42.062 3.512 1 98.12 344 PHE B CA 1
ATOM 8846 C C . PHE B 1 344 ? -24.078 40.875 3 1 98.12 344 PHE B C 1
ATOM 8848 O O . PHE B 1 344 ? -24.125 39.812 3.586 1 98.12 344 PHE B O 1
ATOM 8855 N N . GLU B 1 345 ? -23.359 41.094 1.9 1 97.31 345 GLU B N 1
ATOM 8856 C CA . GLU B 1 345 ? -22.578 40.062 1.256 1 97.31 345 GLU B CA 1
ATOM 8857 C C . GLU B 1 345 ? -21.188 40.562 0.865 1 97.31 345 GLU B C 1
ATOM 8859 O O . GLU B 1 345 ? -21.031 41.75 0.541 1 97.31 345 GLU B O 1
ATOM 8864 N N . GLU B 1 346 ? -20.188 39.75 1.072 1 97 346 GLU B N 1
ATOM 8865 C CA . GLU B 1 346 ? -18.828 39.969 0.581 1 97 346 GLU B CA 1
ATOM 8866 C C . GLU B 1 346 ? -18.484 39 -0.56 1 97 346 GLU B C 1
ATOM 8868 O O . GLU B 1 346 ? -18.703 37.812 -0.444 1 97 346 GLU B O 1
ATOM 8873 N N . THR B 1 347 ? -18.062 39.531 -1.681 1 97.31 347 THR B N 1
ATOM 8874 C CA . THR B 1 347 ? -17.625 38.719 -2.812 1 97.31 347 THR B CA 1
ATOM 8875 C C . THR B 1 347 ? -16.172 39 -3.17 1 97.31 347 THR B C 1
ATOM 8877 O O . THR B 1 347 ? -15.695 40.125 -2.994 1 97.31 347 THR B O 1
ATOM 8880 N N . THR B 1 348 ? -15.469 38.031 -3.547 1 96.62 348 THR B N 1
ATOM 8881 C CA . THR B 1 348 ? -14.086 38.156 -3.998 1 96.62 348 THR B CA 1
ATOM 8882 C C . THR B 1 348 ? -13.867 37.312 -5.258 1 96.62 348 THR B C 1
ATOM 8884 O O . THR B 1 348 ? -14.555 36.312 -5.477 1 96.62 348 THR B O 1
ATOM 8887 N N . PRO B 1 349 ? -12.945 37.719 -6.148 1 95.81 349 PRO B N 1
ATOM 8888 C CA . PRO B 1 349 ? -12.695 36.969 -7.383 1 95.81 349 PRO B CA 1
ATOM 8889 C C . PRO B 1 349 ? -11.969 35.656 -7.133 1 95.81 349 PRO B C 1
ATOM 8891 O O . PRO B 1 349 ? -12.023 34.75 -7.969 1 95.81 349 PRO B O 1
ATOM 8894 N N . THR B 1 350 ? -11.266 35.531 -6.059 1 95.62 350 THR B N 1
ATOM 8895 C CA . THR B 1 350 ? -10.477 34.344 -5.785 1 95.62 350 THR B CA 1
ATOM 8896 C C . THR B 1 350 ? -11.023 33.594 -4.574 1 95.62 350 THR B C 1
ATOM 8898 O O . THR B 1 350 ? -12.023 32.875 -4.676 1 95.62 350 THR B O 1
ATOM 8901 N N . GLN B 1 351 ? -10.422 33.781 -3.352 1 94.5 351 GLN B N 1
ATOM 8902 C CA . GLN B 1 351 ? -10.914 33.125 -2.146 1 94.5 351 GLN B CA 1
ATOM 8903 C C . GLN B 1 351 ? -10.961 34.094 -0.969 1 94.5 351 GLN B C 1
ATOM 8905 O O . GLN B 1 351 ? -10.086 34.938 -0.828 1 94.5 351 GLN B O 1
ATOM 8910 N N . PHE B 1 352 ? -11.93 33.906 -0.159 1 94.69 352 PHE B N 1
ATOM 8911 C CA . PHE B 1 352 ? -12.094 34.719 1.047 1 94.69 352 PHE B CA 1
ATOM 8912 C C . PHE B 1 352 ? -11.617 33.938 2.273 1 94.69 352 PHE B C 1
ATOM 8914 O O . PHE B 1 352 ? -11.875 32.75 2.408 1 94.69 352 PHE B O 1
ATOM 8921 N N . GLU B 1 353 ? -10.859 34.625 3.125 1 89.12 353 GLU B N 1
ATOM 8922 C CA . GLU B 1 353 ? -10.438 34.156 4.434 1 89.12 353 GLU B CA 1
ATOM 8923 C C . GLU B 1 353 ? -10.625 35.219 5.508 1 89.12 353 GLU B C 1
ATOM 8925 O O . GLU B 1 353 ? -10.18 36.344 5.344 1 89.12 353 GLU B O 1
ATOM 8930 N N . SER B 1 354 ? -11.344 34.875 6.508 1 87.38 354 SER B N 1
ATOM 8931 C CA . SER B 1 354 ? -11.68 35.875 7.52 1 87.38 354 SER B CA 1
ATOM 8932 C C . SER B 1 354 ? -10.516 36.125 8.469 1 87.38 354 SER B C 1
ATOM 8934 O O . SER B 1 354 ? -10.688 36.688 9.547 1 87.38 354 SER B O 1
ATOM 8936 N N . GLY B 1 355 ? -9.367 35.75 8.141 1 78.75 355 GLY B N 1
ATOM 8937 C CA . GLY B 1 355 ? -8.188 35.938 8.977 1 78.75 355 GLY B CA 1
ATOM 8938 C C . GLY B 1 355 ? -7.48 34.625 9.281 1 78.75 355 GLY B C 1
ATOM 8939 O O . GLY B 1 355 ? -7.629 33.656 8.539 1 78.75 355 GLY B O 1
ATOM 8940 N N . GLN B 1 356 ? -6.566 34.719 10.289 1 76.31 356 GLN B N 1
ATOM 8941 C CA . GLN B 1 356 ? -5.754 33.562 10.633 1 76.31 356 GLN B CA 1
ATOM 8942 C C . GLN B 1 356 ? -6.023 33.094 12.07 1 76.31 356 GLN B C 1
ATOM 8944 O O . GLN B 1 356 ? -5.809 33.844 13.016 1 76.31 356 GLN B O 1
ATOM 8949 N N . GLY B 1 357 ? -6.621 31.906 12.234 1 71.44 357 GLY B N 1
ATOM 8950 C CA . GLY B 1 357 ? -6.742 31.266 13.531 1 71.44 357 GLY B CA 1
ATOM 8951 C C . GLY B 1 357 ? -8.039 31.609 14.242 1 71.44 357 GLY B C 1
ATOM 8952 O O . GLY B 1 357 ? -8.422 30.938 15.203 1 71.44 357 GLY B O 1
ATOM 8953 N N . ALA B 1 358 ? -8.727 32.719 13.898 1 80.81 358 ALA B N 1
ATOM 8954 C CA . ALA B 1 358 ? -10.016 33.094 14.461 1 80.81 358 ALA B CA 1
ATOM 8955 C C . ALA B 1 358 ? -10.844 33.875 13.438 1 80.81 358 ALA B C 1
ATOM 8957 O O . ALA B 1 358 ? -10.297 34.438 12.492 1 80.81 358 ALA B O 1
ATOM 8958 N N . ILE B 1 359 ? -12.141 33.906 13.711 1 88.06 359 ILE B N 1
ATOM 8959 C CA . ILE B 1 359 ? -12.969 34.781 12.891 1 88.06 359 ILE B CA 1
ATOM 8960 C C . ILE B 1 359 ? -12.75 36.219 13.297 1 88.06 359 ILE B C 1
ATOM 8962 O O . ILE B 1 359 ? -12.594 36.531 14.484 1 88.06 359 ILE B O 1
ATOM 8966 N N . ASN B 1 360 ? -12.547 37.062 12.328 1 94.75 360 ASN B N 1
ATOM 8967 C CA . ASN B 1 360 ? -12.258 38.469 12.594 1 94.75 360 ASN B CA 1
ATOM 8968 C C . ASN B 1 360 ? -13.469 39.344 12.297 1 94.75 360 ASN B C 1
ATOM 8970 O O . ASN B 1 360 ? -13.344 40.375 11.625 1 94.75 360 ASN B O 1
ATOM 8974 N N . TRP B 1 361 ? -14.656 38.938 12.703 1 96.25 361 TRP B N 1
ATOM 8975 C CA . TRP B 1 361 ? -15.875 39.719 12.641 1 96.25 361 TRP B CA 1
ATOM 8976 C C . TRP B 1 361 ? -16.688 39.562 13.922 1 96.25 361 TRP B C 1
ATOM 8978 O O . TRP B 1 361 ? -16.516 38.594 14.656 1 96.25 361 TRP B O 1
ATOM 8988 N N . ARG B 1 362 ? -17.5 40.594 14.195 1 96.88 362 ARG B N 1
ATOM 8989 C CA . ARG B 1 362 ? -18.328 40.594 15.391 1 96.88 362 ARG B CA 1
ATOM 8990 C C . ARG B 1 362 ? -19.672 41.281 15.125 1 96.88 362 ARG B C 1
ATOM 8992 O O . ARG B 1 362 ? -19.734 42.25 14.359 1 96.88 362 ARG B O 1
ATOM 8999 N N . TYR B 1 363 ? -20.781 40.75 15.742 1 97.12 363 TYR B N 1
ATOM 9000 C CA . TYR B 1 363 ? -22.094 41.375 15.75 1 97.12 363 TYR B CA 1
ATOM 9001 C C . TYR B 1 363 ? -22.281 42.188 17.031 1 97.12 363 TYR B C 1
ATOM 9003 O O . TYR B 1 363 ? -22.25 41.656 18.125 1 97.12 363 TYR B O 1
ATOM 9011 N N . LEU B 1 364 ? -22.469 43.438 16.828 1 97.44 364 LEU B N 1
ATOM 9012 C CA . LEU B 1 364 ? -22.75 44.344 17.938 1 97.44 364 LEU B CA 1
ATOM 9013 C C . LEU B 1 364 ? -24.234 44.688 18 1 97.44 364 LEU B C 1
ATOM 9015 O O . LEU B 1 364 ? -24.641 45.75 17.484 1 97.44 364 LEU B O 1
ATOM 9019 N N . ASN B 1 365 ? -24.938 43.969 18.703 1 95.62 365 ASN B N 1
ATOM 9020 C CA . ASN B 1 365 ? -26.391 44.062 18.703 1 95.62 365 ASN B CA 1
ATOM 9021 C C . ASN B 1 365 ? -26.859 45.375 19.344 1 95.62 365 ASN B C 1
ATOM 9023 O O . ASN B 1 365 ? -27.859 45.969 18.906 1 95.62 365 ASN B O 1
ATOM 9027 N N . LYS B 1 366 ? -26.203 45.844 20.359 1 94.81 366 LYS B N 1
ATOM 9028 C CA . LYS B 1 366 ? -26.609 47.062 21.094 1 94.81 366 LYS B CA 1
ATOM 9029 C C . LYS B 1 366 ? -26.641 48.281 20.172 1 94.81 366 LYS B C 1
ATOM 9031 O O . LYS B 1 366 ? -27.5 49.125 20.312 1 94.81 366 LYS B O 1
ATOM 9036 N N . THR B 1 367 ? -25.688 48.281 19.312 1 96.5 367 THR B N 1
ATOM 9037 C CA . THR B 1 367 ? -25.594 49.438 18.438 1 96.5 367 THR B CA 1
ATOM 9038 C C . THR B 1 367 ? -26 49.062 17 1 96.5 367 THR B C 1
ATOM 9040 O O . THR B 1 367 ? -25.906 49.875 16.094 1 96.5 367 THR B O 1
ATOM 9043 N N . ASN B 1 368 ? -26.469 47.875 16.797 1 96.94 368 ASN B N 1
ATOM 9044 C CA . ASN B 1 368 ? -26.859 47.375 15.492 1 96.94 368 ASN B CA 1
ATOM 9045 C C . ASN B 1 368 ? -25.75 47.562 14.461 1 96.94 368 ASN B C 1
ATOM 9047 O O . ASN B 1 368 ? -25.984 48.156 13.406 1 96.94 368 ASN B O 1
ATOM 9051 N N . GLU B 1 369 ? -24.609 47.031 14.773 1 98.25 369 GLU B N 1
ATOM 9052 C CA . GLU B 1 369 ? -23.453 47.156 13.898 1 98.25 369 GLU B CA 1
ATOM 9053 C C . GLU B 1 369 ? -22.734 45.812 13.734 1 98.25 369 GLU B C 1
ATOM 9055 O O . GLU B 1 369 ? -22.953 44.906 14.531 1 98.25 369 GLU B O 1
ATOM 9060 N N . PHE B 1 370 ? -22.016 45.75 12.625 1 97.94 370 PHE B N 1
ATOM 9061 C CA . PHE B 1 370 ? -21.062 44.656 12.43 1 97.94 370 PHE B CA 1
ATOM 9062 C C . PHE B 1 370 ? -19.641 45.188 12.289 1 97.94 370 PHE B C 1
ATOM 9064 O O . PHE B 1 370 ? -19.422 46.188 11.602 1 97.94 370 PHE B O 1
ATOM 9071 N N . ILE B 1 371 ? -18.688 44.594 13.016 1 98.06 371 ILE B N 1
ATOM 9072 C CA . ILE B 1 371 ? -17.281 44.625 12.594 1 98.06 371 ILE B CA 1
ATOM 9073 C C . ILE B 1 371 ? -17.016 43.5 11.602 1 98.06 371 ILE B C 1
ATOM 9075 O O . ILE B 1 371 ? -17.281 42.312 11.891 1 98.06 371 ILE B O 1
ATOM 9079 N N . TRP B 1 372 ? -16.516 43.844 10.414 1 97.81 372 TRP B N 1
ATOM 9080 C CA . TRP B 1 372 ? -16.328 42.844 9.352 1 97.81 372 TRP B CA 1
ATOM 9081 C C . TRP B 1 372 ? -14.891 42.906 8.82 1 97.81 372 TRP B C 1
ATOM 9083 O O . TRP B 1 372 ? -14.32 43.969 8.648 1 97.81 372 TRP B O 1
ATOM 9093 N N . TYR B 1 373 ? -14.312 41.781 8.617 1 97.12 373 TYR B N 1
ATOM 9094 C CA . TYR B 1 373 ? -12.992 41.625 8.016 1 97.12 373 TYR B CA 1
ATOM 9095 C C . TYR B 1 373 ? -13.086 41.562 6.5 1 97.12 373 TYR B C 1
ATOM 9097 O O . TYR B 1 373 ? -13.898 40.812 5.957 1 97.12 373 TYR B O 1
ATOM 9105 N N . SER B 1 374 ? -12.234 42.281 5.773 1 96.94 374 SER B N 1
ATOM 9106 C CA . SER B 1 374 ? -12.219 42.281 4.312 1 96.94 374 SER B CA 1
ATOM 9107 C C . SER B 1 374 ? -10.82 42.531 3.773 1 96.94 374 SER B C 1
ATOM 9109 O O . SER B 1 374 ? -10.039 43.25 4.383 1 96.94 374 SER B O 1
ATOM 9111 N N . GLU B 1 375 ? -10.547 41.875 2.676 1 96.12 375 GLU B N 1
ATOM 9112 C CA . GLU B 1 375 ? -9.281 42.094 1.98 1 96.12 375 GLU B CA 1
ATOM 9113 C C . GLU B 1 375 ? -9.477 42.906 0.708 1 96.12 375 GLU B C 1
ATOM 9115 O O . GLU B 1 375 ? -8.633 42.875 -0.195 1 96.12 375 GLU B O 1
ATOM 9120 N N . ARG B 1 376 ? -10.547 43.625 0.631 1 96.31 376 ARG B N 1
ATOM 9121 C CA . ARG B 1 376 ? -11 44.25 -0.605 1 96.31 376 ARG B CA 1
ATOM 9122 C C . ARG B 1 376 ? -10.023 45.344 -1.056 1 96.31 376 ARG B C 1
ATOM 9124 O O . ARG B 1 376 ? -9.969 45.688 -2.238 1 96.31 376 ARG B O 1
ATOM 9131 N N . ASP B 1 377 ? -9.203 45.906 -0.15 1 96.12 377 ASP B N 1
ATOM 9132 C CA . ASP B 1 377 ? -8.219 46.906 -0.546 1 96.12 377 ASP B CA 1
ATOM 9133 C C . ASP B 1 377 ? -6.809 46.312 -0.585 1 96.12 377 ASP B C 1
ATOM 9135 O O . ASP B 1 377 ? -5.828 47 -0.314 1 96.12 377 ASP B O 1
ATOM 9139 N N . ASN B 1 378 ? -6.68 45 -0.722 1 96.69 378 ASN B N 1
ATOM 9140 C CA . ASN B 1 378 ? -5.477 44.188 -0.956 1 96.69 378 ASN B CA 1
ATOM 9141 C C . ASN B 1 378 ? -4.852 43.719 0.355 1 96.69 378 ASN B C 1
ATOM 9143 O O . ASN B 1 378 ? -3.9 42.938 0.348 1 96.69 378 ASN B O 1
ATOM 9147 N N . TRP B 1 379 ? -5.223 44.312 1.463 1 96.38 379 TRP B N 1
ATOM 9148 C CA . TRP B 1 379 ? -4.773 43.844 2.779 1 96.38 379 TRP B CA 1
ATOM 9149 C C . TRP B 1 379 ? -5.961 43.562 3.686 1 96.38 379 TRP B C 1
ATOM 9151 O O . TRP B 1 379 ? -7.062 44.062 3.471 1 96.38 379 TRP B O 1
ATOM 9161 N N . GLY B 1 380 ? -5.816 42.656 4.668 1 96.19 380 GLY B N 1
ATOM 9162 C CA . GLY B 1 380 ? -6.902 42.312 5.574 1 96.19 380 GLY B CA 1
ATOM 9163 C C . GLY B 1 380 ? -7.172 43.375 6.609 1 96.19 380 GLY B C 1
ATOM 9164 O O . GLY B 1 380 ? -6.344 43.625 7.488 1 96.19 380 GLY B O 1
ATOM 9165 N N . HIS B 1 381 ? -8.32 43.969 6.508 1 97.38 381 HIS B N 1
ATOM 9166 C CA . HIS B 1 381 ? -8.664 45.094 7.379 1 97.38 381 HIS B CA 1
ATOM 9167 C C . HIS B 1 381 ? -10.078 44.938 7.93 1 97.38 381 HIS B C 1
ATOM 9169 O O . HIS B 1 381 ? -10.828 44.062 7.492 1 97.38 381 HIS B O 1
ATOM 9175 N N . LEU B 1 382 ? -10.383 45.781 8.898 1 98.12 382 LEU B N 1
ATOM 9176 C CA . LEU B 1 382 ? -11.695 45.75 9.523 1 98.12 382 LEU B CA 1
ATOM 9177 C C . LEU B 1 382 ? -12.555 46.938 9.031 1 98.12 382 LEU B C 1
ATOM 9179 O O . LEU B 1 382 ? -12.047 48.031 8.805 1 98.12 382 LEU B O 1
ATOM 9183 N N . TYR B 1 383 ? -13.805 46.656 8.867 1 98.38 383 TYR B N 1
ATOM 9184 C CA . TYR B 1 383 ? -14.828 47.594 8.422 1 98.38 383 TYR B CA 1
ATOM 9185 C C . TYR B 1 383 ? -16.016 47.625 9.383 1 98.38 383 TYR B C 1
ATOM 9187 O O . TYR B 1 383 ? -16.344 46.594 9.969 1 98.38 383 TYR B O 1
ATOM 9195 N N . LEU B 1 384 ? -16.625 48.75 9.508 1 98.69 384 LEU B N 1
ATOM 9196 C CA . LEU B 1 384 ? -17.844 48.875 10.312 1 98.69 384 LEU B CA 1
ATOM 9197 C C . LEU B 1 384 ? -19.078 48.938 9.422 1 98.69 384 LEU B C 1
ATOM 9199 O O . LEU B 1 384 ? -19.141 49.75 8.492 1 98.69 384 LEU B O 1
ATOM 9203 N N . TYR B 1 385 ? -20.062 48.125 9.703 1 98.62 385 TYR B N 1
ATOM 9204 C CA . TYR B 1 385 ? -21.312 48.062 8.953 1 98.62 385 TYR B CA 1
ATOM 9205 C C . TYR B 1 385 ? -22.516 48.344 9.859 1 98.62 385 TYR B C 1
ATOM 9207 O O . TYR B 1 385 ? -22.469 48.062 11.055 1 98.62 385 TYR B O 1
ATOM 9215 N N . ASP B 1 386 ? -23.547 48.875 9.195 1 98.44 386 ASP B N 1
ATOM 9216 C CA . ASP B 1 386 ? -24.859 48.969 9.836 1 98.44 386 ASP B CA 1
ATOM 9217 C C . ASP B 1 386 ? -25.594 47.625 9.727 1 98.44 386 ASP B C 1
ATOM 9219 O O . ASP B 1 386 ? -25.828 47.125 8.625 1 98.44 386 ASP B O 1
ATOM 9223 N N . ALA B 1 387 ? -25.984 47.062 10.875 1 97.88 387 ALA B N 1
ATOM 9224 C CA . ALA B 1 387 ? -26.578 45.75 10.883 1 97.88 387 ALA B CA 1
ATOM 9225 C C . ALA B 1 387 ? -28.031 45.781 10.414 1 97.88 387 ALA B C 1
ATOM 9227 O O . ALA B 1 387 ? -28.578 44.75 9.969 1 97.88 387 ALA B O 1
ATOM 9228 N N . LYS B 1 388 ? -28.672 46.844 10.5 1 96.75 388 LYS B N 1
ATOM 9229 C CA . LYS B 1 388 ? -30.062 46.969 10.086 1 96.75 388 LYS B CA 1
ATOM 9230 C C . LYS B 1 388 ? -30.172 47.125 8.57 1 96.75 388 LYS B C 1
ATOM 9232 O O . LYS B 1 388 ? -31.016 46.469 7.941 1 96.75 388 LYS B O 1
ATOM 9237 N N . THR B 1 389 ? -29.266 47.938 8.039 1 97.44 389 THR B N 1
ATOM 9238 C CA . THR B 1 389 ? -29.406 48.281 6.625 1 97.44 389 THR B CA 1
ATOM 9239 C C . THR B 1 389 ? -28.438 47.469 5.773 1 97.44 389 THR B C 1
ATOM 9241 O O . THR B 1 389 ? -28.609 47.344 4.559 1 97.44 389 THR B O 1
ATOM 9244 N N . GLY B 1 390 ? -27.391 47.062 6.398 1 97.75 390 GLY B N 1
ATOM 9245 C CA . GLY B 1 390 ? -26.359 46.375 5.66 1 97.75 390 GLY B CA 1
ATOM 9246 C C . GLY B 1 390 ? -25.375 47.281 4.965 1 97.75 390 GLY B C 1
ATOM 9247 O O . GLY B 1 390 ? -24.562 46.844 4.141 1 97.75 390 GLY B O 1
ATOM 9248 N N . LYS B 1 391 ? -25.453 48.531 5.32 1 98.12 391 LYS B N 1
ATOM 9249 C CA . LYS B 1 391 ? -24.609 49.5 4.637 1 98.12 391 LYS B CA 1
ATOM 9250 C C . LYS B 1 391 ? -23.281 49.688 5.367 1 98.12 391 LYS B C 1
ATOM 9252 O O . LYS B 1 391 ? -23.234 49.656 6.598 1 98.12 391 LYS B O 1
ATOM 9257 N N . LEU B 1 392 ? -22.281 50 4.598 1 98.38 392 LEU B N 1
ATOM 9258 C CA . LEU B 1 392 ? -20.969 50.312 5.152 1 98.38 392 LEU B CA 1
ATOM 9259 C C . LEU B 1 392 ? -20.984 51.688 5.828 1 98.38 392 LEU B C 1
ATOM 9261 O O . LEU B 1 392 ? -21.406 52.656 5.227 1 98.38 392 LEU B O 1
ATOM 9265 N N . LYS B 1 393 ? -20.594 51.688 7.055 1 98.38 393 LYS B N 1
ATOM 9266 C CA . LYS B 1 393 ? -20.469 52.969 7.762 1 98.38 393 LYS B CA 1
ATOM 9267 C C . LYS B 1 393 ? -19.094 53.562 7.531 1 98.38 393 LYS B C 1
ATOM 9269 O O . LYS B 1 393 ? -18.984 54.719 7.117 1 98.38 393 LYS B O 1
ATOM 9274 N N . ASN B 1 394 ? -17.969 52.844 7.801 1 98 394 ASN B N 1
ATOM 9275 C CA . ASN B 1 394 ? -16.609 53.312 7.523 1 98 394 ASN B CA 1
ATOM 9276 C C . ASN B 1 394 ? -15.609 52.156 7.566 1 98 394 ASN B C 1
ATOM 9278 O O . ASN B 1 394 ? -15.906 51.094 8.109 1 98 394 ASN B O 1
ATOM 9282 N N . GLN B 1 395 ? -14.484 52.375 6.918 1 98.25 395 GLN B N 1
ATOM 9283 C CA . GLN B 1 395 ? -13.32 51.531 7.109 1 98.25 395 GLN B CA 1
ATOM 9284 C C . GLN B 1 395 ? -12.586 51.875 8.398 1 98.25 395 GLN B C 1
ATOM 9286 O O . GLN B 1 395 ? -12.266 53.031 8.641 1 98.25 395 GLN B O 1
ATOM 9291 N N . ILE B 1 396 ? -12.344 50.875 9.18 1 98.69 396 ILE B N 1
ATOM 9292 C CA . ILE B 1 396 ? -11.734 51.125 10.484 1 98.69 396 ILE B CA 1
ATOM 9293 C C . ILE B 1 396 ? -10.219 51.125 10.352 1 98.69 396 ILE B C 1
ATOM 9295 O O . ILE B 1 396 ? -9.555 52.094 10.742 1 98.69 396 ILE B O 1
ATOM 9299 N N . THR B 1 397 ? -9.641 50.062 9.844 1 98.12 397 THR B N 1
ATOM 9300 C CA . THR B 1 397 ? -8.203 50 9.648 1 98.12 397 THR B CA 1
ATOM 9301 C C . THR B 1 397 ? -7.844 50.125 8.172 1 98.12 397 THR B C 1
ATOM 9303 O O . THR B 1 397 ? -8.648 49.781 7.305 1 98.12 397 THR B O 1
ATOM 9306 N N . LYS B 1 398 ? -6.637 50.562 7.875 1 97.44 398 LYS B N 1
ATOM 9307 C CA . LYS B 1 398 ? -6.141 50.75 6.516 1 97.44 398 LYS B CA 1
ATOM 9308 C C . LYS B 1 398 ? -4.617 50.844 6.492 1 97.44 398 LYS B C 1
ATOM 9310 O O . LYS B 1 398 ? -3.984 51.125 7.512 1 97.44 398 LYS B O 1
ATOM 9315 N N . GLY B 1 399 ? -4.031 50.562 5.328 1 96.81 399 GLY B N 1
ATOM 9316 C CA . GLY B 1 399 ? -2.588 50.594 5.145 1 96.81 399 GLY B CA 1
ATOM 9317 C C . GLY B 1 399 ? -2.02 49.312 4.574 1 96.81 399 GLY B C 1
ATOM 9318 O O . GLY B 1 399 ? -2.764 48.375 4.27 1 96.81 399 GLY B O 1
ATOM 9319 N N . ASP B 1 400 ? -0.681 49.312 4.418 1 96.75 400 ASP B N 1
ATOM 9320 C CA . ASP B 1 400 ? 0.002 48.156 3.855 1 96.75 400 ASP B CA 1
ATOM 9321 C C . ASP B 1 400 ? 0.402 47.156 4.949 1 96.75 400 ASP B C 1
ATOM 9323 O O . ASP B 1 400 ? 1.583 46.844 5.105 1 96.75 400 ASP B O 1
ATOM 9327 N N . TRP B 1 401 ? -0.477 46.781 5.645 1 96.62 401 TRP B N 1
ATOM 9328 C CA . TRP B 1 401 ? -0.422 45.812 6.715 1 96.62 401 TRP B CA 1
ATOM 9329 C C . TRP B 1 401 ? -1.777 45.125 6.902 1 96.62 401 TRP B C 1
ATOM 9331 O O . TRP B 1 401 ? -2.75 45.469 6.23 1 96.62 401 TRP B O 1
ATOM 9341 N N . MET B 1 402 ? -1.866 44.125 7.742 1 96.06 402 MET B N 1
ATOM 9342 C CA . MET B 1 402 ? -3.125 43.375 7.848 1 96.06 402 MET B CA 1
ATOM 9343 C C . MET B 1 402 ? -3.4 42.969 9.297 1 96.06 402 MET B C 1
ATOM 9345 O O . MET B 1 402 ? -2.475 42.875 10.102 1 96.06 402 MET B O 1
ATOM 9349 N N . ILE B 1 403 ? -4.688 42.688 9.547 1 96 403 ILE B N 1
ATOM 9350 C CA . ILE B 1 403 ? -5.141 42.094 10.797 1 96 403 ILE B CA 1
ATOM 9351 C C . ILE B 1 403 ? -5.082 40.562 10.688 1 96 403 ILE B C 1
ATOM 9353 O O . ILE B 1 403 ? -5.578 40 9.719 1 96 403 ILE B O 1
ATOM 9357 N N . THR B 1 404 ? -4.441 39.969 11.688 1 94.69 404 THR B N 1
ATOM 9358 C CA . THR B 1 404 ? -4.449 38.5 11.703 1 94.69 404 THR B CA 1
ATOM 9359 C C . THR B 1 404 ? -5.523 38 12.648 1 94.69 404 THR B C 1
ATOM 9361 O O . THR B 1 404 ? -6.203 37 12.352 1 94.69 404 THR B O 1
ATOM 9364 N N . LYS B 1 405 ? -5.703 38.625 13.789 1 95.62 405 LYS B N 1
ATOM 9365 C CA . LYS B 1 405 ? -6.672 38.188 14.789 1 95.62 405 LYS B CA 1
ATOM 9366 C C . LYS B 1 405 ? -7.27 39.375 15.523 1 95.62 405 LYS B C 1
ATOM 9368 O O . LYS B 1 405 ? -6.535 40.219 16.078 1 95.62 405 LYS B O 1
ATOM 9373 N N . LEU B 1 406 ? -8.578 39.469 15.508 1 96.38 406 LEU B N 1
ATOM 9374 C CA . LEU B 1 406 ? -9.289 40.406 16.391 1 96.38 406 LEU B CA 1
ATOM 9375 C C . LEU B 1 406 ? -9.445 39.812 17.781 1 96.38 406 LEU B C 1
ATOM 9377 O O . LEU B 1 406 ? -10.234 38.906 17.984 1 96.38 406 LEU B O 1
ATOM 9381 N N . LEU B 1 407 ? -8.781 40.375 18.766 1 95.56 407 LEU B N 1
ATOM 9382 C CA . LEU B 1 407 ? -8.688 39.75 20.078 1 95.56 407 LEU B CA 1
ATOM 9383 C C . LEU B 1 407 ? -9.781 40.25 21 1 95.56 407 LEU B C 1
ATOM 9385 O O . LEU B 1 407 ? -10.266 39.531 21.875 1 95.56 407 LEU B O 1
ATOM 9389 N N . LYS B 1 408 ? -10.086 41.594 20.859 1 96.19 408 LYS B N 1
ATOM 9390 C CA . LYS B 1 408 ? -11.008 42.219 21.812 1 96.19 408 LYS B CA 1
ATOM 9391 C C . LYS B 1 408 ? -11.742 43.375 21.172 1 96.19 408 LYS B C 1
ATOM 9393 O O . LYS B 1 408 ? -11.141 44.156 20.438 1 96.19 408 LYS B O 1
ATOM 9398 N N . VAL B 1 409 ? -13.039 43.438 21.438 1 96.62 409 VAL B N 1
ATOM 9399 C CA . VAL B 1 409 ? -13.891 44.562 21.078 1 96.62 409 VAL B CA 1
ATOM 9400 C C . VAL B 1 409 ? -14.406 45.25 22.344 1 96.62 409 VAL B C 1
ATOM 9402 O O . VAL B 1 409 ? -15.156 44.656 23.109 1 96.62 409 VAL B O 1
ATOM 9405 N N . ASP B 1 410 ? -13.961 46.469 22.562 1 96.56 410 ASP B N 1
ATOM 9406 C CA . ASP B 1 410 ? -14.484 47.281 23.656 1 96.56 410 ASP B CA 1
ATOM 9407 C C . ASP B 1 410 ? -15.633 48.156 23.172 1 96.56 410 ASP B C 1
ATOM 9409 O O . ASP B 1 410 ? -15.406 49.281 22.719 1 96.56 410 ASP B O 1
ATOM 9413 N N . GLU B 1 411 ? -16.812 47.75 23.375 1 96.31 411 GLU B N 1
ATOM 9414 C CA . GLU B 1 411 ? -17.984 48.438 22.859 1 96.31 411 GLU B CA 1
ATOM 9415 C C . GLU B 1 411 ? -18.203 49.781 23.562 1 96.31 411 GLU B C 1
ATOM 9417 O O . GLU B 1 411 ? -18.656 50.75 22.953 1 96.31 411 GLU B O 1
ATOM 9422 N N . LYS B 1 412 ? -17.891 49.812 24.797 1 95.38 412 LYS B N 1
ATOM 9423 C CA . LYS B 1 412 ? -18.078 51.031 25.578 1 95.38 412 LYS B CA 1
ATOM 9424 C C . LYS B 1 412 ? -17.141 52.125 25.109 1 95.38 412 LYS B C 1
ATOM 9426 O O . LYS B 1 412 ? -17.578 53.281 24.875 1 95.38 412 LYS B O 1
ATOM 9431 N N . LYS B 1 413 ? -15.914 51.75 24.938 1 96.06 413 LYS B N 1
ATOM 9432 C CA . LYS B 1 413 ? -14.922 52.719 24.5 1 96.06 413 LYS B CA 1
ATOM 9433 C C . LYS B 1 413 ? -14.883 52.844 22.984 1 96.06 413 LYS B C 1
ATOM 9435 O O . LYS B 1 413 ? -14.273 53.75 22.438 1 96.06 413 LYS B O 1
ATOM 9440 N N . ARG B 1 414 ? -15.531 51.875 22.328 1 98 414 ARG B N 1
ATOM 9441 C CA . ARG B 1 414 ? -15.539 51.75 20.875 1 98 414 ARG B CA 1
ATOM 9442 C C . ARG B 1 414 ? -14.117 51.625 20.328 1 98 414 ARG B C 1
ATOM 9444 O O . ARG B 1 414 ? -13.734 52.375 19.422 1 98 414 ARG B O 1
ATOM 9451 N N . GLU B 1 415 ? -13.391 50.719 20.906 1 98.12 415 GLU B N 1
ATOM 9452 C CA . GLU B 1 415 ? -12.016 50.406 20.531 1 98.12 415 GLU B CA 1
ATOM 9453 C C . GLU B 1 415 ? -11.852 48.938 20.188 1 98.12 415 GLU B C 1
ATOM 9455 O O . GLU B 1 415 ? -12.523 48.062 20.766 1 98.12 415 GLU B O 1
ATOM 9460 N N . LEU B 1 416 ? -10.992 48.719 19.25 1 98.31 416 LEU B N 1
ATOM 9461 C CA . LEU B 1 416 ? -10.641 47.375 18.844 1 98.31 416 LEU B CA 1
ATOM 9462 C C . LEU B 1 416 ? -9.203 47.031 19.203 1 98.31 416 LEU B C 1
ATOM 9464 O O . LEU B 1 416 ? -8.32 47.906 19.078 1 98.31 416 LEU B O 1
ATOM 9468 N N . TYR B 1 417 ? -8.891 45.875 19.719 1 98 417 TYR B N 1
ATOM 9469 C CA . TYR B 1 417 ? -7.559 45.312 19.969 1 98 417 TYR B CA 1
ATOM 9470 C C . TYR B 1 417 ? -7.289 44.125 19.047 1 98 417 TYR B C 1
ATOM 9472 O O . TYR B 1 417 ? -8.062 43.156 19.031 1 98 417 TYR B O 1
ATOM 9480 N N . PHE B 1 418 ? -6.258 44.188 18.297 1 97.12 418 PHE B N 1
ATOM 9481 C CA . PHE B 1 418 ? -6.027 43.156 17.281 1 97.12 418 PHE B CA 1
ATOM 9482 C C . PHE B 1 418 ? -4.535 42.938 17.062 1 97.12 418 PHE B C 1
ATOM 9484 O O . PHE B 1 418 ? -3.717 43.781 17.422 1 97.12 418 PHE B O 1
ATOM 9491 N N . LEU B 1 419 ? -4.188 41.75 16.562 1 97 419 LEU B N 1
ATOM 9492 C CA . LEU B 1 419 ? -2.842 41.469 16.094 1 97 419 LEU B CA 1
ATOM 9493 C C . LEU B 1 419 ? -2.672 41.875 14.641 1 97 419 LEU B C 1
ATOM 9495 O O . LEU B 1 419 ? -3.58 41.688 13.828 1 97 419 LEU B O 1
ATOM 9499 N N . ALA B 1 420 ? -1.536 42.469 14.344 1 96.5 420 ALA B N 1
ATOM 9500 C CA . ALA B 1 420 ? -1.262 42.969 13 1 96.5 420 ALA B CA 1
ATOM 9501 C C . ALA B 1 420 ? 0.097 42.469 12.5 1 96.5 420 ALA B C 1
ATOM 9503 O O . ALA B 1 420 ? 1.058 42.406 13.273 1 96.5 420 ALA B O 1
ATOM 9504 N N . ASP B 1 421 ? 0.181 42.156 11.258 1 95.56 421 ASP B N 1
ATOM 9505 C CA . ASP B 1 421 ? 1.416 41.844 10.547 1 95.56 421 ASP B CA 1
ATOM 9506 C C . ASP B 1 421 ? 1.665 42.844 9.414 1 95.56 421 ASP B C 1
ATOM 9508 O O . ASP B 1 421 ? 0.744 43.531 8.969 1 95.56 421 ASP B O 1
ATOM 9512 N N . GLY B 1 422 ? 2.883 42.938 8.984 1 94 422 GLY B N 1
ATOM 9513 C CA . GLY B 1 422 ? 3.229 43.781 7.844 1 94 422 GLY B CA 1
ATOM 9514 C C . GLY B 1 422 ? 3.699 45.156 8.242 1 94 422 GLY B C 1
ATOM 9515 O O . GLY B 1 422 ? 4.082 45.938 7.383 1 94 422 GLY B O 1
ATOM 9516 N N . ARG B 1 423 ? 3.738 45.438 9.508 1 93.12 423 ARG B N 1
ATOM 9517 C CA . ARG B 1 423 ? 4.023 46.781 9.953 1 93.12 423 ARG B CA 1
ATOM 9518 C C . ARG B 1 423 ? 5.52 46.969 10.195 1 93.12 423 ARG B C 1
ATOM 9520 O O . ARG B 1 423 ? 6.023 48.094 10.117 1 93.12 423 ARG B O 1
ATOM 9527 N N . GLU B 1 424 ? 6.133 45.906 10.477 1 90.56 424 GLU B N 1
ATOM 9528 C CA . GLU B 1 424 ? 7.57 46 10.719 1 90.56 424 GLU B CA 1
ATOM 9529 C C . GLU B 1 424 ? 8.352 45.938 9.406 1 90.56 424 GLU B C 1
ATOM 9531 O O . GLU B 1 424 ? 8.266 44.938 8.664 1 90.56 424 GLU B O 1
ATOM 9536 N N . ALA B 1 425 ? 9.188 46.875 9.172 1 87 425 ALA B N 1
ATOM 9537 C CA . ALA B 1 425 ? 9.938 46.969 7.918 1 87 425 ALA B CA 1
ATOM 9538 C C . ALA B 1 425 ? 10.969 45.844 7.809 1 87 425 ALA B C 1
ATOM 9540 O O . ALA B 1 425 ? 11.266 45.375 6.707 1 87 425 ALA B O 1
ATOM 9541 N N . SER B 1 426 ? 11.461 45.438 8.898 1 90.88 426 SER B N 1
ATOM 9542 C CA . SER B 1 426 ? 12.523 44.438 8.898 1 90.88 426 SER B CA 1
ATOM 9543 C C . SER B 1 426 ? 11.992 43.062 8.469 1 90.88 426 SER B C 1
ATOM 9545 O O . SER B 1 426 ? 12.719 42.25 7.875 1 90.88 426 SER B O 1
ATOM 9547 N N . ASN B 1 427 ? 10.82 42.75 8.789 1 95.38 427 ASN B N 1
ATOM 9548 C CA . ASN B 1 427 ? 10.172 41.5 8.469 1 95.38 427 ASN B CA 1
ATOM 9549 C C . ASN B 1 427 ? 8.648 41.625 8.539 1 95.38 427 ASN B C 1
ATOM 9551 O O . ASN B 1 427 ? 8.086 41.75 9.625 1 95.38 427 ASN B O 1
ATOM 9555 N N . PRO B 1 428 ? 8.039 41.469 7.414 1 95.5 428 PRO B N 1
ATOM 9556 C CA . PRO B 1 428 ? 6.594 41.688 7.391 1 95.5 428 PRO B CA 1
ATOM 9557 C C . PRO B 1 428 ? 5.828 40.594 8.148 1 95.5 428 PRO B C 1
ATOM 9559 O O . PRO B 1 428 ? 4.625 40.75 8.391 1 95.5 428 PRO B O 1
ATOM 9562 N N . TYR B 1 429 ? 6.484 39.531 8.547 1 96.25 429 TYR B N 1
ATOM 9563 C CA . TYR B 1 429 ? 5.812 38.406 9.211 1 96.25 429 TYR B CA 1
ATOM 9564 C C . TYR B 1 429 ? 5.789 38.625 10.727 1 96.25 429 TYR B C 1
ATOM 9566 O O . TYR B 1 429 ? 5.168 37.844 11.453 1 96.25 429 TYR B O 1
ATOM 9574 N N . PHE B 1 430 ? 6.438 39.625 11.273 1 97.31 430 PHE B N 1
ATOM 9575 C CA . PHE B 1 430 ? 6.426 39.906 12.703 1 97.31 430 PHE B CA 1
ATOM 9576 C C . PHE B 1 430 ? 5.078 40.469 13.133 1 97.31 430 PHE B C 1
ATOM 9578 O O . PHE B 1 430 ? 4.574 41.406 12.516 1 97.31 430 PHE B O 1
ATOM 9585 N N . THR B 1 431 ? 4.547 39.938 14.172 1 97.12 431 THR B N 1
ATOM 9586 C CA . THR B 1 431 ? 3.242 40.312 14.703 1 97.12 431 THR B CA 1
ATOM 9587 C C . THR B 1 431 ? 3.387 41.375 15.797 1 97.12 431 THR B C 1
ATOM 9589 O O . THR B 1 431 ? 4.324 41.312 16.594 1 97.12 431 THR B O 1
ATOM 9592 N N . GLN B 1 432 ? 2.447 42.312 15.844 1 97.31 432 GLN B N 1
ATOM 9593 C CA . GLN B 1 432 ? 2.312 43.312 16.906 1 97.31 432 GLN B CA 1
ATOM 9594 C C . GLN B 1 432 ? 0.876 43.375 17.406 1 97.31 432 GLN B C 1
ATOM 9596 O O . GLN B 1 432 ? -0.061 43.031 16.688 1 97.31 432 GLN B O 1
ATOM 9601 N N . LEU B 1 433 ? 0.754 43.719 18.672 1 98.31 433 LEU B N 1
ATOM 9602 C CA . LEU B 1 433 ? -0.565 44.062 19.188 1 98.31 433 LEU B CA 1
ATOM 9603 C C . LEU B 1 433 ? -0.857 45.531 19 1 98.31 433 LEU B C 1
ATOM 9605 O O . LEU B 1 433 ? -0.046 46.375 19.359 1 98.31 433 LEU B O 1
ATOM 9609 N N . CYS B 1 434 ? -2.072 45.844 18.438 1 98.19 434 CYS B N 1
ATOM 9610 C CA . CYS B 1 434 ? -2.477 47.219 18.172 1 98.19 434 CYS B CA 1
ATOM 9611 C C . CYS B 1 434 ? -3.879 47.469 18.703 1 98.19 434 CYS B C 1
ATOM 9613 O O . CYS B 1 434 ? -4.625 46.531 19 1 98.19 434 CYS B O 1
ATOM 9615 N N . LYS B 1 435 ? -4.137 48.719 18.891 1 98.25 435 LYS B N 1
ATOM 9616 C CA . LYS B 1 435 ? -5.461 49.219 19.25 1 98.25 435 LYS B CA 1
ATOM 9617 C C . LYS B 1 435 ? -5.891 50.375 18.344 1 98.25 435 LYS B C 1
ATOM 9619 O O . LYS B 1 435 ? -5.055 51.156 17.891 1 98.25 435 LYS B O 1
ATOM 9624 N N . ILE B 1 436 ? -7.23 50.469 18.109 1 98.62 436 ILE B N 1
ATOM 9625 C CA . ILE B 1 436 ? -7.742 51.531 17.266 1 98.62 436 ILE B CA 1
ATOM 9626 C C . ILE B 1 436 ? -9.195 51.812 17.609 1 98.62 436 ILE B C 1
ATOM 9628 O O . ILE B 1 436 ? -9.883 50.969 18.188 1 98.62 436 ILE B O 1
ATOM 9632 N N . GLY B 1 437 ? -9.625 53.062 17.344 1 98.56 437 GLY B N 1
ATOM 9633 C CA . GLY B 1 437 ? -11.039 53.375 17.5 1 98.56 437 GLY B CA 1
ATOM 9634 C C . GLY B 1 437 ? -11.891 52.875 16.344 1 98.56 437 GLY B C 1
ATOM 9635 O O . GLY B 1 437 ? -11.406 52.719 15.219 1 98.56 437 GLY B O 1
ATOM 9636 N N . PHE B 1 438 ? -13.273 52.75 16.594 1 98.5 438 PHE B N 1
ATOM 9637 C CA . PHE B 1 438 ? -14.211 52.312 15.578 1 98.5 438 PHE B CA 1
ATOM 9638 C C . PHE B 1 438 ? -14.203 53.25 14.383 1 98.5 438 PHE B C 1
ATOM 9640 O O . PHE B 1 438 ? -14.547 52.875 13.266 1 98.5 438 PHE B O 1
ATOM 9647 N N . ASP B 1 439 ? -13.812 54.469 14.648 1 97.75 439 ASP B N 1
ATOM 9648 C CA . ASP B 1 439 ? -13.836 55.5 13.625 1 97.75 439 ASP B CA 1
ATOM 9649 C C . ASP B 1 439 ? -12.555 55.5 12.789 1 97.75 439 ASP B C 1
ATOM 9651 O O . ASP B 1 439 ? -12.398 56.312 11.867 1 97.75 439 ASP B O 1
ATOM 9655 N N . GLY B 1 440 ? -11.648 54.625 13.195 1 98 440 GLY B N 1
ATOM 9656 C CA . GLY B 1 440 ? -10.406 54.469 12.445 1 98 440 GLY B CA 1
ATOM 9657 C C . GLY B 1 440 ? -9.305 55.406 12.93 1 98 440 GLY B C 1
ATOM 9658 O O . GLY B 1 440 ? -8.273 55.531 12.273 1 98 440 GLY B O 1
ATOM 9659 N N . LYS B 1 441 ? -9.523 56 14.055 1 97.81 441 LYS B N 1
ATOM 9660 C CA . LYS B 1 441 ? -8.547 56.938 14.562 1 97.81 441 LYS B CA 1
ATOM 9661 C C . LYS B 1 441 ? -7.781 56.375 15.75 1 97.81 441 LYS B C 1
ATOM 9663 O O . LYS B 1 441 ? -8.188 55.344 16.328 1 97.81 441 LYS B O 1
ATOM 9668 N N . HIS B 1 442 ? -6.617 56.906 16.031 1 97.31 442 HIS B N 1
ATOM 9669 C CA . HIS B 1 442 ? -5.777 56.656 17.188 1 97.31 442 HIS B CA 1
ATOM 9670 C C . HIS B 1 442 ? -5.227 55.219 17.172 1 97.31 442 HIS B C 1
ATOM 9672 O O . HIS B 1 442 ? -5.316 54.5 18.156 1 97.31 442 HIS B O 1
ATOM 9678 N N . LEU B 1 443 ? -4.809 54.844 15.984 1 97.81 443 LEU B N 1
ATOM 9679 C CA . LEU B 1 443 ? -4.07 53.562 15.922 1 97.81 443 LEU B CA 1
ATOM 9680 C C . LEU B 1 443 ? -2.859 53.625 16.844 1 97.81 443 LEU B C 1
ATOM 9682 O O . LEU B 1 443 ? -2.033 54.531 16.766 1 97.81 443 LEU B O 1
ATOM 9686 N N . THR B 1 444 ? -2.756 52.656 17.781 1 97.69 444 THR B N 1
ATOM 9687 C CA . THR B 1 444 ? -1.681 52.625 18.766 1 97.69 444 THR B CA 1
ATOM 9688 C C . THR B 1 444 ? -1.054 51.219 18.812 1 97.69 444 THR B C 1
ATOM 9690 O O . THR B 1 444 ? -1.765 50.219 18.875 1 97.69 444 THR B O 1
ATOM 9693 N N . VAL B 1 445 ? 0.26 51.188 18.703 1 97.25 445 VAL B N 1
ATOM 9694 C CA . VAL B 1 445 ? 0.987 49.938 18.906 1 97.25 445 VAL B CA 1
ATOM 9695 C C . VAL B 1 445 ? 1.223 49.719 20.391 1 97.25 445 VAL B C 1
ATOM 9697 O O . VAL B 1 445 ? 1.811 50.562 21.078 1 97.25 445 VAL B O 1
ATOM 9700 N N . LEU B 1 446 ? 0.803 48.531 20.875 1 98.31 446 LEU B N 1
ATOM 9701 C CA . LEU B 1 446 ? 0.853 48.25 22.312 1 98.31 446 LEU B CA 1
ATOM 9702 C C . LEU B 1 446 ? 2.074 47.406 22.656 1 98.31 446 LEU B C 1
ATOM 9704 O O . LEU B 1 446 ? 2.408 47.25 23.844 1 98.31 446 LEU B O 1
ATOM 9708 N N . THR B 1 447 ? 2.719 46.906 21.656 1 97.69 447 THR B N 1
ATOM 9709 C CA . THR B 1 447 ? 3.939 46.094 21.812 1 97.69 447 THR B CA 1
ATOM 9710 C C . THR B 1 447 ? 5.086 46.75 21.031 1 97.69 447 THR B C 1
ATOM 9712 O O . THR B 1 447 ? 5.426 46.281 19.938 1 97.69 447 THR B O 1
ATOM 9715 N N . PRO B 1 448 ? 5.762 47.625 21.516 1 92.62 448 PRO B N 1
ATOM 9716 C CA . PRO B 1 448 ? 6.668 48.469 20.75 1 92.62 448 PRO B CA 1
ATOM 9717 C C . PRO B 1 448 ? 8.023 47.812 20.484 1 92.62 448 PRO B C 1
ATOM 9719 O O . PRO B 1 448 ? 8.781 48.281 19.625 1 92.62 448 PRO B O 1
ATOM 9722 N N . GLU B 1 449 ? 8.43 46.781 21.266 1 94.5 449 GLU B N 1
ATOM 9723 C CA . GLU B 1 449 ? 9.758 46.188 21.125 1 94.5 449 GLU B CA 1
ATOM 9724 C C . GLU B 1 449 ? 9.93 45.562 19.75 1 94.5 449 GLU B C 1
ATOM 9726 O O . GLU B 1 449 ? 8.961 45.062 19.156 1 94.5 449 GLU B O 1
ATOM 9731 N N . ASP B 1 450 ? 11.102 45.5 19.328 1 93.25 450 ASP B N 1
ATOM 9732 C CA . ASP B 1 450 ? 11.438 44.875 18.062 1 93.25 450 ASP B CA 1
ATOM 9733 C C . ASP B 1 450 ? 11.273 43.344 18.141 1 93.25 450 ASP B C 1
ATOM 9735 O O . ASP B 1 450 ? 11.648 42.75 19.141 1 93.25 450 ASP B O 1
ATOM 9739 N N . GLY B 1 451 ? 10.664 42.781 17.047 1 96.25 451 GLY B N 1
ATOM 9740 C CA . GLY B 1 451 ? 10.555 41.344 16.984 1 96.25 451 GLY B CA 1
ATOM 9741 C C . GLY B 1 451 ? 9.133 40.875 16.766 1 96.25 451 GLY B C 1
ATOM 9742 O O . GLY B 1 451 ? 8.242 41.656 16.469 1 96.25 451 GLY B O 1
ATOM 9743 N N . ASN B 1 452 ? 8.992 39.531 16.766 1 97.75 452 ASN B N 1
ATOM 9744 C CA . ASN B 1 452 ? 7.707 38.875 16.641 1 97.75 452 ASN B CA 1
ATOM 9745 C C . ASN B 1 452 ? 7.027 38.688 18 1 97.75 452 ASN B C 1
ATOM 9747 O O . ASN B 1 452 ? 7.586 38.062 18.891 1 97.75 452 ASN B O 1
ATOM 9751 N N . HIS B 1 453 ? 5.859 39.25 18.125 1 97.88 453 HIS B N 1
ATOM 9752 C CA . HIS B 1 453 ? 5.176 39.25 19.422 1 97.88 453 HIS B CA 1
ATOM 9753 C C . HIS B 1 453 ? 4.102 38.156 19.469 1 97.88 453 HIS B C 1
ATOM 9755 O O . HIS B 1 453 ? 3.354 37.969 18.5 1 97.88 453 HIS B O 1
ATOM 9761 N N . GLN B 1 454 ? 4.051 37.375 20.5 1 97.19 454 GLN B N 1
ATOM 9762 C CA . GLN B 1 454 ? 2.979 36.438 20.875 1 97.19 454 GLN B CA 1
ATOM 9763 C C . GLN B 1 454 ? 2.234 36.938 22.109 1 97.19 454 GLN B C 1
ATOM 9765 O O . GLN B 1 454 ? 2.832 37.125 23.172 1 97.19 454 GLN B O 1
ATOM 9770 N N . VAL B 1 455 ? 0.916 37.094 21.906 1 97.25 455 VAL B N 1
ATOM 9771 C CA . VAL B 1 455 ? 0.159 37.812 22.922 1 97.25 455 VAL B CA 1
ATOM 9772 C C . VAL B 1 455 ? -0.955 36.906 23.469 1 97.25 455 VAL B C 1
ATOM 9774 O O . VAL B 1 455 ? -1.618 36.219 22.703 1 97.25 455 VAL B O 1
ATOM 9777 N N . THR B 1 456 ? -1.087 36.969 24.797 1 96.31 456 THR B N 1
ATOM 9778 C CA . THR B 1 456 ? -2.211 36.312 25.469 1 96.31 456 THR B CA 1
ATOM 9779 C C . THR B 1 456 ? -2.932 37.312 26.375 1 96.31 456 THR B C 1
ATOM 9781 O O . THR B 1 456 ? -2.332 37.875 27.297 1 96.31 456 THR B O 1
ATOM 9784 N N . LEU B 1 457 ? -4.234 37.5 26.156 1 96.81 457 LEU B N 1
ATOM 9785 C CA . LEU B 1 457 ? -5.027 38.406 26.984 1 96.81 457 LEU B CA 1
ATOM 9786 C C . LEU B 1 457 ? -5.441 37.719 28.281 1 96.81 457 LEU B C 1
ATOM 9788 O O . LEU B 1 457 ? -5.711 36.5 28.297 1 96.81 457 LEU B O 1
ATOM 9792 N N . SER B 1 458 ? -5.484 38.562 29.312 1 96.88 458 SER B N 1
ATOM 9793 C CA . SER B 1 458 ? -6.031 38.031 30.562 1 96.88 458 SER B CA 1
ATOM 9794 C C . SER B 1 458 ? -7.539 37.844 30.469 1 96.88 458 SER B C 1
ATOM 9796 O O . SER B 1 458 ? -8.203 38.469 29.656 1 96.88 458 SER B O 1
ATOM 9798 N N . PRO B 1 459 ? -8.078 37 31.266 1 93.75 459 PRO B N 1
ATOM 9799 C CA . PRO B 1 459 ? -9.516 36.75 31.219 1 93.75 459 PRO B CA 1
ATOM 9800 C C . PRO B 1 459 ? -10.344 38 31.406 1 93.75 459 PRO B C 1
ATOM 9802 O O . PRO B 1 459 ? -11.375 38.188 30.766 1 93.75 459 PRO B O 1
ATOM 9805 N N . GLY B 1 460 ? -9.875 38.844 32.219 1 93.31 460 GLY B N 1
ATOM 9806 C CA . GLY B 1 460 ? -10.609 40.062 32.469 1 93.31 460 GLY B CA 1
ATOM 9807 C C . GLY B 1 460 ? -10.383 41.125 31.391 1 93.31 460 GLY B C 1
ATOM 9808 O O . GLY B 1 460 ? -11.086 42.125 31.359 1 93.31 460 GLY B O 1
ATOM 9809 N N . GLY B 1 461 ? -9.453 40.969 30.594 1 95.44 461 GLY B N 1
ATOM 9810 C CA . GLY B 1 461 ? -9.172 41.875 29.5 1 95.44 461 GLY B CA 1
ATOM 9811 C C . GLY B 1 461 ? -8.383 43.094 29.922 1 95.44 461 GLY B C 1
ATOM 9812 O O . GLY B 1 461 ? -8.211 44.031 29.141 1 95.44 461 GLY B O 1
ATOM 9813 N N . ASN B 1 462 ? -7.859 43.031 31.125 1 95.69 462 ASN B N 1
ATOM 9814 C CA . ASN B 1 462 ? -7.195 44.219 31.656 1 95.69 462 ASN B CA 1
ATOM 9815 C C . ASN B 1 462 ? -5.684 44.156 31.453 1 95.69 462 ASN B C 1
ATOM 9817 O O . ASN B 1 462 ? -4.992 45.156 31.578 1 95.69 462 ASN B O 1
ATOM 9821 N N . TYR B 1 463 ? -5.168 43 31.219 1 97.5 463 TYR B N 1
ATOM 9822 C CA . TYR B 1 463 ? -3.738 42.75 31.062 1 97.5 463 TYR B CA 1
ATOM 9823 C C . TYR B 1 463 ? -3.469 41.844 29.875 1 97.5 463 TYR B C 1
ATOM 9825 O O . TYR B 1 463 ? -4.391 41.219 29.344 1 97.5 463 TYR B O 1
ATOM 9833 N N . PHE B 1 464 ? -2.273 41.844 29.438 1 97.81 464 PHE B N 1
ATOM 9834 C CA . PHE B 1 464 ? -1.852 40.844 28.484 1 97.81 464 PHE B CA 1
ATOM 9835 C C . PHE B 1 464 ? -0.396 40.438 28.703 1 97.81 464 PHE B C 1
ATOM 9837 O O . PHE B 1 464 ? 0.399 41.25 29.188 1 97.81 464 PHE B O 1
ATOM 9844 N N . ILE B 1 465 ? -0.088 39.156 28.453 1 97.75 465 ILE B N 1
ATOM 9845 C CA . ILE B 1 465 ? 1.271 38.625 28.438 1 97.75 465 ILE B CA 1
ATOM 9846 C C . ILE B 1 465 ? 1.835 38.688 27.016 1 97.75 465 ILE B C 1
ATOM 9848 O O . ILE B 1 465 ? 1.183 38.281 26.062 1 97.75 465 ILE B O 1
ATOM 9852 N N . ASP B 1 466 ? 2.994 39.344 26.875 1 98.12 466 ASP B N 1
ATOM 9853 C CA . ASP B 1 466 ? 3.664 39.5 25.594 1 98.12 466 ASP B CA 1
ATOM 9854 C C . ASP B 1 466 ? 5.027 38.812 25.578 1 98.12 466 ASP B C 1
ATOM 9856 O O . ASP B 1 466 ? 5.879 39.094 26.422 1 98.12 466 ASP B O 1
ATOM 9860 N N . SER B 1 467 ? 5.176 37.875 24.75 1 98 467 SER B N 1
ATOM 9861 C CA . SER B 1 467 ? 6.477 37.281 24.5 1 98 467 SER B CA 1
ATOM 9862 C C . SER B 1 467 ? 7.027 37.688 23.141 1 98 467 SER B C 1
ATOM 9864 O O . SER B 1 467 ? 6.422 37.406 22.109 1 98 467 SER B O 1
ATOM 9866 N N . TYR B 1 468 ? 8.156 38.406 23.062 1 97.88 468 TYR B N 1
ATOM 9867 C CA . TYR B 1 468 ? 8.711 38.844 21.781 1 97.88 468 TYR B CA 1
ATOM 9868 C C . TYR B 1 468 ? 10.102 38.281 21.562 1 97.88 468 TYR B C 1
ATOM 9870 O O . TYR B 1 468 ? 10.875 38.094 22.516 1 97.88 468 TYR B O 1
ATOM 9878 N N . ALA B 1 469 ? 10.344 37.906 20.375 1 98 469 ALA B N 1
ATOM 9879 C CA . ALA B 1 469 ? 11.578 37.25 19.953 1 98 469 ALA B CA 1
ATOM 9880 C C . ALA B 1 469 ? 11.797 37.406 18.453 1 98 469 ALA B C 1
ATOM 9882 O O . ALA B 1 469 ? 10.984 38.031 17.766 1 98 469 ALA B O 1
ATOM 9883 N N . LYS B 1 470 ? 12.922 37.094 17.922 1 97.69 470 LYS B N 1
ATOM 9884 C CA . LYS B 1 470 ? 13.242 36.844 16.516 1 97.69 470 LYS B CA 1
ATOM 9885 C C . LYS B 1 470 ? 13.773 35.438 16.312 1 97.69 470 LYS B C 1
ATOM 9887 O O . LYS B 1 470 ? 14.078 34.719 17.281 1 97.69 470 LYS B O 1
ATOM 9892 N N . PRO B 1 471 ? 13.812 35 15.055 1 97.56 471 PRO B N 1
ATOM 9893 C CA . PRO B 1 471 ? 14.281 33.625 14.859 1 97.56 471 PRO B CA 1
ATOM 9894 C C . PRO B 1 471 ? 15.648 33.375 15.484 1 97.56 471 PRO B C 1
ATOM 9896 O O . PRO B 1 471 ? 15.938 32.25 15.93 1 97.56 471 PRO B O 1
ATOM 9899 N N . ASP B 1 472 ? 16.516 34.375 15.578 1 97.69 472 ASP B N 1
ATOM 9900 C CA . ASP B 1 472 ? 17.891 34.219 16.062 1 97.69 472 ASP B CA 1
ATOM 9901 C C . ASP B 1 472 ? 18.062 34.875 17.422 1 97.69 472 ASP B C 1
ATOM 9903 O O . ASP B 1 472 ? 19.172 34.969 17.953 1 97.69 472 ASP B O 1
ATOM 9907 N N . VAL B 1 473 ? 16.984 35.469 17.984 1 97.62 473 VAL B N 1
ATOM 9908 C CA . VAL B 1 473 ? 17.062 36.188 19.266 1 97.62 473 VAL B CA 1
ATOM 9909 C C . VAL B 1 473 ? 16.062 35.562 20.234 1 97.62 473 VAL B C 1
ATOM 9911 O O . VAL B 1 473 ? 14.852 35.562 19.969 1 97.62 473 VAL B O 1
ATOM 9914 N N . PRO B 1 474 ? 16.516 35.031 21.406 1 98 474 PRO B N 1
ATOM 9915 C CA . PRO B 1 474 ? 15.617 34.406 22.375 1 98 474 PRO B CA 1
ATOM 9916 C C . PRO B 1 474 ? 14.547 35.375 22.906 1 98 474 PRO B C 1
ATOM 9918 O O . PRO B 1 474 ? 14.734 36.594 22.844 1 98 474 PRO B O 1
ATOM 9921 N N . ALA B 1 475 ? 13.562 34.875 23.547 1 98.06 475 ALA B N 1
ATOM 9922 C CA . ALA B 1 475 ? 12.352 35.594 23.891 1 98.06 475 ALA B CA 1
ATOM 9923 C C . ALA B 1 475 ? 12.516 36.344 25.219 1 98.06 475 ALA B C 1
ATOM 9925 O O . ALA B 1 475 ? 13.242 35.875 26.109 1 98.06 475 ALA B O 1
ATOM 9926 N N . VAL B 1 476 ? 11.914 37.406 25.328 1 98.25 476 VAL B N 1
ATOM 9927 C CA . VAL B 1 476 ? 11.594 38.094 26.578 1 98.25 476 VAL B CA 1
ATOM 9928 C C . VAL B 1 476 ? 10.078 38.125 26.781 1 98.25 476 VAL B C 1
ATOM 9930 O O . VAL B 1 476 ? 9.328 38.5 25.875 1 98.25 476 VAL B O 1
ATOM 9933 N N . THR B 1 477 ? 9.625 37.656 27.906 1 97.94 477 THR B N 1
ATOM 9934 C CA . THR B 1 477 ? 8.195 37.656 28.203 1 97.94 477 THR B CA 1
ATOM 9935 C C . THR B 1 477 ? 7.867 38.688 29.281 1 97.94 477 THR B C 1
ATOM 9937 O O . THR B 1 477 ? 8.477 38.688 30.344 1 97.94 477 THR B O 1
ATOM 9940 N N . VAL B 1 478 ? 6.898 39.562 29 1 97.38 478 VAL B N 1
ATOM 9941 C CA . VAL B 1 478 ? 6.543 40.625 29.906 1 97.38 478 VAL B CA 1
ATOM 9942 C C . VAL B 1 478 ? 5.035 40.625 30.141 1 97.38 478 VAL B C 1
ATOM 9944 O O . VAL B 1 478 ? 4.277 40.031 29.375 1 97.38 478 VAL B O 1
ATOM 9947 N N . LEU B 1 479 ? 4.668 41.188 31.234 1 97.56 479 LEU B N 1
ATOM 9948 C CA . LEU B 1 479 ? 3.281 41.5 31.562 1 97.56 479 LEU B CA 1
ATOM 9949 C C . LEU B 1 479 ? 2.994 42.969 31.375 1 97.56 479 LEU B C 1
ATOM 9951 O O . LEU B 1 479 ? 3.746 43.812 31.859 1 97.56 479 LEU B O 1
ATOM 9955 N N . ARG B 1 480 ? 1.943 43.281 30.656 1 97.94 480 ARG B N 1
ATOM 9956 C CA . ARG B 1 480 ? 1.552 44.656 30.391 1 97.94 480 ARG B CA 1
ATOM 9957 C C . ARG B 1 480 ? 0.089 44.875 30.75 1 97.94 480 ARG B C 1
ATOM 9959 O O . ARG B 1 480 ? -0.71 43.938 30.766 1 97.94 480 ARG B O 1
ATOM 9966 N N . GLY B 1 481 ? -0.182 46.156 31.078 1 97.06 481 GLY B N 1
ATOM 9967 C CA . GLY B 1 481 ? -1.58 46.562 31.078 1 97.06 481 GLY B CA 1
ATOM 9968 C C . GLY B 1 481 ? -2.178 46.625 29.688 1 97.06 481 GLY B C 1
ATOM 9969 O O . GLY B 1 481 ? -1.449 46.719 28.703 1 97.06 481 GLY B O 1
ATOM 9970 N N . ILE B 1 482 ? -3.539 46.688 29.625 1 96.94 482 ILE B N 1
ATOM 9971 C CA . ILE B 1 482 ? -4.219 46.688 28.328 1 96.94 482 ILE B CA 1
ATOM 9972 C C . ILE B 1 482 ? -3.908 47.969 27.594 1 96.94 482 ILE B C 1
ATOM 9974 O O . ILE B 1 482 ? -4.113 48.062 26.375 1 96.94 482 ILE B O 1
ATOM 9978 N N . ASP B 1 483 ? -3.338 48.969 28.25 1 94.88 483 ASP B N 1
ATOM 9979 C CA . ASP B 1 483 ? -2.941 50.219 27.641 1 94.88 483 ASP B CA 1
ATOM 9980 C C . ASP B 1 483 ? -1.518 50.156 27.094 1 94.88 483 ASP B C 1
ATOM 9982 O O . ASP B 1 483 ? -1.019 51.125 26.516 1 94.88 483 ASP B O 1
ATOM 9986 N N . GLY B 1 484 ? -0.841 49.062 27.328 1 96.5 484 GLY B N 1
ATOM 9987 C CA . GLY B 1 484 ? 0.498 48.875 26.797 1 96.5 484 GLY B CA 1
ATOM 9988 C C . GLY B 1 484 ? 1.59 49.125 27.812 1 96.5 484 GLY B C 1
ATOM 9989 O O . GLY B 1 484 ? 2.762 48.844 27.562 1 96.5 484 GLY B O 1
ATOM 9990 N N . LYS B 1 485 ? 1.228 49.594 28.938 1 96.44 485 LYS B N 1
ATOM 9991 C CA . LYS B 1 485 ? 2.221 49.906 29.953 1 96.44 485 LYS B CA 1
ATOM 9992 C C . LYS B 1 485 ? 2.857 48.656 30.531 1 96.44 485 LYS B C 1
ATOM 9994 O O . LYS B 1 485 ? 2.156 47.688 30.875 1 96.44 485 LYS B O 1
ATOM 9999 N N . LEU B 1 486 ? 4.184 48.688 30.656 1 96.5 486 LEU B N 1
ATOM 10000 C CA . LEU B 1 486 ? 4.918 47.562 31.219 1 96.5 486 LEU B CA 1
ATOM 10001 C C . LEU B 1 486 ? 4.672 47.438 32.719 1 96.5 486 LEU B C 1
ATOM 10003 O O . LEU B 1 486 ? 4.844 48.406 33.469 1 96.5 486 LEU B O 1
ATOM 10007 N N . ILE B 1 487 ? 4.293 46.312 33.156 1 96.81 487 ILE B N 1
ATOM 10008 C CA . ILE B 1 487 ? 4.062 46.094 34.594 1 96.81 487 ILE B CA 1
ATOM 10009 C C . ILE B 1 487 ? 5.246 45.312 35.188 1 96.81 487 ILE B C 1
ATOM 10011 O O . ILE B 1 487 ? 5.77 45.688 36.25 1 96.81 487 ILE B O 1
ATOM 10015 N N . SER B 1 488 ? 5.66 44.219 34.469 1 94.81 488 SER B N 1
ATOM 10016 C CA . SER B 1 488 ? 6.762 43.406 34.969 1 94.81 488 SER B CA 1
ATOM 10017 C C . SER B 1 488 ? 7.379 42.594 33.844 1 94.81 488 SER B C 1
ATOM 10019 O O . SER B 1 488 ? 6.695 42.188 32.906 1 94.81 488 SER B O 1
ATOM 10021 N N . THR B 1 489 ? 8.688 42.438 33.969 1 95.69 489 THR B N 1
ATOM 10022 C CA . THR B 1 489 ? 9.336 41.406 33.156 1 95.69 489 THR B CA 1
ATOM 10023 C C . THR B 1 489 ? 9.195 40.031 33.812 1 95.69 489 THR B C 1
ATOM 10025 O O . THR B 1 489 ? 9.656 39.812 34.938 1 95.69 489 THR B O 1
ATOM 10028 N N . LEU B 1 490 ? 8.562 39.094 33.125 1 96.88 490 LEU B N 1
ATOM 10029 C CA . LEU B 1 490 ? 8.297 37.781 33.719 1 96.88 490 LEU B CA 1
ATOM 10030 C C . LEU B 1 490 ? 9.508 36.875 33.562 1 96.88 490 LEU B C 1
ATOM 10032 O O . LEU B 1 490 ? 9.984 36.312 34.531 1 96.88 490 LEU B O 1
ATOM 10036 N N . GLU B 1 491 ? 9.906 36.688 32.375 1 97.06 491 GLU B N 1
ATOM 10037 C CA . GLU B 1 491 ? 11.055 35.812 32.094 1 97.06 491 GLU B CA 1
ATOM 10038 C C . GLU B 1 491 ? 11.898 36.375 30.953 1 97.06 491 GLU B C 1
ATOM 10040 O O . GLU B 1 491 ? 11.367 37 30.047 1 97.06 491 GLU B O 1
ATOM 10045 N N . LYS B 1 492 ? 13.203 36.219 30.984 1 97.69 492 LYS B N 1
ATOM 10046 C CA . LYS B 1 492 ? 14.141 36.344 29.891 1 97.69 492 LYS B CA 1
ATOM 10047 C C . LYS B 1 492 ? 14.797 35 29.547 1 97.69 492 LYS B C 1
ATOM 10049 O O . LYS B 1 492 ? 15.57 34.469 30.344 1 97.69 492 LYS B O 1
ATOM 10054 N N . GLN B 1 493 ? 14.398 34.5 28.406 1 97.88 493 GLN B N 1
ATOM 10055 C CA . GLN B 1 493 ? 14.922 33.219 27.984 1 97.88 493 GLN B CA 1
ATOM 10056 C C . GLN B 1 493 ? 16.453 33.219 28 1 97.88 493 GLN B C 1
ATOM 10058 O O . GLN B 1 493 ? 17.078 34.125 27.453 1 97.88 493 GLN B O 1
ATOM 10063 N N . ASP B 1 494 ? 17.078 32.25 28.672 1 98.25 494 ASP B N 1
ATOM 10064 C CA . ASP B 1 494 ? 18.531 32.094 28.797 1 98.25 494 ASP B CA 1
ATOM 10065 C C . ASP B 1 494 ? 19.031 30.891 28.016 1 98.25 494 ASP B C 1
ATOM 10067 O O . ASP B 1 494 ? 18.672 29.75 28.344 1 98.25 494 ASP B O 1
ATOM 10071 N N . ILE B 1 495 ? 19.859 31.156 27.016 1 98.31 495 ILE B N 1
ATOM 10072 C CA . ILE B 1 495 ? 20.328 30.062 26.172 1 98.31 495 ILE B CA 1
ATOM 10073 C C . ILE B 1 495 ? 21.828 29.859 26.391 1 98.31 495 ILE B C 1
ATOM 10075 O O . ILE B 1 495 ? 22.531 29.391 25.5 1 98.31 495 ILE B O 1
ATOM 10079 N N . SER B 1 496 ? 22.406 30.281 27.516 1 98.19 496 SER B N 1
ATOM 10080 C CA . SER B 1 496 ? 23.844 30.203 27.781 1 98.19 496 SER B CA 1
ATOM 10081 C C . SER B 1 496 ? 24.328 28.75 27.734 1 98.19 496 SER B C 1
ATOM 10083 O O . SER B 1 496 ? 25.391 28.469 27.203 1 98.19 496 SER B O 1
ATOM 10085 N N . ARG B 1 497 ? 23.562 27.812 28.344 1 98 497 ARG B N 1
ATOM 10086 C CA . ARG B 1 497 ? 23.938 26.391 28.328 1 98 497 ARG B CA 1
ATOM 10087 C C . ARG B 1 497 ? 23.922 25.844 26.906 1 98 497 ARG B C 1
ATOM 10089 O O . ARG B 1 497 ? 24.766 25.031 26.547 1 98 497 ARG B O 1
ATOM 10096 N N . LEU B 1 498 ? 22.922 26.281 26.156 1 98.12 498 LEU B N 1
ATOM 10097 C CA . LEU B 1 498 ? 22.828 25.859 24.766 1 98.12 498 LEU B CA 1
ATOM 10098 C C . LEU B 1 498 ? 24.016 26.359 23.953 1 98.12 498 LEU B C 1
ATOM 10100 O O . LEU B 1 498 ? 24.641 25.594 23.219 1 98.12 498 LEU B O 1
ATOM 10104 N N . VAL B 1 499 ? 24.391 27.641 24.094 1 98 499 VAL B N 1
ATOM 10105 C CA . VAL B 1 499 ? 25.484 28.266 23.359 1 98 499 VAL B CA 1
ATOM 10106 C C . VAL B 1 499 ? 26.812 27.609 23.75 1 98 499 VAL B C 1
ATOM 10108 O O . VAL B 1 499 ? 27.703 27.453 22.922 1 98 499 VAL B O 1
ATOM 10111 N N . ALA B 1 500 ? 26.922 27.156 24.969 1 97.81 500 ALA B N 1
ATOM 10112 C CA . ALA B 1 500 ? 28.141 26.531 25.484 1 97.81 500 ALA B CA 1
ATOM 10113 C C . ALA B 1 500 ? 28.438 25.219 24.766 1 97.81 500 ALA B C 1
ATOM 10115 O O . ALA B 1 500 ? 29.578 24.75 24.75 1 97.81 500 ALA B O 1
ATOM 10116 N N . THR B 1 501 ? 27.484 24.672 24.125 1 97.06 501 THR B N 1
ATOM 10117 C CA . THR B 1 501 ? 27.672 23.406 23.406 1 97.06 501 THR B CA 1
ATOM 10118 C C . THR B 1 501 ? 28.234 23.656 22.016 1 97.06 501 THR B C 1
ATOM 10120 O O . THR B 1 501 ? 28.594 22.719 21.297 1 97.06 501 THR B O 1
ATOM 10123 N N . GLY B 1 502 ? 28.219 24.859 21.609 1 96 502 GLY B N 1
ATOM 10124 C CA . GLY B 1 502 ? 28.641 25.203 20.25 1 96 502 GLY B CA 1
ATOM 10125 C C . GLY B 1 502 ? 27.484 25.547 19.344 1 96 502 GLY B C 1
ATOM 10126 O O . GLY B 1 502 ? 27.688 25.828 18.156 1 96 502 GLY B O 1
ATOM 10127 N N . TRP B 1 503 ? 26.297 25.531 19.875 1 97.06 503 TRP B N 1
ATOM 10128 C CA . TRP B 1 503 ? 25.094 25.875 19.125 1 97.06 503 TRP B CA 1
ATOM 10129 C C . TRP B 1 503 ? 25.188 27.297 18.578 1 97.06 503 TRP B C 1
ATOM 10131 O O . TRP B 1 503 ? 25.75 28.188 19.219 1 97.06 503 TRP B O 1
ATOM 10141 N N . LYS B 1 504 ? 24.688 27.531 17.375 1 97.06 504 LYS B N 1
ATOM 10142 C CA . LYS B 1 504 ? 24.594 28.844 16.734 1 97.06 504 LYS B CA 1
ATOM 10143 C C . LYS B 1 504 ? 23.172 29.125 16.266 1 97.06 504 LYS B C 1
ATOM 10145 O O . LYS B 1 504 ? 22.453 28.203 15.852 1 97.06 504 LYS B O 1
ATOM 10150 N N . PRO B 1 505 ? 22.766 30.344 16.359 1 97.12 505 PRO B N 1
ATOM 10151 C CA . PRO B 1 505 ? 21.422 30.672 15.852 1 97.12 505 PRO B CA 1
ATOM 10152 C C . PRO B 1 505 ? 21.312 30.578 14.336 1 97.12 505 PRO B C 1
ATOM 10154 O O . PRO B 1 505 ? 22.328 30.578 13.641 1 97.12 505 PRO B O 1
ATOM 10157 N N . VAL B 1 506 ? 20.156 30.5 13.82 1 97.88 506 VAL B N 1
ATOM 10158 C CA . VAL B 1 506 ? 19.875 30.516 12.391 1 97.88 506 VAL B CA 1
ATOM 10159 C C . VAL B 1 506 ? 20.297 31.859 11.797 1 97.88 506 VAL B C 1
ATOM 10161 O O . VAL B 1 506 ? 20.531 32.812 12.523 1 97.88 506 VAL B O 1
ATOM 10164 N N . ILE B 1 507 ? 20.438 31.891 10.492 1 98.19 507 ILE B N 1
ATOM 10165 C CA . ILE B 1 507 ? 20.766 33.125 9.773 1 98.19 507 ILE B CA 1
ATOM 10166 C C . ILE B 1 507 ? 19.547 33.594 9 1 98.19 507 ILE B C 1
ATOM 10168 O O . ILE B 1 507 ? 19.234 33.094 7.93 1 98.19 507 ILE B O 1
ATOM 10172 N N . PRO B 1 508 ? 18.844 34.625 9.555 1 98.06 508 PRO B N 1
ATOM 10173 C CA . PRO B 1 508 ? 17.75 35.188 8.758 1 98.06 508 PRO B CA 1
ATOM 10174 C C . PRO B 1 508 ? 18.266 35.906 7.504 1 98.06 508 PRO B C 1
ATOM 10176 O O . PRO B 1 508 ? 19.344 36.5 7.52 1 98.06 508 PRO B O 1
ATOM 10179 N N . PHE B 1 509 ? 17.531 35.812 6.422 1 98.12 509 PHE B N 1
ATOM 10180 C CA . PHE B 1 509 ? 17.938 36.5 5.188 1 98.12 509 PHE B CA 1
ATOM 10181 C C . PHE B 1 509 ? 16.703 37 4.43 1 98.12 509 PHE B C 1
ATOM 10183 O O . PHE B 1 509 ? 15.578 36.656 4.758 1 98.12 509 PHE B O 1
ATOM 10190 N N . SER B 1 510 ? 16.891 37.875 3.535 1 97.81 510 SER B N 1
ATOM 10191 C CA . SER B 1 510 ? 15.914 38.312 2.553 1 97.81 510 SER B CA 1
ATOM 10192 C C . SER B 1 510 ? 16.469 38.25 1.138 1 97.81 510 SER B C 1
ATOM 10194 O O . SER B 1 510 ? 17.656 38.531 0.922 1 97.81 510 SER B O 1
ATOM 10196 N N . VAL B 1 511 ? 15.672 37.844 0.214 1 98.12 511 VAL B N 1
ATOM 10197 C CA . VAL B 1 511 ? 16.016 37.781 -1.202 1 98.12 511 VAL B CA 1
ATOM 10198 C C . VAL B 1 511 ? 14.844 38.25 -2.047 1 98.12 511 VAL B C 1
ATOM 10200 O O . VAL B 1 511 ? 13.766 38.562 -1.52 1 98.12 511 VAL B O 1
ATOM 10203 N N . LYS B 1 512 ? 15.117 38.406 -3.361 1 97.88 512 LYS B N 1
ATOM 10204 C CA . LYS B 1 512 ? 14.047 38.719 -4.301 1 97.88 512 LYS B CA 1
ATOM 10205 C C . LYS B 1 512 ? 13.43 37.469 -4.898 1 97.88 512 LYS B C 1
ATOM 10207 O O . LYS B 1 512 ? 14.125 36.5 -5.141 1 97.88 512 LYS B O 1
ATOM 10212 N N . ALA B 1 513 ? 12.117 37.531 -5.098 1 97.12 513 ALA B N 1
ATOM 10213 C CA . ALA B 1 513 ? 11.445 36.469 -5.84 1 97.12 513 ALA B CA 1
ATOM 10214 C C . ALA B 1 513 ? 11.945 36.406 -7.285 1 97.12 513 ALA B C 1
ATOM 10216 O O . ALA B 1 513 ? 12.742 37.25 -7.707 1 97.12 513 ALA B O 1
ATOM 10217 N N . HIS B 1 514 ? 11.484 35.375 -7.992 1 96.56 514 HIS B N 1
ATOM 10218 C CA . HIS B 1 514 ? 11.914 35.188 -9.375 1 96.56 514 HIS B CA 1
ATOM 10219 C C . HIS B 1 514 ? 11.484 36.375 -10.25 1 96.56 514 HIS B C 1
ATOM 10221 O O . HIS B 1 514 ? 12.047 36.594 -11.328 1 96.56 514 HIS B O 1
ATOM 10227 N N . ASP B 1 515 ? 10.516 37.188 -9.797 1 95.25 515 ASP B N 1
ATOM 10228 C CA . ASP B 1 515 ? 10.062 38.344 -10.562 1 95.25 515 ASP B CA 1
ATOM 10229 C C . ASP B 1 515 ? 11.047 39.5 -10.43 1 95.25 515 ASP B C 1
ATOM 10231 O O . ASP B 1 515 ? 10.914 40.5 -11.109 1 95.25 515 ASP B O 1
ATOM 10235 N N . GLY B 1 516 ? 11.977 39.406 -9.539 1 96.25 516 GLY B N 1
ATOM 10236 C CA . GLY B 1 516 ? 13.008 40.438 -9.367 1 96.25 516 GLY B CA 1
ATOM 10237 C C . GLY B 1 516 ? 12.555 41.625 -8.547 1 96.25 516 GLY B C 1
ATOM 10238 O O . GLY B 1 516 ? 13.32 42.562 -8.32 1 96.25 516 GLY B O 1
ATOM 10239 N N . LYS B 1 517 ? 11.375 41.594 -7.996 1 95.81 517 LYS B N 1
ATOM 10240 C CA . LYS B 1 517 ? 10.82 42.781 -7.332 1 95.81 517 LYS B CA 1
ATOM 10241 C C . LYS B 1 517 ? 10.344 42.438 -5.922 1 95.81 517 LYS B C 1
ATOM 10243 O O . LYS B 1 517 ? 10.602 43.188 -4.977 1 95.81 517 LYS B O 1
ATOM 10248 N N . THR B 1 518 ? 9.672 41.312 -5.746 1 95.75 518 THR B N 1
ATOM 10249 C CA . THR B 1 518 ? 9.031 40.938 -4.488 1 95.75 518 THR B CA 1
ATOM 10250 C C . THR B 1 518 ? 10.07 40.469 -3.471 1 95.75 518 THR B C 1
ATOM 10252 O O . THR B 1 518 ? 10.883 39.594 -3.766 1 95.75 518 THR B O 1
ATOM 10255 N N . ASP B 1 519 ? 10.047 41.062 -2.287 1 96.38 519 ASP B N 1
ATOM 10256 C CA . ASP B 1 519 ? 10.938 40.625 -1.215 1 96.38 519 ASP B CA 1
ATOM 10257 C C . ASP B 1 519 ? 10.438 39.344 -0.574 1 96.38 519 ASP B C 1
ATOM 10259 O O . ASP B 1 519 ? 9.258 39.219 -0.255 1 96.38 519 ASP B O 1
ATOM 10263 N N . LEU B 1 520 ? 11.344 38.438 -0.452 1 97.06 520 LEU B N 1
ATOM 10264 C CA . LEU B 1 520 ? 11.086 37.188 0.269 1 97.06 520 LEU B CA 1
ATOM 10265 C C . LEU B 1 520 ? 12 37.062 1.479 1 97.06 520 LEU B C 1
ATOM 10267 O O . LEU B 1 520 ? 13.055 37.719 1.538 1 97.06 520 LEU B O 1
ATOM 10271 N N . TYR B 1 521 ? 11.578 36.312 2.443 1 97.5 521 TYR B N 1
ATOM 10272 C CA . TYR B 1 521 ? 12.305 36.125 3.699 1 97.5 521 TYR B CA 1
ATOM 10273 C C . TYR B 1 521 ? 12.484 34.656 4.043 1 97.5 521 TYR B C 1
ATOM 10275 O O . TYR B 1 521 ? 11.672 33.812 3.65 1 97.5 521 TYR B O 1
ATOM 10283 N N . GLY B 1 522 ? 13.555 34.344 4.688 1 97.88 522 GLY B N 1
ATOM 10284 C CA . GLY B 1 522 ? 13.828 32.969 5.086 1 97.88 522 GLY B CA 1
ATOM 10285 C C . GLY B 1 522 ? 14.914 32.875 6.141 1 97.88 522 GLY B C 1
ATOM 10286 O O . GLY B 1 522 ? 15.32 33.875 6.723 1 97.88 522 GLY B O 1
ATOM 10287 N N . ILE B 1 523 ? 15.25 31.656 6.461 1 98.5 523 ILE B N 1
ATOM 10288 C CA . ILE B 1 523 ? 16.328 31.359 7.406 1 98.5 523 ILE B CA 1
ATOM 10289 C C . ILE B 1 523 ? 17.234 30.281 6.824 1 98.5 523 ILE B C 1
ATOM 10291 O O . ILE B 1 523 ? 16.797 29.438 6.043 1 98.5 523 ILE B O 1
ATOM 10295 N N . MET B 1 524 ? 18.453 30.328 7.168 1 98.75 524 MET B N 1
ATOM 10296 C CA . MET B 1 524 ? 19.469 29.406 6.664 1 98.75 524 MET B CA 1
ATOM 10297 C C . MET B 1 524 ? 20.219 28.75 7.812 1 98.75 524 MET B C 1
ATOM 10299 O O . MET B 1 524 ? 20.453 29.359 8.852 1 98.75 524 MET B O 1
ATOM 10303 N N . PHE B 1 525 ? 20.516 27.5 7.711 1 98.75 525 PHE B N 1
ATOM 10304 C CA . PHE B 1 525 ? 21.281 26.688 8.656 1 98.75 525 PHE B CA 1
ATOM 10305 C C . PHE B 1 525 ? 22.625 26.281 8.055 1 98.75 525 PHE B C 1
ATOM 10307 O O . PHE B 1 525 ? 22.688 25.828 6.914 1 98.75 525 PHE B O 1
ATOM 10314 N N . THR B 1 526 ? 23.688 26.5 8.789 1 98.5 526 THR B N 1
ATOM 10315 C CA . THR B 1 526 ? 25.031 26.109 8.359 1 98.5 526 THR B CA 1
ATOM 10316 C C . THR B 1 526 ? 25.688 25.219 9.406 1 98.5 526 THR B C 1
ATOM 10318 O O . THR B 1 526 ? 25.266 25.188 10.562 1 98.5 526 THR B O 1
ATOM 10321 N N . PRO B 1 527 ? 26.641 24.422 8.961 1 97.5 527 PRO B N 1
ATOM 10322 C CA . PRO B 1 527 ? 27.375 23.672 9.984 1 97.5 527 PRO B CA 1
ATOM 10323 C C . PRO B 1 527 ? 27.953 24.578 11.07 1 97.5 527 PRO B C 1
ATOM 10325 O O . PRO B 1 527 ? 28.406 25.688 10.781 1 97.5 527 PRO B O 1
ATOM 10328 N N . THR B 1 528 ? 27.922 24.109 12.312 1 96.38 528 THR B N 1
ATOM 10329 C CA . THR B 1 528 ? 28.453 24.906 13.422 1 96.38 528 THR B CA 1
ATOM 10330 C C . THR B 1 528 ? 29.953 25.109 13.266 1 96.38 528 THR B C 1
ATOM 10332 O O . THR B 1 528 ? 30.5 26.094 13.781 1 96.38 528 THR B O 1
ATOM 10335 N N . HIS B 1 529 ? 30.625 24.172 12.531 1 94.81 529 HIS B N 1
ATOM 10336 C CA . HIS B 1 529 ? 32.031 24.297 12.25 1 94.81 529 HIS B CA 1
ATOM 10337 C C . HIS B 1 529 ? 32.281 24.594 10.766 1 94.81 529 HIS B C 1
ATOM 10339 O O . HIS B 1 529 ? 33.188 24 10.156 1 94.81 529 HIS B O 1
ATOM 10345 N N . LEU B 1 530 ? 31.547 25.438 10.219 1 96.5 530 LEU B N 1
ATOM 10346 C CA . LEU B 1 530 ? 31.625 25.797 8.805 1 96.5 530 LEU B CA 1
ATOM 10347 C C . LEU B 1 530 ? 33.031 26.281 8.438 1 96.5 530 LEU B C 1
ATOM 10349 O O . LEU B 1 530 ? 33.594 27.094 9.156 1 96.5 530 LEU B O 1
ATOM 10353 N N . ASP B 1 531 ? 33.594 25.719 7.391 1 96.56 531 ASP B N 1
ATOM 10354 C CA . ASP B 1 531 ? 34.781 26.203 6.711 1 96.56 531 ASP B CA 1
ATOM 10355 C C . ASP B 1 531 ? 34.406 26.969 5.441 1 96.56 531 ASP B C 1
ATOM 10357 O O . ASP B 1 531 ? 34 26.375 4.453 1 96.56 531 ASP B O 1
ATOM 10361 N N . PRO B 1 532 ? 34.562 28.234 5.449 1 95.25 532 PRO B N 1
ATOM 10362 C CA . PRO B 1 532 ? 34.125 29.047 4.309 1 95.25 532 PRO B CA 1
ATOM 10363 C C . PRO B 1 532 ? 34.875 28.719 3.025 1 95.25 532 PRO B C 1
ATOM 10365 O O . PRO B 1 532 ? 34.5 29.141 1.94 1 95.25 532 PRO B O 1
ATOM 10368 N N . ASN B 1 533 ? 35.938 27.906 3.141 1 95.62 533 ASN B N 1
ATOM 10369 C CA . ASN B 1 533 ? 36.75 27.562 1.974 1 95.62 533 ASN B CA 1
ATOM 10370 C C . ASN B 1 533 ? 36.312 26.25 1.353 1 95.62 533 ASN B C 1
ATOM 10372 O O . ASN B 1 533 ? 36.812 25.844 0.307 1 95.62 533 ASN B O 1
ATOM 10376 N N . LYS B 1 534 ? 35.375 25.641 1.961 1 95.44 534 LYS B N 1
ATOM 10377 C CA . LYS B 1 534 ? 34.812 24.422 1.423 1 95.44 534 LYS B CA 1
ATOM 10378 C C . LYS B 1 534 ? 33.469 24.688 0.739 1 95.44 534 LYS B C 1
ATOM 10380 O O . LYS B 1 534 ? 32.938 25.781 0.843 1 95.44 534 LYS B O 1
ATOM 10385 N N . LYS B 1 535 ? 33.094 23.734 -0.061 1 97.06 535 LYS B N 1
ATOM 10386 C CA . LYS B 1 535 ? 31.781 23.781 -0.71 1 97.06 535 LYS B CA 1
ATOM 10387 C C . LYS B 1 535 ? 30.797 22.812 -0.057 1 97.06 535 LYS B C 1
ATOM 10389 O O . LYS B 1 535 ? 31.141 21.656 0.188 1 97.06 535 LYS B O 1
ATOM 10394 N N . TYR B 1 536 ? 29.688 23.297 0.219 1 98.25 536 TYR B N 1
ATOM 10395 C CA . TYR B 1 536 ? 28.672 22.5 0.875 1 98.25 536 TYR B CA 1
ATOM 10396 C C . TYR B 1 536 ? 27.438 22.375 -0.01 1 98.25 536 TYR B C 1
ATOM 10398 O O . TYR B 1 536 ? 26.859 23.375 -0.438 1 98.25 536 TYR B O 1
ATOM 10406 N N . PRO B 1 537 ? 26.969 21.062 -0.339 1 98.69 537 PRO B N 1
ATOM 10407 C CA . PRO B 1 537 ? 25.688 20.938 -1.027 1 98.69 537 PRO B CA 1
ATOM 10408 C C . PRO B 1 537 ? 24.547 21.625 -0.285 1 98.69 537 PRO B C 1
ATOM 10410 O O . PRO B 1 537 ? 24.641 21.859 0.923 1 98.69 537 PRO B O 1
ATOM 10413 N N . VAL B 1 538 ? 23.484 21.969 -1.043 1 98.88 538 VAL B N 1
ATOM 10414 C CA . VAL B 1 538 ? 22.375 22.734 -0.48 1 98.88 538 VAL B CA 1
ATOM 10415 C C . VAL B 1 538 ? 21.141 21.844 -0.388 1 98.88 538 VAL B C 1
ATOM 10417 O O . VAL B 1 538 ? 20.859 21.078 -1.306 1 98.88 538 VAL B O 1
ATOM 10420 N N . ILE B 1 539 ? 20.469 21.844 0.718 1 98.94 539 ILE B N 1
ATOM 10421 C CA . ILE B 1 539 ? 19.156 21.219 0.865 1 98.94 539 ILE B CA 1
ATOM 10422 C C . ILE B 1 539 ? 18.078 22.281 1.044 1 98.94 539 ILE B C 1
ATOM 10424 O O . ILE B 1 539 ? 18.188 23.141 1.929 1 98.94 539 ILE B O 1
ATOM 10428 N N . ASP B 1 540 ? 17.094 22.25 0.189 1 98.81 540 ASP B N 1
ATOM 10429 C CA . ASP B 1 540 ? 15.922 23.109 0.258 1 98.81 540 ASP B CA 1
ATOM 10430 C C . ASP B 1 540 ? 14.773 22.422 0.989 1 98.81 540 ASP B C 1
ATOM 10432 O O . ASP B 1 540 ? 14.219 21.438 0.494 1 98.81 540 ASP B O 1
ATOM 10436 N N . TYR B 1 541 ? 14.461 22.922 2.195 1 98.62 541 TYR B N 1
ATOM 10437 C CA . TYR B 1 541 ? 13.211 22.484 2.814 1 98.62 541 TYR B CA 1
ATOM 10438 C C . TYR B 1 541 ? 12.039 23.344 2.34 1 98.62 541 TYR B C 1
ATOM 10440 O O . TYR B 1 541 ? 12.109 24.578 2.377 1 98.62 541 TYR B O 1
ATOM 10448 N N . ILE B 1 542 ? 10.875 22.641 2.033 1 97.88 542 ILE B N 1
ATOM 10449 C CA . ILE B 1 542 ? 9.828 23.438 1.396 1 97.88 542 ILE B CA 1
ATOM 10450 C C . ILE B 1 542 ? 8.461 22.984 1.901 1 97.88 542 ILE B C 1
ATOM 10452 O O . ILE B 1 542 ? 8.195 21.797 2.025 1 97.88 542 ILE B O 1
ATOM 10456 N N . TYR B 1 543 ? 7.629 23.875 2.256 1 95.31 543 TYR B N 1
ATOM 10457 C CA . TYR B 1 543 ? 6.191 23.719 2.439 1 95.31 543 TYR B CA 1
ATOM 10458 C C . TYR B 1 543 ? 5.438 24.906 1.839 1 95.31 543 TYR B C 1
ATOM 10460 O O . TYR B 1 543 ? 5.262 25.938 2.494 1 95.31 543 TYR B O 1
ATOM 10468 N N . PRO B 1 544 ? 4.93 24.812 0.593 1 88.38 544 PRO B N 1
ATOM 10469 C CA . PRO B 1 544 ? 4.363 25.953 -0.128 1 88.38 544 PRO B CA 1
ATOM 10470 C C . PRO B 1 544 ? 2.857 26.094 0.07 1 88.38 544 PRO B C 1
ATOM 10472 O O . PRO B 1 544 ? 2.182 26.75 -0.731 1 88.38 544 PRO B O 1
ATOM 10475 N N . GLY B 1 545 ? 2.23 25.609 0.996 1 81.56 545 GLY B N 1
ATOM 10476 C CA . GLY B 1 545 ? 0.778 25.656 1.041 1 81.56 545 GLY B CA 1
ATOM 10477 C C . GLY B 1 545 ? 0.225 27.047 1.294 1 81.56 545 GLY B C 1
ATOM 10478 O O . GLY B 1 545 ? 0.785 27.797 2.086 1 81.56 545 GLY B O 1
ATOM 10479 N N . PRO B 1 546 ? -0.842 27.406 0.593 1 89.81 546 PRO B N 1
ATOM 10480 C CA . PRO B 1 546 ? -1.459 28.719 0.795 1 89.81 546 PRO B CA 1
ATOM 10481 C C . PRO B 1 546 ? -1.967 28.922 2.221 1 89.81 546 PRO B C 1
ATOM 10483 O O . PRO B 1 546 ? -2.311 30.031 2.605 1 89.81 546 PRO B O 1
ATOM 10486 N N . GLN B 1 547 ? -1.997 27.828 2.979 1 88.06 547 GLN B N 1
ATOM 10487 C CA . GLN B 1 547 ? -2.449 27.938 4.363 1 88.06 547 GLN B CA 1
ATOM 10488 C C . GLN B 1 547 ? -1.271 28.109 5.316 1 88.06 547 GLN B C 1
ATOM 10490 O O . GLN B 1 547 ? -1.457 28.406 6.496 1 88.06 547 GLN B O 1
ATOM 10495 N N . GLY B 1 548 ? -0.079 27.875 4.801 1 85.81 548 GLY B N 1
ATOM 10496 C CA . GLY B 1 548 ? 1.113 27.984 5.625 1 85.81 548 GLY B CA 1
ATOM 10497 C C . GLY B 1 548 ? 2.396 28.016 4.816 1 85.81 548 GLY B C 1
ATOM 10498 O O . GLY B 1 548 ? 2.406 27.641 3.641 1 85.81 548 GLY B O 1
ATOM 10499 N N . GLY B 1 549 ? 3.404 28.516 5.48 1 88.94 549 GLY B N 1
ATOM 10500 C CA . GLY B 1 549 ? 4.688 28.609 4.801 1 88.94 549 GLY B CA 1
ATOM 10501 C C . GLY B 1 549 ? 5.746 27.703 5.379 1 88.94 549 GLY B C 1
ATOM 10502 O O . GLY B 1 549 ? 5.469 26.922 6.297 1 88.94 549 GLY B O 1
ATOM 10503 N N . SER B 1 550 ? 6.926 27.688 4.805 1 93.75 550 SER B N 1
ATOM 10504 C CA . SER B 1 550 ? 8.023 26.781 5.109 1 93.75 550 SER B CA 1
ATOM 10505 C C . SER B 1 550 ? 8.625 27.078 6.477 1 93.75 550 SER B C 1
ATOM 10507 O O . SER B 1 550 ? 9.094 26.172 7.164 1 93.75 550 SER B O 1
ATOM 10509 N N . VAL B 1 551 ? 8.57 28.328 6.891 1 95.75 551 VAL B N 1
ATOM 10510 C CA . VAL B 1 551 ? 9.344 28.734 8.055 1 95.75 551 VAL B CA 1
ATOM 10511 C C . VAL B 1 551 ? 8.586 28.406 9.328 1 95.75 551 VAL B C 1
ATOM 10513 O O . VAL B 1 551 ? 9.188 28.078 10.359 1 95.75 551 VAL B O 1
ATOM 10516 N N . GLY B 1 552 ? 7.262 28.469 9.297 1 92.56 552 GLY B N 1
ATOM 10517 C CA . GLY B 1 552 ? 6.473 28.328 10.508 1 92.56 552 GLY B CA 1
ATOM 10518 C C . GLY B 1 552 ? 6.539 29.547 11.414 1 92.56 552 GLY B C 1
ATOM 10519 O O . GLY B 1 552 ? 6.289 30.672 10.977 1 92.56 552 GLY B O 1
ATOM 10520 N N . SER B 1 553 ? 6.969 29.344 12.633 1 94.44 553 SER B N 1
ATOM 10521 C CA . SER B 1 553 ? 7.062 30.453 13.57 1 94.44 553 SER B CA 1
ATOM 10522 C C . SER B 1 553 ? 8.305 31.297 13.312 1 94.44 553 SER B C 1
ATOM 10524 O O . SER B 1 553 ? 9.375 30.766 13.031 1 94.44 553 SER B O 1
ATOM 10526 N N . TRP B 1 554 ? 8.109 32.594 13.391 1 96.56 554 TRP B N 1
ATOM 10527 C CA . TRP B 1 554 ? 9.227 33.5 13.203 1 96.56 554 TRP B CA 1
ATOM 10528 C C . TRP B 1 554 ? 9.852 33.906 14.547 1 96.56 554 TRP B C 1
ATOM 10530 O O . TRP B 1 554 ? 10.641 34.844 14.625 1 96.56 554 TRP B O 1
ATOM 10540 N N . SER B 1 555 ? 9.391 33.219 15.625 1 97.5 555 SER B N 1
ATOM 10541 C CA . SER B 1 555 ? 10 33.375 16.938 1 97.5 555 SER B CA 1
ATOM 10542 C C . SER B 1 555 ? 11.203 32.469 17.109 1 97.5 555 SER B C 1
ATOM 10544 O O . SER B 1 555 ? 11.523 31.672 16.234 1 97.5 555 SER B O 1
ATOM 10546 N N . PHE B 1 556 ? 11.852 32.625 18.234 1 97.62 556 PHE B N 1
ATOM 10547 C CA . PHE B 1 556 ? 13.039 31.844 18.531 1 97.62 556 PHE B CA 1
ATOM 10548 C C . PHE B 1 556 ? 12.695 30.375 18.734 1 97.62 556 PHE B C 1
ATOM 10550 O O . PHE B 1 556 ? 11.664 30.047 19.328 1 97.62 556 PHE B O 1
ATOM 10557 N N . ALA B 1 557 ? 13.453 29.484 18.219 1 97.38 557 ALA B N 1
ATOM 10558 C CA . ALA B 1 557 ? 13.43 28.047 18.5 1 97.38 557 ALA B CA 1
ATOM 10559 C C . ALA B 1 557 ? 14.844 27.469 18.547 1 97.38 557 ALA B C 1
ATOM 10561 O O . ALA B 1 557 ? 15.695 27.844 17.734 1 97.38 557 ALA B O 1
ATOM 10562 N N . SER B 1 558 ? 15.094 26.625 19.5 1 97.56 558 SER B N 1
ATOM 10563 C CA . SER B 1 558 ? 16.422 26.031 19.641 1 97.56 558 SER B CA 1
ATOM 10564 C C . SER B 1 558 ? 16.703 25.047 18.5 1 97.56 558 SER B C 1
ATOM 10566 O O . SER B 1 558 ? 17.859 24.781 18.188 1 97.56 558 SER B O 1
ATOM 10568 N N . ALA B 1 559 ? 15.672 24.531 17.984 1 97.25 559 ALA B N 1
ATOM 10569 C CA . ALA B 1 559 ? 15.742 23.625 16.844 1 97.25 559 ALA B CA 1
ATOM 10570 C C . ALA B 1 559 ? 14.508 23.75 15.953 1 97.25 559 ALA B C 1
ATOM 10572 O O . ALA B 1 559 ? 13.422 24.078 16.438 1 97.25 559 ALA B O 1
ATOM 10573 N N . ARG B 1 560 ? 14.641 23.562 14.703 1 97.06 560 ARG B N 1
ATOM 10574 C CA . ARG B 1 560 ? 13.562 23.547 13.711 1 97.06 560 ARG B CA 1
ATOM 10575 C C . ARG B 1 560 ? 13.617 22.281 12.859 1 97.06 560 ARG B C 1
ATOM 10577 O O . ARG B 1 560 ? 14.258 22.266 11.805 1 97.06 560 ARG B O 1
ATOM 10584 N N . GLY B 1 561 ? 12.797 21.297 13.242 1 96.69 561 GLY B N 1
ATOM 10585 C CA . GLY B 1 561 ? 12.922 20 12.586 1 96.69 561 GLY B CA 1
ATOM 10586 C C . GLY B 1 561 ? 14.328 19.422 12.656 1 96.69 561 GLY B C 1
ATOM 10587 O O . GLY B 1 561 ? 14.945 19.406 13.727 1 96.69 561 GLY B O 1
ATOM 10588 N N . ASP B 1 562 ? 14.742 18.859 11.547 1 98.44 562 ASP B N 1
ATOM 10589 C CA . ASP B 1 562 ? 16.109 18.328 11.508 1 98.44 562 ASP B CA 1
ATOM 10590 C C . ASP B 1 562 ? 17 19.172 10.594 1 98.44 562 ASP B C 1
ATOM 10592 O O . ASP B 1 562 ? 17.953 18.672 10.023 1 98.44 562 ASP B O 1
ATOM 10596 N N . ASN B 1 563 ? 16.609 20.453 10.391 1 98.75 563 ASN B N 1
ATOM 10597 C CA . ASN B 1 563 ? 17.359 21.328 9.484 1 98.75 563 ASN B CA 1
ATOM 10598 C C . ASN B 1 563 ? 18.797 21.5 9.945 1 98.75 563 ASN B C 1
ATOM 10600 O O . ASN B 1 563 ? 19.734 21.344 9.148 1 98.75 563 ASN B O 1
ATOM 10604 N N . GLN B 1 564 ? 18.984 21.859 11.219 1 98.62 564 GLN B N 1
ATOM 10605 C CA . GLN B 1 564 ? 20.344 22.031 11.703 1 98.62 564 GLN B CA 1
ATOM 10606 C C . GLN B 1 564 ? 21.109 20.703 11.734 1 98.62 564 GLN B C 1
ATOM 10608 O O . GLN B 1 564 ? 22.312 20.672 11.508 1 98.62 564 GLN B O 1
ATOM 10613 N N . ALA B 1 565 ? 20.391 19.609 12.047 1 98.62 565 ALA B N 1
ATOM 10614 C CA . ALA B 1 565 ? 21.016 18.297 12 1 98.62 565 ALA B CA 1
ATOM 10615 C C . ALA B 1 565 ? 21.578 18 10.609 1 98.62 565 ALA B C 1
ATOM 10617 O O . ALA B 1 565 ? 22.719 17.562 10.477 1 98.62 565 ALA B O 1
ATOM 10618 N N . LEU B 1 566 ? 20.812 18.25 9.586 1 98.75 566 LEU B N 1
ATOM 10619 C CA . LEU B 1 566 ? 21.281 18.094 8.211 1 98.75 566 LEU B CA 1
ATOM 10620 C C . LEU B 1 566 ? 22.484 18.969 7.938 1 98.75 566 LEU B C 1
ATOM 10622 O O . LEU B 1 566 ? 23.438 18.547 7.277 1 98.75 566 LEU B O 1
ATOM 10626 N N . ALA B 1 567 ? 22.438 20.188 8.43 1 98.69 567 ALA B N 1
ATOM 10627 C CA . ALA B 1 567 ? 23.578 21.094 8.258 1 98.69 567 ALA B CA 1
ATOM 10628 C C . ALA B 1 567 ? 24.828 20.516 8.891 1 98.69 567 ALA B C 1
ATOM 10630 O O . ALA B 1 567 ? 25.922 20.562 8.305 1 98.69 567 ALA B O 1
ATOM 10631 N N . GLU B 1 568 ? 24.703 19.906 10.07 1 98 568 GLU B N 1
ATOM 10632 C CA . GLU B 1 568 ? 25.844 19.328 10.781 1 98 568 GLU B CA 1
ATOM 10633 C C . GLU B 1 568 ? 26.438 18.156 10.008 1 98 568 GLU B C 1
ATOM 10635 O O . GLU B 1 568 ? 27.609 17.828 10.188 1 98 568 GLU B O 1
ATOM 10640 N N . LEU B 1 569 ? 25.641 17.562 9.156 1 98.06 569 LEU B N 1
ATOM 10641 C CA . LEU B 1 569 ? 26.125 16.438 8.352 1 98.06 569 LEU B CA 1
ATOM 10642 C C . LEU B 1 569 ? 26.891 16.938 7.129 1 98.06 569 LEU B C 1
ATOM 10644 O O . LEU B 1 569 ? 27.406 16.125 6.352 1 98.06 569 LEU B O 1
ATOM 10648 N N . GLY B 1 570 ? 26.906 18.219 6.898 1 97.5 570 GLY B N 1
ATOM 10649 C CA . GLY B 1 570 ? 27.75 18.766 5.836 1 97.5 570 GLY B CA 1
ATOM 10650 C C . GLY B 1 570 ? 26.953 19.438 4.742 1 97.5 570 GLY B C 1
ATOM 10651 O O . GLY B 1 570 ? 27.391 19.516 3.594 1 97.5 570 GLY B O 1
ATOM 10652 N N . PHE B 1 571 ? 25.797 19.953 5.102 1 98.62 571 PHE B N 1
ATOM 10653 C CA . PHE B 1 571 ? 24.953 20.656 4.137 1 98.62 571 PHE B CA 1
ATOM 10654 C C . PHE B 1 571 ? 24.703 22.094 4.582 1 98.62 571 PHE B C 1
ATOM 10656 O O . PHE B 1 571 ? 24.953 22.438 5.734 1 98.62 571 PHE B O 1
ATOM 10663 N N . VAL B 1 572 ? 24.281 22.922 3.67 1 98.81 572 VAL B N 1
ATOM 10664 C CA . VAL B 1 572 ? 23.578 24.172 3.969 1 98.81 572 VAL B CA 1
ATOM 10665 C C . VAL B 1 572 ? 22.078 23.984 3.727 1 98.81 572 VAL B C 1
ATOM 10667 O O . VAL B 1 572 ? 21.672 23.516 2.666 1 98.81 572 VAL B O 1
ATOM 10670 N N . VAL B 1 573 ? 21.312 24.266 4.723 1 98.94 573 VAL B N 1
ATOM 10671 C CA . VAL B 1 573 ? 19.859 24.109 4.582 1 98.94 573 VAL B CA 1
ATOM 10672 C C . VAL B 1 573 ? 19.188 25.469 4.461 1 98.94 573 VAL B C 1
ATOM 10674 O O . VAL B 1 573 ? 19.453 26.375 5.258 1 98.94 573 VAL B O 1
ATOM 10677 N N . VAL B 1 574 ? 18.328 25.609 3.455 1 98.88 574 VAL B N 1
ATOM 10678 C CA . VAL B 1 574 ? 17.609 26.859 3.205 1 98.88 574 VAL B CA 1
ATOM 10679 C C . VAL B 1 574 ? 16.109 26.625 3.398 1 98.88 574 VAL B C 1
ATOM 10681 O O . VAL B 1 574 ? 15.555 25.656 2.883 1 98.88 574 VAL B O 1
ATOM 10684 N N . VAL B 1 575 ? 15.523 27.5 4.18 1 98.62 575 VAL B N 1
ATOM 10685 C CA . VAL B 1 575 ? 14.078 27.547 4.348 1 98.62 575 VAL B CA 1
ATOM 10686 C C . VAL B 1 575 ? 13.562 28.922 3.914 1 98.62 575 VAL B C 1
ATOM 10688 O O . VAL B 1 575 ? 13.703 29.906 4.641 1 98.62 575 VAL B O 1
ATOM 10691 N N . LEU B 1 576 ? 12.953 28.969 2.76 1 97.75 576 LEU B N 1
ATOM 10692 C CA . LEU B 1 576 ? 12.484 30.219 2.166 1 97.75 576 LEU B CA 1
ATOM 10693 C C . LEU B 1 576 ? 10.961 30.297 2.176 1 97.75 576 LEU B C 1
ATOM 10695 O O . LEU B 1 576 ? 10.289 29.359 1.725 1 97.75 576 LEU B O 1
ATOM 10699 N N . GLU B 1 577 ? 10.477 31.344 2.816 1 95.5 577 GLU B N 1
ATOM 10700 C CA . GLU B 1 577 ? 9.055 31.656 2.709 1 95.5 577 GLU B CA 1
ATOM 10701 C C . GLU B 1 577 ? 8.711 32.219 1.334 1 95.5 577 GLU B C 1
ATOM 10703 O O . GLU B 1 577 ? 8.781 33.438 1.122 1 95.5 577 GLU B O 1
ATOM 10708 N N . GLY B 1 578 ? 8.266 31.375 0.437 1 91.19 578 GLY B N 1
ATOM 10709 C CA . GLY B 1 578 ? 8.023 31.766 -0.942 1 91.19 578 GLY B CA 1
ATOM 10710 C C . GLY B 1 578 ? 6.711 32.5 -1.133 1 91.19 578 GLY B C 1
ATOM 10711 O O . GLY B 1 578 ? 6.055 32.875 -0.158 1 91.19 578 GLY B O 1
ATOM 10712 N N . THR B 1 579 ? 6.422 32.75 -2.322 1 92.75 579 THR B N 1
ATOM 10713 C CA . THR B 1 579 ? 5.203 33.5 -2.658 1 92.75 579 THR B CA 1
ATOM 10714 C C . THR B 1 579 ? 3.971 32.625 -2.402 1 92.75 579 THR B C 1
ATOM 10716 O O . THR B 1 579 ? 4.078 31.422 -2.234 1 92.75 579 THR B O 1
ATOM 10719 N N . SER B 1 580 ? 2.809 33.281 -2.273 1 92.38 580 SER B N 1
ATOM 10720 C CA . SER B 1 580 ? 1.484 32.656 -2.176 1 92.38 580 SER B CA 1
ATOM 10721 C C . SER B 1 580 ? 1.241 32.094 -0.784 1 92.38 580 SER B C 1
ATOM 10723 O O . SER B 1 580 ? 0.545 31.078 -0.635 1 92.38 580 SER B O 1
ATOM 10725 N N . ASN B 1 581 ? 1.975 32.531 0.125 1 89.94 581 ASN B N 1
ATOM 10726 C CA . ASN B 1 581 ? 1.68 32.156 1.502 1 89.94 581 ASN B CA 1
ATOM 10727 C C . ASN B 1 581 ? 0.905 33.25 2.232 1 89.94 581 ASN B C 1
ATOM 10729 O O . ASN B 1 581 ? 0.8 34.375 1.741 1 89.94 581 ASN B O 1
ATOM 10733 N N . PRO B 1 582 ? 0.374 32.938 3.391 1 90.81 582 PRO B N 1
ATOM 10734 C CA . PRO B 1 582 ? -0.455 33.938 4.094 1 90.81 582 PRO B CA 1
ATOM 10735 C C . PRO B 1 582 ? 0.373 35 4.801 1 90.81 582 PRO B C 1
ATOM 10737 O O . PRO B 1 582 ? 1.601 35 4.688 1 90.81 582 PRO B O 1
ATOM 10740 N N . LEU B 1 583 ? -0.276 36 5.375 1 93.31 583 LEU B N 1
ATOM 10741 C CA . LEU B 1 583 ? 0.242 37.031 6.258 1 93.31 583 LEU B CA 1
ATOM 10742 C C . LEU B 1 583 ? 0.9 38.156 5.457 1 93.31 583 LEU B C 1
ATOM 10744 O O . LEU B 1 583 ? 1.794 38.844 5.957 1 93.31 583 LEU B O 1
ATOM 10748 N N . ARG B 1 584 ? 0.607 38.25 4.254 1 94.44 584 ARG B N 1
ATOM 10749 C CA . ARG B 1 584 ? 0.983 39.312 3.34 1 94.44 584 ARG B CA 1
ATOM 10750 C C . ARG B 1 584 ? -0.243 39.906 2.643 1 94.44 584 ARG B C 1
ATOM 10752 O O . ARG B 1 584 ? -1.372 39.719 3.098 1 94.44 584 ARG B O 1
ATOM 10759 N N . SER B 1 585 ? -0.068 40.719 1.59 1 95.38 585 SER B N 1
ATOM 10760 C CA . SER B 1 585 ? -1.185 41.281 0.839 1 95.38 585 SER B CA 1
ATOM 10761 C C . SER B 1 585 ? -2.006 40.188 0.163 1 95.38 585 SER B C 1
ATOM 10763 O O . SER B 1 585 ? -1.528 39.062 -0.014 1 95.38 585 SER B O 1
ATOM 10765 N N . LYS B 1 586 ? -3.256 40.5 -0.126 1 95.81 586 LYS B N 1
ATOM 10766 C CA . LYS B 1 586 ? -4.133 39.594 -0.859 1 95.81 586 LYS B CA 1
ATOM 10767 C C . LYS B 1 586 ? -3.512 39.188 -2.193 1 95.81 586 LYS B C 1
ATOM 10769 O O . LYS B 1 586 ? -3.527 38.031 -2.557 1 95.81 586 LYS B O 1
ATOM 10774 N N . SER B 1 587 ? -2.955 40.125 -2.875 1 95.69 587 SER B N 1
ATOM 10775 C CA . SER B 1 587 ? -2.34 39.844 -4.168 1 95.69 587 SER B CA 1
ATOM 10776 C C . SER B 1 587 ? -1.162 38.875 -4.02 1 95.69 587 SER B C 1
ATOM 10778 O O . SER B 1 587 ? -0.943 38.031 -4.871 1 95.69 587 SER B O 1
ATOM 10780 N N . PHE B 1 588 ? -0.311 39.031 -3.01 1 95.25 588 PHE B N 1
ATOM 10781 C CA . PHE B 1 588 ? 0.79 38.125 -2.715 1 95.25 588 PHE B CA 1
ATOM 10782 C C . PHE B 1 588 ? 0.271 36.719 -2.43 1 95.25 588 PHE B C 1
ATOM 10784 O O . PHE B 1 588 ? 0.753 35.75 -3.01 1 95.25 588 PHE B O 1
ATOM 10791 N N . HIS B 1 589 ? -0.745 36.656 -1.562 1 94.31 589 HIS B N 1
ATOM 10792 C CA . HIS B 1 589 ? -1.317 35.375 -1.126 1 94.31 589 HIS B CA 1
ATOM 10793 C C . HIS B 1 589 ? -1.954 34.625 -2.293 1 94.31 589 HIS B C 1
ATOM 10795 O O . HIS B 1 589 ? -1.905 33.406 -2.348 1 94.31 589 HIS B O 1
ATOM 10801 N N . ASP B 1 590 ? -2.516 35.344 -3.277 1 94.19 590 ASP B N 1
ATOM 10802 C CA . ASP B 1 590 ? -3.303 34.781 -4.359 1 94.19 590 ASP B CA 1
ATOM 10803 C C . ASP B 1 590 ? -2.447 34.562 -5.609 1 94.19 590 ASP B C 1
ATOM 10805 O O . ASP B 1 590 ? -2.977 34.312 -6.691 1 94.19 590 ASP B O 1
ATOM 10809 N N . MET B 1 591 ? -1.154 34.688 -5.512 1 93.38 591 MET B N 1
ATOM 10810 C CA . MET B 1 591 ? -0.281 34.656 -6.684 1 93.38 591 MET B CA 1
ATOM 10811 C C . MET B 1 591 ? -0.429 33.312 -7.418 1 93.38 591 MET B C 1
ATOM 10813 O O . MET B 1 591 ? -0.338 33.281 -8.648 1 93.38 591 MET B O 1
ATOM 10817 N N . SER B 1 592 ? -0.7 32.25 -6.699 1 93 592 SER B N 1
ATOM 10818 C CA . SER B 1 592 ? -0.784 30.938 -7.332 1 93 592 SER B CA 1
ATOM 10819 C C . SER B 1 592 ? -2.229 30.469 -7.426 1 93 592 SER B C 1
ATOM 10821 O O . SER B 1 592 ? -2.482 29.281 -7.691 1 93 592 SER B O 1
ATOM 10823 N N . TYR B 1 593 ? -3.186 31.344 -7.113 1 94.62 593 TYR B N 1
ATOM 10824 C CA . TYR B 1 593 ? -4.586 30.953 -7.203 1 94.62 593 TYR B CA 1
ATOM 10825 C C . TYR B 1 593 ? -4.926 30.438 -8.602 1 94.62 593 TYR B C 1
ATOM 10827 O O . TYR B 1 593 ? -4.613 31.094 -9.594 1 94.62 593 TYR B O 1
ATOM 10835 N N . GLY B 1 594 ? -5.477 29.297 -8.68 1 92.44 594 GLY B N 1
ATOM 10836 C CA . GLY B 1 594 ? -5.91 28.734 -9.945 1 92.44 594 GLY B CA 1
ATOM 10837 C C . GLY B 1 594 ? -4.863 27.859 -10.602 1 92.44 594 GLY B C 1
ATOM 10838 O O . GLY B 1 594 ? -5.176 27.062 -11.5 1 92.44 594 GLY B O 1
ATOM 10839 N N . ASP B 1 595 ? -3.666 28 -10.18 1 92.94 595 ASP B N 1
ATOM 10840 C CA . ASP B 1 595 ? -2.566 27.172 -10.672 1 92.94 595 ASP B CA 1
ATOM 10841 C C . ASP B 1 595 ? -1.454 27.062 -9.633 1 92.94 595 ASP B C 1
ATOM 10843 O O . ASP B 1 595 ? -0.495 27.844 -9.656 1 92.94 595 ASP B O 1
ATOM 10847 N N . MET B 1 596 ? -1.492 26.047 -8.906 1 91.56 596 MET B N 1
ATOM 10848 C CA . MET B 1 596 ? -0.52 25.859 -7.836 1 91.56 596 MET B CA 1
ATOM 10849 C C . MET B 1 596 ? 0.587 24.906 -8.266 1 91.56 596 MET B C 1
ATOM 10851 O O . MET B 1 596 ? 1.396 24.469 -7.441 1 91.56 596 MET B O 1
ATOM 10855 N N . SER B 1 597 ? 0.697 24.547 -9.594 1 89.12 597 SER B N 1
ATOM 10856 C CA . SER B 1 597 ? 1.57 23.484 -10.094 1 89.12 597 SER B CA 1
ATOM 10857 C C . SER B 1 597 ? 3.023 23.75 -9.711 1 89.12 597 SER B C 1
ATOM 10859 O O . SER B 1 597 ? 3.744 22.828 -9.328 1 89.12 597 SER B O 1
ATOM 10861 N N . GLU B 1 598 ? 3.451 24.984 -9.828 1 88.88 598 GLU B N 1
ATOM 10862 C CA . GLU B 1 598 ? 4.852 25.297 -9.555 1 88.88 598 GLU B CA 1
ATOM 10863 C C . GLU B 1 598 ? 4.977 26.328 -8.445 1 88.88 598 GLU B C 1
ATOM 10865 O O . GLU B 1 598 ? 5.973 27.047 -8.367 1 88.88 598 GLU B O 1
ATOM 10870 N N . ASN B 1 599 ? 3.967 26.375 -7.594 1 90 599 ASN B N 1
ATOM 10871 C CA . ASN B 1 599 ? 3.916 27.344 -6.512 1 90 599 ASN B CA 1
ATOM 10872 C C . ASN B 1 599 ? 5.242 27.422 -5.766 1 90 599 ASN B C 1
ATOM 10874 O O . ASN B 1 599 ? 5.707 26.422 -5.207 1 90 599 ASN B O 1
ATOM 10878 N N . THR B 1 600 ? 5.934 28.594 -5.859 1 92.88 600 THR B N 1
ATOM 10879 C CA . THR B 1 600 ? 7.086 29.125 -5.141 1 92.88 600 THR B CA 1
ATOM 10880 C C . THR B 1 600 ? 8.375 28.469 -5.625 1 92.88 600 THR B C 1
ATOM 10882 O O . THR B 1 600 ? 9.477 28.906 -5.281 1 92.88 600 THR B O 1
ATOM 10885 N N . ILE B 1 601 ? 8.383 27.406 -6.488 1 97.12 601 ILE B N 1
ATOM 10886 C CA . ILE B 1 601 ? 9.594 26.672 -6.844 1 97.12 601 ILE B CA 1
ATOM 10887 C C . ILE B 1 601 ? 10.547 27.594 -7.598 1 97.12 601 ILE B C 1
ATOM 10889 O O . ILE B 1 601 ? 11.742 27.656 -7.277 1 97.12 601 ILE B O 1
ATOM 10893 N N . PRO B 1 602 ? 10.086 28.422 -8.578 1 97.31 602 PRO B N 1
ATOM 10894 C CA . PRO B 1 602 ? 11.016 29.359 -9.203 1 97.31 602 PRO B CA 1
ATOM 10895 C C . PRO B 1 602 ? 11.641 30.328 -8.203 1 97.31 602 PRO B C 1
ATOM 10897 O O . PRO B 1 602 ? 12.805 30.703 -8.344 1 97.31 602 PRO B O 1
ATOM 10900 N N . ASP B 1 603 ? 10.852 30.734 -7.195 1 97.38 603 ASP B N 1
ATOM 10901 C CA . ASP B 1 603 ? 11.367 31.609 -6.145 1 97.38 603 ASP B CA 1
ATOM 10902 C C . ASP B 1 603 ? 12.438 30.891 -5.316 1 97.38 603 ASP B C 1
ATOM 10904 O O . ASP B 1 603 ? 13.422 31.516 -4.902 1 97.38 603 ASP B O 1
ATOM 10908 N N . GLN B 1 604 ? 12.203 29.594 -5.02 1 98.12 604 GLN B N 1
ATOM 10909 C CA . GLN B 1 604 ? 13.203 28.812 -4.305 1 98.12 604 GLN B CA 1
ATOM 10910 C C . GLN B 1 604 ? 14.523 28.797 -5.066 1 98.12 604 GLN B C 1
ATOM 10912 O O . GLN B 1 604 ? 15.586 29.031 -4.484 1 98.12 604 GLN B O 1
ATOM 10917 N N . ILE B 1 605 ? 14.477 28.516 -6.348 1 98.62 605 ILE B N 1
ATOM 10918 C CA . ILE B 1 605 ? 15.656 28.422 -7.207 1 98.62 605 ILE B CA 1
ATOM 10919 C C . ILE B 1 605 ? 16.391 29.766 -7.23 1 98.62 605 ILE B C 1
ATOM 10921 O O . ILE B 1 605 ? 17.578 29.828 -6.957 1 98.62 605 ILE B O 1
ATOM 10925 N N . THR B 1 606 ? 15.617 30.859 -7.477 1 98.38 606 THR B N 1
ATOM 10926 C CA . THR B 1 606 ? 16.203 32.188 -7.562 1 98.38 606 THR B CA 1
ATOM 10927 C C . THR B 1 606 ? 16.797 32.594 -6.215 1 98.38 606 THR B C 1
ATOM 10929 O O . THR B 1 606 ? 17.875 33.188 -6.16 1 98.38 606 THR B O 1
ATOM 10932 N N . GLY B 1 607 ? 16.031 32.312 -5.141 1 98.56 607 GLY B N 1
ATOM 10933 C CA . GLY B 1 607 ? 16.531 32.625 -3.809 1 98.56 607 GLY B CA 1
ATOM 10934 C C . GLY B 1 607 ? 17.828 31.922 -3.479 1 98.56 607 GLY B C 1
ATOM 10935 O O . GLY B 1 607 ? 18.766 32.531 -2.971 1 98.56 607 GLY B O 1
ATOM 10936 N N . ILE B 1 608 ? 17.953 30.625 -3.797 1 98.81 608 ILE B N 1
ATOM 10937 C CA . ILE B 1 608 ? 19.141 29.844 -3.535 1 98.81 608 ILE B CA 1
ATOM 10938 C C . ILE B 1 608 ? 20.312 30.375 -4.363 1 98.81 608 ILE B C 1
ATOM 10940 O O . ILE B 1 608 ? 21.438 30.469 -3.875 1 98.81 608 ILE B O 1
ATOM 10944 N N . GLN B 1 609 ? 20.078 30.781 -5.586 1 98.81 609 GLN B N 1
ATOM 10945 C CA . GLN B 1 609 ? 21.109 31.359 -6.441 1 98.81 609 GLN B CA 1
ATOM 10946 C C . GLN B 1 609 ? 21.625 32.688 -5.863 1 98.81 609 GLN B C 1
ATOM 10948 O O . GLN B 1 609 ? 22.844 32.938 -5.879 1 98.81 609 GLN B O 1
ATOM 10953 N N . GLN B 1 610 ? 20.719 33.531 -5.379 1 98.81 610 GLN B N 1
ATOM 10954 C CA . GLN B 1 610 ? 21.109 34.781 -4.758 1 98.81 610 GLN B CA 1
ATOM 10955 C C . GLN B 1 610 ? 21.969 34.562 -3.516 1 98.81 610 GLN B C 1
ATOM 10957 O O . GLN B 1 610 ? 22.984 35.219 -3.311 1 98.81 610 GLN B O 1
ATOM 10962 N N . LEU B 1 611 ? 21.547 33.594 -2.701 1 98.81 611 LEU B N 1
ATOM 10963 C CA . LEU B 1 611 ? 22.297 33.281 -1.492 1 98.81 611 LEU B CA 1
ATOM 10964 C C . LEU B 1 611 ? 23.688 32.75 -1.837 1 98.81 611 LEU B C 1
ATOM 10966 O O . LEU B 1 611 ? 24.656 33.031 -1.153 1 98.81 611 LEU B O 1
ATOM 10970 N N . ALA B 1 612 ? 23.75 31.922 -2.852 1 98.62 612 ALA B N 1
ATOM 10971 C CA . ALA B 1 612 ? 25.031 31.344 -3.258 1 98.62 612 ALA B CA 1
ATOM 10972 C C . ALA B 1 612 ? 26 32.438 -3.707 1 98.62 612 ALA B C 1
ATOM 10974 O O . ALA B 1 612 ? 27.219 32.281 -3.562 1 98.62 612 ALA B O 1
ATOM 10975 N N . LYS B 1 613 ? 25.5 33.5 -4.289 1 98.19 613 LYS B N 1
ATOM 10976 C CA . LYS B 1 613 ? 26.344 34.625 -4.645 1 98.19 613 LYS B CA 1
ATOM 10977 C C . LYS B 1 613 ? 26.875 35.344 -3.396 1 98.19 613 LYS B C 1
ATOM 10979 O O . LYS B 1 613 ? 28.016 35.812 -3.379 1 98.19 613 LYS B O 1
ATOM 10984 N N . GLN B 1 614 ? 26.062 35.344 -2.391 1 97.88 614 GLN B N 1
ATOM 10985 C CA . GLN B 1 614 ? 26.438 36 -1.135 1 97.88 614 GLN B CA 1
ATOM 10986 C C . GLN B 1 614 ? 27.328 35.094 -0.293 1 97.88 614 GLN B C 1
ATOM 10988 O O . GLN B 1 614 ? 28.203 35.562 0.434 1 97.88 614 GLN B O 1
ATOM 10993 N N . TYR B 1 615 ? 27.094 33.812 -0.366 1 98.31 615 TYR B N 1
ATOM 10994 C CA . TYR B 1 615 ? 27.812 32.812 0.405 1 98.31 615 TYR B CA 1
ATOM 10995 C C . TYR B 1 615 ? 28.484 31.781 -0.514 1 98.31 615 TYR B C 1
ATOM 10997 O O . TYR B 1 615 ? 27.938 30.703 -0.753 1 98.31 615 TYR B O 1
ATOM 11005 N N . PRO B 1 616 ? 29.688 31.969 -0.837 1 97.38 616 PRO B N 1
ATOM 11006 C CA . PRO B 1 616 ? 30.344 31.172 -1.882 1 97.38 616 PRO B CA 1
ATOM 11007 C C . PRO B 1 616 ? 30.547 29.719 -1.474 1 97.38 616 PRO B C 1
ATOM 11009 O O . PRO B 1 616 ? 30.828 28.875 -2.322 1 97.38 616 PRO B O 1
ATOM 11012 N N . TYR B 1 617 ? 30.406 29.406 -0.176 1 98.06 617 TYR B N 1
ATOM 11013 C CA . TYR B 1 617 ? 30.562 28.016 0.26 1 98.06 617 TYR B CA 1
ATOM 11014 C C . TYR B 1 617 ? 29.344 27.188 -0.13 1 98.06 617 TYR B C 1
ATOM 11016 O O . TYR B 1 617 ? 29.344 25.969 -0.006 1 98.06 617 TYR B O 1
ATOM 11024 N N . MET B 1 618 ? 28.281 27.781 -0.678 1 98.69 618 MET B N 1
ATOM 11025 C CA . MET B 1 618 ? 27.109 27.047 -1.147 1 98.69 618 MET B CA 1
ATOM 11026 C C . MET B 1 618 ? 27.359 26.453 -2.527 1 98.69 618 MET B C 1
ATOM 11028 O O . MET B 1 618 ? 27.656 27.172 -3.48 1 98.69 618 MET B O 1
ATOM 11032 N N . ASP B 1 619 ? 27.25 25.141 -2.658 1 98.5 619 ASP B N 1
ATOM 11033 C CA . ASP B 1 619 ? 27.422 24.438 -3.92 1 98.5 619 ASP B CA 1
ATOM 11034 C C . ASP B 1 619 ? 26.078 24.188 -4.605 1 98.5 619 ASP B C 1
ATOM 11036 O O . ASP B 1 619 ? 25.422 23.172 -4.336 1 98.5 619 ASP B O 1
ATOM 11040 N N . ILE B 1 620 ? 25.703 24.938 -5.582 1 98.19 620 ILE B N 1
ATOM 11041 C CA . ILE B 1 620 ? 24.375 24.828 -6.16 1 98.19 620 ILE B CA 1
ATOM 11042 C C . ILE B 1 620 ? 24.391 23.875 -7.344 1 98.19 620 ILE B C 1
ATOM 11044 O O . ILE B 1 620 ? 23.406 23.734 -8.07 1 98.19 620 ILE B O 1
ATOM 11048 N N . SER B 1 621 ? 25.578 23.234 -7.621 1 98 621 SER B N 1
ATOM 11049 C CA . SER B 1 621 ? 25.594 22.109 -8.547 1 98 621 SER B CA 1
ATOM 11050 C C . SER B 1 621 ? 25.016 20.844 -7.891 1 98 621 SER B C 1
ATOM 11052 O O . SER B 1 621 ? 24.656 19.891 -8.578 1 98 621 SER B O 1
ATOM 11054 N N . ARG B 1 622 ? 24.938 20.812 -6.598 1 98.31 622 ARG B N 1
ATOM 11055 C CA . ARG B 1 622 ? 24.344 19.734 -5.809 1 98.31 622 ARG B CA 1
ATOM 11056 C C . ARG B 1 622 ? 23.25 20.266 -4.895 1 98.31 622 ARG B C 1
ATOM 11058 O O . ARG B 1 622 ? 23.5 20.531 -3.711 1 98.31 622 ARG B O 1
ATOM 11065 N N . VAL B 1 623 ? 22.047 20.344 -5.379 1 98.88 623 VAL B N 1
ATOM 11066 C CA . VAL B 1 623 ? 20.922 20.859 -4.613 1 98.88 623 VAL B CA 1
ATOM 11067 C C . VAL B 1 623 ? 19.891 19.75 -4.406 1 98.88 623 VAL B C 1
ATOM 11069 O O . VAL B 1 623 ? 19.469 19.094 -5.363 1 98.88 623 VAL B O 1
ATOM 11072 N N . GLY B 1 624 ? 19.594 19.484 -3.193 1 98.88 624 GLY B N 1
ATOM 11073 C CA . GLY B 1 624 ? 18.5 18.609 -2.826 1 98.88 624 GLY B CA 1
ATOM 11074 C C . GLY B 1 624 ? 17.281 19.359 -2.326 1 98.88 624 GLY B C 1
ATOM 11075 O O . GLY B 1 624 ? 17.344 20.578 -2.076 1 98.88 624 GLY B O 1
ATOM 11076 N N . ILE B 1 625 ? 16.188 18.672 -2.232 1 98.88 625 ILE B N 1
ATOM 11077 C CA . ILE B 1 625 ? 14.945 19.281 -1.773 1 98.88 625 ILE B CA 1
ATOM 11078 C C . ILE B 1 625 ? 14.102 18.234 -1.058 1 98.88 625 ILE B C 1
ATOM 11080 O O . ILE B 1 625 ? 14.102 17.062 -1.436 1 98.88 625 ILE B O 1
ATOM 11084 N N . TRP B 1 626 ? 13.406 18.625 0.011 1 98.75 626 TRP B N 1
ATOM 11085 C CA . TRP B 1 626 ? 12.43 17.719 0.601 1 98.75 626 TRP B CA 1
ATOM 11086 C C . TRP B 1 626 ? 11.297 18.5 1.268 1 98.75 626 TRP B C 1
ATOM 11088 O O . TRP B 1 626 ? 11.461 19.672 1.595 1 98.75 626 TRP B O 1
ATOM 11098 N N . GLY B 1 627 ? 10.227 17.891 1.384 1 98.38 627 GLY B N 1
ATOM 11099 C CA . GLY B 1 627 ? 9.078 18.438 2.092 1 98.38 627 GLY B CA 1
ATOM 11100 C C . GLY B 1 627 ? 8.008 17.391 2.375 1 98.38 627 GLY B C 1
ATOM 11101 O O . GLY B 1 627 ? 8.102 16.266 1.904 1 98.38 627 GLY B O 1
ATOM 11102 N N . HIS B 1 628 ? 7.047 17.734 3.191 1 98 628 HIS B N 1
ATOM 11103 C CA . HIS B 1 628 ? 5.941 16.891 3.635 1 98 628 HIS B CA 1
ATOM 11104 C C . HIS B 1 628 ? 4.602 17.484 3.219 1 98 628 HIS B C 1
ATOM 11106 O O . HIS B 1 628 ? 4.441 18.703 3.162 1 98 628 HIS B O 1
ATOM 11112 N N . SER B 1 629 ? 3.561 16.609 2.875 1 97.44 629 SER B N 1
ATOM 11113 C CA . SER B 1 629 ? 2.24 17.078 2.457 1 97.44 629 SER B CA 1
ATOM 11114 C C . SER B 1 629 ? 2.336 17.969 1.226 1 97.44 629 SER B C 1
ATOM 11116 O O . SER B 1 629 ? 2.922 17.578 0.214 1 97.44 629 SER B O 1
ATOM 11118 N N . GLY B 1 630 ? 1.915 19.281 1.358 1 96.5 630 GLY B N 1
ATOM 11119 C CA . GLY B 1 630 ? 2.131 20.219 0.273 1 96.5 630 GLY B CA 1
ATOM 11120 C C . GLY B 1 630 ? 3.59 20.359 -0.12 1 96.5 630 GLY B C 1
ATOM 11121 O O . GLY B 1 630 ? 3.904 20.609 -1.285 1 96.5 630 GLY B O 1
ATOM 11122 N N . GLY B 1 631 ? 4.492 20.156 0.81 1 97.62 631 GLY B N 1
ATOM 11123 C CA . GLY B 1 631 ? 5.918 20.125 0.525 1 97.62 631 GLY B CA 1
ATOM 11124 C C . GLY B 1 631 ? 6.336 18.906 -0.279 1 97.62 631 GLY B C 1
ATOM 11125 O O . GLY B 1 631 ? 7.277 18.969 -1.072 1 97.62 631 GLY B O 1
ATOM 11126 N N . GLY B 1 632 ? 5.637 17.734 0.004 1 98.44 632 GLY B N 1
ATOM 11127 C CA . GLY B 1 632 ? 5.863 16.547 -0.818 1 98.44 632 GLY B CA 1
ATOM 11128 C C . GLY B 1 632 ? 5.461 16.75 -2.268 1 98.44 632 GLY B C 1
ATOM 11129 O O . GLY B 1 632 ? 6.176 16.328 -3.178 1 98.44 632 GLY B O 1
ATOM 11130 N N . PHE B 1 633 ? 4.277 17.375 -2.502 1 98.19 633 PHE B N 1
ATOM 11131 C CA . PHE B 1 633 ? 3.857 17.75 -3.848 1 98.19 633 PHE B CA 1
ATOM 11132 C C . PHE B 1 633 ? 4.922 18.609 -4.527 1 98.19 633 PHE B C 1
ATOM 11134 O O . PHE B 1 633 ? 5.336 18.312 -5.652 1 98.19 633 PHE B O 1
ATOM 11141 N N . ALA B 1 634 ? 5.375 19.625 -3.822 1 98 634 ALA B N 1
ATOM 11142 C CA . ALA B 1 634 ? 6.336 20.578 -4.371 1 98 634 ALA B CA 1
ATOM 11143 C C . ALA B 1 634 ? 7.668 19.891 -4.676 1 98 634 ALA B C 1
ATOM 11145 O O . ALA B 1 634 ? 8.328 20.219 -5.664 1 98 634 ALA B O 1
ATOM 11146 N N . THR B 1 635 ? 8.109 19 -3.838 1 98.75 635 THR B N 1
ATOM 11147 C CA . THR B 1 635 ? 9.359 18.281 -4.043 1 98.75 635 THR B CA 1
ATOM 11148 C C . THR B 1 635 ? 9.32 17.469 -5.336 1 98.75 635 THR B C 1
ATOM 11150 O O . THR B 1 635 ? 10.234 17.547 -6.156 1 98.75 635 THR B O 1
ATOM 11153 N N . ALA B 1 636 ? 8.227 16.703 -5.496 1 98.81 636 ALA B N 1
ATOM 11154 C CA . ALA B 1 636 ? 8.086 15.945 -6.734 1 98.81 636 ALA B CA 1
ATOM 11155 C C . ALA B 1 636 ? 8.039 16.875 -7.945 1 98.81 636 ALA B C 1
ATOM 11157 O O . ALA B 1 636 ? 8.688 16.609 -8.961 1 98.81 636 ALA B O 1
ATOM 11158 N N . THR B 1 637 ? 7.289 17.969 -7.84 1 98.5 637 THR B N 1
ATOM 11159 C CA . THR B 1 637 ? 7.227 18.953 -8.906 1 98.5 637 THR B CA 1
ATOM 11160 C C . THR B 1 637 ? 8.625 19.453 -9.266 1 98.5 637 THR B C 1
ATOM 11162 O O . THR B 1 637 ? 8.984 19.5 -10.445 1 98.5 637 THR B O 1
ATOM 11165 N N . ALA B 1 638 ? 9.391 19.781 -8.219 1 98.69 638 ALA B N 1
ATOM 11166 C CA . ALA B 1 638 ? 10.75 20.281 -8.43 1 98.69 638 ALA B CA 1
ATOM 11167 C C . ALA B 1 638 ? 11.586 19.266 -9.195 1 98.69 638 ALA B C 1
ATOM 11169 O O . ALA B 1 638 ? 12.273 19.625 -10.156 1 98.69 638 ALA B O 1
ATOM 11170 N N . MET B 1 639 ? 11.508 18.016 -8.836 1 98.81 639 MET B N 1
ATOM 11171 C CA . MET B 1 639 ? 12.312 16.953 -9.43 1 98.81 639 MET B CA 1
ATOM 11172 C C . MET B 1 639 ? 11.883 16.688 -10.867 1 98.81 639 MET B C 1
ATOM 11174 O O . MET B 1 639 ? 12.695 16.297 -11.703 1 98.81 639 MET B O 1
ATOM 11178 N N . PHE B 1 640 ? 10.594 16.875 -11.188 1 98.75 640 PHE B N 1
ATOM 11179 C CA . PHE B 1 640 ? 10.07 16.516 -12.5 1 98.75 640 PHE B CA 1
ATOM 11180 C C . PHE B 1 640 ? 10.148 17.703 -13.453 1 98.75 640 PHE B C 1
ATOM 11182 O O . PHE B 1 640 ? 10.398 17.531 -14.648 1 98.75 640 PHE B O 1
ATOM 11189 N N . ARG B 1 641 ? 9.984 18.922 -12.977 1 98.25 641 ARG B N 1
ATOM 11190 C CA . ARG B 1 641 ? 9.867 20.078 -13.844 1 98.25 641 ARG B CA 1
ATOM 11191 C C . ARG B 1 641 ? 11.164 20.875 -13.883 1 98.25 641 ARG B C 1
ATOM 11193 O O . ARG B 1 641 ? 11.398 21.656 -14.805 1 98.25 641 ARG B O 1
ATOM 11200 N N . TYR B 1 642 ? 12 20.75 -12.852 1 98.44 642 TYR B N 1
ATOM 11201 C CA . TYR B 1 642 ? 13.289 21.422 -12.781 1 98.44 642 TYR B CA 1
ATOM 11202 C C . TYR B 1 642 ? 14.414 20.438 -12.484 1 98.44 642 TYR B C 1
ATOM 11204 O O . TYR B 1 642 ? 15.211 20.656 -11.578 1 98.44 642 TYR B O 1
ATOM 11212 N N . PRO B 1 643 ? 14.469 19.406 -13.258 1 98.06 643 PRO B N 1
ATOM 11213 C CA . PRO B 1 643 ? 15.391 18.312 -12.938 1 98.06 643 PRO B CA 1
ATOM 11214 C C . PRO B 1 643 ? 16.859 18.703 -13.109 1 98.06 643 PRO B C 1
ATOM 11216 O O . PRO B 1 643 ? 17.75 18.016 -12.617 1 98.06 643 PRO B O 1
ATOM 11219 N N . ASP B 1 644 ? 17.172 19.781 -13.781 1 98.12 644 ASP B N 1
ATOM 11220 C CA . ASP B 1 644 ? 18.562 20.188 -13.984 1 98.12 644 ASP B CA 1
ATOM 11221 C C . ASP B 1 644 ? 19.094 20.938 -12.773 1 98.12 644 ASP B C 1
ATOM 11223 O O . ASP B 1 644 ? 20.312 21.031 -12.57 1 98.12 644 ASP B O 1
ATOM 11227 N N . PHE B 1 645 ? 18.172 21.5 -11.961 1 98.69 645 PHE B N 1
ATOM 11228 C CA . PHE B 1 645 ? 18.594 22.234 -10.773 1 98.69 645 PHE B CA 1
ATOM 11229 C C . PHE B 1 645 ? 18.578 21.344 -9.539 1 98.69 645 PHE B C 1
ATOM 11231 O O . PHE B 1 645 ? 19.516 21.359 -8.742 1 98.69 645 PHE B O 1
ATOM 11238 N N . PHE B 1 646 ? 17.5 20.625 -9.359 1 98.81 646 PHE B N 1
ATOM 11239 C CA . PHE B 1 646 ? 17.375 19.75 -8.203 1 98.81 646 PHE B CA 1
ATOM 11240 C C . PHE B 1 646 ? 17.844 18.344 -8.547 1 98.81 646 PHE B C 1
ATOM 11242 O O . PHE B 1 646 ? 17.312 17.719 -9.469 1 98.81 646 PHE B O 1
ATOM 11249 N N . LYS B 1 647 ? 18.719 17.766 -7.73 1 98.69 647 LYS B N 1
ATOM 11250 C CA . LYS B 1 647 ? 19.375 16.5 -8.07 1 98.69 647 LYS B CA 1
ATOM 11251 C C . LYS B 1 647 ? 18.812 15.352 -7.223 1 98.69 647 LYS B C 1
ATOM 11253 O O . LYS B 1 647 ? 18.812 14.203 -7.652 1 98.69 647 LYS B O 1
ATOM 11258 N N . VAL B 1 648 ? 18.453 15.641 -5.992 1 98.88 648 VAL B N 1
ATOM 11259 C CA . VAL B 1 648 ? 17.953 14.641 -5.059 1 98.88 648 VAL B CA 1
ATOM 11260 C C . VAL B 1 648 ? 16.703 15.172 -4.355 1 98.88 648 VAL B C 1
ATOM 11262 O O . VAL B 1 648 ? 16.719 16.297 -3.844 1 98.88 648 VAL B O 1
ATOM 11265 N N . GLY B 1 649 ? 15.609 14.461 -4.41 1 98.88 649 GLY B N 1
ATOM 11266 C CA . GLY B 1 649 ? 14.375 14.875 -3.768 1 98.88 649 GLY B CA 1
ATOM 11267 C C . GLY B 1 649 ? 13.797 13.812 -2.848 1 98.88 649 GLY B C 1
ATOM 11268 O O . GLY B 1 649 ? 13.898 12.617 -3.129 1 98.88 649 GLY B O 1
ATOM 11269 N N . ILE B 1 650 ? 13.234 14.188 -1.714 1 98.94 650 ILE B N 1
ATOM 11270 C CA . ILE B 1 650 ? 12.461 13.328 -0.819 1 98.94 650 ILE B CA 1
ATOM 11271 C C . ILE B 1 650 ? 11.055 13.891 -0.65 1 98.94 650 ILE B C 1
ATOM 11273 O O . ILE B 1 650 ? 10.867 14.922 0.007 1 98.94 650 ILE B O 1
ATOM 11277 N N . SER B 1 651 ? 10.102 13.266 -1.237 1 98.88 651 SER B N 1
ATOM 11278 C CA . SER B 1 651 ? 8.703 13.672 -1.228 1 98.88 651 SER B CA 1
ATOM 11279 C C . SER B 1 651 ? 7.898 12.867 -0.209 1 98.88 651 SER B C 1
ATOM 11281 O O . SER B 1 651 ? 7.645 11.672 -0.411 1 98.88 651 SER B O 1
ATOM 11283 N N . GLU B 1 652 ? 7.473 13.508 0.871 1 98.81 652 GLU B N 1
ATOM 11284 C CA . GLU B 1 652 ? 6.77 12.812 1.941 1 98.81 652 GLU B CA 1
ATOM 11285 C C . GLU B 1 652 ? 5.281 13.148 1.938 1 98.81 652 GLU B C 1
ATOM 11287 O O . GLU B 1 652 ? 4.906 14.312 2.078 1 98.81 652 GLU B O 1
ATOM 11292 N N . SER B 1 653 ? 4.391 12.195 1.701 1 98.69 653 SER B N 1
ATOM 11293 C CA . SER B 1 653 ? 2.939 12.258 1.831 1 98.69 653 SER B CA 1
ATOM 11294 C C . SER B 1 653 ? 2.355 13.375 0.971 1 98.69 653 SER B C 1
ATOM 11296 O O . SER B 1 653 ? 1.49 14.125 1.425 1 98.69 653 SER B O 1
ATOM 11298 N N . GLY B 1 654 ? 2.814 13.516 -0.259 1 98.25 654 GLY B N 1
ATOM 11299 C CA . GLY B 1 654 ? 2.41 14.625 -1.113 1 98.25 654 GLY B CA 1
ATOM 11300 C C . GLY B 1 654 ? 1.02 14.445 -1.694 1 98.25 654 GLY B C 1
ATOM 11301 O O . GLY B 1 654 ? 0.62 13.336 -2.039 1 98.25 654 GLY B O 1
ATOM 11302 N N . ASN B 1 655 ? 0.24 15.516 -1.8 1 97.56 655 ASN B N 1
ATOM 11303 C CA . ASN B 1 655 ? -1.021 15.547 -2.533 1 97.56 655 ASN B CA 1
ATOM 11304 C C . ASN B 1 655 ? -0.794 15.727 -4.031 1 97.56 655 ASN B C 1
ATOM 11306 O O . ASN B 1 655 ? -1.227 16.734 -4.609 1 97.56 655 ASN B O 1
ATOM 11310 N N . HIS B 1 656 ? -0.253 14.734 -4.699 1 98.62 656 HIS B N 1
ATOM 11311 C CA . HIS B 1 656 ? 0.357 14.797 -6.02 1 98.62 656 HIS B CA 1
ATOM 11312 C C . HIS B 1 656 ? -0.69 15.055 -7.098 1 98.62 656 HIS B C 1
ATOM 11314 O O . HIS B 1 656 ? -0.363 15.539 -8.188 1 98.62 656 HIS B O 1
ATOM 11320 N N . ASP B 1 657 ? -1.935 14.695 -6.875 1 98.38 657 ASP B N 1
ATOM 11321 C CA . ASP B 1 657 ? -3.09 15 -7.715 1 98.38 657 ASP B CA 1
ATOM 11322 C C . ASP B 1 657 ? -4.258 15.508 -6.871 1 98.38 657 ASP B C 1
ATOM 11324 O O . ASP B 1 657 ? -4.957 14.719 -6.23 1 98.38 657 ASP B O 1
ATOM 11328 N N . ASN B 1 658 ? -4.508 16.766 -6.973 1 97.06 658 ASN B N 1
ATOM 11329 C CA . ASN B 1 658 ? -5.504 17.375 -6.105 1 97.06 658 ASN B CA 1
ATOM 11330 C C . ASN B 1 658 ? -6.918 16.938 -6.473 1 97.06 658 ASN B C 1
ATOM 11332 O O . ASN B 1 658 ? -7.871 17.219 -5.742 1 97.06 658 ASN B O 1
ATOM 11336 N N . ARG B 1 659 ? -7.133 16.172 -7.586 1 97.38 659 ARG B N 1
ATOM 11337 C CA . ARG B 1 659 ? -8.391 15.492 -7.855 1 97.38 659 ARG B CA 1
ATOM 11338 C C . ARG B 1 659 ? -8.609 14.344 -6.887 1 97.38 659 ARG B C 1
ATOM 11340 O O . ARG B 1 659 ? -9.719 13.812 -6.781 1 97.38 659 ARG B O 1
ATOM 11347 N N . ASN B 1 660 ? -7.484 13.922 -6.199 1 98 660 ASN B N 1
ATOM 11348 C CA . ASN B 1 660 ? -7.551 12.875 -5.184 1 98 660 ASN B CA 1
ATOM 11349 C C . ASN B 1 660 ? -7.398 13.453 -3.777 1 98 660 ASN B C 1
ATOM 11351 O O . ASN B 1 660 ? -7.094 12.727 -2.832 1 98 660 ASN B O 1
ATOM 11355 N N . TYR B 1 661 ? -7.484 14.719 -3.582 1 96.31 661 TYR B N 1
ATOM 11356 C CA . TYR B 1 661 ? -7.398 15.398 -2.293 1 96.31 661 TYR B CA 1
ATOM 11357 C C . TYR B 1 661 ? -8.688 16.156 -1.989 1 96.31 661 TYR B C 1
ATOM 11359 O O . TYR B 1 661 ? -9.523 16.359 -2.875 1 96.31 661 TYR B O 1
ATOM 11367 N N . GLU B 1 662 ? -8.906 16.594 -0.794 1 94.69 662 GLU B N 1
ATOM 11368 C CA . GLU B 1 662 ? -10.195 17.062 -0.288 1 94.69 662 GLU B CA 1
ATOM 11369 C C . GLU B 1 662 ? -10.695 18.266 -1.09 1 94.69 662 GLU B C 1
ATOM 11371 O O . GLU B 1 662 ? -9.914 19.141 -1.463 1 94.69 662 GLU B O 1
ATOM 11376 N N . ASP B 1 663 ? -11.969 18.359 -1.304 1 96.12 663 ASP B N 1
ATOM 11377 C CA . ASP B 1 663 ? -12.594 19.344 -2.168 1 96.12 663 ASP B CA 1
ATOM 11378 C C . ASP B 1 663 ? -12.477 20.75 -1.57 1 96.12 663 ASP B C 1
ATOM 11380 O O . ASP B 1 663 ? -12.195 21.719 -2.287 1 96.12 663 ASP B O 1
ATOM 11384 N N . ASP B 1 664 ? -12.648 20.891 -0.25 1 95.94 664 ASP B N 1
ATOM 11385 C CA . ASP B 1 664 ? -12.672 22.219 0.375 1 95.94 664 ASP B CA 1
ATOM 11386 C C . ASP B 1 664 ? -11.344 22.953 0.155 1 95.94 664 ASP B C 1
ATOM 11388 O O . ASP B 1 664 ? -11.336 24.094 -0.32 1 95.94 664 ASP B O 1
ATOM 11392 N N . TRP B 1 665 ? -10.289 22.297 0.426 1 94.5 665 TRP B N 1
ATOM 11393 C CA . TRP B 1 665 ? -8.969 22.891 0.247 1 94.5 665 TRP B CA 1
ATOM 11394 C C . TRP B 1 665 ? -8.703 23.203 -1.224 1 94.5 665 TRP B C 1
ATOM 11396 O O . TRP B 1 665 ? -8.305 24.328 -1.568 1 94.5 665 TRP B O 1
ATOM 11406 N N . GLY B 1 666 ? -8.938 22.234 -2.098 1 94.88 666 GLY B N 1
ATOM 11407 C CA . GLY B 1 666 ? -8.672 22.406 -3.518 1 94.88 666 GLY B CA 1
ATOM 11408 C C . GLY B 1 666 ? -9.508 23.5 -4.156 1 94.88 666 GLY B C 1
ATOM 11409 O O . GLY B 1 666 ? -8.984 24.359 -4.879 1 94.88 666 GLY B O 1
ATOM 11410 N N . GLU B 1 667 ? -10.758 23.516 -3.836 1 96.25 667 GLU B N 1
ATOM 11411 C CA . GLU B 1 667 ? -11.672 24.453 -4.488 1 96.25 667 GLU B CA 1
ATOM 11412 C C . GLU B 1 667 ? -11.508 25.859 -3.932 1 96.25 667 GLU B C 1
ATOM 11414 O O . GLU B 1 667 ? -11.812 26.844 -4.613 1 96.25 667 GLU B O 1
ATOM 11419 N N . ARG B 1 668 ? -10.992 25.938 -2.732 1 94.81 668 ARG B N 1
ATOM 11420 C CA . ARG B 1 668 ? -10.68 27.234 -2.16 1 94.81 668 ARG B CA 1
ATOM 11421 C C . ARG B 1 668 ? -9.469 27.859 -2.85 1 94.81 668 ARG B C 1
ATOM 11423 O O . ARG B 1 668 ? -9.508 29.031 -3.242 1 94.81 668 ARG B O 1
ATOM 11430 N N . TYR B 1 669 ? -8.453 27.094 -3.109 1 93.69 669 TYR B N 1
ATOM 11431 C CA . TYR B 1 669 ? -7.18 27.688 -3.5 1 93.69 669 TYR B CA 1
ATOM 11432 C C . TYR B 1 669 ? -6.91 27.469 -4.984 1 93.69 669 TYR B C 1
ATOM 11434 O O . TYR B 1 669 ? -6.125 28.203 -5.59 1 93.69 669 TYR B O 1
ATOM 11442 N N . ASP B 1 670 ? -7.52 26.484 -5.602 1 94.31 670 ASP B N 1
ATOM 11443 C CA . ASP B 1 670 ? -7.312 26.203 -7.016 1 94.31 670 ASP B CA 1
ATOM 11444 C C . ASP B 1 670 ? -8.57 26.516 -7.828 1 94.31 670 ASP B C 1
ATOM 11446 O O . ASP B 1 670 ? -8.539 26.484 -9.062 1 94.31 670 ASP B O 1
ATOM 11450 N N . GLY B 1 671 ? -9.633 26.891 -7.133 1 95.5 671 GLY B N 1
ATOM 11451 C CA . GLY B 1 671 ? -10.898 27.125 -7.809 1 95.5 671 GLY B CA 1
ATOM 11452 C C . GLY B 1 671 ? -11.641 25.828 -8.133 1 95.5 671 GLY B C 1
ATOM 11453 O O . GLY B 1 671 ? -11.117 24.734 -7.918 1 95.5 671 GLY B O 1
ATOM 11454 N N . LEU B 1 672 ? -12.867 25.969 -8.562 1 96.75 672 LEU B N 1
ATOM 11455 C CA . LEU B 1 672 ? -13.664 24.812 -8.977 1 96.75 672 LEU B CA 1
ATOM 11456 C C . LEU B 1 672 ? -13 24.094 -10.141 1 96.75 672 LEU B C 1
ATOM 11458 O O . LEU B 1 672 ? -12.289 24.703 -10.93 1 96.75 672 LEU B O 1
ATOM 11462 N N . LEU B 1 673 ? -13.172 22.781 -10.203 1 96.44 673 LEU B N 1
ATOM 11463 C CA . LEU B 1 673 ? -12.648 22 -11.32 1 96.44 673 LEU B CA 1
ATOM 11464 C C . LEU B 1 673 ? -13.328 22.375 -12.625 1 96.44 673 LEU B C 1
ATOM 11466 O O . LEU B 1 673 ? -14.562 22.359 -12.719 1 96.44 673 LEU B O 1
ATOM 11470 N N . VAL B 1 674 ? -12.641 22.875 -13.539 1 94.12 674 VAL B N 1
ATOM 11471 C CA . VAL B 1 674 ? -13.133 23.266 -14.859 1 94.12 674 VAL B CA 1
ATOM 11472 C C . VAL B 1 674 ? -12.312 22.562 -15.945 1 94.12 674 VAL B C 1
ATOM 11474 O O . VAL B 1 674 ? -11.109 22.375 -15.789 1 94.12 674 VAL B O 1
ATOM 11477 N N . LYS B 1 675 ? -12.961 22.047 -16.953 1 90.19 675 LYS B N 1
ATOM 11478 C CA . LYS B 1 675 ? -12.273 21.453 -18.094 1 90.19 675 LYS B CA 1
ATOM 11479 C C . LYS B 1 675 ? -11.938 22.5 -19.141 1 90.19 675 LYS B C 1
ATOM 11481 O O . LYS B 1 675 ? -12.781 23.328 -19.484 1 90.19 675 LYS B O 1
ATOM 11486 N N . ASN B 1 676 ? -10.688 22.531 -19.5 1 86.62 676 ASN B N 1
ATOM 11487 C CA . ASN B 1 676 ? -10.242 23.438 -20.562 1 86.62 676 ASN B CA 1
ATOM 11488 C C . ASN B 1 676 ? -10.727 22.984 -21.938 1 86.62 676 ASN B C 1
ATOM 11490 O O . ASN B 1 676 ? -11.344 21.922 -22.062 1 86.62 676 ASN B O 1
ATOM 11494 N N . ALA B 1 677 ? -10.414 23.797 -22.938 1 87.56 677 ALA B N 1
ATOM 11495 C CA . ALA B 1 677 ? -10.852 23.531 -24.297 1 87.56 677 ALA B CA 1
ATOM 11496 C C . ALA B 1 677 ? -10.242 22.234 -24.828 1 87.56 677 ALA B C 1
ATOM 11498 O O . ALA B 1 677 ? -10.859 21.516 -25.609 1 87.56 677 ALA B O 1
ATOM 11499 N N . ASP B 1 678 ? -9.086 21.875 -24.344 1 89.44 678 ASP B N 1
ATOM 11500 C CA . ASP B 1 678 ? -8.383 20.688 -24.797 1 89.44 678 ASP B CA 1
ATOM 11501 C C . ASP B 1 678 ? -8.828 19.453 -24.031 1 89.44 678 ASP B C 1
ATOM 11503 O O . ASP B 1 678 ? -8.336 18.344 -24.266 1 89.44 678 ASP B O 1
ATOM 11507 N N . GLY B 1 679 ? -9.742 19.688 -23.125 1 89.12 679 GLY B N 1
ATOM 11508 C CA . GLY B 1 679 ? -10.273 18.578 -22.375 1 89.12 679 GLY B CA 1
ATOM 11509 C C . GLY B 1 679 ? -9.508 18.297 -21.094 1 89.12 679 GLY B C 1
ATOM 11510 O O . GLY B 1 679 ? -9.953 17.516 -20.25 1 89.12 679 GLY B O 1
ATOM 11511 N N . ILE B 1 680 ? -8.344 19 -20.922 1 91.88 680 ILE B N 1
ATOM 11512 C CA . ILE B 1 680 ? -7.527 18.859 -19.719 1 91.88 680 ILE B CA 1
ATOM 11513 C C . ILE B 1 680 ? -7.996 19.844 -18.656 1 91.88 680 ILE B C 1
ATOM 11515 O O . ILE B 1 680 ? -8.117 21.031 -18.922 1 91.88 680 ILE B O 1
ATOM 11519 N N . SER B 1 681 ? -8.312 19.344 -17.438 1 94.06 681 SER B N 1
ATOM 11520 C CA . SER B 1 681 ? -8.82 20.234 -16.391 1 94.06 681 SER B CA 1
ATOM 11521 C C . SER B 1 681 ? -7.688 21.047 -15.758 1 94.06 681 SER B C 1
ATOM 11523 O O . SER B 1 681 ? -6.512 20.703 -15.922 1 94.06 681 SER B O 1
ATOM 11525 N N . ASN B 1 682 ? -8.023 22.094 -14.992 1 94.19 682 ASN B N 1
ATOM 11526 C CA . ASN B 1 682 ? -7.059 22.906 -14.258 1 94.19 682 ASN B CA 1
ATOM 11527 C C . ASN B 1 682 ? -6.348 22.078 -13.188 1 94.19 682 ASN B C 1
ATOM 11529 O O . ASN B 1 682 ? -5.207 22.375 -12.82 1 94.19 682 ASN B O 1
ATOM 11533 N N . TYR B 1 683 ? -6.98 21.047 -12.734 1 96.44 683 TYR B N 1
ATOM 11534 C CA . TYR B 1 683 ? -6.363 20.172 -11.75 1 96.44 683 TYR B CA 1
ATOM 11535 C C . TYR B 1 683 ? -5.43 19.172 -12.422 1 96.44 683 TYR B C 1
ATOM 11537 O O . TYR B 1 683 ? -4.324 18.922 -11.93 1 96.44 683 TYR B O 1
ATOM 11545 N N . GLU B 1 684 ? -5.883 18.578 -13.586 1 96 684 GLU B N 1
ATOM 11546 C CA . GLU B 1 684 ? -5.094 17.594 -14.305 1 96 684 GLU B CA 1
ATOM 11547 C C . GLU B 1 684 ? -3.771 18.172 -14.789 1 96 684 GLU B C 1
ATOM 11549 O O . GLU B 1 684 ? -2.738 17.5 -14.758 1 96 684 GLU B O 1
ATOM 11554 N N . ALA B 1 685 ? -3.764 19.391 -15.188 1 93.88 685 ALA B N 1
ATOM 11555 C CA . ALA B 1 685 ? -2.578 20.078 -15.703 1 93.88 685 ALA B CA 1
ATOM 11556 C C . ALA B 1 685 ? -1.507 20.203 -14.625 1 93.88 685 ALA B C 1
ATOM 11558 O O . ALA B 1 685 ? -0.324 20.359 -14.93 1 93.88 685 ALA B O 1
ATOM 11559 N N . GLN B 1 686 ? -1.884 20.094 -13.359 1 95.5 686 GLN B N 1
ATOM 11560 C CA . GLN B 1 686 ? -0.982 20.312 -12.234 1 95.5 686 GLN B CA 1
ATOM 11561 C C . GLN B 1 686 ? -0.532 18.984 -11.617 1 95.5 686 GLN B C 1
ATOM 11563 O O . GLN B 1 686 ? 0.342 18.969 -10.75 1 95.5 686 GLN B O 1
ATOM 11568 N N . ALA B 1 687 ? -1.13 17.875 -12.062 1 97.94 687 ALA B N 1
ATOM 11569 C CA . ALA B 1 687 ? -0.904 16.562 -11.445 1 97.94 687 ALA B CA 1
ATOM 11570 C C . ALA B 1 687 ? 0.511 16.062 -11.719 1 97.94 687 ALA B C 1
ATOM 11572 O O . ALA B 1 687 ? 0.934 15.984 -12.875 1 97.94 687 ALA B O 1
ATOM 11573 N N . ASN B 1 688 ? 1.227 15.625 -10.703 1 98.56 688 ASN B N 1
ATOM 11574 C CA . ASN B 1 688 ? 2.648 15.312 -10.789 1 98.56 688 ASN B CA 1
ATOM 11575 C C . ASN B 1 688 ? 2.898 14.07 -11.641 1 98.56 688 ASN B C 1
ATOM 11577 O O . ASN B 1 688 ? 3.91 13.992 -12.344 1 98.56 688 ASN B O 1
ATOM 11581 N N . GLN B 1 689 ? 1.983 13.055 -11.578 1 98.62 689 GLN B N 1
ATOM 11582 C CA . GLN B 1 689 ? 2.211 11.812 -12.305 1 98.62 689 GLN B CA 1
ATOM 11583 C C . GLN B 1 689 ? 2.363 12.062 -13.805 1 98.62 689 GLN B C 1
ATOM 11585 O O . GLN B 1 689 ? 3.023 11.297 -14.5 1 98.62 689 GLN B O 1
ATOM 11590 N N . ASN B 1 690 ? 1.803 13.18 -14.312 1 97.94 690 ASN B N 1
ATOM 11591 C CA . ASN B 1 690 ? 1.86 13.5 -15.734 1 97.94 690 ASN B CA 1
ATOM 11592 C C . ASN B 1 690 ? 3.271 13.891 -16.172 1 97.94 690 ASN B C 1
ATOM 11594 O O . ASN B 1 690 ? 3.574 13.93 -17.359 1 97.94 690 ASN B O 1
ATOM 11598 N N . TYR B 1 691 ? 4.156 14.18 -15.234 1 98.5 691 TYR B N 1
ATOM 11599 C CA . TYR B 1 691 ? 5.492 14.68 -15.531 1 98.5 691 TYR B CA 1
ATOM 11600 C C . TYR B 1 691 ? 6.562 13.734 -15 1 98.5 691 TYR B C 1
ATOM 11602 O O . TYR B 1 691 ? 7.758 14.031 -15.086 1 98.5 691 TYR B O 1
ATOM 11610 N N . ALA B 1 692 ? 6.172 12.594 -14.531 1 98.69 692 ALA B N 1
ATOM 11611 C CA . ALA B 1 692 ? 7.07 11.648 -13.875 1 98.69 692 ALA B CA 1
ATOM 11612 C C . ALA B 1 692 ? 8.195 11.219 -14.82 1 98.69 692 ALA B C 1
ATOM 11614 O O . ALA B 1 692 ? 9.312 10.961 -14.383 1 98.69 692 ALA B O 1
ATOM 11615 N N . LYS B 1 693 ? 7.961 11.125 -16.141 1 98.44 693 LYS B N 1
ATOM 11616 C CA . LYS B 1 693 ? 8.922 10.664 -17.156 1 98.44 693 LYS B CA 1
ATOM 11617 C C . LYS B 1 693 ? 10.133 11.586 -17.219 1 98.44 693 LYS B C 1
ATOM 11619 O O . LYS B 1 693 ? 11.172 11.211 -17.766 1 98.44 693 LYS B O 1
ATOM 11624 N N . ASN B 1 694 ? 10.055 12.805 -16.625 1 98.69 694 ASN B N 1
ATOM 11625 C CA . ASN B 1 694 ? 11.109 13.812 -16.719 1 98.69 694 ASN B CA 1
ATOM 11626 C C . ASN B 1 694 ? 12.172 13.617 -15.633 1 98.69 694 ASN B C 1
ATOM 11628 O O . ASN B 1 694 ? 13.188 14.305 -15.617 1 98.69 694 ASN B O 1
ATOM 11632 N N . LEU B 1 695 ? 11.961 12.695 -14.727 1 98.69 695 LEU B N 1
ATOM 11633 C CA . LEU B 1 695 ? 12.883 12.516 -13.609 1 98.69 695 LEU B CA 1
ATOM 11634 C C . LEU B 1 695 ? 14.289 12.219 -14.117 1 98.69 695 LEU B C 1
ATOM 11636 O O . LEU B 1 695 ? 14.492 11.305 -14.922 1 98.69 695 LEU B O 1
ATOM 11640 N N . LYS B 1 696 ? 15.312 12.953 -13.664 1 97.75 696 LYS B N 1
ATOM 11641 C CA . LYS B 1 696 ? 16.719 12.703 -13.977 1 97.75 696 LYS B CA 1
ATOM 11642 C C . LYS B 1 696 ? 17.5 12.336 -12.719 1 97.75 696 LYS B C 1
ATOM 11644 O O . LYS B 1 696 ? 18.422 11.523 -12.781 1 97.75 696 LYS B O 1
ATOM 11649 N N . GLY B 1 697 ? 17.141 12.961 -11.586 1 97.44 697 GLY B N 1
ATOM 11650 C CA . GLY B 1 697 ? 17.875 12.75 -10.344 1 97.44 697 GLY B CA 1
ATOM 11651 C C . GLY B 1 697 ? 17.297 11.633 -9.5 1 97.44 697 GLY B C 1
ATOM 11652 O O . GLY B 1 697 ? 16.656 10.719 -10.023 1 97.44 697 GLY B O 1
ATOM 11653 N N . LYS B 1 698 ? 17.703 11.578 -8.242 1 98.31 698 LYS B N 1
ATOM 11654 C CA . LYS B 1 698 ? 17.25 10.57 -7.285 1 98.31 698 LYS B CA 1
ATOM 11655 C C . LYS B 1 698 ? 16.047 11.062 -6.508 1 98.31 698 LYS B C 1
ATOM 11657 O O . LYS B 1 698 ? 16.062 12.141 -5.918 1 98.31 698 LYS B O 1
ATOM 11662 N N . LEU B 1 699 ? 14.977 10.297 -6.527 1 98.88 699 LEU B N 1
ATOM 11663 C CA . LEU B 1 699 ? 13.742 10.664 -5.848 1 98.88 699 LEU B CA 1
ATOM 11664 C C . LEU B 1 699 ? 13.297 9.562 -4.891 1 98.88 699 LEU B C 1
ATOM 11666 O O . LEU B 1 699 ? 13.211 8.398 -5.281 1 98.88 699 LEU B O 1
ATOM 11670 N N . MET B 1 700 ? 13.086 9.875 -3.674 1 98.88 700 MET B N 1
ATOM 11671 C CA . MET B 1 700 ? 12.422 8.992 -2.715 1 98.88 700 MET B CA 1
ATOM 11672 C C . MET B 1 700 ? 10.992 9.453 -2.447 1 98.88 700 MET B C 1
ATOM 11674 O O . MET B 1 700 ? 10.758 10.633 -2.184 1 98.88 700 MET B O 1
ATOM 11678 N N . LEU B 1 701 ? 10.062 8.633 -2.617 1 98.94 701 LEU B N 1
ATOM 11679 C CA . LEU B 1 701 ? 8.68 8.836 -2.189 1 98.94 701 LEU B CA 1
ATOM 11680 C C . LEU B 1 701 ? 8.414 8.133 -0.866 1 98.94 701 LEU B C 1
ATOM 11682 O O . LEU B 1 701 ? 8.883 7.012 -0.649 1 98.94 701 LEU B O 1
ATOM 11686 N N . ALA B 1 702 ? 7.719 8.766 0.038 1 98.88 702 ALA B N 1
ATOM 11687 C CA . ALA B 1 702 ? 7.336 8.156 1.307 1 98.88 702 ALA B CA 1
ATOM 11688 C C . ALA B 1 702 ? 5.871 8.43 1.631 1 98.88 702 ALA B C 1
ATOM 11690 O O . ALA B 1 702 ? 5.363 9.523 1.349 1 98.88 702 ALA B O 1
ATOM 11691 N N . HIS B 1 703 ? 5.191 7.496 2.252 1 98.88 703 HIS B N 1
ATOM 11692 C CA . HIS B 1 703 ? 3.777 7.703 2.555 1 98.88 703 HIS B CA 1
ATOM 11693 C C . HIS B 1 703 ? 3.287 6.707 3.6 1 98.88 703 HIS B C 1
ATOM 11695 O O . HIS B 1 703 ? 3.756 5.566 3.645 1 98.88 703 HIS B O 1
ATOM 11701 N N . GLY B 1 704 ? 2.391 7.082 4.496 1 98.69 704 GLY B N 1
ATOM 11702 C CA . GLY B 1 704 ? 1.653 6.168 5.355 1 98.69 704 GLY B CA 1
ATOM 11703 C C . GLY B 1 704 ? 0.408 5.605 4.699 1 98.69 704 GLY B C 1
ATOM 11704 O O . GLY B 1 704 ? -0.365 6.344 4.086 1 98.69 704 GLY B O 1
ATOM 11705 N N . LEU B 1 705 ? 0.126 4.316 4.883 1 98.44 705 LEU B N 1
ATOM 11706 C CA . LEU B 1 705 ? -0.989 3.688 4.184 1 98.44 705 LEU B CA 1
ATOM 11707 C C . LEU B 1 705 ? -2.293 3.885 4.949 1 98.44 705 LEU B C 1
ATOM 11709 O O . LEU B 1 705 ? -3.373 3.59 4.434 1 98.44 705 LEU B O 1
ATOM 11713 N N . MET B 1 706 ? -2.24 4.422 6.141 1 97.69 706 MET B N 1
ATOM 11714 C CA . MET B 1 706 ? -3.451 4.754 6.887 1 97.69 706 MET B CA 1
ATOM 11715 C C . MET B 1 706 ? -3.662 6.266 6.938 1 97.69 706 MET B C 1
ATOM 11717 O O . MET B 1 706 ? -4.25 6.781 7.887 1 97.69 706 MET B O 1
ATOM 11721 N N . ASP B 1 707 ? -3.094 6.977 6 1 97.62 707 ASP B N 1
ATOM 11722 C CA . ASP B 1 707 ? -3.238 8.422 5.871 1 97.62 707 ASP B CA 1
ATOM 11723 C C . ASP B 1 707 ? -4.648 8.797 5.422 1 97.62 707 ASP B C 1
ATOM 11725 O O . ASP B 1 707 ? -5.008 8.602 4.258 1 97.62 707 ASP B O 1
ATOM 11729 N N . ASN B 1 708 ? -5.418 9.328 6.316 1 95.12 708 ASN B N 1
ATOM 11730 C CA . ASN B 1 708 ? -6.773 9.742 5.98 1 95.12 708 ASN B CA 1
ATOM 11731 C C . ASN B 1 708 ? -6.848 11.234 5.688 1 95.12 708 ASN B C 1
ATOM 11733 O O . ASN B 1 708 ? -7.938 11.789 5.539 1 95.12 708 ASN B O 1
ATOM 11737 N N . ASN B 1 709 ? -5.641 11.891 5.746 1 96.25 709 ASN B N 1
ATOM 11738 C CA . ASN B 1 709 ? -5.547 13.289 5.328 1 96.25 709 ASN B CA 1
ATOM 11739 C C . ASN B 1 709 ? -5.273 13.406 3.832 1 96.25 709 ASN B C 1
ATOM 11741 O O . ASN B 1 709 ? -6.148 13.828 3.07 1 96.25 709 ASN B O 1
ATOM 11745 N N . VAL B 1 710 ? -4.148 13 3.465 1 97.75 710 VAL B N 1
ATOM 11746 C CA . VAL B 1 710 ? -3.834 12.82 2.051 1 97.75 710 VAL B CA 1
ATOM 11747 C C . VAL B 1 710 ? -3.879 11.336 1.701 1 97.75 710 VAL B C 1
ATOM 11749 O O . VAL B 1 710 ? -2.949 10.586 2.014 1 97.75 710 VAL B O 1
ATOM 11752 N N . PRO B 1 711 ? -4.918 10.938 1.011 1 97.62 711 PRO B N 1
ATOM 11753 C CA . PRO B 1 711 ? -5.035 9.5 0.725 1 97.62 711 PRO B CA 1
ATOM 11754 C C . PRO B 1 711 ? -3.801 8.938 0.025 1 97.62 711 PRO B C 1
ATOM 11756 O O . PRO B 1 711 ? -3.225 9.594 -0.845 1 97.62 711 PRO B O 1
ATOM 11759 N N . PRO B 1 712 ? -3.361 7.691 0.372 1 98 712 PRO B N 1
ATOM 11760 C CA . PRO B 1 712 ? -2.105 7.121 -0.128 1 98 712 PRO B CA 1
ATOM 11761 C C . PRO B 1 712 ? -2.084 6.984 -1.648 1 98 712 PRO B C 1
ATOM 11763 O O . PRO B 1 712 ? -1.011 6.902 -2.25 1 98 712 PRO B O 1
ATOM 11766 N N . GLN B 1 713 ? -3.242 6.973 -2.334 1 97.94 713 GLN B N 1
ATOM 11767 C CA . GLN B 1 713 ? -3.326 6.871 -3.787 1 97.94 713 GLN B CA 1
ATOM 11768 C C . GLN B 1 713 ? -2.539 7.992 -4.461 1 97.94 713 GLN B C 1
ATOM 11770 O O . GLN B 1 713 ? -2.033 7.82 -5.574 1 97.94 713 GLN B O 1
ATOM 11775 N N . ASN B 1 714 ? -2.416 9.109 -3.766 1 98.56 714 ASN B N 1
ATOM 11776 C CA . ASN B 1 714 ? -1.651 10.219 -4.332 1 98.56 714 ASN B CA 1
ATOM 11777 C C . ASN B 1 714 ? -0.218 9.805 -4.652 1 98.56 714 ASN B C 1
ATOM 11779 O O . ASN B 1 714 ? 0.227 9.922 -5.793 1 98.56 714 ASN B O 1
ATOM 11783 N N . THR B 1 715 ? 0.472 9.266 -3.738 1 98.88 715 THR B N 1
ATOM 11784 C CA . THR B 1 715 ? 1.843 8.812 -3.941 1 98.88 715 THR B CA 1
ATOM 11785 C C . THR B 1 715 ? 1.882 7.621 -4.898 1 98.88 715 THR B C 1
ATOM 11787 O O . THR B 1 715 ? 2.783 7.52 -5.734 1 98.88 715 THR B O 1
ATOM 11790 N N . LEU B 1 716 ? 0.904 6.754 -4.832 1 98.88 716 LEU B N 1
ATOM 11791 C CA . LEU B 1 716 ? 0.878 5.547 -5.648 1 9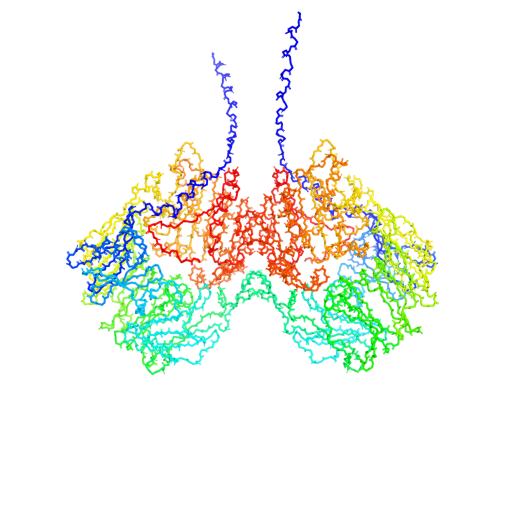8.88 716 LEU B CA 1
ATOM 11792 C C . LEU B 1 716 ? 0.665 5.887 -7.121 1 98.88 716 LEU B C 1
ATOM 11794 O O . LEU B 1 716 ? 1.187 5.203 -8 1 98.88 716 LEU B O 1
ATOM 11798 N N . LEU B 1 717 ? -0.098 6.961 -7.438 1 98.81 717 LEU B N 1
ATOM 11799 C CA . LEU B 1 717 ? -0.244 7.438 -8.805 1 98.81 717 LEU B CA 1
ATOM 11800 C C . LEU B 1 717 ? 1.11 7.816 -9.398 1 98.81 717 LEU B C 1
ATOM 11802 O O . LEU B 1 717 ? 1.409 7.477 -10.547 1 98.81 717 LEU B O 1
ATOM 11806 N N . VAL B 1 718 ? 1.916 8.516 -8.602 1 98.94 718 VAL B N 1
ATOM 11807 C CA . VAL B 1 718 ? 3.236 8.938 -9.055 1 98.94 718 VAL B CA 1
ATOM 11808 C C . VAL B 1 718 ? 4.148 7.719 -9.211 1 98.94 718 VAL B C 1
ATOM 11810 O O . VAL B 1 718 ? 4.883 7.605 -10.195 1 98.94 718 VAL B O 1
ATOM 11813 N N . ALA B 1 719 ? 4.121 6.805 -8.273 1 98.88 719 ALA B N 1
ATOM 11814 C CA . ALA B 1 719 ? 4.922 5.586 -8.352 1 98.88 719 ALA B CA 1
ATOM 11815 C C . ALA B 1 719 ? 4.641 4.824 -9.648 1 98.88 719 ALA B C 1
ATOM 11817 O O . ALA B 1 719 ? 5.566 4.434 -10.359 1 98.88 719 ALA B O 1
ATOM 11818 N N . GLU B 1 720 ? 3.398 4.594 -9.938 1 98.69 720 GLU B N 1
ATOM 11819 C CA . GLU B 1 720 ? 3.033 3.84 -11.133 1 98.69 720 GLU B CA 1
ATOM 11820 C C . GLU B 1 720 ? 3.465 4.574 -12.398 1 98.69 720 GLU B C 1
ATOM 11822 O O . GLU B 1 720 ? 3.898 3.945 -13.367 1 98.69 720 GLU B O 1
ATOM 11827 N N . ALA B 1 721 ? 3.285 5.922 -12.422 1 98.88 721 ALA B N 1
ATOM 11828 C CA . ALA B 1 721 ? 3.717 6.707 -13.57 1 98.88 721 ALA B CA 1
ATOM 11829 C C . ALA B 1 721 ? 5.223 6.574 -13.789 1 98.88 721 ALA B C 1
ATOM 11831 O O . ALA B 1 721 ? 5.684 6.5 -14.938 1 98.88 721 ALA B O 1
ATOM 11832 N N . LEU B 1 722 ? 5.988 6.613 -12.711 1 98.88 722 LEU B N 1
ATOM 11833 C CA . LEU B 1 722 ? 7.434 6.434 -12.805 1 98.88 722 LEU B CA 1
ATOM 11834 C C . LEU B 1 722 ? 7.777 5.051 -13.359 1 98.88 722 LEU B C 1
ATOM 11836 O O . LEU B 1 722 ? 8.664 4.922 -14.203 1 98.88 722 LEU B O 1
ATOM 11840 N N . GLU B 1 723 ? 7.078 3.996 -12.898 1 98.69 723 GLU B N 1
ATOM 11841 C CA . GLU B 1 723 ? 7.277 2.639 -13.398 1 98.69 723 GLU B CA 1
ATOM 11842 C C . GLU B 1 723 ? 6.941 2.541 -14.883 1 98.69 723 GLU B C 1
ATOM 11844 O O . GLU B 1 723 ? 7.699 1.953 -15.656 1 98.69 723 GLU B O 1
ATOM 11849 N N . LYS B 1 724 ? 5.805 3.133 -15.25 1 98.06 724 LYS B N 1
ATOM 11850 C CA . LYS B 1 724 ? 5.395 3.148 -16.656 1 98.06 724 LYS B CA 1
ATOM 11851 C C . LYS B 1 724 ? 6.457 3.807 -17.531 1 98.06 724 LYS B C 1
ATOM 11853 O O . LYS B 1 724 ? 6.672 3.389 -18.672 1 98.06 724 LYS B O 1
ATOM 11858 N N . ALA B 1 725 ? 7.16 4.797 -16.953 1 98.5 725 ALA B N 1
ATOM 11859 C CA . ALA B 1 725 ? 8.195 5.527 -17.688 1 98.5 725 ALA B CA 1
ATOM 11860 C C . ALA B 1 725 ? 9.555 4.848 -17.547 1 98.5 725 ALA B C 1
ATOM 11862 O O . ALA B 1 725 ? 10.578 5.391 -17.953 1 98.5 725 ALA B O 1
ATOM 11863 N N . ASN B 1 726 ? 9.641 3.674 -16.922 1 98.19 726 ASN B N 1
ATOM 11864 C CA . ASN B 1 726 ? 10.852 2.889 -16.688 1 98.19 726 ASN B CA 1
ATOM 11865 C C . ASN B 1 726 ? 11.875 3.666 -15.867 1 98.19 726 ASN B C 1
ATOM 11867 O O . ASN B 1 726 ? 13.078 3.553 -16.094 1 98.19 726 ASN B O 1
ATOM 11871 N N . LYS B 1 727 ? 11.359 4.566 -14.93 1 98.56 727 LYS B N 1
ATOM 11872 C CA . LYS B 1 727 ? 12.242 5.355 -14.078 1 98.56 727 LYS B CA 1
ATOM 11873 C C . LYS B 1 727 ? 12.523 4.633 -12.766 1 98.56 727 LYS B C 1
ATOM 11875 O O . LYS B 1 727 ? 11.633 4.004 -12.188 1 98.56 727 LYS B O 1
ATOM 11880 N N . SER B 1 728 ? 13.766 4.738 -12.297 1 97.56 728 SER B N 1
ATOM 11881 C CA . SER B 1 728 ? 14.125 4.254 -10.969 1 97.56 728 SER B CA 1
ATOM 11882 C C . SER B 1 728 ? 13.82 5.301 -9.898 1 97.56 728 SER B C 1
ATOM 11884 O O . SER B 1 728 ? 14.062 6.492 -10.102 1 97.56 728 SER B O 1
ATOM 11886 N N . PHE B 1 729 ? 13.266 4.922 -8.852 1 98.5 729 PHE B N 1
ATOM 11887 C CA . PHE B 1 729 ? 12.984 5.742 -7.68 1 98.5 729 PHE B CA 1
ATOM 11888 C C . PHE B 1 729 ? 12.977 4.891 -6.414 1 98.5 729 PHE B C 1
ATOM 11890 O O . PHE B 1 729 ? 13.023 3.66 -6.488 1 98.5 729 PHE B O 1
ATOM 11897 N N . ASP B 1 730 ? 13.039 5.512 -5.258 1 98.56 730 ASP B N 1
ATOM 11898 C CA . ASP B 1 730 ? 12.984 4.828 -3.971 1 98.56 730 ASP B CA 1
ATOM 11899 C C . ASP B 1 730 ? 11.648 5.082 -3.271 1 98.56 730 ASP B C 1
ATOM 11901 O O . ASP B 1 730 ? 11.047 6.145 -3.443 1 98.56 730 ASP B O 1
ATOM 11905 N N . LEU B 1 731 ? 11.188 4.051 -2.586 1 98.88 731 LEU B N 1
ATOM 11906 C CA . LEU B 1 731 ? 9.875 4.125 -1.954 1 98.88 731 LEU B CA 1
ATOM 11907 C C . LEU B 1 731 ? 9.945 3.67 -0.5 1 98.88 731 LEU B C 1
ATOM 11909 O O . LEU B 1 731 ? 10.57 2.654 -0.193 1 98.88 731 LEU B O 1
ATOM 11913 N N . VAL B 1 732 ? 9.414 4.426 0.417 1 98.81 732 VAL B N 1
ATOM 11914 C CA . VAL B 1 732 ? 9.211 4.055 1.812 1 98.81 732 VAL B CA 1
ATOM 11915 C C . VAL B 1 732 ? 7.723 4.094 2.148 1 98.81 732 VAL B C 1
ATOM 11917 O O . VAL B 1 732 ? 7.074 5.133 1.998 1 98.81 732 VAL B O 1
ATOM 11920 N N . ILE B 1 733 ? 7.188 2.984 2.564 1 98.81 733 ILE B N 1
ATOM 11921 C CA . ILE B 1 733 ? 5.781 2.889 2.945 1 98.81 733 ILE B CA 1
ATOM 11922 C C . ILE B 1 733 ? 5.668 2.494 4.414 1 98.81 733 ILE B C 1
ATOM 11924 O O . ILE B 1 733 ? 6.363 1.584 4.875 1 98.81 733 ILE B O 1
ATOM 11928 N N . PHE B 1 734 ? 4.852 3.195 5.145 1 98.81 734 PHE B N 1
ATOM 11929 C CA . PHE B 1 734 ? 4.508 2.846 6.516 1 98.81 734 PHE B CA 1
ATOM 11930 C C . PHE B 1 734 ? 3.102 2.262 6.59 1 98.81 734 PHE B C 1
ATOM 11932 O O . PHE B 1 734 ? 2.115 3.002 6.594 1 98.81 734 PHE B O 1
ATOM 11939 N N . PRO B 1 735 ? 2.977 0.993 6.781 1 98.62 735 PRO B N 1
ATOM 11940 C CA . PRO B 1 735 ? 1.715 0.287 6.551 1 98.62 735 PRO B CA 1
ATOM 11941 C C . PRO B 1 735 ? 0.587 0.783 7.453 1 98.62 735 PRO B C 1
ATOM 11943 O O . PRO B 1 735 ? -0.552 0.928 7.004 1 98.62 735 PRO B O 1
ATOM 11946 N N . ASN B 1 736 ? 0.845 1.097 8.703 1 98.38 736 ASN B N 1
ATOM 11947 C CA . ASN B 1 736 ? -0.217 1.434 9.641 1 98.38 736 ASN B CA 1
ATOM 11948 C C . ASN B 1 736 ? -0.066 2.857 10.172 1 98.38 736 ASN B C 1
ATOM 11950 O O . ASN B 1 736 ? -0.538 3.17 11.266 1 98.38 736 ASN B O 1
ATOM 11954 N N . SER B 1 737 ? 0.615 3.713 9.398 1 98.38 737 SER B N 1
ATOM 11955 C CA . SER B 1 737 ? 0.846 5.078 9.867 1 98.38 737 SER B CA 1
ATOM 11956 C C . SER B 1 737 ? -0.085 6.062 9.164 1 98.38 737 SER B C 1
ATOM 11958 O O . SER B 1 737 ? -0.412 5.891 7.988 1 98.38 737 SER B O 1
ATOM 11960 N N . PRO B 1 738 ? -0.441 7.074 9.953 1 97 738 PRO B N 1
ATOM 11961 C CA . PRO B 1 738 ? -1.189 8.18 9.352 1 97 738 PRO B CA 1
ATOM 11962 C C . PRO B 1 738 ? -0.289 9.164 8.617 1 97 738 PRO B C 1
ATOM 11964 O O . PRO B 1 738 ? 0.845 8.828 8.266 1 97 738 PRO B O 1
ATOM 11967 N N . HIS B 1 739 ? -0.765 10.359 8.344 1 97 739 HIS B N 1
ATOM 11968 C CA . HIS B 1 739 ? -0.178 11.391 7.496 1 97 739 HIS B CA 1
ATOM 11969 C C . HIS B 1 739 ? 1.236 11.734 7.949 1 97 739 HIS B C 1
ATOM 11971 O O . HIS B 1 739 ? 2.121 11.953 7.117 1 97 739 HIS B O 1
ATOM 11977 N N . GLY B 1 740 ? 1.533 11.789 9.227 1 97.12 740 GLY B N 1
ATOM 11978 C CA . GLY B 1 740 ? 2.803 12.234 9.781 1 97.12 740 GLY B CA 1
ATOM 11979 C C . GLY B 1 740 ? 3.682 11.086 10.25 1 97.12 740 GLY B C 1
ATOM 11980 O O . GLY B 1 740 ? 4.605 11.289 11.039 1 97.12 740 GLY B O 1
ATOM 11981 N N . TYR B 1 741 ? 3.369 9.789 10.023 1 97.44 741 TYR B N 1
ATOM 11982 C CA . TYR B 1 741 ? 4.125 8.555 10.195 1 97.44 741 TYR B CA 1
ATOM 11983 C C . TYR B 1 741 ? 4.152 8.133 11.664 1 97.44 741 TYR B C 1
ATOM 11985 O O . TYR B 1 741 ? 4.699 7.082 12 1 97.44 741 TYR B O 1
ATOM 11993 N N . ALA B 1 742 ? 3.615 8.961 12.602 1 95.75 742 ALA B N 1
ATOM 11994 C CA . ALA B 1 742 ? 3.482 8.625 14.016 1 95.75 742 ALA B CA 1
ATOM 11995 C C . ALA B 1 742 ? 4.801 8.109 14.586 1 95.75 742 ALA B C 1
ATOM 11997 O O . ALA B 1 742 ? 5.832 8.781 14.477 1 95.75 742 ALA B O 1
ATOM 11998 N N . THR B 1 743 ? 4.844 6.879 15.102 1 95.56 743 THR B N 1
ATOM 11999 C CA . THR B 1 743 ? 5.988 6.32 15.82 1 95.56 743 THR B CA 1
ATOM 12000 C C . THR B 1 743 ? 7.184 6.16 14.883 1 95.56 743 THR B C 1
ATOM 12002 O O . THR B 1 743 ? 8.32 6.039 15.344 1 95.56 743 THR B O 1
ATOM 12005 N N . TYR B 1 744 ? 6.988 6.281 13.602 1 97.56 744 TYR B N 1
ATOM 12006 C CA . TYR B 1 744 ? 8.07 6.02 12.656 1 97.56 744 TYR B CA 1
ATOM 12007 C C . TYR B 1 744 ? 8.695 7.324 12.172 1 97.56 744 TYR B C 1
ATOM 12009 O O . TYR B 1 744 ? 9.5 7.32 11.242 1 97.56 744 TYR B O 1
ATOM 12017 N N . GLY B 1 745 ? 8.336 8.469 12.75 1 97.44 745 GLY B N 1
ATOM 12018 C CA . GLY B 1 745 ? 8.961 9.75 12.461 1 97.44 745 GLY B CA 1
ATOM 12019 C C . GLY B 1 745 ? 10.477 9.695 12.484 1 97.44 745 GLY B C 1
ATOM 12020 O O . GLY B 1 745 ? 11.133 10.062 11.508 1 97.44 745 GLY B O 1
ATOM 12021 N N . PRO B 1 746 ? 11.094 9.195 13.602 1 97.5 746 PRO B N 1
ATOM 12022 C CA . PRO B 1 746 ? 12.555 9.109 13.68 1 97.5 746 PRO B CA 1
ATOM 12023 C C . PRO B 1 746 ? 13.148 8.211 12.602 1 97.5 746 PRO B C 1
ATOM 12025 O O . PRO B 1 746 ? 14.227 8.508 12.07 1 97.5 746 PRO B O 1
ATOM 12028 N N . TYR B 1 747 ? 12.531 7.086 12.305 1 98.19 747 TYR B N 1
ATOM 12029 C CA . TYR B 1 747 ? 12.992 6.219 11.227 1 98.19 747 TYR B CA 1
ATOM 12030 C C . TYR B 1 747 ? 13.078 6.984 9.914 1 98.19 747 TYR B C 1
ATOM 12032 O O . TYR B 1 747 ? 14.094 6.914 9.211 1 98.19 747 TYR B O 1
ATOM 12040 N N . MET B 1 748 ? 11.977 7.656 9.5 1 98.62 748 MET B N 1
ATOM 12041 C CA . MET B 1 748 ? 11.953 8.414 8.258 1 98.62 748 MET B CA 1
ATOM 12042 C C . MET B 1 748 ? 13.023 9.508 8.258 1 98.62 748 MET B C 1
ATOM 12044 O O . MET B 1 748 ? 13.648 9.773 7.23 1 98.62 748 MET B O 1
ATOM 12048 N N . MET B 1 749 ? 13.219 10.164 9.406 1 98.56 749 MET B N 1
ATOM 12049 C CA . MET B 1 749 ? 14.25 11.188 9.516 1 98.56 749 MET B CA 1
ATOM 12050 C C . MET B 1 749 ? 15.633 10.609 9.227 1 98.56 749 MET B C 1
ATOM 12052 O O . MET B 1 749 ? 16.391 11.18 8.445 1 98.56 749 MET B O 1
ATOM 12056 N N . ARG B 1 750 ? 15.938 9.484 9.836 1 98.38 750 ARG B N 1
ATOM 12057 C CA . ARG B 1 750 ? 17.219 8.836 9.586 1 98.38 750 ARG B CA 1
ATOM 12058 C C . ARG B 1 750 ? 17.375 8.469 8.109 1 98.38 750 ARG B C 1
ATOM 12060 O O . ARG B 1 750 ? 18.422 8.672 7.516 1 98.38 750 ARG B O 1
ATOM 12067 N N . ARG B 1 751 ? 16.312 7.918 7.523 1 98.56 751 ARG B N 1
ATOM 12068 C CA . ARG B 1 751 ? 16.344 7.594 6.102 1 98.56 751 ARG B CA 1
ATOM 12069 C C . ARG B 1 751 ? 16.609 8.836 5.266 1 98.56 751 ARG B C 1
ATOM 12071 O O . ARG B 1 751 ? 17.312 8.766 4.25 1 98.56 751 ARG B O 1
ATOM 12078 N N . ARG B 1 752 ? 16.031 9.93 5.613 1 98.75 752 ARG B N 1
ATOM 12079 C CA . ARG B 1 752 ? 16.266 11.188 4.926 1 98.75 752 ARG B CA 1
ATOM 12080 C C . ARG B 1 752 ? 17.734 11.594 4.996 1 98.75 752 ARG B C 1
ATOM 12082 O O . ARG B 1 752 ? 18.328 11.969 3.982 1 98.75 752 ARG B O 1
ATOM 12089 N N . TRP B 1 753 ? 18.328 11.5 6.234 1 98.81 753 TRP B N 1
ATOM 12090 C CA . TRP B 1 753 ? 19.75 11.797 6.398 1 98.81 753 TRP B CA 1
ATOM 12091 C C . TRP B 1 753 ? 20.594 10.93 5.469 1 98.81 753 TRP B C 1
ATOM 12093 O O . TRP B 1 753 ? 21.406 11.445 4.699 1 98.81 753 TRP B O 1
ATOM 12103 N N . ASP B 1 754 ? 20.297 9.648 5.504 1 98.56 754 ASP B N 1
ATOM 12104 C CA . ASP B 1 754 ? 21.047 8.688 4.703 1 98.56 754 ASP B CA 1
ATOM 12105 C C . ASP B 1 754 ? 20.953 9.016 3.215 1 98.56 754 ASP B C 1
ATOM 12107 O O . ASP B 1 754 ? 21.938 8.938 2.488 1 98.56 754 ASP B O 1
ATOM 12111 N N . TYR B 1 755 ? 19.781 9.312 2.82 1 98.5 755 TYR B N 1
ATOM 12112 C CA . TYR B 1 755 ? 19.516 9.5 1.398 1 98.5 755 TYR B CA 1
ATOM 12113 C C . TYR B 1 755 ? 20.297 10.688 0.846 1 98.5 755 TYR B C 1
ATOM 12115 O O . TYR B 1 755 ? 20.875 10.609 -0.232 1 98.5 755 TYR B O 1
ATOM 12123 N N . PHE B 1 756 ? 20.25 11.812 1.529 1 98.75 756 PHE B N 1
ATOM 12124 C CA . PHE B 1 756 ? 21 12.984 1.095 1 98.75 756 PHE B CA 1
ATOM 12125 C C . PHE B 1 756 ? 22.5 12.727 1.171 1 98.75 756 PHE B C 1
ATOM 12127 O O . PHE B 1 756 ? 23.234 13.125 0.273 1 98.75 756 PHE B O 1
ATOM 12134 N N . VAL B 1 757 ? 22.984 12.117 2.232 1 98.38 757 VAL B N 1
ATOM 12135 C CA . VAL B 1 757 ? 24.406 11.828 2.398 1 98.38 757 VAL B CA 1
ATOM 12136 C C . VAL B 1 757 ? 24.891 10.945 1.251 1 98.38 757 VAL B C 1
ATOM 12138 O O . VAL B 1 757 ? 25.906 11.242 0.617 1 98.38 757 VAL B O 1
ATOM 12141 N N . LYS B 1 758 ? 24.094 9.945 0.931 1 96.81 758 LYS B N 1
ATOM 12142 C CA . LYS B 1 758 ? 24.484 8.977 -0.095 1 96.81 758 LYS B CA 1
ATOM 12143 C C . LYS B 1 758 ? 24.391 9.594 -1.489 1 96.81 758 LYS B C 1
ATOM 12145 O O . LYS B 1 758 ? 25.312 9.469 -2.293 1 96.81 758 LYS B O 1
ATOM 12150 N N . ASN B 1 759 ? 23.312 10.258 -1.739 1 97.25 759 ASN B N 1
ATOM 12151 C CA . ASN B 1 759 ? 23 10.586 -3.125 1 97.25 759 ASN B CA 1
ATOM 12152 C C . ASN B 1 759 ? 23.422 12.008 -3.471 1 97.25 759 ASN B C 1
ATOM 12154 O O . ASN B 1 759 ? 23.672 12.32 -4.637 1 97.25 759 ASN B O 1
ATOM 12158 N N . LEU B 1 760 ? 23.375 12.883 -2.496 1 96.69 760 LEU B N 1
ATOM 12159 C CA . LEU B 1 760 ? 23.719 14.266 -2.785 1 96.69 760 LEU B CA 1
ATOM 12160 C C . LEU B 1 760 ? 25.203 14.508 -2.525 1 96.69 760 LEU B C 1
ATOM 12162 O O . LEU B 1 760 ? 25.844 15.289 -3.238 1 96.69 760 LEU B O 1
ATOM 12166 N N . MET B 1 761 ? 25.844 13.812 -1.539 1 95.56 761 MET B N 1
ATOM 12167 C CA . MET B 1 761 ? 27.266 13.961 -1.207 1 95.56 761 MET B CA 1
ATOM 12168 C C . MET B 1 761 ? 28.094 12.844 -1.836 1 95.56 761 MET B C 1
ATOM 12170 O O . MET B 1 761 ? 29.297 12.977 -2 1 95.56 761 MET B O 1
ATOM 12174 N N . GLY B 1 762 ? 27.469 11.672 -2.064 1 93.31 762 GLY B N 1
ATOM 12175 C CA . GLY B 1 762 ? 28.188 10.539 -2.621 1 93.31 762 GLY B CA 1
ATOM 12176 C C . GLY B 1 762 ? 28.984 9.773 -1.583 1 93.31 762 GLY B C 1
ATOM 12177 O O . GLY B 1 762 ? 30.047 9.211 -1.895 1 93.31 762 GLY B O 1
ATOM 12178 N N . ILE B 1 763 ? 28.516 9.906 -0.332 1 93.19 763 ILE B N 1
ATOM 12179 C CA . ILE B 1 763 ? 29.188 9.273 0.794 1 93.19 763 ILE B CA 1
ATOM 12180 C C . ILE B 1 763 ? 28.281 8.211 1.403 1 93.19 763 ILE B C 1
ATOM 12182 O O . ILE B 1 763 ? 27.062 8.398 1.498 1 93.19 763 ILE B O 1
ATOM 12186 N N . GLU B 1 764 ? 28.844 7.062 1.816 1 91.62 764 GLU B N 1
ATOM 12187 C CA . GLU B 1 764 ? 28.047 6.023 2.469 1 91.62 764 GLU B CA 1
ATOM 12188 C C . GLU B 1 764 ? 27.688 6.422 3.9 1 91.62 764 GLU B C 1
ATOM 12190 O O . GLU B 1 764 ? 28.578 6.754 4.695 1 91.62 764 GLU B O 1
ATOM 12195 N N . PRO B 1 765 ? 26.5 6.445 4.254 1 96.12 765 PRO B N 1
ATOM 12196 C CA . PRO B 1 765 ? 26.094 6.738 5.633 1 96.12 765 PRO B CA 1
ATOM 12197 C C . PRO B 1 765 ? 26.359 5.574 6.586 1 96.12 765 PRO B C 1
ATOM 12199 O O . PRO B 1 765 ? 26.625 4.453 6.137 1 96.12 765 PRO B O 1
ATOM 12202 N N . PRO B 1 766 ? 26.422 5.875 7.859 1 95.25 766 PRO B N 1
ATOM 12203 C CA . PRO B 1 766 ? 26.484 4.746 8.789 1 95.25 766 PRO B CA 1
ATOM 12204 C C . PRO B 1 766 ? 25.281 3.824 8.695 1 95.25 766 PRO B C 1
ATOM 12206 O O . PRO B 1 766 ? 24.172 4.285 8.414 1 95.25 766 PRO B O 1
ATOM 12209 N N . TYR B 1 767 ? 25.625 2.607 8.93 1 91.06 767 TYR B N 1
ATOM 12210 C CA . TYR B 1 767 ? 24.594 1.593 8.75 1 91.06 767 TYR B CA 1
ATOM 12211 C C . TYR B 1 767 ? 23.562 1.658 9.875 1 91.06 767 TYR B C 1
ATOM 12213 O O . TYR B 1 767 ? 23.891 1.422 11.039 1 91.06 767 TYR B O 1
ATOM 12221 N N . ASP B 1 768 ? 22.297 1.994 9.617 1 95.69 768 ASP B N 1
ATOM 12222 C CA . ASP B 1 768 ? 21.109 1.896 10.453 1 95.69 768 ASP B CA 1
ATOM 12223 C C . ASP B 1 768 ? 21.297 2.654 11.766 1 95.69 768 ASP B C 1
ATOM 12225 O O . ASP B 1 768 ? 21.047 2.107 12.844 1 95.69 768 ASP B O 1
ATOM 12229 N N . TYR B 1 769 ? 21.766 3.92 11.672 1 97.69 769 TYR B N 1
ATOM 12230 C CA . TYR B 1 769 ? 21.906 4.754 12.859 1 97.69 769 TYR B CA 1
ATOM 12231 C C . TYR B 1 769 ? 20.578 4.875 13.602 1 97.69 769 TYR B C 1
ATOM 12233 O O . TYR B 1 769 ? 19.531 5.148 12.984 1 97.69 769 TYR B O 1
ATOM 12241 N N . LEU B 1 770 ? 20.562 4.621 14.867 1 97.25 770 LEU B N 1
ATOM 12242 C CA . LEU B 1 770 ? 19.328 4.645 15.656 1 97.25 770 LEU B CA 1
ATOM 12243 C C . LEU B 1 770 ? 19.172 5.984 16.375 1 97.25 770 LEU B C 1
ATOM 12245 O O . LEU B 1 770 ? 20 6.348 17.219 1 97.25 770 LEU B O 1
ATOM 12249 N N . LEU B 1 771 ? 18.125 6.785 15.992 1 97.06 771 LEU B N 1
ATOM 12250 C CA . LEU B 1 771 ? 17.766 8 16.719 1 97.06 771 LEU B CA 1
ATOM 12251 C C . LEU B 1 771 ? 17.047 7.66 18.016 1 97.06 771 LEU B C 1
ATOM 12253 O O . LEU B 1 771 ? 16.125 6.832 18.031 1 97.06 771 LEU B O 1
ATOM 12257 N N . LYS B 1 772 ? 17.422 8.25 19.078 1 91 772 LYS B N 1
ATOM 12258 C CA . LYS B 1 772 ? 16.844 7.98 20.391 1 91 772 LYS B CA 1
ATOM 12259 C C . LYS B 1 772 ? 16.266 9.25 21.016 1 91 772 LYS B C 1
ATOM 12261 O O . LYS B 1 772 ? 17.016 10.078 21.547 1 91 772 LYS B O 1
ATOM 12266 N N . THR B 1 773 ? 14.961 9.391 21.016 1 90.38 773 THR B N 1
ATOM 12267 C CA . THR B 1 773 ? 14.305 10.539 21.625 1 90.38 773 THR B CA 1
ATOM 12268 C C . THR B 1 773 ? 14.445 10.5 23.141 1 90.38 773 THR B C 1
ATOM 12270 O O . THR B 1 773 ? 14.406 9.422 23.734 1 90.38 773 THR B O 1
ATOM 12273 N N . LYS B 1 774 ? 14.633 11.641 23.734 1 90.62 774 LYS B N 1
ATOM 12274 C CA . LYS B 1 774 ? 14.812 11.781 25.172 1 90.62 774 LYS B CA 1
ATOM 12275 C C . LYS B 1 774 ? 13.805 12.766 25.766 1 90.62 774 LYS B C 1
ATOM 12277 O O . LYS B 1 774 ? 13.367 13.703 25.078 1 90.62 774 LYS B O 1
ATOM 12282 N N . THR B 1 775 ? 13.492 12.562 26.938 1 90.62 775 THR B N 1
ATOM 12283 C CA . THR B 1 775 ? 12.68 13.516 27.672 1 90.62 775 THR B CA 1
ATOM 12284 C C . THR B 1 775 ? 13.555 14.492 28.438 1 90.62 775 THR B C 1
ATOM 12286 O O . THR B 1 775 ? 14.664 14.148 28.859 1 90.62 775 THR B O 1
ATOM 12289 N N . ASP B 1 776 ? 13.039 15.656 28.547 1 93.25 776 ASP B N 1
ATOM 12290 C CA . ASP B 1 776 ? 13.727 16.641 29.391 1 93.25 776 ASP B CA 1
ATOM 12291 C C . ASP B 1 776 ? 13.805 16.172 30.844 1 93.25 776 ASP B C 1
ATOM 12293 O O . ASP B 1 776 ? 12.773 15.938 31.484 1 93.25 776 ASP B O 1
ATOM 12297 N N . PRO B 1 777 ? 14.969 15.984 31.359 1 90.19 777 PRO B N 1
ATOM 12298 C CA . PRO B 1 777 ? 15.094 15.477 32.75 1 90.19 777 PRO B CA 1
ATOM 12299 C C . PRO B 1 777 ? 14.406 16.375 33.75 1 90.19 777 PRO B C 1
ATOM 12301 O O . PRO B 1 777 ? 14.109 15.93 34.875 1 90.19 777 PRO B O 1
ATOM 12304 N N . ARG B 1 778 ? 14.133 17.625 33.438 1 90.81 778 ARG B N 1
ATOM 12305 C CA . ARG B 1 778 ? 13.508 18.578 34.375 1 90.81 778 ARG B CA 1
ATOM 12306 C C . ARG B 1 778 ? 12 18.328 34.469 1 90.81 778 ARG B C 1
ATOM 12308 O O . ARG B 1 778 ? 11.336 18.891 35.344 1 90.81 778 ARG B O 1
ATOM 12315 N N . ASN B 1 779 ? 11.461 17.562 33.5 1 86.38 779 ASN B N 1
ATOM 12316 C CA . ASN B 1 779 ? 10.055 17.188 33.5 1 86.38 779 ASN B CA 1
ATOM 12317 C C . ASN B 1 779 ? 9.852 15.781 34.094 1 86.38 779 ASN B C 1
ATOM 12319 O O . ASN B 1 779 ? 9.523 14.852 33.344 1 86.38 779 ASN B O 1
ATOM 12323 N N . VAL B 1 780 ? 10.297 15.602 35.344 1 68.81 780 VAL B N 1
ATOM 12324 C CA . VAL B 1 780 ? 10.258 14.312 36.031 1 68.81 780 VAL B CA 1
ATOM 12325 C C . VAL B 1 780 ? 8.82 13.828 36.156 1 68.81 780 VAL B C 1
ATOM 12327 O O . VAL B 1 780 ? 7.957 14.539 36.688 1 68.81 780 VAL B O 1
ATOM 12330 N N . GLU B 1 781 ? 8.211 13.227 35.125 1 61.97 781 GLU B N 1
ATOM 12331 C CA . GLU B 1 781 ? 6.949 12.594 35.5 1 61.97 781 GLU B CA 1
ATOM 12332 C C . GLU B 1 781 ? 7.176 11.188 36.062 1 61.97 781 GLU B C 1
ATOM 12334 O O . GLU B 1 781 ? 8.086 10.484 35.594 1 61.97 781 GLU B O 1
ATOM 12339 N N . GLU B 1 782 ? 6.855 10.984 37.312 1 54.5 782 GLU B N 1
ATOM 12340 C CA . GLU B 1 782 ? 7.043 9.641 37.844 1 54.5 782 GLU B CA 1
ATOM 12341 C C . GLU B 1 782 ? 6.531 8.586 36.844 1 54.5 782 GLU B C 1
ATOM 12343 O O . GLU B 1 782 ? 5.457 8.75 36.281 1 54.5 782 GLU B O 1
ATOM 12348 N N . GLU B 1 783 ? 7.387 7.918 36.312 1 44.41 783 GLU B N 1
ATOM 12349 C CA . GLU B 1 783 ? 7.113 6.738 35.5 1 44.41 783 GLU B CA 1
ATOM 12350 C C . GLU B 1 783 ? 5.879 5.992 36 1 44.41 783 GLU B C 1
ATOM 12352 O O . GLU B 1 783 ? 5.746 5.75 37.188 1 44.41 783 GLU B O 1
ATOM 12357 N N . LYS B 1 784 ? 4.852 5.926 35.312 1 41.38 784 LYS B N 1
ATOM 12358 C CA . LYS B 1 784 ? 3.906 4.844 35.562 1 41.38 784 LYS B CA 1
ATOM 12359 C C . LYS B 1 784 ? 4.625 3.514 35.75 1 41.38 784 LYS B C 1
ATOM 12361 O O . LYS B 1 784 ? 5.547 3.191 35 1 41.38 784 LYS B O 1
ATOM 12366 N N . GLY B 1 785 ? 4.824 3.039 36.969 1 29.95 785 GLY B N 1
ATOM 12367 C CA . GLY B 1 785 ? 5.219 1.643 37.062 1 29.95 785 GLY B CA 1
ATOM 12368 C C . GLY B 1 785 ? 4.766 0.818 35.875 1 29.95 785 GLY B C 1
ATOM 12369 O O . GLY B 1 785 ? 3.586 0.838 35.5 1 29.95 785 GLY B O 1
ATOM 12370 N N . ARG B 1 786 ? 5.609 0.556 35.094 1 25.86 786 ARG B N 1
ATOM 12371 C CA . ARG B 1 786 ? 5.316 -0.661 34.344 1 25.86 786 ARG B CA 1
ATOM 12372 C C . ARG B 1 786 ? 4.91 -1.795 35.281 1 25.86 786 ARG B C 1
ATOM 12374 O O . ARG B 1 786 ? 5.539 -2.006 36.312 1 25.86 786 ARG B O 1
#

Secondary structure (DSSP, 8-state):
--SSTTGGGGGGGTT---------PPPHHHHHHHHTTSHHHHGGG-BS-----EE-GGG-EEEEEEETTEEEEEEEETTTTEEEESS-HHHHHHHHHHHHSS---GGG-S-S--EE-TTSSEEEEEETTEEEEEETTT--EEE--S----GGGGS--SS----EE-TTSSEEEEEETTEEEEEETTT--EEE-----BTTB-BS---SSS---S---BEE-TTSSEEEEEEEE-TTSPEEEEE---SSSPPEEEEE---TT-S---EEEEEEEETTTTEEEE-SSPPEES--SSSSSSEETTEESSEEE-TTSSEEEEEEE-TTS-EEEEEEEETTT--EEEEEEEE-SS-----SSS---EEETTTTEEEEEE-TTSS-EEEEEETTT--EEEE---SS-EEEEEEEEETTTTEEEEEEES--TT-TT-EEEEEEETTS---EES--SSSEEEEEE-TTSSEEEEEEEETTEEEEEEEEETTS-EEEEEEE-B-HHHHHTT----EEEEEE-TTSSSEEEEEEE--TT--TTS-EEEEEE----TT--SS---S--S--TTHHHHHHTT-EEEEEE-SS-SSS-HHHHTTTTT--TTTTHHHHHHHHHHHHHH-TTEEEEEEEEEEETHHHHHHHHHHHH-TTTEEEEEEES----GGGS-HHHHHHHT-S--B-TTS-BTTGGG-GGGGGGG--SEEEEEEETT-SSS-THHHHHHHHHHHHTT---EEEEETT--TT-GGGHHHHHHHHHHHHIIIII--PPPTT--------TTS-------/--SSTTGGGGGGGTT---------PPPHHHHHHHHTTSHHHHGGG-BS-----EE-GGG-EEEEEEETTEEEEEEEETTTTEEEESS-HHHHHHHHHHHHSS---GGG-S-S--EE-TTSSEEEEEETTEEEEEETTT--EEE--S----GGGGS--SS----EE-TTSSEEEEEETTEEEEEETTT--EEE-----BTTB-BS---SSS---S---BEE-TTSSEEEEEEEE-TTSPEEEEE---SSSPPEEEEE---TT-S---EEEEEEEETTTTEEEE-SSPPEES--SSSSSSEETTEESSEEE-TTSSEEEEEEE-TTS-EEEEEEEETTT--EEEEEEEE-SS-----SSS---EEEGGGTEEEEEE-TTSS-EEEEEETTT--EEEE---SS-EEEEEEEEETTTTEEEEEEES--TT-TT--EEEEEETTS---EES--SSSEEEEEE-TTSSEEEEEEEETTEEEEEEEEETTS-EEEEEEE-B-HHHHTTT----EEEEEE-TTSSSEEEEEEE--TT--TTS-EEEEEE----TT--SS---S--S--TTHHHHHHTT-EEEEEE-SS-SSS-HHHHTTTTT--TTTTHHHHHHHHHHHHHH-TTEEEEEEEEEEETHHHHHHHHHHHH-TTTEEEEEEES----GGGS-HHHHHHHT-S--B-TTS-BTTGGG-GGGGGGG--SEEEEEEETT-SSS-THHHHHHHHHHHHTT---EEEEETT--TT-GGGHHHHHHHHHHHHIIIII--PPPTT--------TTS-------

Organism: NCBI:txid1302689

Radius of gyration: 40.4 Å; Cα contacts (8 Å, |Δi|>4): 3842; chains: 2; bounding box: 117×115×115 Å

InterPro domains:
  IPR001375 Peptidase S9, prolyl oligopeptidase, catalytic domain [PF00326] (563-760)
  IPR002469 Dipeptidylpeptidase IV, N-terminal domain [PF00930] (119-474)
  IPR029058 Alpha/Beta hydrolase fold [G3DSA:3.40.50.1820] (503-759)
  IPR029058 Alpha/Beta hydrolase fold [SSF53474] (508-759)
  IPR050278 Serine protease S9B/DPPIV [PTHR11731] (50-755)

Nearest PDB structures (foldseek):
  6trx-assembly1_B  TM=7.116E-01  e=1.140E-40  Homo sapiens
  6qzv-assembly2_D  TM=7.289E-01  e=1.519E-38  Homo sapiens
  7crw-assembly1_C  TM=7.228E-01  e=5.183E-39  Rattus norvegicus
  6eoq-assembly2_B  TM=7.080E-01  e=2.601E-38  Homo sapiens
  7svn-assembly1_A  TM=6.991E-01  e=3.195E-39  Homo sapiens

pLDDT: mean 92.44, std 14.5, range [24.08, 98.94]

Sequence (1572 aa):
MMNKFILTALASAAVLAAQAQQSGALSTSDYARAESMLTYNTEPLVDHGAVKPNWLPGDQFWYRTLTPQGSEFIRINPANGTRNAAFDQQKLASALSAVSGKKYEASMLPFQTISYTADGKAIVFKAAGKQWKCDLHSYQVSINDSKTTNADSDRPGRGKNPEALSPDGKRAVFIKEYNLWIREVATGKQTQLTTDGIKNFGYATDNAGWQSSDAAIVRWSPDSKKIATFKQDERNVGDMYLVTTNVGHPTLKAWKYPLPGDEQIATIKRVIINVDEPKVIELQIPADPHRSTLSDDISSGGILNDIDWNADATQMAFVSTSRDHKQEKVRIADAVTGAVREVFEETTPTQFESGQGAINWRYLNKTNEFIWYSERDNWGHLYLYDAKTGKLKNQITKGDWMITKLLKVDEKKRELYFLADGREASNPYFTQLCKIGFDGKHLTVLTPEDGNHQVTLSPGGNYFIDSYAKPDVPAVTVLRGIDGKLISTLEKQDISRLVATGWKPVIPFSVKAHDGKTDLYGIMFTPTHLDPNKKYPVIDYIYPGPQGGSVGSWSFASARGDNQALAELGFVVVVLEGTSNPLRSKSFHDMSYGDMSENTIPDQITGIQQLAKQYPYMDISRVGIWGHSGGGFATATAMFRYPDFFKVGISESGNHDNRNYEDDWGERYDGLLVKNADGISNYEAQANQNYAKNLKGKLMLAHGLMDNNVPPQNTLLVAEALEKANKSFDLVIFPNSPHGYATYGPYMMRRRWDYFVKNLMGIEPPYDYLLKTKTDPRNVEEEKGRMMNKFILTALASAAVLAAQAQQSGALSTSDYARAESMLTYNTEPLVDHGAVKPNWLPGDQFWYRTLTPQGSEFIRINPANGTRNAAFDQQKLASALSAVSGKKYEASMLPFQTISYTADGKAIVFKAAGKQWKCDLHSYQVSINDSKTTNADSDRPGRGKNPEALSPDGKRAVFIKEYNLWIREVATGKQTQLTTDGIKNFGYATDNAGWQSSDAAIVRWSPDSKKIATFKQDERNVGDMYLVTTNVGHPTLKAWKYPLPGDEQIATIKRVIINVDEPKVIELQIPADPHRSTLSDDISSGGILNDIDWNADATQMAFVSTSRDHKQEKVRIADAVTGAVREVFEETTPTQFESGQGAINWRYLNKTNEFIWYSERDNWGHLYLYDAKTGKLKNQITKGDWMITKLLKVDEKKRELYFLADGREASNPYFTQLCKIGFDGKHLTVLTPEDGNHQVTLSPGGNYFIDSYAKPDVPAVTVLRGIDGKLISTLEKQDISRLVATGWKPVIPFSVKAHDGKTDLYGIMFTPTHLDPNKKYPVIDYIYPGPQGGSVGSWSFASARGDNQALAELGFVVVVLEGTSNPLRSKSFHDMSYGDMSENTIPDQITGIQQLAKQYPYMDISRVGIWGHSGGGFATATAMFRYPDFFKVGISESGNHDNRNYEDDWGERYDGLLVKNADGISNYEAQANQNYAKNLKGKLMLAHGLMDNNVPPQNTLLVAEALEKANKSFDLVIFPNSPHGYATYGPYMMRRRWDYFVKNLMGIEPPYDYLLKTKTDPRNVEEEKGR

Solvent-accessible surface area (backbone atoms only — not comparable to full-atom values): 81365 Å² total; per-residue (Å²): 137,82,81,68,80,73,70,77,70,67,69,76,67,65,72,76,59,78,71,67,72,76,68,65,67,50,47,64,65,50,52,51,56,14,54,51,40,24,48,59,55,31,47,72,32,48,23,31,54,73,80,58,74,45,76,43,86,86,59,16,29,32,32,57,34,41,44,98,79,17,44,47,51,36,27,37,38,68,92,76,44,46,79,41,65,63,58,63,43,58,56,42,21,53,34,48,17,67,73,70,72,48,90,51,45,44,37,52,47,49,52,86,60,73,41,67,41,96,83,64,52,30,39,34,36,53,43,83,91,38,42,34,32,32,33,70,82,80,36,52,55,43,80,41,82,66,78,62,70,59,66,72,73,62,52,85,43,91,64,77,50,32,55,40,66,30,75,82,60,50,38,28,33,29,58,58,80,33,15,39,30,36,28,32,60,89,77,56,52,70,44,77,50,48,84,78,32,37,90,51,36,20,42,22,61,58,66,68,28,55,46,69,64,62,33,30,29,40,40,64,26,78,81,51,47,36,35,39,39,32,38,35,43,38,76,74,30,45,51,42,78,34,60,52,60,59,87,43,71,51,53,80,45,73,46,57,38,33,32,45,68,53,89,46,54,50,28,28,42,49,30,37,32,36,62,86,64,56,40,80,31,54,43,68,64,79,68,38,45,63,43,36,53,65,41,75,32,47,45,60,95,62,29,44,54,61,64,42,64,32,86,84,49,55,38,35,34,35,56,50,31,39,77,42,29,28,38,39,40,36,30,41,28,37,65,80,72,12,48,60,45,78,37,43,74,51,74,47,96,59,56,57,62,36,37,54,99,40,70,34,56,47,65,38,65,93,75,38,29,28,44,38,50,44,48,88,85,36,22,34,28,40,29,35,29,32,47,83,76,35,41,78,73,47,64,25,51,85,65,85,34,28,50,37,34,60,76,45,75,40,75,88,79,36,32,38,33,31,34,33,26,29,76,40,87,92,42,40,77,28,30,35,42,34,35,29,30,67,80,39,44,72,71,42,74,44,50,80,67,83,49,22,46,47,77,45,72,32,89,77,59,56,32,29,40,40,35,31,12,28,51,62,36,67,37,40,31,32,34,24,38,65,86,36,47,81,59,38,80,72,37,61,38,40,50,63,64,34,44,72,74,53,58,73,68,52,45,74,49,73,39,45,31,66,82,69,69,49,80,31,45,33,41,35,30,60,32,79,80,65,56,76,89,43,73,22,38,30,36,38,44,42,27,58,35,60,88,38,50,40,62,69,70,60,38,47,59,80,39,64,71,59,43,49,19,49,3,51,70,57,25,32,26,41,27,53,35,47,63,18,21,65,72,57,40,44,64,49,33,47,66,30,54,51,51,61,54,61,52,33,49,59,27,50,55,40,33,51,54,54,47,29,72,76,37,72,26,47,29,72,90,36,20,31,32,32,20,51,33,55,6,6,28,46,22,50,35,39,30,30,77,38,31,89,55,32,42,32,29,38,20,29,38,20,54,29,33,50,47,55,26,44,22,53,55,40,14,35,50,40,40,68,66,47,68,42,97,85,65,52,26,60,49,61,75,42,22,41,39,84,38,34,70,48,55,71,44,50,40,34,42,34,38,17,47,48,11,60,52,48,40,46,49,28,52,41,49,34,49,45,33,19,49,76,54,48,49,76,65,43,46,46,72,37,45,79,14,34,66,75,35,63,92,43,41,58,55,53,49,46,51,50,54,37,48,46,38,34,70,62,68,65,21,57,51,50,83,58,68,80,79,77,90,54,74,49,79,60,64,42,59,61,69,72,77,123,139,83,82,72,79,77,72,75,72,70,69,72,67,66,72,74,58,77,73,67,71,76,67,62,67,50,47,67,66,50,52,50,57,15,53,51,39,24,48,61,55,31,48,70,32,47,22,29,56,74,81,59,77,45,78,43,84,86,59,17,29,33,33,58,37,40,45,98,79,15,42,47,50,36,26,37,39,68,91,77,45,47,77,40,67,62,60,62,44,58,56,43,21,53,33,47,18,67,74,69,73,48,91,50,45,46,37,53,46,49,53,88,60,73,41,67,40,96,83,65,54,29,39,33,38,52,42,83,92,38,43,34,31,31,33,70,82,81,35,52,56,42,80,42,81,65,78,62,73,58,66,72,73,63,52,85,43,92,65,76,51,33,54,39,68,30,76,82,60,50,36,28,33,27,57,57,82,34,15,39,29,36,28,32,62,88,79,56,53,71,46,76,52,50,82,80,30,37,90,50,37,20,44,22,61,59,64,70,28,55,46,71,64,61,33,30,29,40,41,63,27,76,82,49,48,35,33,39,38,31,38,35,44,38,74,74,31,47,50,44,78,35,61,52,62,58,87,43,71,51,53,80,46,73,47,57,38,32,32,45,68,53,90,47,56,49,28,28,42,48,30,38,32,36,62,87,64,57,39,77,31,55,43,67,64,78,68,38,46,62,43,37,53,66,42,78,33,48,45,62,95,62,30,43,55,61,64,42,63,34,87,83,49,53,38,34,33,35,55,50,29,39,77,42,28,28,38,38,38,36,32,40,29,36,65,81,72,12,48,60,45,78,37,44,74,50,73,48,97,58,57,59,62,34,37,55,96,40,70,33,57,46,66,38,67,91,76,39,28,28,44,38,49,44,48,86,84,37,22,34,29,40,30,35,30,32,47,83,76,35,42,78,71,48,64,26,49,88,65,84,33,27,52,36,34,60,77,45,77,39,75,89,79,36,33,40,34,31,35,32,26,30,74,41,86,91,41,40,78,29,28,34,42,33,34,28,31,68,82,40,44,73,73,40,74,44,49,82,67,84,49,22,47,47,80,46,72,33,88,77,58,56,31,31,40,40,35,30,11,29,52,61,36,67,38,40,30,33,36,24,38,68,85,35,48,79,58,39,80,72,36,62,38,40,49,64,64,34,45,72,73,55,58,72,68,54,45,75,49,72,41,45,31,65,82,69,70,50,80,31,44,33,39,34,28,58,31,78,79,65,56,78,88,43,73,21,38,30,36,37,45,40,26,59,34,59,87,37,51,39,62,69,70,60,40,48,60,79,40,63,72,60,42,50,19,48,3,50,70,57,24,34,27,40,27,52,35,47,63,18,21,64,72,58,40,44,64,48,32,48,65,32,54,50,50,60,54,61,52,33,48,60,26,50,55,42,32,51,53,53,46,29,72,75,38,71,27,46,28,72,90,36,20,31,32,32,21,52,34,56,5,6,28,46,21,49,34,40,32,29,75,38,31,90,55,32,41,32,28,38,21,29,38,21,55,30,33,50,47,53,27,45,22,53,54,39,14,36,49,41,40,68,66,45,68,42,96,86,65,54,28,60,50,61,76,42,22,41,40,83,39,33,71,47,53,69,44,49,40,34,42,33,40,17,47,47,12,60,51,47,40,46,49,29,52,42,49,34,49,43,33,20,50,76,54,49,49,75,67,44,48,47,72,36,46,78,15,34,68,74,34,63,92,44,40,60,55,52,51,46,50,52,53,37,48,45,37,34,70,62,70,64,21,55,51,50,83,58,68,79,80,77,89,53,74,48,79,58,64,44,61,60,69,73,78,123

Foldseek 3Di:
DPPPDPPPPPPPPPPVPCPVVPLAFDDLVLLVVLLCLDQLNQVLLKWQADFDWDADPPLKTWGWTADPLFIFIWTADLVQLDIDGLAQLQLLQVQCCVVVVHHGDSRQDQFGDWDADPVNQWIWTDAPRFIWIAGRPVRHIDTDPPPPVPPVVPDLDPPQPQWDAFPVRQKIWGDDQLFIWIAGPVPRDIDTQDDPGHVQFGWQWFFFFQDGGRHRAWDAANVRFKIKTWTKHQPPADKDWFWFDDPDHTDIDIGGFHFFPDPDGMWIFIWMFGDVPRDTATAPDPTAGQDAQADLGQDDSRYGAFWAADNVRQKIWGWGAHLLQFKIWIWMAGNPHNYIDTQEMHGDPAHGHCAYPHRAKYQDPVQQKIWGWDQVVQETFTFIARNVRSHTPGTQEDDFKYFHDFDDADPVQQKTWTKIFQPDPVHRQAIWIWMTHNRNPDIGTLAPDDAHWDWDARPVRQKIWIWGAFQQGAIWIFIDTNNNHTSGTDGDIDSPSSVVVLQHTWAKDWDDFLVRPDIWIWTKAAASPDDLPAAFEEEEEWDQALADTQHPDRGYDSHDHSQNSLNSSGHMYIGIGFFLHDRGTNCRVLVQFQHCLQRRVSRVLRVLVVVCVVRVNYDQQQYAYEYAASSLLNQLSCQQVVVRRHAEYERALYLQQSSQAHSSRCSNRNNRWDADPVRQTSRNVRHSLVRLLRGDHEYEYEYESAASHRHPVSSVSNVVSNVVSVHDYHYHYHNRAYRCRPPCNQVVVVVVSQRCCCRRVVHGHDDPNDNDRDHNSSNNNPPPDD/DPPPDDPDPPPPPPPVDCPVVPLAFDDLVLLVVLLCLDQLNQVLLKWQADFDWDADPPLKTWGWTADPLFIFIWTADLVQLDIHGLAQLQLLQVQCCVVVVHHGDSRQDQFGDWDADPVNQWIWTDAPRFIWIAGRPVRHIDTDPPVPVPPVVPDLDPPQPQWDAFPVRQWIWGDDQLFIWIAGPVPRDIDTQDDPGHVQFGWQWFFFFQDGGRHRAWDAANVRFKIKTWTKHQPPADKDWFWFDDPDHTDIDIGGFHFFPDPDGMWIFIWMFGDVPRDTATAPDPTAGQDAQADLGQDDSRYGAAWAADNVRQKIWGWGAHLLQFKIWIWMAGNPHNYIDTQEMHGDPAHGHCAYPHRQKYQDPVQQKIWGWDQVVQETFTFIARNVRSHTDGTQEDDFKYFHAFDDADPVQQKTWTKIFQPDPVHRQAIWIWMTHNRNPDIGTLAPDDAHWDWDARPVRQKIWIWGAFQQGAIWIFIATNNNHTSGTSGDIDSPSSVVVLQHTWAKDWDDFLVRPDIWIWTKAAASPDDLPAAFEEEEEWQQALADTQHPDRGYDSHDHSQNSLNSSGHMYIGIGFFLHDRGTNCRVLVQFQHCLQRRVRRVQRVLVVVCVVRVNYDQQQYEYEYAASSLLNQLSCQQVVVRRHAEYERALYLQQSSQAHSSRCSNRNNRWDQDPVRQTSRNVRHSLVRLLRGDHEYEYEYESAASHRHPVSSVSNVVSNVVSVHDYHYHYHNRAYRCRPPCNQVVVVVVSQRCCCRRVVHGHDDPNDNDRDHNSSNNNPDPDD